Protein 3A9Z (pdb70)

Secondary structure (DSSP, 8-state):
--EE-BTTT--PPPHHHHHHHHHHHHH--S-TT-SSHHHHHHHHHHHHHHHHHHHHHT--GGGEEEES-HHHHHHHHHHHHHHHHHHHHHH----EEEEETT--HHHHHHHHHHHHTTS-EEEEEPPPTTTSS--HHHHHHT--TTEEEEE--SB-TTT-BBP-HHHHHHHHHHHHHHHHHHTPPPPEEEEE-TTTTTTS---HHHH--SEEEEEGGGTT--S-EEEEETTBTTTB----S--SS-GGGGTS-S---HHHHHHHHHHHHHHHHHHHHHHHHHHHHHHHHHHHHHHHHGGGEEESS--TT--B-TTEEEEEE-STT--HHHHHHH-SSEE-BSS-GGGGGGTTSPPHHHHHTT--HHHHTTEEEEE--TT--HHHHHHHHHHHHHHHHHHHS--/--EE-BTTT--PPPHHHHHHHHHHHHH--S-TT-SSHHHHHHHHHHHHHHHHHHHHTT--GGGEEEES-HHHHHHHHHHHHHHHHHH----EEEEETT--HHHHHHHHHHHHTTS-EEEEEPPPTTTSS--HHHHHHH--TTEEEEE--SB-TTT-BBP-HHHHHHHHHHHHHHHHHTT--PPEEEEE-TTTBTTB---HHHH--SEEEEEGGGTTS-S-EEEEETTBTTTB----S--SS-GGGGTS-S---HHHHHHHHHHHHHHHHHHHHHHHHHHHHHHHHHHHHHHHHGGGEEETT--TT--B-TTEEEEEE-STT--HHHHHHH-SSEE-BSS-GGGGGGTTS--HHHHHTT--HHHHHTEEEEE--SS--HHHHHHHHHHHHHHHHHHT---

GO terms:
  GO:0070279 vitamin B6 binding (F, IDA)
  GO:0016597 amino acid binding (F, IDA)
  GO:0042803 protein homodimerization activity (F, IDA)
  GO:1902494 catalytic complex (C, IDA)
  GO:0009000 selenocysteine lyase activity (F, IMP)

Foldseek 3Di:
DFAEFALLQFDAADVVLVVQLVCCVVQQVDFLVDDDDSNVVLVVLLQLLLCLQQLLAAHHSLQKFWWAFQLQQQLQVVVQQLVVCVVVVVVVDAAEEEEADQDDCSNVVSQVVCVVVVRHHYHHQFCALQFLERDLVSSVVPDDLRYAEYEYAQAGSFQQFGYLQLVNLVVLVVVQVVSVVVPGHRHFYEYADAQPQLQHRHYCVSRNHQKYWFGARSQNADGITIMGGHPDPHPGDGPAPDA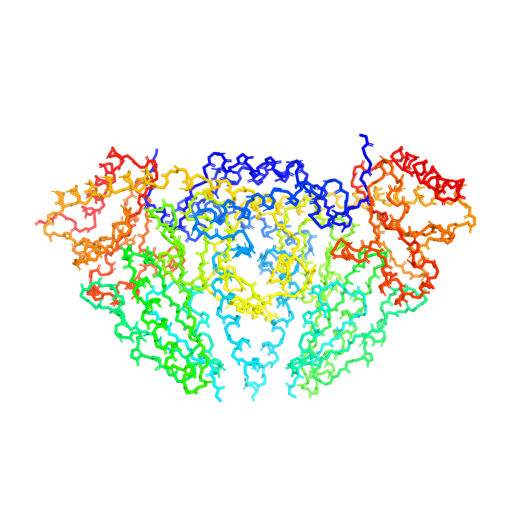DDCPSNRNHDDRDSSSRSSSSSVSSNCSSVCSVVWNVVQLVQVVLLVVLLCVVQPPQKDFLNDRPPTDGGSFKTKMFGADPQQFQVQLVVQFDHYDWALGHPVCNVCSQDQDPSSVSNNDDRRTSRNIIMGGDGRPDDNVSSVVVSVRSVRSVDVRPDDD/DFAEQALLQFDAADVVLVVLLVCCVPQQVDQLVDPDPSNVSLVVLLQLLLQLQCLQAAHHSLQKFWWQFQLVQLVQVVVQQLVVLVVVVAAEEEEADQDDCSNVVVQVVCVVVVRHHYDHQFCALQFLEGDLVSRVVPDDLRYAEYEYAQAGSFQQFGYLQLVNLVVQVVVQVVSVVVPRHGHFYEYEDAQVQLQDGHYCVSRNHQKYWFGQRSQSADGITIMGGHVEPPPGDGDAPDQDDCPSNRNHDDRDPSSRSSSSSVSSNCSSVDSVVFNVVLLVLQVLLVVLLCVVQPPQKDFLNCRPPTDGGSHKTKMFGDDPQQFQVQLVVQFDRYDFALGHPVCVVPSCAQDVSSVSSNNDRSRSRNIIMGGDGSPDDNVSSVNVSVSSVVSCCVGGNDD

CATH classification: 3.90.1150.10 (+2 more: 1.10.260.50, 3.40.640.10)

Sequence (802 aa):
RKVYMDYNATTPLEPEVIQAVTEAMKEAWGNPSSSYVAGRKAKDIINTARASLAKMIGGKPQDIIFTSGGTESNNLVIHSTVRCFHEQQTLQTRPHFITCTVEHDSIRLPLEHLVEDQVAEVTFVPVSKVNGQVEVEDILAAVRPTTCLVTIMLANNETGVIMPISEISRRIKALNQIRAASGLPRVLVHTDAAQALGKRRVDVEDLGVDFLTIVGHKFYGPRIGALYVRGVGKLTPLYPMLFGGGQERNFRPGTENTPMIAGLGKAADLVSENCETYEAHMRDIRDYLEERLEAEFGKRIHLNSRFPGVERLPNTCNFSIQGSQLRGYMVLAQCQTLLASVGASCHSDHEDRPSPVLLSCGIPVDVARNAVRLSVGRSTTRAEVDLIVQDLKQAVNQLEGPVRKVYMDYNATTPLEPEVIQAVTEAMKEAWGNPSSSYVAGRKAKDIINTARASLAKMIGGKPQDIIFTSGGTESNNLVIHSTVRCFHEQTRPHFITCTVEHDSIRLPLEHLVEDQVAEVTFVPVSKVNGQVEVEDILAAVRPTTCLVTIMLANNETGVIMPISEISRRIKALNQIRAASGLPRVLVHTDAAQALGKRRVDVEDLGVDFLTIVGHKFYGPRIGALYVRGVGKLTPLYPMLFGGGQERNFRPGTENTPMIAGLGKAADLVSENCETYEAHMRDIRDYLEERLEAEFGKRIHLNSRFPGVERLPNTCNFSIQGSQLRGYMVLAQCQTLLASVGASCHSDHEDRPSPVLLSCGIPVDVARNAVRLSVGRSTTRAEVDLIVQDLKQAVNQLEGPV

InterPro domains:
  IPR000192 Aminotransferase class V domain [PF00266] (20-416)
  IPR015421 Pyridoxal phosphate-dependent transferase, major domain [G3DSA:3.40.640.10] (77-282)
  IPR015422 Pyridoxal phosphate-dependent transferase, small domain [G3DSA:3.90.1150.10] (20-421)
  IPR015424 Pyridoxal phosphate-dependent transferase [SSF53383] (19-427)
  IPR016454 Cysteine desulfurase [PIRSF005572] (18-429)

B-factor: mean 23.36, std 8.03, range [9.58, 53.17]

Solvent-accessible surface area: 29588 Å² total; per-residue (Å²): 138,101,4,24,0,0,14,3,3,0,4,33,23,34,98,70,0,23,106,16,0,20,88,1,2,118,115,2,62,1,4,3,27,7,66,18,100,28,0,133,113,0,78,85,48,2,78,90,3,34,43,10,0,1,154,15,0,42,20,130,56,81,9,0,0,9,9,24,12,10,13,8,0,2,5,4,0,4,69,2,12,16,61,33,11,71,41,102,86,109,144,111,121,101,0,0,0,0,0,2,45,2,11,48,14,1,0,82,48,7,0,52,31,21,64,124,70,140,54,2,45,20,36,57,6,80,5,21,137,116,19,0,26,0,66,19,106,67,0,24,88,18,34,94,95,40,0,11,0,0,0,0,6,5,1,1,12,1,1,0,0,10,2,30,1,24,63,0,8,136,82,4,158,61,44,25,124,119,10,68,96,79,65,66,30,110,1,17,4,0,0,6,0,11,7,0,2,2,5,52,176,6,19,0,116,83,11,34,0,19,3,0,0,0,9,0,13,22,1,14,1,5,19,12,0,0,0,4,0,47,7,12,71,154,104,3,38,10,59,28,27,9,42,2,8,30,13,15,116,75,34,28,0,12,35,13,20,0,10,2,5,11,0,0,3,80,1,0,49,12,6,42,123,41,17,149,91,21,38,54,57,3,87,75,3,4,58,55,0,4,111,66,0,81,74,53,8,37,209,84,18,69,40,4,1,136,28,86,87,30,108,46,0,1,0,0,0,1,2,0,3,92,32,92,80,0,87,2,76,47,4,30,77,60,12,122,30,7,18,7,14,21,3,8,11,20,59,29,108,78,58,67,136,27,11,87,14,0,66,29,2,33,22,74,79,98,10,4,86,8,5,1,1,0,0,0,0,31,82,1,61,112,66,51,0,46,102,0,0,85,10,0,86,74,0,0,85,56,32,80,40,145,158,144,114,3,22,0,1,13,3,3,0,4,35,22,36,99,91,0,21,50,15,0,20,120,2,2,108,107,2,62,1,5,4,26,8,65,30,104,21,0,145,97,0,72,71,50,0,73,89,3,29,46,11,0,2,153,14,0,35,20,131,56,98,7,0,0,8,9,24,11,10,13,8,0,3,7,3,0,4,64,2,10,16,44,16,35,121,118,132,151,100,0,0,0,0,0,2,41,1,9,47,10,1,0,79,47,7,0,52,38,24,65,130,45,135,53,3,57,23,38,58,5,82,4,32,126,116,37,1,34,0,38,14,113,67,0,32,89,18,29,88,91,30,1,14,0,0,0,0,6,4,1,1,13,2,0,0,0,10,4,30,2,44,64,0,8,135,75,2,166,54,48,22,150,112,10,64,89,79,72,53,60,112,1,16,4,0,0,6,0,11,7,0,2,2,4,55,141,8,35,0,118,76,12,34,0,16,3,0,0,0,10,0,13,22,1,14,1,3,20,12,0,0,0,2,0,49,17,19,63,85,111,2,38,12,60,22,21,8,36,3,11,30,14,16,111,78,31,28,0,11,36,15,21,0,11,1,5,13,0,0,2,70,1,0,42,13,7,47,125,49,16,139,91,24,34,59,58,4,98,58,3,8,54,33,0,5,108,76,0,72,65,65,10,42,212,56,21,77,18,2,1,117,24,83,92,25,103,40,0,1,0,0,0,0,2,2,3,118,21,72,90,1,60,2,78,67,3,30,78,72,14,137,30,8,21,6,10,22,5,6,11,20,54,24,112,80,44,98,138,33,13,89,12,0,60,29,2,32,14,70,67,79,28,4,99,5,2,0,2,0,0,0,0,32,79,1,61,116,68,46,0,65,102,0,7,99,10,0,114,61,0,4,87,124,41,51,16,125,139

Nearest PDB structures (foldseek):
  3a9y-assembly1_A  TM=9.994E-01  e=5.683E-86  Rattus norvegicus
  3a9z-assembly1_B  TM=9.950E-01  e=1.635E-83  Rattus norvegicus
  3a9y-assembly1_B  TM=9.947E-01  e=1.847E-83  Rattus norvegicus
  3a9x-assembly1_B  TM=9.972E-01  e=4.602E-83  Rattus norvegicus
  3a9x-assembly1_A  TM=9.749E-01  e=7.154E-76  Rattus norvegicus

Radius of gyration: 27.95 Å; Cα contacts (8 Å, |Δi|>4): 1833; chains: 2; bounding box: 63×77×72 Å

Structure (mmCIF, N/CA/C/O backbone):
data_3A9Z
#
_entry.id   3A9Z
#
_cell.length_a   55.416
_cell.length_b   101.206
_cell.length_c   197.356
_cell.angle_alpha   90.00
_cell.angle_beta   90.00
_cell.angle_gamma   90.00
#
_symmetry.space_group_name_H-M   'P 21 21 21'
#
loop_
_entity.id
_entity.type
_entity.pdbx_description
1 polymer 'Selenocysteine lyase'
2 non-polymer "PYRIDOXAL-5'-PHOSPHATE"
3 non-polymer '3-selanylpropanoic acid'
4 non-polymer 'PHOSPHATE ION'
5 water water
#
loop_
_atom_site.group_PDB
_atom_site.id
_atom_site.type_symbol
_atom_site.label_atom_id
_atom_site.label_alt_id
_atom_site.label_comp_id
_atom_site.label_asym_id
_atom_site.label_entity_id
_atom_site.label_seq_id
_atom_site.pdbx_PDB_ins_code
_atom_site.Cartn_x
_atom_site.Cartn_y
_atom_site.Cartn_z
_atom_site.occupancy
_atom_site.B_iso_or_equiv
_atom_site.auth_seq_id
_atom_site.auth_comp_id
_atom_site.auth_asym_id
_atom_site.auth_atom_id
_atom_site.pdbx_PDB_model_num
ATOM 1 N N . ARG A 1 18 ? 14.980 51.918 -6.986 1.00 38.70 18 ARG A N 1
ATOM 2 C CA . ARG A 1 18 ? 13.873 52.668 -7.635 1.00 37.21 18 ARG A CA 1
ATOM 3 C C . ARG A 1 18 ? 13.261 53.657 -6.634 1.00 34.41 18 ARG A C 1
ATOM 4 O O . ARG A 1 18 ? 12.998 54.748 -7.039 1.00 36.44 18 ARG A O 1
ATOM 6 N N . LYS A 1 19 ? 12.967 53.315 -5.381 1.00 30.29 19 LYS A N 1
ATOM 7 C CA . LYS A 1 19 ? 12.374 54.400 -4.558 1.00 25.91 19 LYS A CA 1
ATOM 8 C C . LYS A 1 19 ? 13.449 55.337 -4.021 1.00 24.20 19 LYS A C 1
ATOM 9 O O . LYS A 1 19 ? 14.604 54.956 -3.951 1.00 25.91 19 LYS A O 1
ATOM 15 N N . VAL A 1 20 ? 13.097 56.544 -3.624 1.00 20.62 20 VAL A N 1
ATOM 16 C CA . VAL A 1 20 ? 14.052 57.459 -3.028 1.00 20.27 20 VAL A CA 1
ATOM 17 C C . VAL A 1 20 ? 13.485 57.746 -1.623 1.00 18.88 20 VAL A C 1
ATOM 18 O O . VAL A 1 20 ? 12.390 58.289 -1.506 1.00 18.99 20 VAL A O 1
ATOM 22 N N . TYR A 1 21 ? 14.215 57.330 -0.557 1.00 18.72 21 TYR A N 1
ATOM 23 C CA . TYR A 1 21 ? 13.731 57.567 0.795 1.00 17.32 21 TYR A CA 1
ATOM 24 C C . TYR A 1 21 ? 14.115 58.971 1.262 1.00 17.11 21 TYR A C 1
ATOM 25 O O . TYR A 1 21 ? 15.286 59.353 1.254 1.00 15.92 21 TYR A O 1
ATOM 34 N N . MET A 1 22 ? 13.109 59.695 1.712 1.00 16.25 22 MET A N 1
ATOM 35 C CA . MET A 1 22 ? 13.313 60.980 2.310 1.00 15.45 22 MET A CA 1
ATOM 36 C C . MET A 1 22 ? 12.390 61.096 3.564 1.00 15.13 22 MET A C 1
ATOM 37 O O . MET A 1 22 ? 11.664 62.050 3.711 1.00 15.43 22 MET A O 1
ATOM 42 N N . ASP A 1 23 ? 12.509 60.091 4.461 1.00 15.22 23 ASP A N 1
ATOM 43 C CA . ASP A 1 23 ? 11.706 60.108 5.679 1.00 13.75 23 ASP A CA 1
ATOM 44 C C . ASP A 1 23 ? 12.606 59.696 6.818 1.00 13.94 23 ASP A C 1
ATOM 45 O O . ASP A 1 23 ? 12.183 59.000 7.743 1.00 13.49 23 ASP A O 1
ATOM 50 N N . TYR A 1 24 ? 13.822 60.188 6.781 1.00 14.32 24 TYR A N 1
ATOM 51 C CA . TYR A 1 24 ? 14.798 59.818 7.826 1.00 14.55 24 TYR A CA 1
ATOM 52 C C . TYR A 1 24 ? 14.390 60.324 9.223 1.00 14.36 24 TYR A C 1
ATOM 53 O O . TYR A 1 24 ? 14.861 59.777 10.225 1.00 14.78 24 TYR A O 1
ATOM 62 N N . ASN A 1 25 ? 13.571 61.355 9.331 1.00 13.69 25 ASN A N 1
ATOM 63 C CA . ASN A 1 25 ? 13.089 61.760 10.668 1.00 13.55 25 ASN A CA 1
ATOM 64 C C . ASN A 1 25 ? 12.102 60.742 11.185 1.00 14.19 25 ASN A C 1
ATOM 65 O O . ASN A 1 25 ? 11.822 60.776 12.365 1.00 14.53 25 ASN A O 1
ATOM 70 N N . ALA A 1 26 ? 11.555 59.860 10.351 1.00 13.22 26 ALA A N 1
ATOM 71 C CA . ALA A 1 26 ? 10.626 58.830 10.896 1.00 13.82 26 ALA A CA 1
ATOM 72 C C . ALA A 1 26 ? 11.380 57.640 11.436 1.00 14.99 26 ALA A C 1
ATOM 73 O O . ALA A 1 26 ? 10.992 57.027 12.459 1.00 15.39 26 ALA A O 1
ATOM 75 N N . THR A 1 27 ? 12.382 57.214 10.678 1.00 14.32 27 THR A N 1
ATOM 76 C CA . THR A 1 27 ? 13.274 56.189 11.090 1.00 14.27 27 THR A CA 1
ATOM 77 C C . THR A 1 27 ? 14.416 56.143 10.088 1.00 15.22 27 THR A C 1
ATOM 78 O O . TH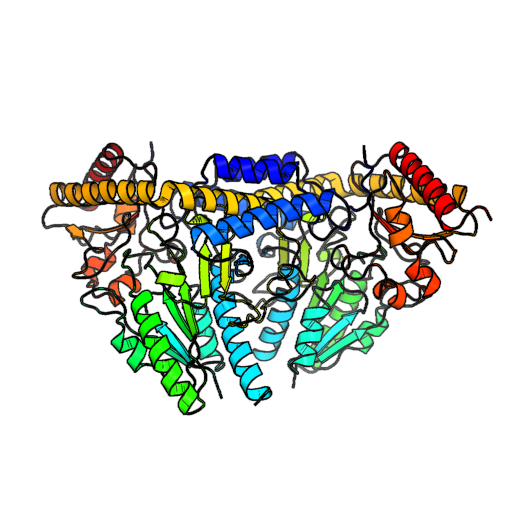R A 1 27 ? 14.291 56.689 8.986 1.00 16.32 27 THR A O 1
ATOM 82 N N . THR A 1 28 ? 15.517 55.549 10.493 1.00 16.13 28 THR A N 1
ATOM 83 C CA . THR A 1 28 ? 16.718 55.428 9.658 1.00 15.15 28 THR A CA 1
ATOM 84 C C . THR A 1 28 ? 17.092 53.986 9.514 1.00 16.29 28 THR A C 1
ATOM 85 O O . THR A 1 28 ? 16.781 53.142 10.378 1.00 16.42 28 THR A O 1
ATOM 89 N N . PRO A 1 29 ? 17.700 53.629 8.378 1.00 16.31 29 PRO A N 1
ATOM 90 C CA . PRO A 1 29 ? 18.124 52.234 8.219 1.00 17.30 29 PRO A CA 1
ATOM 91 C C . PRO A 1 29 ? 19.372 52.077 9.166 1.00 16.06 29 PRO A C 1
ATOM 92 O O . PRO A 1 29 ? 19.962 53.075 9.668 1.00 17.50 29 PRO A O 1
ATOM 96 N N . LEU A 1 30 ? 19.763 50.830 9.409 1.00 17.37 30 LEU A N 1
ATOM 97 C CA . LEU A 1 30 ? 20.968 50.618 10.209 1.00 17.50 30 LEU A CA 1
ATOM 98 C C . LEU A 1 30 ? 22.209 50.696 9.358 1.00 17.41 30 LEU A C 1
ATOM 99 O O . LEU A 1 30 ? 22.224 50.193 8.257 1.00 18.58 30 LEU A O 1
ATOM 104 N N . GLU A 1 31 ? 23.243 51.340 9.859 1.00 16.90 31 GLU A N 1
ATOM 105 C CA . GLU A 1 31 ? 24.521 51.371 9.175 1.00 18.23 31 GLU A CA 1
ATOM 106 C C . GLU A 1 31 ? 25.061 49.917 9.168 1.00 18.81 31 GLU A C 1
ATOM 107 O O . GLU A 1 31 ? 24.825 49.158 10.111 1.00 18.04 31 GLU A O 1
ATOM 113 N N . PRO A 1 32 ? 25.804 49.492 8.116 1.00 19.84 32 PRO A N 1
ATOM 114 C CA . PRO A 1 32 ? 26.312 48.132 8.106 1.00 21.19 32 PRO A CA 1
ATOM 115 C C . PRO A 1 32 ? 27.119 47.745 9.362 1.00 18.62 32 PRO A C 1
ATOM 116 O O . PRO A 1 32 ? 27.052 46.610 9.819 1.00 19.12 32 PRO A O 1
ATOM 120 N N . GLU A 1 33 ? 27.874 48.687 9.882 1.00 18.60 33 GLU A N 1
ATOM 121 C CA . GLU A 1 33 ? 28.666 48.371 11.048 1.00 19.70 33 GLU A CA 1
ATOM 122 C C . GLU A 1 33 ? 27.815 48.120 12.265 1.00 18.70 33 GLU A C 1
ATOM 123 O O . GLU A 1 33 ? 28.201 47.343 13.162 1.00 19.28 33 GLU A O 1
ATOM 129 N N . VAL A 1 34 ? 26.663 48.771 12.313 1.00 17.83 34 VAL A N 1
ATOM 130 C CA . VAL A 1 34 ? 25.751 48.593 13.437 1.00 16.66 34 VAL A CA 1
ATOM 131 C C . VAL A 1 34 ? 25.186 47.180 13.327 1.00 17.25 34 VAL A C 1
ATOM 132 O O . VAL A 1 34 ? 25.124 46.431 14.310 1.00 17.94 34 VAL A O 1
ATOM 136 N N . ILE A 1 35 ? 24.718 46.800 12.133 1.00 16.42 35 ILE A N 1
ATOM 137 C CA . ILE A 1 35 ? 24.202 45.493 11.910 1.00 18.08 35 ILE A CA 1
ATOM 138 C C . ILE A 1 35 ? 25.247 44.447 12.315 1.00 17.89 35 ILE A C 1
ATOM 139 O O . ILE A 1 35 ? 24.911 43.486 12.993 1.00 17.40 35 ILE A O 1
ATOM 144 N N . GLN A 1 36 ? 26.504 44.659 11.931 1.00 18.88 36 GLN A N 1
ATOM 145 C CA . GLN A 1 36 ? 27.543 43.711 12.266 1.00 20.05 36 GLN A CA 1
ATOM 146 C C . GLN A 1 36 ? 27.683 43.645 13.778 1.00 19.21 36 GLN A C 1
ATOM 147 O O . GLN A 1 36 ? 27.855 42.579 14.330 1.00 20.43 36 GLN A O 1
ATOM 153 N N . ALA A 1 37 ? 27.682 44.790 14.420 1.00 18.24 37 ALA A N 1
ATOM 154 C CA . ALA A 1 37 ? 27.794 44.763 15.888 1.00 17.17 37 ALA A CA 1
ATOM 155 C C . ALA A 1 37 ? 26.686 43.992 16.579 1.00 17.61 37 ALA A C 1
ATOM 156 O O . ALA A 1 37 ? 26.981 43.212 17.505 1.00 18.51 37 ALA A O 1
ATOM 158 N N . VAL A 1 38 ? 25.436 44.162 16.128 1.00 16.44 38 VAL A N 1
ATOM 159 C CA . VAL A 1 38 ? 24.312 43.437 16.738 1.00 15.72 38 VAL A CA 1
ATOM 160 C C . VAL A 1 38 ? 24.495 41.957 16.479 1.00 16.29 38 VAL A C 1
ATOM 161 O O . VAL A 1 38 ? 24.328 41.128 17.383 1.00 17.05 38 VAL A O 1
ATOM 165 N N . THR A 1 39 ? 24.852 41.621 15.246 1.00 17.87 39 THR A N 1
ATOM 166 C CA . THR A 1 39 ? 25.006 40.191 14.887 1.00 19.53 39 THR A CA 1
ATOM 167 C C . THR A 1 39 ? 26.135 39.516 15.689 1.00 18.55 39 THR A C 1
ATOM 168 O O . THR A 1 39 ? 25.864 38.422 16.257 1.00 19.53 39 THR A O 1
ATOM 172 N N . GLU A 1 40 ? 27.317 40.117 15.780 1.00 18.47 40 GLU A N 1
ATOM 173 C CA . GLU A 1 40 ? 28.345 39.475 16.578 1.00 19.70 40 GLU A CA 1
ATOM 174 C C . GLU A 1 40 ? 27.967 39.326 18.009 1.00 19.73 40 GLU A C 1
ATOM 175 O O . GLU A 1 40 ? 28.267 38.330 18.602 1.00 19.18 40 GLU A O 1
ATOM 181 N N . ALA A 1 41 ? 27.351 40.355 18.565 1.00 18.60 41 ALA A N 1
ATOM 182 C CA . ALA A 1 41 ? 26.928 40.307 19.972 1.00 18.65 41 ALA A CA 1
ATOM 183 C C . ALA A 1 41 ? 25.919 39.188 20.167 1.00 18.33 41 ALA A C 1
ATOM 184 O O . ALA A 1 41 ? 25.984 38.464 21.146 1.00 18.67 41 ALA A O 1
ATOM 186 N N . MET A 1 42 ? 24.967 39.041 19.240 1.00 16.45 42 MET A N 1
ATOM 187 C CA . MET A 1 42 ? 24.024 37.919 19.385 1.00 16.52 42 MET A CA 1
ATOM 188 C C . MET A 1 42 ? 24.728 36.569 19.445 1.00 17.28 42 MET A C 1
ATOM 189 O O . MET A 1 42 ? 24.328 35.679 20.190 1.00 19.46 42 MET A O 1
ATOM 194 N N . LYS A 1 43 ? 25.758 36.405 18.636 1.00 18.65 43 LYS A N 1
ATOM 195 C CA . LYS A 1 43 ? 26.436 35.119 18.612 1.00 20.30 43 LYS A CA 1
ATOM 196 C C . LYS A 1 43 ? 27.426 34.850 19.632 1.00 20.45 43 LYS A C 1
ATOM 197 O O . LYS A 1 43 ? 27.506 33.708 20.125 1.00 21.16 43 LYS A O 1
ATOM 203 N N . GLU A 1 44 ? 28.165 35.881 19.946 1.00 18.55 44 GLU A N 1
ATOM 204 C CA . GLU A 1 44 ? 29.323 35.775 20.837 1.00 20.92 44 GLU A CA 1
ATOM 205 C C . GLU A 1 44 ? 29.221 36.266 22.269 1.00 21.67 44 GLU A C 1
ATOM 206 O O . GLU A 1 44 ? 30.055 35.914 23.100 1.00 22.52 44 GLU A O 1
ATOM 212 N N . ALA A 1 45 ? 28.213 37.083 22.530 1.00 19.43 45 ALA A N 1
ATOM 213 C CA . ALA A 1 45 ? 28.081 37.699 23.833 1.00 19.18 45 ALA A CA 1
ATOM 214 C C . ALA A 1 45 ? 26.684 37.551 24.344 1.00 18.69 45 ALA A C 1
ATOM 215 O O . ALA A 1 45 ? 26.075 38.512 24.803 1.00 19.06 45 ALA A O 1
ATOM 217 N N . TRP A 1 46 ? 26.216 36.304 24.314 1.00 17.66 46 TRP A N 1
ATOM 218 C CA . TRP A 1 46 ? 24.848 35.987 24.674 1.00 17.19 46 TRP A CA 1
ATOM 219 C C . TRP A 1 46 ? 24.572 35.712 26.149 1.00 17.37 46 TRP A C 1
ATOM 220 O O . TRP A 1 46 ? 23.441 35.581 26.518 1.00 17.28 46 TRP A O 1
ATOM 231 N N . GLY A 1 47 ? 25.667 35.645 26.916 1.00 18.31 47 GLY A N 1
ATOM 232 C CA . GLY A 1 47 ? 25.579 35.344 28.335 1.00 17.10 47 GLY A CA 1
ATOM 233 C C . GLY A 1 47 ? 24.813 36.395 29.136 1.00 20.43 47 GLY A C 1
ATOM 234 O O . GLY A 1 47 ? 24.703 37.564 28.806 1.00 20.00 47 GLY A O 1
ATOM 235 N N . ASN A 1 48 ? 24.254 35.945 30.279 1.00 22.25 48 ASN A N 1
ATOM 236 C CA . ASN A 1 48 ? 23.501 36.930 31.083 1.00 22.34 48 ASN A CA 1
ATOM 237 C C . ASN A 1 48 ? 24.547 37.916 31.678 1.00 22.77 48 ASN A C 1
ATOM 238 O O . ASN A 1 48 ? 25.554 37.497 32.254 1.00 22.50 48 ASN A O 1
ATOM 243 N N . PRO A 1 49 ? 24.393 39.272 31.440 1.00 21.19 49 PRO A N 1
ATOM 244 C CA . PRO A 1 49 ? 25.432 40.147 32.008 1.00 22.55 49 PRO A CA 1
ATOM 245 C C . PRO A 1 49 ? 25.598 40.161 33.523 1.00 24.97 49 PRO A C 1
ATOM 246 O O . PRO A 1 49 ? 26.686 40.488 34.090 1.00 26.65 49 PRO A O 1
ATOM 250 N N . SER A 1 50 ? 24.552 39.719 34.196 1.00 24.23 50 SER A N 1
ATOM 251 C CA . SER A 1 50 ? 24.647 39.582 35.642 1.00 24.75 50 SER A CA 1
ATOM 252 C C . SER A 1 50 ? 25.395 38.320 36.112 1.00 26.21 50 SER A C 1
ATOM 253 O O . SER A 1 50 ? 25.700 38.231 37.311 1.00 26.38 50 SER A O 1
ATOM 256 N N . SER A 1 51 ? 25.725 37.360 35.212 1.00 26.74 51 SER A N 1
ATOM 257 C CA . SER A 1 51 ? 26.362 36.088 35.594 1.00 27.69 51 SER A CA 1
ATOM 258 C C . SER A 1 51 ? 27.847 36.259 35.895 1.00 29.64 51 SER A C 1
ATOM 259 O O . SER A 1 51 ? 28.581 36.991 35.220 1.00 29.85 51 SER A O 1
ATOM 262 N N . SER A 1 52 ? 28.206 35.465 36.901 1.00 31.72 52 SER A N 1
ATOM 263 C CA . SER A 1 52 ? 29.526 35.350 37.557 1.00 34.89 52 SER A CA 1
ATOM 264 C C . SER A 1 52 ? 30.381 34.284 36.916 1.00 35.01 52 SER A C 1
ATOM 265 O O . SER A 1 52 ? 30.679 33.248 37.577 1.00 37.31 52 SER A O 1
ATOM 268 N N . TYR A 1 53 ? 30.688 34.440 35.666 1.00 33.45 53 TYR A N 1
ATOM 269 C CA . TYR A 1 53 ? 31.562 33.531 34.959 1.00 31.73 53 TYR A CA 1
ATOM 270 C C . TYR A 1 53 ? 31.808 34.353 33.730 1.00 32.80 53 TYR A C 1
ATOM 271 O O . TYR A 1 53 ? 31.096 35.427 33.508 1.00 32.68 53 TYR A O 1
ATOM 280 N N . VAL A 1 54 ? 32.800 33.889 32.973 1.00 31.73 54 VAL A N 1
ATOM 281 C CA . VAL A 1 54 ? 33.309 34.624 31.850 1.00 33.70 54 VAL A CA 1
ATOM 282 C C . VAL A 1 54 ? 32.240 34.968 30.727 1.00 32.04 54 VAL A C 1
ATOM 283 O O . VAL A 1 54 ? 32.269 36.056 30.246 1.00 33.31 54 VAL A O 1
ATOM 287 N N . ALA A 1 55 ? 31.287 34.096 30.433 1.00 32.77 55 ALA A N 1
ATOM 288 C CA . ALA A 1 55 ? 30.144 34.297 29.484 1.00 32.04 55 ALA A CA 1
ATOM 289 C C . ALA A 1 55 ? 29.402 35.608 29.900 1.00 31.92 55 ALA A C 1
ATOM 290 O O . ALA A 1 55 ? 29.217 36.526 29.129 1.00 26.86 55 ALA A O 1
ATOM 292 N N . GLY A 1 56 ? 29.050 35.746 31.179 1.00 32.43 56 GLY A N 1
ATOM 293 C CA . GLY A 1 56 ? 28.341 36.958 31.642 1.00 31.90 56 GLY A CA 1
ATOM 294 C C . GLY A 1 56 ? 29.225 38.229 31.702 1.00 31.77 56 GLY A C 1
ATOM 295 O O . GLY A 1 56 ? 28.724 39.360 31.413 1.00 30.06 56 GLY A O 1
ATOM 296 N N . ARG A 1 57 ? 30.521 38.107 32.031 1.00 32.45 57 ARG A N 1
ATOM 297 C CA . ARG A 1 57 ? 31.417 39.271 32.063 1.00 32.40 57 ARG A CA 1
ATOM 298 C C . ARG A 1 57 ? 31.680 39.786 30.654 1.00 30.16 57 ARG A C 1
ATOM 299 O O . ARG A 1 57 ? 31.812 41.057 30.506 1.00 31.98 57 ARG A O 1
ATOM 307 N N . LYS A 1 58 ? 31.846 38.913 29.655 1.00 27.93 58 LYS A N 1
ATOM 308 C CA . LYS A 1 58 ? 32.029 39.492 28.261 1.00 27.86 58 LYS A CA 1
ATOM 309 C C . LYS A 1 58 ? 30.841 40.362 27.748 1.00 28.84 58 LYS A C 1
ATOM 310 O O . LYS A 1 58 ? 31.063 41.337 27.033 1.00 27.77 58 LYS A O 1
ATOM 316 N N . ALA A 1 59 ? 29.598 39.958 28.025 1.00 26.68 59 ALA A N 1
ATOM 317 C CA . ALA A 1 59 ? 28.489 40.825 27.558 1.00 23.35 59 ALA A CA 1
ATOM 318 C C . ALA A 1 59 ? 28.580 42.106 28.368 1.00 23.05 59 ALA A C 1
ATOM 319 O O . ALA A 1 59 ? 28.377 43.197 27.843 1.00 20.82 59 ALA A O 1
ATOM 321 N N . LYS A 1 60 ? 28.863 42.012 29.687 1.00 23.89 60 LYS A N 1
ATOM 322 C CA . LYS A 1 60 ? 28.911 43.245 30.500 1.00 24.06 60 LYS A CA 1
ATOM 323 C C . LYS A 1 60 ? 29.974 44.202 29.919 1.00 25.61 60 LYS A C 1
ATOM 324 O O . LYS A 1 60 ? 29.785 45.412 29.849 1.00 24.48 60 LYS A O 1
ATOM 330 N N . ASP A 1 61 ? 31.072 43.674 29.427 1.00 26.53 61 ASP A N 1
ATOM 331 C CA . ASP A 1 61 ? 32.054 44.509 28.801 1.00 28.57 61 ASP A CA 1
ATOM 332 C C . ASP A 1 61 ? 31.572 45.270 27.502 1.00 26.23 61 ASP A C 1
ATOM 333 O O . ASP A 1 61 ? 31.880 46.441 27.338 1.00 25.75 61 ASP A O 1
ATOM 338 N N . ILE A 1 62 ? 30.800 44.609 26.617 1.00 22.14 62 ILE A N 1
ATOM 339 C CA . ILE A 1 62 ? 30.193 45.259 25.435 1.00 20.95 62 ILE A CA 1
ATOM 340 C C . ILE A 1 62 ? 29.292 46.362 25.954 1.00 19.07 62 ILE A C 1
ATOM 341 O O . ILE A 1 62 ? 29.277 47.464 25.426 1.00 19.16 62 ILE A O 1
ATOM 346 N N . ILE A 1 63 ? 28.529 46.049 27.011 1.00 17.08 63 ILE A N 1
ATOM 347 C CA . ILE A 1 63 ? 27.649 47.020 27.603 1.00 17.12 63 ILE A CA 1
ATOM 348 C C . ILE A 1 63 ? 28.406 48.234 28.134 1.00 17.42 63 ILE A C 1
ATOM 349 O O . ILE A 1 63 ? 28.026 49.371 27.864 1.00 18.21 63 ILE A O 1
ATOM 354 N N . ASN A 1 64 ? 29.511 48.006 28.847 1.00 18.33 64 ASN A N 1
ATOM 355 C CA . ASN A 1 64 ? 30.332 49.096 29.352 1.00 19.81 64 ASN A CA 1
ATOM 356 C C . ASN A 1 64 ? 30.903 49.948 28.218 1.00 18.96 64 ASN A C 1
ATOM 357 O O . ASN A 1 64 ? 30.915 51.192 28.287 1.00 18.85 64 ASN A O 1
ATOM 362 N N . THR A 1 65 ? 31.403 49.287 27.156 1.00 17.61 65 THR A N 1
ATOM 363 C CA . THR A 1 65 ? 31.977 50.060 26.043 1.00 18.03 65 THR A CA 1
ATOM 364 C C . THR A 1 65 ? 30.889 50.914 25.367 1.00 16.73 65 THR A C 1
ATOM 365 O O . THR A 1 65 ? 31.127 52.049 24.996 1.00 17.29 65 THR A O 1
ATOM 369 N N . ALA A 1 66 ? 29.695 50.321 25.199 1.00 16.07 66 ALA A N 1
ATOM 370 C CA . ALA A 1 66 ? 28.626 51.094 24.589 1.00 15.91 66 ALA A CA 1
ATOM 371 C C . ALA A 1 66 ? 28.245 52.296 25.454 1.00 15.76 66 ALA A C 1
ATOM 372 O O . ALA A 1 66 ? 27.915 53.352 24.960 1.00 15.08 66 ALA A O 1
ATOM 374 N N . ARG A 1 67 ? 28.273 52.127 26.772 1.00 15.08 67 ARG A N 1
ATOM 375 C CA . ARG A 1 67 ? 27.886 53.215 27.609 1.00 15.71 67 ARG A CA 1
ATOM 376 C C . ARG A 1 67 ? 28.852 54.367 27.448 1.00 15.51 67 ARG A C 1
ATOM 377 O O . ARG A 1 67 ? 28.468 55.500 27.363 1.00 17.15 67 ARG A O 1
ATOM 385 N N . ALA A 1 68 ? 30.147 54.055 27.324 1.00 17.64 68 ALA A N 1
ATOM 386 C CA . ALA A 1 68 ? 31.142 55.094 27.101 1.00 17.36 68 ALA A CA 1
ATOM 387 C C . ALA A 1 68 ? 30.943 55.702 25.689 1.00 16.88 68 ALA A C 1
ATOM 388 O O . ALA A 1 68 ? 31.214 56.847 25.526 1.00 17.20 68 ALA A O 1
ATOM 390 N N . SER A 1 69 ? 30.507 54.891 24.742 1.00 14.06 69 SER A N 1
ATOM 391 C CA . SER A 1 69 ? 30.277 55.420 23.393 1.00 15.58 69 SER A CA 1
ATOM 392 C C . SER A 1 69 ? 29.161 56.427 23.447 1.00 16.82 69 SER A C 1
ATOM 393 O O . SER A 1 69 ? 29.248 57.457 22.811 1.00 15.48 69 SER A O 1
ATOM 396 N N . LEU A 1 70 ? 28.079 56.116 24.167 1.00 16.23 70 LEU A N 1
ATOM 397 C CA . LEU A 1 70 ? 26.998 57.096 24.210 1.00 15.25 70 LEU A CA 1
ATOM 398 C C . LEU A 1 70 ? 27.399 58.368 24.933 1.00 16.31 70 LEU A C 1
ATOM 399 O O . LEU A 1 70 ? 27.084 59.483 24.519 1.00 15.73 70 LEU A O 1
ATOM 404 N N . ALA A 1 71 ? 28.138 58.207 26.017 1.00 15.36 71 ALA A N 1
ATOM 405 C CA . ALA A 1 71 ? 28.587 59.371 26.723 1.00 15.50 71 ALA A CA 1
ATOM 406 C C . ALA A 1 71 ? 29.505 60.281 25.830 1.00 15.97 71 ALA A C 1
ATOM 407 O O . ALA A 1 71 ? 29.356 61.520 25.831 1.00 17.82 71 ALA A O 1
ATOM 409 N N . LYS A 1 72 ? 30.414 59.660 25.081 1.00 15.65 72 LYS A N 1
ATOM 410 C CA . LYS A 1 72 ? 31.307 60.444 24.258 1.00 16.88 72 LYS A CA 1
ATOM 411 C C . LYS A 1 72 ? 30.487 61.208 23.213 1.00 17.26 72 LYS A C 1
ATOM 412 O O . LYS A 1 72 ? 30.771 62.361 22.931 1.00 18.62 72 LYS A O 1
ATOM 418 N N . MET A 1 73 ? 29.543 60.529 22.584 1.00 15.55 73 MET A N 1
ATOM 419 C CA . MET A 1 73 ? 28.702 61.188 21.572 1.00 16.06 73 MET A CA 1
ATOM 420 C C . MET A 1 73 ? 28.066 62.485 22.082 1.00 16.52 73 MET A C 1
ATOM 421 O O . MET A 1 73 ? 27.956 63.462 21.303 1.00 17.41 73 MET A O 1
ATOM 426 N N . ILE A 1 74 ? 27.667 62.538 23.379 1.00 15.52 74 ILE A N 1
ATOM 427 C CA . ILE A 1 74 ? 27.039 63.741 23.910 1.00 16.32 74 ILE A CA 1
ATOM 428 C C . ILE A 1 74 ? 27.858 64.625 24.822 1.00 18.48 74 ILE A C 1
ATOM 429 O O . ILE A 1 74 ? 27.323 65.582 25.395 1.00 18.39 74 ILE A O 1
ATOM 434 N N . GLY A 1 75 ? 29.148 64.295 24.985 1.00 18.43 75 GLY A N 1
ATOM 435 C CA . GLY A 1 75 ? 30.008 65.143 25.798 1.00 19.56 75 GLY A CA 1
ATOM 436 C C . GLY A 1 75 ? 29.836 64.883 27.277 1.00 18.97 75 GLY A C 1
ATOM 437 O O . GLY A 1 75 ? 30.100 65.777 28.075 1.00 20.03 75 GLY A O 1
ATOM 438 N N . GLY A 1 76 ? 29.307 63.710 27.630 1.00 18.45 76 GLY A N 1
ATOM 439 C CA . GLY A 1 76 ? 29.066 63.374 29.015 1.00 18.70 76 GLY A CA 1
ATOM 440 C C . GLY A 1 76 ? 29.981 62.277 29.545 1.00 18.61 76 GLY A C 1
ATOM 441 O O . GLY A 1 76 ? 30.955 61.959 28.914 1.00 18.77 76 GLY A O 1
ATOM 442 N N . LYS A 1 77 ? 29.625 61.712 30.704 1.00 19.33 77 LYS A N 1
ATOM 443 C CA . LYS A 1 77 ? 30.469 60.636 31.274 1.00 19.81 77 LYS A CA 1
ATOM 444 C C . LYS A 1 77 ? 29.681 59.364 31.255 1.00 19.62 77 LYS A C 1
ATOM 445 O O . LYS A 1 77 ? 28.446 59.412 31.399 1.00 18.67 77 LYS A O 1
ATOM 451 N N . PRO A 1 78 ? 30.351 58.198 31.130 1.00 17.76 78 PRO A N 1
ATOM 452 C CA . PRO A 1 78 ? 29.639 56.902 31.070 1.00 18.74 78 PRO A CA 1
ATOM 453 C C . PRO A 1 78 ? 28.637 56.679 32.205 1.00 18.04 78 PRO A C 1
ATOM 454 O O . PRO A 1 78 ? 27.529 56.182 31.997 1.00 17.56 78 PRO A O 1
ATOM 458 N N . GLN A 1 79 ? 29.010 57.052 33.435 1.00 17.10 79 GLN A N 1
ATOM 459 C CA . GLN A 1 79 ? 28.117 56.813 34.550 1.00 18.92 79 GLN A CA 1
ATOM 460 C C . GLN A 1 79 ? 26.801 57.572 34.493 1.00 18.56 79 GLN A C 1
ATOM 461 O O . GLN A 1 79 ? 25.861 57.305 35.249 1.00 19.32 79 GLN A O 1
ATOM 467 N N . ASP A 1 80 ? 26.739 58.546 33.603 1.00 17.89 80 ASP A N 1
ATOM 468 C CA . ASP A 1 80 ? 25.546 59.315 33.477 1.00 17.73 80 ASP A CA 1
ATOM 469 C C . ASP A 1 80 ? 24.561 58.852 32.377 1.00 17.43 80 ASP A C 1
ATOM 470 O O . ASP A 1 80 ? 23.580 59.515 32.132 1.00 16.45 80 ASP A O 1
ATOM 475 N N . ILE A 1 81 ? 24.816 57.664 31.853 1.00 14.37 81 ILE A N 1
ATOM 476 C CA . ILE A 1 81 ? 24.008 57.046 30.802 1.00 15.66 81 ILE A CA 1
ATOM 477 C C . ILE A 1 81 ? 23.261 55.822 31.342 1.00 14.95 81 ILE A C 1
ATOM 478 O O . ILE A 1 81 ? 23.879 54.971 31.980 1.00 16.43 81 ILE A O 1
ATOM 483 N N . ILE A 1 82 ? 21.947 55.776 31.110 1.00 14.60 82 ILE A N 1
ATOM 484 C CA . ILE A 1 82 ? 21.074 54.696 31.498 1.00 13.60 82 ILE A CA 1
ATOM 485 C C . ILE A 1 82 ? 20.400 54.189 30.233 1.00 13.62 82 ILE A C 1
ATOM 486 O O . ILE A 1 82 ? 19.731 54.947 29.558 1.00 14.27 82 ILE A O 1
ATOM 491 N N . PHE A 1 83 ? 20.630 52.916 29.936 1.00 13.90 83 PHE A N 1
ATOM 492 C CA . PHE A 1 83 ? 19.984 52.314 28.769 1.00 13.07 83 PHE A CA 1
ATOM 493 C C . PHE A 1 83 ? 18.469 52.108 28.985 1.00 16.42 83 PHE A C 1
ATOM 494 O O . PHE A 1 83 ? 18.020 51.777 30.083 1.00 15.82 83 PHE A O 1
ATOM 502 N N . THR A 1 84 ? 17.644 52.350 27.953 1.00 13.76 84 THR A N 1
ATOM 503 C CA . THR A 1 84 ? 16.200 52.131 28.031 1.00 13.64 84 THR A CA 1
ATOM 504 C C . THR A 1 84 ? 15.731 51.462 26.746 1.00 14.18 84 THR A C 1
ATOM 505 O O . THR A 1 84 ? 16.519 51.251 25.826 1.00 14.28 84 THR A O 1
ATOM 509 N N . SER A 1 85 ? 14.422 51.181 26.708 1.00 14.15 85 SER A N 1
ATOM 510 C CA . SER A 1 85 ? 13.890 50.515 25.493 1.00 12.95 85 SER A CA 1
ATOM 511 C C . SER A 1 85 ? 13.658 51.431 24.294 1.00 13.28 85 SER A C 1
ATOM 512 O O . SER A 1 85 ? 13.351 50.919 23.217 1.00 14.56 85 SER A O 1
ATOM 515 N N . GLY A 1 86 ? 13.832 52.724 24.483 1.00 13.17 86 GLY A N 1
ATOM 516 C CA . GLY A 1 86 ? 13.604 53.656 23.373 1.00 14.05 86 GLY A CA 1
ATOM 517 C C . GLY A 1 86 ? 13.279 55.030 23.865 1.00 15.02 86 GLY A C 1
ATOM 518 O O . GLY A 1 86 ? 13.317 55.291 25.103 1.00 13.42 86 GLY A O 1
ATOM 519 N N . GLY A 1 87 ? 13.025 55.954 22.943 1.00 12.56 87 GLY A N 1
ATOM 520 C CA . GLY A 1 87 ? 12.760 57.292 23.331 1.00 12.81 87 GLY A CA 1
ATOM 521 C C . GLY A 1 87 ? 11.514 57.435 24.188 1.00 13.49 87 GLY A C 1
ATOM 522 O O . GLY A 1 87 ? 11.510 58.267 25.046 1.00 13.54 87 GLY A O 1
ATOM 523 N N . THR A 1 88 ? 10.432 56.728 23.803 1.00 13.85 88 THR A N 1
ATOM 524 C CA . THR A 1 88 ? 9.208 56.777 24.587 1.00 13.94 88 THR A CA 1
ATOM 525 C C . THR A 1 88 ? 9.443 56.451 26.068 1.00 14.56 88 THR A C 1
ATOM 526 O O . THR A 1 88 ? 9.040 57.202 26.930 1.00 14.73 88 THR A O 1
ATOM 530 N N . GLU A 1 89 ? 10.195 55.397 26.345 1.00 14.48 89 GLU A N 1
ATOM 531 C CA . GLU A 1 89 ? 10.467 55.057 27.716 1.00 12.78 89 GLU A CA 1
ATOM 532 C C . GLU A 1 89 ? 11.332 56.149 28.356 1.00 13.16 89 GLU A C 1
ATOM 533 O O . GLU A 1 89 ? 11.062 56.601 29.492 1.00 14.30 89 GLU A O 1
ATOM 539 N N . SER A 1 90 ? 12.391 56.578 27.675 1.00 14.39 90 SER A N 1
ATOM 540 C CA . SER A 1 90 ? 13.206 57.629 28.292 1.00 13.05 90 SER A CA 1
ATOM 541 C C . SER A 1 90 ? 12.384 58.841 28.652 1.00 12.45 90 SER A C 1
ATOM 542 O O . SER A 1 90 ? 12.550 59.444 29.718 1.00 13.65 90 SER A O 1
ATOM 545 N N . ASN A 1 91 ? 11.562 59.289 27.713 1.00 12.24 91 ASN A N 1
ATOM 546 C CA . ASN A 1 91 ? 10.774 60.471 28.033 1.00 13.73 91 ASN A CA 1
ATOM 547 C C . ASN A 1 91 ? 9.782 60.270 29.180 1.00 13.87 91 ASN A C 1
ATOM 548 O O . ASN A 1 91 ? 9.626 61.153 30.060 1.00 14.39 91 ASN A O 1
ATOM 553 N N . ASN A 1 92 ? 9.080 59.152 29.116 1.00 14.68 92 ASN A N 1
ATOM 554 C CA . ASN A 1 92 ? 8.150 58.858 30.206 1.00 14.15 92 ASN A CA 1
ATOM 555 C C . ASN A 1 92 ? 8.922 58.724 31.522 1.00 15.16 92 ASN A C 1
ATOM 556 O O . ASN A 1 92 ? 8.417 59.131 32.563 1.00 16.24 92 ASN A O 1
ATOM 561 N N . LEU A 1 93 ? 10.127 58.174 31.472 1.00 13.96 93 LEU A N 1
ATOM 562 C CA . LEU A 1 93 ? 10.890 58.014 32.738 1.00 14.53 93 LEU A CA 1
ATOM 563 C C . LEU A 1 93 ? 11.284 59.307 33.407 1.00 14.20 93 LEU A C 1
ATOM 564 O O . LEU A 1 93 ? 11.231 59.432 34.637 1.00 15.64 93 LEU A O 1
ATOM 569 N N . VAL A 1 94 ? 11.730 60.295 32.639 1.00 14.38 94 VAL A N 1
ATOM 570 C CA . VAL A 1 94 ? 12.087 61.547 33.281 1.00 14.78 94 VAL A CA 1
ATOM 571 C C . VAL A 1 94 ? 10.858 62.204 33.925 1.00 15.30 94 VAL A C 1
ATOM 572 O O . VAL A 1 94 ? 10.960 62.844 34.989 1.00 15.36 94 VAL A O 1
ATOM 576 N N . ILE A 1 95 ? 9.701 62.113 33.274 1.00 14.47 95 ILE A N 1
ATOM 577 C CA . ILE A 1 95 ? 8.519 62.756 33.810 1.00 15.42 95 ILE A CA 1
ATOM 578 C C . ILE A 1 95 ? 8.146 62.019 35.111 1.00 17.43 95 ILE A C 1
ATOM 579 O O . ILE A 1 95 ? 7.968 62.662 36.172 1.00 16.95 95 ILE A O 1
ATOM 584 N N . HIS A 1 96 ? 8.046 60.709 35.034 1.00 16.22 96 HIS A N 1
ATOM 585 C CA . HIS A 1 96 ? 7.740 59.907 36.257 1.00 16.14 96 HIS A CA 1
ATOM 586 C C . HIS A 1 96 ? 8.730 60.191 37.393 1.00 17.66 96 HIS A C 1
ATOM 587 O O . HIS A 1 96 ? 8.304 60.452 38.533 1.00 16.89 96 HIS A O 1
ATOM 594 N N . SER A 1 97 ? 10.021 60.147 37.103 1.00 16.21 97 SER A N 1
ATOM 595 C CA . SER A 1 97 ? 11.008 60.431 38.167 1.00 16.15 97 SER A CA 1
ATOM 596 C C . SER A 1 97 ? 10.827 61.765 38.813 1.00 17.63 97 SER A C 1
ATOM 597 O O . SER A 1 97 ? 11.062 61.928 40.027 1.00 18.46 97 SER A O 1
ATOM 600 N N . THR A 1 98 ? 10.468 62.760 38.028 1.00 16.95 98 THR A N 1
ATOM 601 C CA . THR A 1 98 ? 10.271 64.088 38.587 1.00 18.20 98 THR A CA 1
ATOM 602 C C . THR A 1 98 ? 9.138 64.105 39.597 1.00 18.65 98 THR A C 1
ATOM 603 O O . THR A 1 98 ? 9.264 64.802 40.608 1.00 19.45 98 THR A O 1
ATOM 607 N N . VAL A 1 99 ? 8.028 63.441 39.278 1.00 17.46 99 VAL A N 1
ATOM 608 C CA . VAL A 1 99 ? 6.876 63.392 40.199 1.00 18.33 99 VAL A CA 1
ATOM 609 C C . VAL A 1 99 ? 7.352 62.752 41.526 1.00 20.24 99 VAL A C 1
ATOM 610 O O . VAL A 1 99 ? 7.110 63.336 42.642 1.00 21.21 99 VAL A O 1
ATOM 614 N N . ARG A 1 100 ? 8.042 61.624 41.425 1.00 20.82 100 ARG A N 1
ATOM 615 C CA . ARG A 1 100 ? 8.514 60.879 42.595 1.00 20.95 100 ARG A CA 1
ATOM 616 C C . ARG A 1 100 ? 9.463 61.748 43.378 1.00 21.64 100 ARG A C 1
ATOM 617 O O . ARG A 1 100 ? 9.367 61.789 44.626 1.00 23.51 100 ARG A O 1
ATOM 625 N N . CYS A 1 101 ? 10.366 62.436 42.691 1.00 21.11 101 CYS A N 1
ATOM 626 C CA . CYS A 1 101 ? 11.329 63.284 43.374 1.00 22.84 101 CYS A CA 1
ATOM 627 C C . CYS A 1 101 ? 10.611 64.415 44.163 1.00 23.12 101 CYS A C 1
ATOM 628 O O . CYS A 1 101 ? 10.942 64.623 45.357 1.00 24.18 101 CYS A O 1
ATOM 631 N N . PHE A 1 102 ? 9.663 65.103 43.555 1.00 23.44 102 PHE A N 1
ATOM 632 C CA . PHE A 1 102 ? 9.038 66.211 44.261 1.00 24.98 102 PHE A CA 1
ATOM 633 C C . PHE A 1 102 ? 8.428 65.582 45.538 1.00 25.92 102 PHE A C 1
ATOM 634 O O . PHE A 1 102 ? 8.672 66.040 46.693 1.00 27.02 102 PHE A O 1
ATOM 642 N N . HIS A 1 103 ? 7.730 64.508 45.383 1.00 24.11 103 HIS A N 1
ATOM 643 C CA . HIS A 1 103 ? 7.174 63.879 46.587 1.00 28.02 103 HIS A CA 1
ATOM 644 C C . HIS A 1 103 ? 8.189 63.443 47.644 1.00 27.91 103 HIS A C 1
ATOM 645 O O . HIS A 1 103 ? 7.955 63.680 48.842 1.00 27.78 103 HIS A O 1
ATOM 652 N N . GLU A 1 104 ? 9.285 62.821 47.250 1.00 25.85 104 GLU A N 1
ATOM 653 C CA . GLU A 1 104 ? 10.300 62.419 48.254 1.00 27.94 104 GLU A CA 1
ATOM 654 C C . GLU A 1 104 ? 10.858 63.637 48.970 1.00 30.26 104 GLU A C 1
ATOM 655 O O . GLU A 1 104 ? 10.978 63.613 50.196 1.00 28.79 104 GLU A O 1
ATOM 661 N N . GLN A 1 105 ? 11.109 64.726 48.250 1.00 29.35 105 GLN A N 1
ATOM 662 C CA . GLN A 1 105 ? 11.653 65.900 48.884 1.00 32.49 105 GLN A CA 1
ATOM 663 C C . GLN A 1 105 ? 10.703 66.472 49.938 1.00 34.41 105 GLN A C 1
ATOM 664 O O . GLN A 1 105 ? 11.175 66.841 51.032 1.00 34.69 105 GLN A O 1
ATOM 670 N N . GLN A 1 106 ? 9.399 66.560 49.634 1.00 35.01 106 GLN A N 1
ATOM 671 C CA . GLN A 1 106 ? 8.370 67.029 50.580 1.00 37.04 106 GLN A CA 1
ATOM 672 C C . GLN A 1 106 ? 8.273 66.133 51.851 1.00 37.74 106 GLN A C 1
ATOM 673 O O . GLN A 1 106 ? 8.200 66.612 52.993 1.00 38.82 106 GLN A O 1
ATOM 679 N N . THR A 1 107 ? 8.190 64.839 51.612 1.00 39.02 107 THR A N 1
ATOM 680 C CA . THR A 1 107 ? 8.119 63.844 52.670 1.00 40.51 107 THR A CA 1
ATOM 681 C C . THR A 1 107 ? 9.371 64.092 53.541 1.00 42.03 107 THR A C 1
ATOM 682 O O . THR A 1 107 ? 9.245 64.289 54.832 1.00 42.14 107 THR A O 1
ATOM 686 N N . LEU A 1 108 ? 10.580 64.048 52.901 1.00 42.29 108 LEU A N 1
ATOM 687 C CA . LEU A 1 108 ? 11.853 64.263 53.660 1.00 43.35 108 LEU A CA 1
ATOM 688 C C . LEU A 1 108 ? 11.829 65.593 54.401 1.00 43.66 108 LEU A C 1
ATOM 689 O O . LEU A 1 108 ? 12.561 65.734 55.456 1.00 45.17 108 LEU A O 1
ATOM 694 N N . GLN A 1 109 ? 11.090 66.580 53.871 1.00 43.86 109 GLN A N 1
ATOM 695 C CA . GLN A 1 109 ? 10.972 67.918 54.470 1.00 44.39 109 GLN A CA 1
ATOM 696 C C . GLN A 1 109 ? 10.165 67.464 55.725 1.00 44.47 109 GLN A C 1
ATOM 697 O O . GLN A 1 109 ? 8.925 67.769 55.896 1.00 45.46 109 GLN A O 1
ATOM 699 N N . THR A 1 122 ? 0.908 71.328 46.652 1.00 41.61 122 THR A N 1
ATOM 700 C CA . THR A 1 122 ? 1.572 70.026 46.919 1.00 38.46 122 THR A CA 1
ATOM 701 C C . THR A 1 122 ? 1.950 69.292 45.641 1.00 37.43 122 THR A C 1
ATOM 702 O O . THR A 1 122 ? 2.883 68.466 45.667 1.00 38.42 122 THR A O 1
ATOM 706 N N . ARG A 1 123 ? 1.210 69.570 44.564 1.00 33.78 123 ARG A N 1
ATOM 707 C CA . ARG A 1 123 ? 1.489 68.971 43.239 1.00 31.60 123 ARG A CA 1
ATOM 708 C C . ARG A 1 123 ? 2.661 69.656 42.548 1.00 28.40 123 ARG A C 1
ATOM 709 O O . ARG A 1 123 ? 2.768 70.864 42.533 1.00 28.40 123 ARG A O 1
ATOM 717 N N . PRO A 1 124 ? 3.577 68.860 41.947 1.00 25.89 124 PRO A N 1
ATOM 718 C CA . PRO A 1 124 ? 4.726 69.416 41.214 1.00 22.99 124 PRO A CA 1
ATOM 719 C C . PRO A 1 124 ? 4.208 70.089 39.904 1.00 19.63 124 PRO A C 1
ATOM 720 O O . PRO A 1 124 ? 3.197 69.711 39.404 1.00 20.48 124 PRO A O 1
ATOM 724 N N . HIS A 1 125 ? 4.963 71.028 39.390 1.00 19.10 125 HIS A N 1
ATOM 725 C CA . HIS A 1 125 ? 4.571 71.698 38.163 1.00 19.62 125 HIS A CA 1
ATOM 726 C C . HIS A 1 125 ? 5.677 71.501 37.120 1.00 18.04 125 HIS A C 1
ATOM 727 O O . HIS A 1 125 ? 6.843 71.458 37.428 1.00 18.33 125 HIS A O 1
ATOM 734 N N . PHE A 1 126 ? 5.227 71.326 35.886 1.00 17.51 126 PHE A N 1
ATOM 735 C CA . PHE A 1 126 ? 6.077 71.094 34.740 1.00 16.46 126 PHE A CA 1
ATOM 736 C C . PHE A 1 126 ? 5.836 72.194 33.745 1.00 16.89 126 PHE A C 1
ATOM 737 O O . PHE A 1 126 ? 4.723 72.646 33.556 1.00 18.30 126 PHE A O 1
ATOM 745 N N . ILE A 1 127 ? 6.896 72.531 33.026 1.00 15.46 127 ILE A N 1
ATOM 746 C CA . ILE A 1 127 ? 6.758 73.514 31.936 1.00 16.91 127 ILE A CA 1
ATOM 747 C C . ILE A 1 127 ? 7.231 72.767 30.661 1.00 16.92 127 ILE A C 1
ATOM 748 O O . ILE A 1 127 ? 8.240 72.132 30.697 1.00 16.91 127 ILE A O 1
ATOM 753 N N . THR A 1 128 ? 6.452 72.807 29.596 1.00 14.82 128 THR A N 1
ATOM 754 C CA . THR A 1 128 ? 6.918 72.239 28.314 1.00 13.87 128 THR A CA 1
ATOM 755 C C . THR A 1 128 ? 6.420 73.198 27.219 1.00 16.33 128 THR A C 1
ATOM 756 O O . THR A 1 128 ? 6.026 74.341 27.485 1.00 17.06 128 THR A O 1
ATOM 760 N N . CYS A 1 129 ? 6.433 72.727 25.988 1.00 14.16 129 CYS A N 1
ATOM 761 C CA . CYS A 1 129 ? 5.939 73.583 24.896 1.00 15.86 129 CYS A CA 1
ATOM 762 C C . CYS A 1 129 ? 4.825 72.826 24.185 1.00 15.42 129 CYS A C 1
ATOM 763 O O . CYS A 1 129 ? 4.613 71.651 24.435 1.00 15.14 129 CYS A O 1
ATOM 766 N N . THR A 1 130 ? 4.160 73.510 23.256 1.00 15.21 130 THR A N 1
ATOM 767 C CA . THR A 1 130 ? 3.004 72.954 22.535 1.00 14.84 130 THR A CA 1
ATOM 768 C C . THR A 1 130 ? 3.279 72.093 21.283 1.00 15.46 130 THR A C 1
ATOM 769 O O . THR A 1 130 ? 2.320 71.613 20.676 1.00 18.16 130 THR A O 1
ATOM 773 N N . VAL A 1 131 ? 4.566 71.842 20.971 1.00 14.59 131 VAL A N 1
ATOM 774 C CA . VAL A 1 131 ? 4.874 71.039 19.834 1.00 14.71 131 VAL A CA 1
ATOM 775 C C . VAL A 1 131 ? 5.758 69.821 20.110 1.00 15.11 131 VAL A C 1
ATOM 776 O O . VAL A 1 131 ? 6.398 69.246 19.220 1.00 15.75 131 VAL A O 1
ATOM 780 N N . GLU A 1 132 ? 5.756 69.389 21.365 1.00 14.30 132 GLU A N 1
ATOM 781 C CA . GLU A 1 132 ? 6.498 68.191 21.719 1.00 14.17 132 GLU A CA 1
ATOM 782 C C . GLU A 1 132 ? 5.953 66.916 21.113 1.00 14.36 132 GLU A C 1
ATOM 783 O O . GLU A 1 132 ? 4.819 66.830 20.650 1.00 15.52 132 GLU A O 1
ATOM 789 N N . HIS A 1 133 ? 6.802 65.906 21.096 1.00 14.47 133 HIS A N 1
ATOM 790 C CA . HIS A 1 133 ? 6.424 64.556 20.674 1.00 14.43 133 HIS A CA 1
ATOM 791 C C . HIS A 1 133 ? 5.326 64.024 21.612 1.00 14.44 133 HIS A C 1
ATOM 792 O O . HIS A 1 133 ? 5.219 64.464 22.707 1.00 15.26 133 HIS A O 1
ATOM 799 N N . ASP A 1 134 ? 4.543 63.082 21.108 1.00 15.59 134 ASP A N 1
ATOM 800 C CA . ASP A 1 134 ? 3.492 62.464 21.833 1.00 17.00 134 ASP A CA 1
ATOM 801 C C . ASP A 1 134 ? 4.014 61.848 23.181 1.00 15.92 134 ASP A C 1
ATOM 802 O O . ASP A 1 134 ? 3.287 61.823 24.173 1.00 15.82 134 ASP A O 1
ATOM 807 N N . SER A 1 135 ? 5.294 61.420 23.204 1.00 14.75 135 SER A N 1
ATOM 808 C CA . SER A 1 135 ? 5.844 60.735 24.385 1.00 15.60 135 SER A CA 1
ATOM 809 C C . SER A 1 135 ? 6.254 61.724 25.481 1.00 15.36 135 SER A C 1
ATOM 810 O O . SER A 1 135 ? 6.708 61.295 26.528 1.00 16.03 135 SER A O 1
ATOM 813 N N . ILE A 1 136 ? 6.099 63.007 25.201 1.00 14.81 136 ILE A N 1
ATOM 814 C CA . ILE A 1 136 ? 6.299 64.026 26.248 1.00 16.30 136 ILE A CA 1
ATOM 815 C C . ILE A 1 136 ? 4.907 64.647 26.507 1.00 15.91 136 ILE A C 1
ATOM 816 O O . ILE A 1 136 ? 4.440 64.777 27.641 1.00 16.49 136 ILE A O 1
ATOM 821 N N . ARG A 1 137 ? 4.207 64.996 25.448 1.00 15.11 137 ARG A N 1
ATOM 822 C CA . ARG A 1 137 ? 2.858 65.617 25.662 1.00 15.41 137 ARG A CA 1
ATOM 823 C C . ARG A 1 137 ? 1.834 64.746 26.385 1.00 15.35 137 ARG A C 1
ATOM 824 O O . ARG A 1 137 ? 1.170 65.189 27.298 1.00 17.33 137 ARG A O 1
ATOM 832 N N . LEU A 1 138 ? 1.709 63.501 25.943 1.00 16.02 138 LEU A N 1
ATOM 833 C CA . LEU A 1 138 ? 0.716 62.613 26.512 1.00 16.46 138 LEU A CA 1
ATOM 834 C C . LEU A 1 138 ? 0.975 62.219 27.967 1.00 18.57 138 LEU A C 1
ATOM 835 O O . LEU A 1 138 ? 0.026 62.195 28.762 1.00 18.90 138 LEU A O 1
ATOM 840 N N . PRO A 1 139 ? 2.220 61.876 28.365 1.00 17.70 139 PRO A N 1
ATOM 841 C CA . PRO A 1 139 ? 2.346 61.561 29.784 1.00 17.61 139 PRO A CA 1
ATOM 842 C C . PRO A 1 139 ? 2.001 62.837 30.618 1.00 18.24 139 PRO A C 1
ATOM 843 O O . PRO A 1 139 ? 1.395 62.752 31.706 1.00 19.23 139 PRO A O 1
ATOM 847 N N . LEU A 1 140 ? 2.368 64.013 30.144 1.00 16.89 140 LEU A N 1
ATOM 848 C CA . LEU A 1 140 ? 2.031 65.206 30.907 1.00 17.73 140 LEU A CA 1
ATOM 849 C C . LEU A 1 140 ? 0.497 65.457 30.979 1.00 18.37 140 LEU A C 1
ATOM 850 O O . LEU A 1 140 ? -0.041 65.879 32.016 1.00 20.11 140 LEU A O 1
ATOM 855 N N . GLU A 1 141 ? -0.180 65.256 29.845 1.00 18.56 141 GLU A N 1
ATOM 856 C CA . GLU A 1 141 ? -1.621 65.481 29.851 1.00 19.66 141 GLU A CA 1
ATOM 857 C C . GLU A 1 141 ? -2.201 64.467 30.826 1.00 21.82 141 GLU A C 1
ATOM 858 O O . GLU A 1 141 ? -3.133 64.774 31.543 1.00 22.37 141 GLU A O 1
ATOM 864 N N . HIS A 1 142 ? -1.674 63.243 30.831 1.00 22.53 142 HIS A N 1
ATOM 865 C CA . HIS A 1 142 ? -2.240 62.225 31.746 1.00 23.35 142 HIS A CA 1
ATOM 866 C C . HIS A 1 142 ? -2.054 62.700 33.175 1.00 22.41 142 HIS A C 1
ATOM 867 O O . HIS A 1 142 ? -3.020 62.615 33.986 1.00 24.25 142 HIS A O 1
ATOM 874 N N . LEU A 1 143 ? -0.893 63.226 33.543 1.00 20.33 143 LEU A N 1
ATOM 875 C CA . LEU A 1 143 ? -0.725 63.753 34.886 1.00 22.05 143 LEU A CA 1
ATOM 876 C C . LEU A 1 143 ? -1.710 64.828 35.257 1.00 23.70 143 LEU A C 1
ATOM 877 O O . LEU A 1 143 ? -2.169 64.895 36.461 1.00 23.82 143 LEU A O 1
ATOM 882 N N . VAL A 1 144 ? -2.083 65.665 34.300 1.00 21.68 144 VAL A N 1
ATOM 883 C CA . VAL A 1 144 ? -3.030 66.712 34.623 1.00 24.07 144 VAL A CA 1
ATOM 884 C C . VAL A 1 144 ? -4.421 66.103 34.781 1.00 26.07 144 VAL A C 1
ATOM 885 O O . VAL A 1 144 ? -5.116 66.476 35.739 1.00 27.86 144 VAL A O 1
ATOM 889 N N . GLU A 1 145 ? -4.838 65.211 33.882 1.00 25.90 145 GLU A N 1
ATOM 890 C CA . GLU A 1 145 ? -6.168 64.541 33.997 1.00 28.29 145 GLU A CA 1
ATOM 891 C C . GLU A 1 145 ? -6.295 63.794 35.340 1.00 29.10 145 GLU A C 1
ATOM 892 O O . GLU A 1 145 ? -7.381 63.845 36.023 1.00 29.38 145 GLU A O 1
ATOM 898 N N . ASP A 1 146 ? -5.227 63.190 35.793 1.00 28.29 146 ASP A N 1
ATOM 899 C CA . ASP A 1 146 ? -5.292 62.441 37.044 1.00 31.33 146 ASP A CA 1
ATOM 900 C C . ASP A 1 146 ? -5.014 63.284 38.254 1.00 30.84 146 ASP A C 1
ATOM 901 O O . ASP A 1 146 ? -4.791 62.700 39.341 1.00 33.10 146 ASP A O 1
ATOM 906 N N . GLN A 1 147 ? -4.922 64.600 38.061 1.00 31.12 147 GLN A N 1
ATOM 907 C CA . GLN A 1 147 ? -4.651 65.570 39.114 1.00 32.11 147 GLN A CA 1
ATOM 908 C C . GLN A 1 147 ? -3.348 65.266 39.886 1.00 31.31 147 GLN A C 1
ATOM 909 O O . GLN A 1 147 ? -3.155 65.695 41.036 1.00 32.97 147 GLN A O 1
ATOM 915 N N . VAL A 1 148 ? -2.365 64.615 39.243 1.00 27.74 148 VAL A N 1
ATOM 916 C CA . VAL A 1 148 ? -1.076 64.359 39.901 1.00 26.92 148 VAL A CA 1
ATOM 917 C C . VAL A 1 148 ? -0.069 65.541 39.783 1.00 23.88 148 VAL A C 1
ATOM 918 O O . VAL A 1 148 ? 0.782 65.729 40.642 1.00 25.42 148 VAL A O 1
ATOM 922 N N . ALA A 1 149 ? -0.149 66.306 38.707 1.00 23.00 149 ALA A N 1
ATOM 923 C CA . ALA A 1 149 ? 0.743 67.438 38.578 1.00 22.26 149 ALA A CA 1
ATOM 924 C C . ALA A 1 149 ? 0.018 68.523 37.790 1.00 21.42 149 ALA A C 1
ATOM 925 O O . ALA A 1 149 ? -1.047 68.338 37.301 1.00 22.43 149 ALA A O 1
ATOM 927 N N . GLU A 1 150 ? 0.629 69.689 37.769 1.00 22.78 150 GLU A N 1
ATOM 928 C CA . GLU A 1 150 ? 0.093 70.759 36.959 1.00 22.74 150 GLU A CA 1
ATOM 929 C C . GLU A 1 150 ? 1.161 70.950 35.880 1.00 19.96 150 GLU A C 1
ATOM 930 O O . GLU A 1 150 ? 2.326 70.785 36.125 1.00 20.61 150 GLU A O 1
ATOM 936 N N . VAL A 1 151 ? 0.718 71.373 34.713 1.00 19.77 151 VAL A N 1
ATOM 937 C CA . VAL A 1 151 ? 1.649 71.552 33.608 1.00 19.01 151 VAL A CA 1
ATOM 938 C C . VAL A 1 151 ? 1.279 72.777 32.742 1.00 19.72 151 VAL A C 1
ATOM 939 O O . VAL A 1 151 ? 0.113 72.924 32.392 1.00 22.21 151 VAL A O 1
ATOM 943 N N . THR A 1 152 ? 2.247 73.618 32.429 1.00 18.11 152 THR A N 1
ATOM 944 C CA . THR A 1 152 ? 2.025 74.739 31.510 1.00 18.00 152 THR A CA 1
ATOM 945 C C . THR A 1 152 ? 2.619 74.316 30.155 1.00 17.83 152 THR A C 1
ATOM 946 O O . THR A 1 152 ? 3.810 74.014 30.071 1.00 17.85 152 THR A O 1
ATOM 950 N N . PHE A 1 153 ? 1.746 74.288 29.149 1.00 16.61 153 PHE A N 1
ATOM 951 C CA . PHE A 1 153 ? 2.161 73.912 27.802 1.00 17.03 153 PHE A CA 1
ATOM 952 C C . PHE A 1 153 ? 2.344 75.303 27.153 1.00 19.00 153 PHE A C 1
ATOM 953 O O . PHE A 1 153 ? 1.382 75.913 26.645 1.00 19.81 153 PHE A O 1
ATOM 961 N N . VAL A 1 154 ? 3.581 75.811 27.189 1.00 16.36 154 VAL A N 1
ATOM 962 C CA . VAL A 1 154 ? 3.905 77.131 26.659 1.00 17.27 154 VAL A CA 1
ATOM 963 C C . VAL A 1 154 ? 3.755 77.163 25.121 1.00 17.71 154 VAL A C 1
ATOM 964 O O . VAL A 1 154 ? 4.403 76.407 24.424 1.00 17.90 154 VAL A O 1
ATOM 968 N N . PRO A 1 155 ? 2.975 78.094 24.572 1.00 18.14 155 PRO A N 1
ATOM 969 C CA . PRO A 1 155 ? 2.858 78.079 23.099 1.00 17.90 155 PRO A CA 1
ATOM 970 C C . PRO A 1 155 ? 4.129 78.561 22.417 1.00 18.13 155 PRO A C 1
ATOM 971 O O . PRO A 1 155 ? 4.818 79.448 22.889 1.00 20.23 155 PRO A O 1
ATOM 975 N N . VAL A 1 156 ? 4.485 77.891 21.343 1.00 19.47 156 VAL A N 1
ATOM 976 C CA . VAL A 1 156 ? 5.609 78.434 20.584 1.00 20.03 156 VAL A CA 1
ATOM 977 C C . VAL A 1 156 ? 5.167 79.711 19.876 1.00 20.22 156 VAL A C 1
ATOM 978 O O . VAL A 1 156 ? 3.960 79.998 19.717 1.00 20.85 156 VAL A O 1
ATOM 982 N N . SER A 1 157 ? 6.161 80.443 19.421 1.00 20.33 157 SER A N 1
ATOM 983 C CA . SER A 1 157 ? 5.919 81.662 18.648 1.00 20.90 157 SER A CA 1
ATOM 984 C C . SER A 1 157 ? 5.276 81.323 17.317 1.00 21.90 157 SER A C 1
ATOM 985 O O . SER A 1 157 ? 5.700 80.369 16.607 1.00 21.68 157 SER A O 1
ATOM 988 N N . LYS A 1 158 ? 4.239 82.092 16.977 1.00 21.27 158 LYS A N 1
ATOM 989 C CA . LYS A 1 158 ? 3.599 81.885 15.686 1.00 23.14 158 LYS A CA 1
ATOM 990 C C . LYS A 1 158 ? 4.363 82.642 14.593 1.00 23.47 158 LYS A C 1
ATOM 991 O O . LYS A 1 158 ? 3.964 82.520 13.439 1.00 24.82 158 LYS A O 1
ATOM 997 N N . VAL A 1 159 ? 5.445 83.343 14.941 1.00 23.43 159 VAL A N 1
ATOM 998 C CA . VAL A 1 159 ? 6.340 84.051 13.987 1.00 23.52 159 VAL A CA 1
ATOM 999 C C . VAL A 1 159 ? 7.552 83.158 13.661 1.00 23.35 159 VAL A C 1
ATOM 1000 O O . VAL A 1 159 ? 7.957 82.994 12.500 1.00 25.31 159 VAL A O 1
ATOM 1004 N N . ASN A 1 160 ? 8.130 82.529 14.680 1.00 22.77 160 ASN A N 1
ATOM 1005 C CA . ASN A 1 160 ? 9.320 81.747 14.376 1.00 22.65 160 ASN A CA 1
ATOM 1006 C C . ASN A 1 160 ? 9.283 80.273 14.740 1.00 21.93 160 ASN A C 1
ATOM 1007 O O . ASN A 1 160 ? 10.342 79.628 14.665 1.00 23.02 160 ASN A O 1
ATOM 1012 N N . GLY A 1 161 ? 8.111 79.722 15.065 1.00 20.52 161 GLY A N 1
ATOM 1013 C CA . GLY A 1 161 ? 7.979 78.290 15.363 1.00 20.28 161 GLY A CA 1
ATOM 1014 C C . GLY A 1 161 ? 8.838 77.788 16.529 1.00 19.30 161 GLY A C 1
ATOM 1015 O O . GLY A 1 161 ? 8.990 76.588 16.653 1.00 18.97 161 GLY A O 1
ATOM 1016 N N . GLN A 1 162 ? 9.308 78.698 17.367 1.00 20.33 162 GLN A N 1
ATOM 1017 C CA . GLN A 1 162 ? 10.200 78.359 18.450 1.00 20.21 162 GLN A CA 1
ATOM 1018 C C . GLN A 1 162 ? 9.579 78.721 19.773 1.00 20.72 162 GLN A C 1
ATOM 1019 O O . GLN A 1 162 ? 8.881 79.736 19.829 1.00 20.92 162 GLN A O 1
ATOM 1025 N N . VAL A 1 163 ? 9.824 77.909 20.807 1.00 18.95 163 VAL A N 1
ATOM 1026 C CA . VAL A 1 163 ? 9.350 78.348 22.098 1.00 20.08 163 VAL A CA 1
ATOM 1027 C C . VAL A 1 163 ? 10.385 79.384 22.563 1.00 22.21 163 VAL A C 1
ATOM 1028 O O . VAL A 1 163 ? 11.597 79.189 22.410 1.00 24.18 163 VAL A O 1
ATOM 1032 N N . GLU A 1 164 ? 9.915 80.437 23.196 1.00 22.39 164 GLU A N 1
ATOM 1033 C CA . GLU A 1 164 ? 10.828 81.474 23.633 1.00 24.21 164 GLU A CA 1
ATOM 1034 C C . GLU A 1 164 ? 11.245 81.481 25.066 1.00 21.26 164 GLU A C 1
ATOM 1035 O O . GLU A 1 164 ? 10.436 81.223 25.923 1.00 21.09 164 GLU A O 1
ATOM 1041 N N . VAL A 1 165 ? 12.542 81.758 25.273 1.00 21.43 165 VAL A N 1
ATOM 1042 C CA . VAL A 1 165 ? 13.122 81.729 26.587 1.00 21.67 165 VAL A CA 1
ATOM 1043 C C . VAL A 1 165 ? 12.310 82.548 27.568 1.00 21.62 165 VAL A C 1
ATOM 1044 O O . VAL A 1 165 ? 11.924 82.049 28.617 1.00 20.97 165 VAL A O 1
ATOM 1048 N N . GLU A 1 166 ? 11.950 83.789 27.238 1.00 21.81 166 GLU A N 1
ATOM 1049 C CA . GLU A 1 166 ? 11.181 84.575 28.202 1.00 22.50 166 GLU A CA 1
ATOM 1050 C C . GLU A 1 166 ? 9.804 83.996 28.575 1.00 20.47 166 GLU A C 1
ATOM 1051 O O . GLU A 1 166 ? 9.319 84.194 29.681 1.00 21.03 166 GLU A O 1
ATOM 1057 N N . ASP A 1 167 ? 9.161 83.305 27.628 1.00 21.20 167 ASP A N 1
ATOM 1058 C CA . ASP A 1 167 ? 7.879 82.714 27.918 1.00 20.54 167 ASP A CA 1
ATOM 1059 C C . ASP A 1 167 ? 8.035 81.513 28.864 1.00 20.45 167 ASP A C 1
ATOM 1060 O O . ASP A 1 167 ? 7.199 81.293 29.735 1.00 22.23 167 ASP A O 1
ATOM 1065 N N . ILE A 1 168 ? 9.109 80.740 28.687 1.00 19.78 168 ILE A N 1
ATOM 1066 C CA . ILE A 1 168 ? 9.346 79.642 29.595 1.00 19.70 168 ILE A CA 1
ATOM 1067 C C . ILE A 1 168 ? 9.646 80.246 30.994 1.00 20.96 168 ILE A C 1
ATOM 1068 O O . ILE A 1 168 ? 9.100 79.821 32.028 1.00 22.06 168 ILE A O 1
ATOM 1073 N N . LEU A 1 169 ? 10.511 81.257 31.007 1.00 21.59 169 LEU A N 1
ATOM 1074 C CA . LEU A 1 169 ? 10.821 81.844 32.355 1.00 23.19 169 LEU A CA 1
ATOM 1075 C C . LEU A 1 169 ? 9.590 82.427 32.982 1.00 22.17 169 LEU A C 1
ATOM 1076 O O . LEU A 1 169 ? 9.338 82.213 34.188 1.00 23.21 169 LEU A O 1
ATOM 1081 N N . ALA A 1 170 ? 8.738 83.060 32.182 1.00 23.74 170 ALA A N 1
ATOM 1082 C CA . ALA A 1 170 ? 7.573 83.641 32.769 1.00 22.83 170 ALA A CA 1
ATOM 1083 C C . ALA A 1 170 ? 6.606 82.612 33.303 1.00 23.84 170 ALA A C 1
ATOM 1084 O O . ALA A 1 170 ? 5.740 82.924 34.103 1.00 25.16 170 ALA A O 1
ATOM 1086 N N . ALA A 1 171 ? 6.726 81.357 32.838 1.00 21.48 171 ALA A N 1
ATOM 1087 C CA . ALA A 1 171 ? 5.810 80.328 33.324 1.00 19.15 171 ALA A CA 1
ATOM 1088 C C . ALA A 1 171 ? 6.235 79.605 34.624 1.00 19.66 171 ALA A C 1
ATOM 1089 O O . ALA A 1 171 ? 5.482 78.803 35.172 1.00 19.13 171 ALA A O 1
ATOM 1091 N N . VAL A 1 172 ? 7.398 79.987 35.150 1.00 19.39 172 VAL A N 1
ATOM 1092 C CA . VAL A 1 172 ? 7.916 79.365 36.340 1.00 19.96 172 VAL A CA 1
ATOM 1093 C C . VAL A 1 172 ? 7.060 79.685 37.536 1.00 20.82 172 VAL A C 1
ATOM 1094 O O . VAL A 1 172 ? 6.640 80.824 37.712 1.00 23.09 172 VAL A O 1
ATOM 1098 N N . ARG A 1 173 ? 6.795 78.644 38.302 1.00 19.70 173 ARG A N 1
ATOM 1099 C CA . ARG A 1 173 ? 5.939 78.704 39.494 1.00 21.33 173 ARG A CA 1
ATOM 1100 C C . ARG A 1 173 ? 6.729 78.291 40.714 1.00 21.92 173 ARG A C 1
ATOM 1101 O O . ARG A 1 173 ? 7.807 77.776 40.609 1.00 19.83 173 ARG A O 1
ATOM 1109 N N . PRO A 1 174 ? 6.171 78.487 41.900 1.00 22.11 174 PRO A N 1
ATOM 1110 C CA . PRO A 1 174 ? 6.916 78.100 43.112 1.00 22.07 174 PRO A CA 1
ATOM 1111 C C . PRO A 1 174 ? 7.173 76.622 43.188 1.00 21.68 174 PRO A C 1
ATOM 1112 O O . PRO A 1 174 ? 8.202 76.234 43.711 1.00 22.25 174 PRO A O 1
ATOM 1116 N N . THR A 1 175 ? 6.273 75.815 42.626 1.00 20.81 175 THR A N 1
ATOM 1117 C CA . THR A 1 175 ? 6.371 74.343 42.616 1.00 24.50 175 THR A CA 1
ATOM 1118 C C . THR A 1 175 ? 6.878 73.761 41.294 1.00 22.97 175 THR A C 1
ATOM 1119 O O . THR A 1 175 ? 6.747 72.592 41.074 1.00 22.61 175 THR A O 1
ATOM 1123 N N . THR A 1 176 ? 7.389 74.609 40.427 1.00 20.39 176 THR A N 1
ATOM 1124 C CA . THR A 1 176 ? 7.970 74.093 39.141 1.00 21.18 176 THR A CA 1
ATOM 1125 C C . THR A 1 176 ? 9.197 73.266 39.457 1.00 21.33 176 THR A C 1
ATOM 1126 O O . THR A 1 176 ? 10.101 73.677 40.166 1.00 21.43 176 THR A O 1
ATOM 1130 N N . CYS A 1 177 ? 9.253 72.089 38.894 1.00 20.23 177 CYS A N 1
ATOM 1131 C CA . CYS A 1 177 ? 10.481 71.318 39.137 1.00 22.01 177 CYS A CA 1
ATOM 1132 C C . CYS A 1 177 ? 11.115 70.773 37.900 1.00 19.88 177 CYS A C 1
ATOM 1133 O O . CYS A 1 177 ? 12.145 70.200 37.969 1.00 18.14 177 CYS A O 1
ATOM 1136 N N . LEU A 1 178 ? 10.380 70.849 36.791 1.00 17.78 178 LEU A N 1
ATOM 1137 C CA . LEU A 1 178 ? 11.017 70.395 35.529 1.00 17.51 178 LEU A CA 1
ATOM 1138 C C . LEU A 1 178 ? 10.533 71.225 34.351 1.00 16.69 178 LEU A C 1
ATOM 1139 O O . LEU A 1 178 ? 9.325 71.487 34.217 1.00 17.20 178 LEU A O 1
ATOM 1144 N N . VAL A 1 179 ? 11.516 71.647 33.549 1.00 14.89 179 VAL A N 1
ATOM 1145 C CA . VAL A 1 179 ? 11.246 72.278 32.237 1.00 14.54 179 VAL A CA 1
ATOM 1146 C C . VAL A 1 179 ? 11.730 71.154 31.242 1.00 15.02 179 VAL A C 1
ATOM 1147 O O . VAL A 1 179 ? 12.870 70.725 31.294 1.00 15.29 179 VAL A O 1
ATOM 1151 N N . THR A 1 180 ? 10.857 70.682 30.358 1.00 14.23 180 THR A N 1
ATOM 1152 C CA . THR A 1 180 ? 11.227 69.685 29.318 1.00 14.65 180 THR A CA 1
ATOM 1153 C C . THR A 1 180 ? 10.802 70.294 27.943 1.00 13.77 180 THR A C 1
ATOM 1154 O O . THR A 1 180 ? 9.653 70.616 27.656 1.00 13.90 180 THR A O 1
ATOM 1158 N N . ILE A 1 181 ? 11.833 70.528 27.154 1.00 14.38 181 ILE A N 1
ATOM 1159 C CA . ILE A 1 181 ? 11.687 71.168 25.821 1.00 13.95 181 ILE A CA 1
ATOM 1160 C C . ILE A 1 181 ? 12.541 70.401 24.805 1.00 13.88 181 ILE A C 1
ATOM 1161 O O . ILE A 1 181 ? 13.687 70.129 25.013 1.00 15.20 181 ILE A O 1
ATOM 1166 N N . MET A 1 182 ? 11.937 70.048 23.674 1.00 12.63 182 MET A N 1
ATOM 1167 C CA . MET A 1 182 ? 12.636 69.269 22.667 1.00 13.42 182 MET A CA 1
ATOM 1168 C C . MET A 1 182 ? 13.768 70.091 22.060 1.00 14.48 182 MET A C 1
ATOM 1169 O O . MET A 1 182 ? 13.647 71.282 21.898 1.00 14.37 182 MET A O 1
ATOM 1174 N N . LEU A 1 183 ? 14.874 69.426 21.718 1.00 12.99 183 LEU A N 1
ATOM 1175 C CA . LEU A 1 183 ? 16.001 70.207 21.172 1.00 13.76 183 LEU A CA 1
ATOM 1176 C C . LEU A 1 183 ? 15.657 70.603 19.739 1.00 14.24 183 LEU A C 1
ATOM 1177 O O . LEU A 1 183 ? 15.953 71.731 19.320 1.00 15.02 183 LEU A O 1
ATOM 1182 N N . ALA A 1 184 ? 15.044 69.664 19.043 1.00 13.76 184 ALA A N 1
ATOM 1183 C CA . ALA A 1 184 ? 14.605 69.950 17.641 1.00 13.43 184 ALA A CA 1
ATOM 1184 C C . ALA A 1 184 ? 13.215 69.444 17.397 1.00 13.91 184 ALA A C 1
ATOM 1185 O O . ALA A 1 184 ? 12.904 68.354 17.841 1.00 15.05 184 ALA A O 1
ATOM 1187 N N . ASN A 1 185 ? 12.395 70.190 16.660 1.00 14.69 185 ASN A N 1
ATOM 1188 C CA . ASN A 1 185 ? 11.052 69.677 16.371 1.00 14.70 185 ASN A CA 1
ATOM 1189 C C . ASN A 1 185 ? 11.098 68.723 15.168 1.00 16.03 185 ASN A C 1
ATOM 1190 O O . ASN A 1 185 ? 11.768 68.988 14.223 1.00 16.17 185 ASN A O 1
ATOM 1195 N N . ASN A 1 186 ? 10.406 67.603 15.281 1.00 15.47 186 ASN A N 1
ATOM 1196 C CA . ASN A 1 186 ? 10.463 66.573 14.251 1.00 15.27 186 ASN A CA 1
ATOM 1197 C C . ASN A 1 186 ? 9.729 66.945 12.947 1.00 15.90 186 ASN A C 1
ATOM 1198 O O . ASN A 1 186 ? 10.083 66.394 11.883 1.00 16.69 186 ASN A O 1
ATOM 1203 N N . GLU A 1 187 ? 8.728 67.815 13.031 1.00 15.65 187 GLU A N 1
ATOM 1204 C CA . GLU A 1 187 ? 7.993 68.183 11.837 1.00 17.60 187 GLU A CA 1
ATOM 1205 C C . GLU A 1 187 ? 8.598 69.338 11.101 1.00 14.14 187 GLU A C 1
ATOM 1206 O O . GLU A 1 187 ? 8.717 69.267 9.905 1.00 17.11 187 GLU A O 1
ATOM 1212 N N . THR A 1 188 ? 9.002 70.384 11.794 1.00 15.31 188 THR A N 1
ATOM 1213 C CA . THR A 1 188 ? 9.566 71.537 11.121 1.00 15.95 188 THR A CA 1
ATOM 1214 C C . THR A 1 188 ? 11.098 71.555 11.047 1.00 16.83 188 THR A C 1
ATOM 1215 O O . THR A 1 188 ? 11.634 72.194 10.153 1.00 18.07 188 THR A O 1
ATOM 1219 N N . GLY A 1 189 ? 11.747 70.895 12.030 1.00 15.50 189 GLY A N 1
ATOM 1220 C CA . GLY A 1 189 ? 13.211 70.911 12.142 1.00 16.44 189 GLY A CA 1
ATOM 1221 C C . GLY A 1 189 ? 13.686 72.117 12.952 1.00 16.06 189 GLY A C 1
ATOM 1222 O O . GLY A 1 189 ? 14.885 72.275 13.139 1.00 15.85 189 GLY A O 1
ATOM 1223 N N . VAL A 1 190 ? 12.799 72.963 13.462 1.00 14.11 190 VAL A N 1
ATOM 1224 C CA . VAL A 1 190 ? 13.260 74.102 14.245 1.00 15.63 190 VAL A CA 1
ATOM 1225 C C . VAL A 1 190 ? 13.995 73.676 15.545 1.00 15.88 190 VAL A C 1
ATOM 1226 O O . VAL A 1 190 ? 13.551 72.779 16.251 1.00 15.45 190 VAL A O 1
ATOM 1230 N N . ILE A 1 191 ? 15.150 74.322 15.805 1.00 15.32 191 ILE A N 1
ATOM 1231 C CA . ILE A 1 191 ? 15.944 74.090 17.001 1.00 16.33 191 ILE A CA 1
ATOM 1232 C C . ILE A 1 191 ? 15.448 75.001 18.137 1.00 16.03 191 ILE A C 1
ATOM 1233 O O . ILE A 1 191 ? 15.302 76.188 17.952 1.00 16.44 191 ILE A O 1
ATOM 1238 N N . MET A 1 192 ? 15.164 74.396 19.313 1.00 14.28 192 MET A N 1
ATOM 1239 C CA . MET A 1 192 ? 14.748 75.212 20.467 1.00 14.98 192 MET A CA 1
ATOM 1240 C C . MET A 1 192 ? 16.002 75.712 21.216 1.00 15.99 192 MET A C 1
ATOM 1241 O O . MET A 1 192 ? 17.050 75.106 21.153 1.00 15.91 192 MET A O 1
ATOM 1246 N N . PRO A 1 193 ? 15.887 76.868 21.863 1.00 16.83 193 PRO A N 1
ATOM 1247 C CA . PRO A 1 193 ? 17.017 77.517 22.584 1.00 17.08 193 PRO A CA 1
ATOM 1248 C C . PRO A 1 193 ? 17.361 76.882 23.906 1.00 16.63 193 PRO A C 1
ATOM 1249 O O . PRO A 1 193 ? 17.348 77.534 24.941 1.00 17.46 193 PRO A O 1
ATOM 1253 N N . ILE A 1 194 ? 17.661 75.610 23.816 1.00 16.44 194 ILE A N 1
ATOM 1254 C CA . ILE A 1 194 ? 17.970 74.846 25.023 1.00 15.16 194 ILE A CA 1
ATOM 1255 C C . ILE A 1 194 ? 19.115 75.415 25.876 1.00 16.12 194 ILE A C 1
ATOM 1256 O O . ILE A 1 194 ? 18.973 75.504 27.085 1.00 16.72 194 ILE A O 1
ATOM 1261 N N . SER A 1 195 ? 20.209 75.826 25.246 1.00 17.43 195 SER A N 1
ATOM 1262 C CA . SER A 1 195 ? 21.349 76.321 26.034 1.00 18.28 195 SER A CA 1
ATOM 1263 C C . SER A 1 195 ? 20.946 77.550 26.845 1.00 18.92 195 SER A C 1
ATOM 1264 O O . SER A 1 195 ? 21.350 77.707 28.030 1.00 18.19 195 SER A O 1
ATOM 1267 N N . GLU A 1 196 ? 20.243 78.488 26.195 1.00 18.97 196 GLU A N 1
ATOM 1268 C CA . GLU A 1 196 ? 19.836 79.698 26.877 1.00 19.34 196 GLU A CA 1
ATOM 1269 C C . GLU A 1 196 ? 18.780 79.391 27.986 1.00 19.61 196 GLU A C 1
ATOM 1270 O O . GLU A 1 196 ? 18.745 80.049 29.028 1.00 19.40 196 GLU A O 1
ATOM 1276 N N . ILE A 1 197 ? 17.883 78.449 27.724 1.00 18.40 197 ILE A N 1
ATOM 1277 C CA . ILE A 1 197 ? 16.904 78.066 28.705 1.00 18.94 197 ILE A CA 1
ATOM 1278 C C . ILE A 1 197 ? 17.706 77.568 29.914 1.00 18.61 197 ILE A C 1
ATOM 1279 O O . ILE A 1 197 ? 17.487 78.050 30.992 1.00 19.12 197 ILE A O 1
ATOM 1284 N N . SER A 1 198 ? 18.674 76.686 29.705 1.00 17.52 198 SER A N 1
ATOM 1285 C CA . SER A 1 198 ? 19.415 76.162 30.863 1.00 17.94 198 SER A CA 1
ATOM 1286 C C . SER A 1 198 ? 20.170 77.227 31.619 1.00 18.69 198 SER A C 1
ATOM 1287 O O . SER A 1 198 ? 20.188 77.208 32.836 1.00 18.42 198 SER A O 1
ATOM 1290 N N . ARG A 1 199 ? 20.720 78.179 30.891 1.00 18.55 199 ARG A N 1
ATOM 1291 C CA . ARG A 1 199 ? 21.540 79.238 31.523 1.00 20.65 199 ARG A CA 1
ATOM 1292 C C . ARG A 1 199 ? 20.590 80.116 32.363 1.00 20.77 199 ARG A C 1
ATOM 1293 O O . ARG A 1 199 ? 20.910 80.565 33.525 1.00 22.31 199 ARG A O 1
ATOM 1301 N N . ARG A 1 200 ? 19.425 80.425 31.813 1.00 18.63 200 ARG A N 1
ATOM 1302 C CA . ARG A 1 200 ? 18.517 81.277 32.549 1.00 20.34 200 ARG A CA 1
ATOM 1303 C C . ARG A 1 200 ? 17.946 80.562 33.752 1.00 18.82 200 ARG A C 1
ATOM 1304 O O . ARG A 1 200 ? 17.741 81.178 34.821 1.00 20.29 200 ARG A O 1
ATOM 1312 N N . ILE A 1 201 ? 17.728 79.271 33.603 1.00 17.88 201 ILE A N 1
ATOM 1313 C CA . ILE A 1 201 ? 17.181 78.508 34.746 1.00 17.86 201 ILE A CA 1
ATOM 1314 C C . ILE A 1 201 ? 18.258 78.361 35.800 1.00 17.95 201 ILE A C 1
ATOM 1315 O O . ILE A 1 201 ? 17.940 78.377 37.008 1.00 19.22 201 ILE A O 1
ATOM 1320 N N . LYS A 1 202 ? 19.518 78.213 35.380 1.00 17.70 202 LYS A N 1
ATOM 1321 C CA . LYS A 1 202 ? 20.658 78.118 36.379 1.00 17.35 202 LYS A CA 1
ATOM 1322 C C . LYS A 1 202 ? 20.709 79.405 37.235 1.00 20.08 202 LYS A C 1
ATOM 1323 O O . LYS A 1 202 ? 20.812 79.369 38.473 1.00 19.90 202 LYS A O 1
ATOM 1329 N N . ALA A 1 203 ? 20.577 80.543 36.595 1.00 19.02 203 ALA A N 1
ATOM 1330 C CA . ALA A 1 203 ? 20.587 81.812 37.360 1.00 20.77 203 ALA A CA 1
ATOM 1331 C C . ALA A 1 203 ? 19.336 81.894 38.272 1.00 21.10 203 ALA A C 1
ATOM 1332 O O . ALA A 1 203 ? 19.400 82.259 39.452 1.00 22.71 203 ALA A O 1
ATOM 1334 N N . LEU A 1 204 ? 18.167 81.508 37.747 1.00 20.72 204 LEU A N 1
ATOM 1335 C CA . LEU A 1 204 ? 16.956 81.535 38.537 1.00 19.77 204 LEU A CA 1
ATOM 1336 C C . LEU A 1 204 ? 17.066 80.602 39.766 1.00 19.98 204 LEU A C 1
ATOM 1337 O O . LEU A 1 204 ? 16.656 80.973 40.840 1.00 19.68 204 LEU A O 1
ATOM 1342 N N . ASN A 1 205 ? 17.677 79.417 39.595 1.00 18.61 205 ASN A N 1
ATOM 1343 C CA . ASN A 1 205 ? 17.807 78.461 40.702 1.00 17.26 205 ASN A CA 1
ATOM 1344 C C . ASN A 1 205 ? 18.608 79.046 41.873 1.00 17.94 205 ASN A C 1
ATOM 1345 O O . ASN A 1 205 ? 18.361 78.622 42.978 1.00 18.17 205 ASN A O 1
ATOM 1350 N N . GLN A 1 206 ? 19.556 79.960 41.612 1.00 18.72 206 GLN A N 1
ATOM 1351 C CA . GLN A 1 206 ? 20.291 80.538 42.741 1.00 20.10 206 GLN A CA 1
ATOM 1352 C C . GLN A 1 206 ? 19.361 81.393 43.538 1.00 21.38 206 GLN A C 1
ATOM 1353 O O . GLN A 1 206 ? 19.443 81.423 44.775 1.00 22.43 206 GLN A O 1
ATOM 1359 N N . ILE A 1 207 ? 18.448 82.088 42.859 1.00 20.97 207 ILE A N 1
ATOM 1360 C CA . ILE A 1 207 ? 17.465 82.929 43.562 1.00 21.37 207 ILE A CA 1
ATOM 1361 C C . ILE A 1 207 ? 16.449 82.055 44.297 1.00 21.89 207 ILE A C 1
ATOM 1362 O O . ILE A 1 207 ? 16.110 82.317 45.443 1.00 22.05 207 ILE A O 1
ATOM 1367 N N . ARG A 1 208 ? 15.994 80.961 43.685 1.00 20.09 208 ARG A N 1
ATOM 1368 C CA . ARG A 1 208 ? 15.072 80.068 44.402 1.00 19.19 208 ARG A CA 1
ATOM 1369 C C . ARG A 1 208 ? 15.753 79.471 45.668 1.00 18.88 208 ARG A C 1
ATOM 1370 O O . ARG A 1 208 ? 15.098 79.285 46.688 1.00 21.20 208 ARG A O 1
ATOM 1378 N N . ALA A 1 209 ? 17.046 79.109 45.608 1.00 18.28 209 ALA A N 1
ATOM 1379 C CA . ALA A 1 209 ? 17.733 78.490 46.764 1.00 18.05 209 ALA A CA 1
ATOM 1380 C C . ALA A 1 209 ? 17.729 79.466 47.970 1.00 20.00 209 ALA A C 1
ATOM 1381 O O . ALA A 1 209 ? 17.505 79.018 49.131 1.00 21.33 209 ALA A O 1
ATOM 1383 N N . ALA A 1 210 ? 17.944 80.748 47.613 1.00 21.74 210 ALA A N 1
ATOM 1384 C CA . ALA A 1 210 ? 18.086 81.853 48.599 1.00 24.91 210 ALA A CA 1
ATOM 1385 C C . ALA A 1 210 ? 16.773 81.875 49.359 1.00 27.63 210 ALA A C 1
ATOM 1386 O O . ALA A 1 210 ? 16.721 81.921 50.633 1.00 29.25 210 ALA A O 1
ATOM 1388 N N . SER A 1 211 ? 15.672 81.644 48.639 1.00 27.81 211 SER A N 1
ATOM 1389 C CA . SER A 1 211 ? 14.438 81.629 49.398 1.00 30.05 211 SER A CA 1
ATOM 1390 C C . SER A 1 211 ? 13.938 80.235 49.816 1.00 31.23 211 SER A C 1
ATOM 1391 O O . SER A 1 211 ? 12.859 80.080 50.469 1.00 31.50 211 SER A O 1
ATOM 1394 N N . GLY A 1 212 ? 14.718 79.213 49.511 1.00 29.76 212 GLY A N 1
ATOM 1395 C CA . GLY A 1 212 ? 14.334 77.853 49.885 1.00 29.19 212 GLY A CA 1
ATOM 1396 C C . GLY A 1 212 ? 13.466 77.064 48.901 1.00 29.21 212 GLY A C 1
ATOM 1397 O O . GLY A 1 212 ? 13.054 75.888 49.217 1.00 31.24 212 GLY A O 1
ATOM 1398 N N . LEU A 1 213 ? 13.194 77.620 47.715 1.00 26.62 213 LEU A N 1
ATOM 1399 C CA . LEU A 1 213 ? 12.349 76.947 46.669 1.00 25.97 213 LEU A CA 1
ATOM 1400 C C . LEU A 1 213 ? 13.048 75.774 45.985 1.00 26.96 213 LEU A C 1
ATOM 1401 O O . LEU A 1 213 ? 14.249 75.741 45.974 1.00 27.37 213 LEU A O 1
ATOM 1406 N N . PRO A 1 214 ? 12.280 74.811 45.436 1.00 26.82 214 PRO A N 1
ATOM 1407 C CA . PRO A 1 214 ? 13.010 73.698 44.796 1.00 26.52 214 PRO A CA 1
ATOM 1408 C C . PRO A 1 214 ? 13.679 74.143 43.585 1.00 23.45 214 PRO A C 1
ATOM 1409 O O . PRO A 1 214 ? 13.176 75.028 42.959 1.00 24.30 214 PRO A O 1
ATOM 1413 N N . ARG A 1 215 ? 14.761 73.483 43.230 1.00 20.22 215 ARG A N 1
ATOM 1414 C CA . ARG A 1 215 ? 15.445 73.820 42.000 1.00 18.98 215 ARG A CA 1
ATOM 1415 C C . ARG A 1 215 ? 14.612 73.225 40.861 1.00 18.96 215 ARG A C 1
ATOM 1416 O O . ARG A 1 215 ? 13.880 72.237 41.010 1.00 21.55 215 ARG A O 1
ATOM 1424 N N . VAL A 1 216 ? 14.682 73.936 39.773 1.00 18.04 216 VAL A N 1
ATOM 1425 C CA . VAL A 1 216 ? 13.996 73.529 38.527 1.00 17.75 216 VAL A CA 1
ATOM 1426 C C . VAL A 1 216 ? 15.029 72.820 37.707 1.00 18.53 216 VAL A C 1
ATOM 1427 O O . VAL A 1 216 ? 16.102 73.365 37.475 1.00 18.55 216 VAL A O 1
ATOM 1431 N N . LEU A 1 217 ? 14.740 71.575 37.310 1.00 18.08 217 LEU A N 1
ATOM 1432 C CA . LEU A 1 217 ? 15.684 70.826 36.456 1.00 17.68 217 LEU A CA 1
ATOM 1433 C C . LEU A 1 217 ? 15.229 71.005 35.018 1.00 16.11 217 LEU A C 1
ATOM 1434 O O . LEU A 1 217 ? 14.106 71.420 34.777 1.00 16.79 217 LEU A O 1
ATOM 1439 N N . VAL A 1 218 ? 16.148 70.716 34.119 1.00 17.09 218 VAL A N 1
ATOM 1440 C CA . VAL A 1 218 ? 15.878 70.877 32.666 1.00 15.44 218 VAL A CA 1
ATOM 1441 C C . VAL A 1 218 ? 16.156 69.592 31.919 1.00 14.67 218 VAL A C 1
ATOM 1442 O O . VAL A 1 218 ? 17.192 69.056 32.028 1.00 15.98 218 VAL A O 1
ATOM 1446 N N . HIS A 1 219 ? 15.164 69.140 31.146 1.00 12.99 219 HIS A N 1
ATOM 1447 C CA . HIS A 1 219 ? 15.345 67.956 30.269 1.00 13.52 219 HIS A CA 1
ATOM 1448 C C . HIS A 1 219 ? 15.125 68.388 28.807 1.00 13.93 219 HIS A C 1
ATOM 1449 O O . HIS A 1 219 ? 14.326 69.309 28.583 1.00 15.32 219 HIS A O 1
ATOM 1456 N N . THR A 1 220 ? 15.898 67.782 27.887 1.00 13.41 220 THR A N 1
ATOM 1457 C CA . THR A 1 220 ? 15.598 67.996 26.479 1.00 13.14 220 THR A CA 1
ATOM 1458 C C . THR A 1 220 ? 15.463 66.661 25.749 1.00 14.10 220 THR A C 1
ATOM 1459 O O . THR A 1 220 ? 16.292 65.758 25.922 1.00 13.22 220 THR A O 1
ATOM 1463 N N . ASP A 1 221 ? 14.365 66.527 24.995 1.00 13.28 221 ASP A N 1
ATOM 1464 C CA . ASP A 1 221 ? 14.164 65.342 24.140 1.00 13.50 221 ASP A CA 1
ATOM 1465 C C . ASP A 1 221 ? 15.035 65.675 22.866 1.00 12.84 221 ASP A C 1
ATOM 1466 O O . ASP A 1 221 ? 14.636 66.508 22.079 1.00 14.55 221 ASP A O 1
ATOM 1471 N N . ALA A 1 222 ? 16.196 65.052 22.756 1.00 12.36 222 ALA A N 1
ATOM 1472 C CA . ALA A 1 222 ? 17.139 65.294 21.654 1.00 12.04 222 ALA A CA 1
ATOM 1473 C C . ALA A 1 222 ? 17.027 64.277 20.561 1.00 12.32 222 ALA A C 1
ATOM 1474 O O . ALA A 1 222 ? 17.929 64.145 19.735 1.00 13.53 222 ALA A O 1
ATOM 1476 N N . ALA A 1 223 ? 15.901 63.599 20.489 1.00 12.44 223 ALA A N 1
ATOM 1477 C CA . ALA A 1 223 ? 15.702 62.568 19.499 1.00 12.61 223 ALA A CA 1
ATOM 1478 C C . ALA A 1 223 ? 16.108 62.938 18.066 1.00 12.67 223 ALA A C 1
ATOM 1479 O O . ALA A 1 223 ? 16.761 62.141 17.375 1.00 14.71 223 ALA A O 1
ATOM 1481 N N . GLN A 1 224 ? 15.669 64.106 17.607 1.00 13.68 224 GLN A N 1
ATOM 1482 C CA . GLN A 1 224 ? 15.888 64.494 16.224 1.00 13.25 224 GLN A CA 1
ATOM 1483 C C . GLN A 1 224 ? 17.157 65.214 16.011 1.00 14.84 224 GLN A C 1
ATOM 1484 O O . GLN A 1 224 ? 17.485 65.495 14.850 1.00 16.08 224 GLN A O 1
ATOM 1490 N N . ALA A 1 225 ? 17.930 65.519 17.056 1.00 13.90 225 ALA A N 1
ATOM 1491 C CA . ALA A 1 225 ? 19.203 66.219 16.823 1.00 14.63 225 ALA A CA 1
ATOM 1492 C C . ALA A 1 225 ? 20.384 65.308 16.702 1.00 15.92 225 ALA A C 1
ATOM 1493 O O . ALA A 1 225 ? 21.315 65.642 16.043 1.00 15.66 225 ALA A O 1
ATOM 1495 N N . LEU A 1 226 ? 20.360 64.145 17.344 1.00 13.77 226 LEU A N 1
ATOM 1496 C CA . LEU A 1 226 ? 21.556 63.325 17.351 1.00 14.55 226 LEU A CA 1
ATOM 1497 C C . LEU A 1 226 ? 21.943 62.826 15.949 1.00 14.38 226 LEU A C 1
ATOM 1498 O O . LEU A 1 226 ? 21.108 62.337 15.205 1.00 14.92 226 LEU A O 1
ATOM 1503 N N . GLY A 1 227 ? 23.254 63.004 15.626 1.00 15.15 227 GLY A N 1
ATOM 1504 C CA . GLY A 1 227 ? 23.732 62.563 14.341 1.00 16.47 227 GLY A CA 1
ATOM 1505 C C . GLY A 1 227 ? 23.473 63.651 13.286 1.00 15.73 227 GLY A C 1
ATOM 1506 O O . GLY A 1 227 ? 23.882 63.467 12.160 1.00 16.07 227 GLY A O 1
ATOM 1507 N N . LYS A 1 228 ? 22.762 64.720 13.639 1.00 14.06 228 LYS A N 1
ATOM 1508 C CA . LYS A 1 228 ? 22.473 65.759 12.626 1.00 15.30 228 LYS A CA 1
ATOM 1509 C C . LYS A 1 228 ? 23.101 67.112 13.062 1.00 18.02 228 LYS A C 1
ATOM 1510 O O . LYS A 1 228 ? 23.233 68.054 12.271 1.00 20.50 228 LYS A O 1
ATOM 1516 N N . ARG A 1 229 ? 23.522 67.225 14.311 1.00 18.74 229 ARG A N 1
ATOM 1517 C CA . ARG A 1 229 ? 24.170 68.430 14.725 1.00 19.23 229 ARG A CA 1
ATOM 1518 C C . ARG A 1 229 ? 24.843 68.035 15.989 1.00 18.98 229 ARG A C 1
ATOM 1519 O O . ARG A 1 229 ? 24.429 67.059 16.642 1.00 18.32 229 ARG A O 1
ATOM 1527 N N . ARG A 1 230 ? 25.908 68.750 16.316 1.00 18.67 230 ARG A N 1
ATOM 1528 C CA . ARG A 1 230 ? 26.613 68.413 17.569 1.00 20.39 230 ARG A CA 1
ATOM 1529 C C . ARG A 1 230 ? 25.705 68.579 18.755 1.00 19.33 230 ARG A C 1
ATOM 1530 O O . ARG A 1 230 ? 25.003 69.559 18.861 1.00 18.59 230 ARG A O 1
ATOM 1538 N N . VAL A 1 231 ? 25.735 67.595 19.644 1.00 17.47 231 VAL A N 1
ATOM 1539 C CA . VAL A 1 231 ? 24.933 67.666 20.874 1.00 16.74 231 VAL A CA 1
ATOM 1540 C C . VAL A 1 231 ? 25.958 67.486 22.002 1.00 17.78 231 VAL A C 1
ATOM 1541 O O . VAL A 1 231 ? 26.616 66.477 22.040 1.00 18.08 231 VAL A O 1
ATOM 1545 N N . ASP A 1 232 ? 26.041 68.489 22.880 1.00 16.27 232 ASP A N 1
ATOM 1546 C CA . ASP A 1 232 ? 27.035 68.484 23.968 1.00 18.03 232 ASP A CA 1
ATOM 1547 C C . ASP A 1 232 ? 26.298 68.945 25.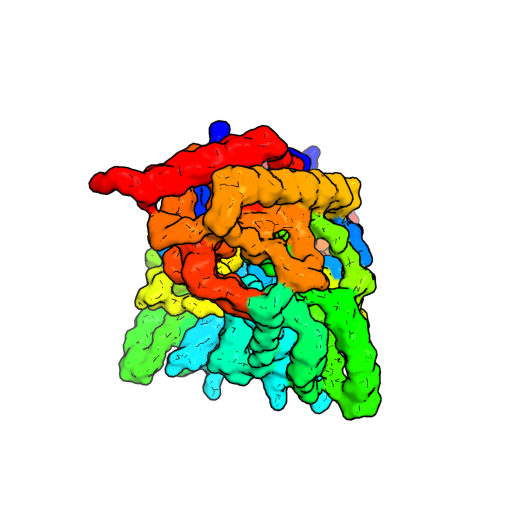203 1.00 16.76 232 ASP A C 1
ATOM 1548 O O . ASP A 1 232 ? 25.841 70.055 25.286 1.00 17.69 232 ASP A O 1
ATOM 1553 N N . VAL A 1 233 ? 26.177 68.023 26.192 1.00 16.47 233 VAL A N 1
ATOM 1554 C CA . VAL A 1 233 ? 25.491 68.369 27.432 1.00 16.53 233 VAL A CA 1
ATOM 1555 C C . VAL A 1 233 ? 26.078 69.520 28.265 1.00 15.33 233 VAL A C 1
ATOM 1556 O O . VAL A 1 233 ? 25.349 70.164 28.951 1.00 17.13 233 VAL A O 1
ATOM 1560 N N . GLU A 1 234 ? 27.390 69.766 28.189 1.00 18.86 234 GLU A N 1
ATOM 1561 C CA . GLU A 1 234 ? 27.962 70.927 28.867 1.00 20.71 234 GLU A CA 1
ATOM 1562 C C . GLU A 1 234 ? 27.517 72.203 28.160 1.00 21.52 234 GLU A C 1
ATOM 1563 O O . GLU A 1 234 ? 27.216 73.212 28.846 1.00 24.18 234 GLU A O 1
ATOM 1569 N N . ASP A 1 235 ? 27.469 72.197 26.813 1.00 19.10 235 ASP A N 1
ATOM 1570 C CA . ASP A 1 235 ? 26.956 73.386 26.081 1.00 19.59 235 ASP A CA 1
ATOM 1571 C C . ASP A 1 235 ? 25.434 73.560 26.376 1.00 20.18 235 ASP A C 1
ATOM 1572 O O . ASP A 1 235 ? 24.919 74.662 26.636 1.00 21.60 235 ASP A O 1
ATOM 1577 N N . LEU A 1 236 ? 24.712 72.440 26.354 1.00 17.74 236 LEU A N 1
ATOM 1578 C CA . LEU A 1 236 ? 23.286 72.543 26.527 1.00 16.65 236 LEU A CA 1
ATOM 1579 C C . LEU A 1 236 ? 22.826 72.858 27.965 1.00 18.26 236 LEU A C 1
ATOM 1580 O O . LEU A 1 236 ? 21.775 73.402 28.134 1.00 17.81 236 LEU A O 1
ATOM 1585 N N . GLY A 1 237 ? 23.643 72.460 28.942 1.00 17.66 237 GLY A N 1
ATOM 1586 C CA . GLY A 1 237 ? 23.406 72.709 30.355 1.00 16.80 237 GLY A CA 1
ATOM 1587 C C . GLY A 1 237 ? 22.270 71.950 30.975 1.00 16.37 237 GLY A C 1
ATOM 1588 O O . GLY A 1 237 ? 21.874 72.233 32.100 1.00 18.28 237 GLY A O 1
ATOM 1589 N N . VAL A 1 238 ? 21.807 70.937 30.293 1.00 16.98 238 VAL A N 1
ATOM 1590 C CA . VAL A 1 238 ? 20.678 70.181 30.783 1.00 16.33 238 VAL A CA 1
ATOM 1591 C C . VAL A 1 238 ? 20.985 69.160 31.881 1.00 15.74 238 VAL A C 1
ATOM 1592 O O . VAL A 1 238 ? 22.131 68.764 32.060 1.00 17.01 238 VAL A O 1
ATOM 1596 N N . ASP A 1 239 ? 19.962 68.810 32.631 1.00 15.32 239 ASP A N 1
ATOM 1597 C CA . ASP A 1 239 ? 20.107 67.790 33.648 1.00 15.30 239 ASP A CA 1
ATOM 1598 C C . ASP A 1 239 ? 19.738 66.368 33.086 1.00 16.51 239 ASP A C 1
ATOM 1599 O O . ASP A 1 239 ? 20.202 65.356 33.573 1.00 15.58 239 ASP A O 1
ATOM 1604 N N . PHE A 1 240 ? 18.892 66.345 32.074 1.00 15.60 240 PHE A N 1
ATOM 1605 C CA . PHE A 1 240 ? 18.455 65.074 31.455 1.00 14.54 240 PHE A CA 1
ATOM 1606 C C . PHE A 1 240 ? 18.413 65.243 29.903 1.00 14.58 240 PHE A C 1
ATOM 1607 O O . PHE A 1 240 ? 18.125 66.307 29.389 1.00 15.70 240 PHE A O 1
ATOM 1615 N N . LEU A 1 241 ? 18.641 64.149 29.209 1.00 14.25 241 LEU A N 1
ATOM 1616 C CA . LEU A 1 241 ? 18.592 64.254 27.747 1.00 14.03 241 LEU A CA 1
ATOM 1617 C C . LEU A 1 241 ? 18.192 62.873 27.213 1.00 14.25 241 LEU A C 1
ATOM 1618 O O . LEU A 1 241 ? 18.721 61.879 27.620 1.00 14.79 241 LEU A O 1
ATOM 1623 N N . THR A 1 242 ? 17.180 62.831 26.336 1.00 13.59 242 THR A N 1
ATOM 1624 C CA . THR A 1 242 ? 16.720 61.605 25.740 1.00 12.04 242 THR A CA 1
ATOM 1625 C C . THR A 1 242 ? 17.498 61.265 24.445 1.00 12.87 242 THR A C 1
ATOM 1626 O O . THR A 1 242 ? 17.670 62.144 23.614 1.00 13.47 242 THR A O 1
ATOM 1630 N N . ILE A 1 243 ? 17.907 60.024 24.317 1.00 13.03 243 ILE A N 1
ATOM 1631 C CA . ILE A 1 243 ? 18.659 59.497 23.174 1.00 13.07 243 ILE A CA 1
ATOM 1632 C C . ILE A 1 243 ? 17.826 58.423 22.469 1.00 12.71 243 ILE A C 1
ATOM 1633 O O . ILE A 1 243 ? 17.395 57.535 23.105 1.00 13.18 243 ILE A O 1
ATOM 1638 N N . VAL A 1 244 ? 17.602 58.537 21.149 1.00 12.27 244 VAL A N 1
ATOM 1639 C CA . VAL A 1 244 ? 16.779 57.578 20.416 1.00 10.84 244 VAL A CA 1
ATOM 1640 C C . VAL A 1 244 ? 17.555 56.947 19.294 1.00 13.86 244 VAL A C 1
ATOM 1641 O O . VAL A 1 244 ? 17.826 57.605 18.284 1.00 14.14 244 VAL A O 1
ATOM 1645 N N . GLY A 1 245 ? 17.932 55.708 19.467 1.00 12.56 245 GLY A N 1
ATOM 1646 C CA . GLY A 1 245 ? 18.750 55.051 18.463 1.00 14.00 245 GLY A CA 1
ATOM 1647 C C . GLY A 1 245 ? 18.319 55.012 17.021 1.00 15.16 245 GLY A C 1
ATOM 1648 O O . GLY A 1 245 ? 19.171 55.227 16.178 1.00 15.35 245 GLY A O 1
ATOM 1649 N N . HIS A 1 246 ? 17.040 54.790 16.806 1.00 14.13 246 HIS A N 1
ATOM 1650 C CA . HIS A 1 246 ? 16.599 54.630 15.438 1.00 13.44 246 HIS A CA 1
ATOM 1651 C C . HIS A 1 246 ? 16.532 55.912 14.643 1.00 13.81 246 HIS A C 1
ATOM 1652 O O . HIS A 1 246 ? 16.192 55.841 13.445 1.00 14.98 246 HIS A O 1
ATOM 1659 N N . LYS A 1 247 ? 16.940 57.015 15.226 1.00 13.49 247 LYS A N 1
ATOM 1660 C CA . LYS A 1 247 ? 16.972 58.301 14.507 1.00 13.24 247 LYS A CA 1
ATOM 1661 C C . LYS A 1 247 ? 18.399 58.524 14.056 1.00 14.16 247 LYS A C 1
ATOM 1662 O O . LYS A 1 247 ? 18.643 59.434 13.261 1.00 14.35 247 LYS A O 1
ATOM 1668 N N . PHE A 1 248 ? 19.336 57.719 14.557 1.00 14.05 248 PHE A N 1
ATOM 1669 C CA . PHE A 1 248 ? 20.745 57.890 14.099 1.00 13.38 248 PHE A CA 1
ATOM 1670 C C . PHE A 1 248 ? 21.386 56.618 13.597 1.00 12.82 248 PHE A C 1
ATOM 1671 O O . PHE A 1 248 ? 22.532 56.321 13.867 1.00 15.69 248 PHE A O 1
ATOM 1679 N N . TYR A 1 249 ? 20.586 55.864 12.848 1.00 13.45 249 TYR A N 1
ATOM 1680 C CA . TYR A 1 249 ? 21.052 54.691 12.199 1.00 14.14 249 TYR A CA 1
ATOM 1681 C C . TYR A 1 249 ? 21.460 53.602 13.175 1.00 15.18 249 TYR A C 1
ATOM 1682 O O . TYR A 1 249 ? 22.270 52.736 12.875 1.00 15.93 249 TYR A O 1
ATOM 1691 N N . GLY A 1 250 ? 20.781 53.617 14.311 1.00 14.45 250 GLY A N 1
ATOM 1692 C CA . GLY A 1 250 ? 21.022 52.601 15.301 1.00 13.81 250 GLY A CA 1
ATOM 1693 C C . GLY A 1 250 ? 19.743 51.789 15.531 1.00 14.86 250 GLY A C 1
ATOM 1694 O O . GLY A 1 250 ? 18.717 52.014 14.948 1.00 15.41 250 GLY A O 1
ATOM 1695 N N . PRO A 1 251 ? 19.812 50.790 16.424 1.00 13.86 251 PRO A N 1
ATOM 1696 C CA . PRO A 1 251 ? 18.661 49.941 16.730 1.00 13.76 251 PRO A CA 1
ATOM 1697 C C . PRO A 1 251 ? 17.594 50.712 17.476 1.00 14.23 251 PRO A C 1
ATOM 1698 O O . PRO A 1 251 ? 17.866 51.764 18.014 1.00 14.86 251 PRO A O 1
ATOM 1702 N N . ARG A 1 252 ? 16.440 50.048 17.564 1.00 13.33 252 ARG A N 1
ATOM 1703 C CA . ARG A 1 252 ? 15.253 50.570 18.142 1.00 13.56 252 ARG A CA 1
ATOM 1704 C C . ARG A 1 252 ? 15.241 50.577 19.687 1.00 13.37 252 ARG A C 1
ATOM 1705 O O . ARG A 1 252 ? 14.250 50.274 20.263 1.00 15.23 252 ARG A O 1
ATOM 1713 N N . ILE A 1 253 ? 16.355 50.953 20.286 1.00 13.34 253 ILE A N 1
ATOM 1714 C CA . ILE A 1 253 ? 16.396 51.109 21.754 1.00 13.88 253 ILE A CA 1
ATOM 1715 C C . ILE A 1 253 ? 16.927 52.529 22.022 1.00 13.98 253 ILE A C 1
ATOM 1716 O O . ILE A 1 253 ? 17.072 53.335 21.082 1.00 14.88 253 ILE A O 1
ATOM 1721 N N . GLY A 1 254 ? 17.149 52.913 23.256 1.00 13.56 254 GLY A N 1
ATOM 1722 C CA . GLY A 1 254 ? 17.604 54.279 23.500 1.00 15.29 254 GLY A CA 1
ATOM 1723 C C . GLY A 1 254 ? 18.295 54.408 24.858 1.00 14.17 254 GLY A C 1
ATOM 1724 O O . GLY A 1 254 ? 18.745 53.420 25.411 1.00 13.63 254 GLY A O 1
ATOM 1725 N N . ALA A 1 255 ? 18.367 55.647 25.361 1.00 12.91 255 ALA A N 1
ATOM 1726 C CA . ALA A 1 255 ? 19.023 55.845 26.639 1.00 13.17 255 ALA A CA 1
ATOM 1727 C C . ALA A 1 255 ? 18.554 57.158 27.174 1.00 13.64 255 ALA A C 1
ATOM 1728 O O . ALA A 1 255 ? 17.847 57.917 26.502 1.00 13.35 255 ALA A O 1
ATOM 1730 N N . LEU A 1 256 ? 18.895 57.420 28.449 1.00 13.27 256 LEU A N 1
ATOM 1731 C CA . LEU A 1 256 ? 18.570 58.651 29.078 1.00 13.10 256 LEU A CA 1
ATOM 1732 C C . LEU A 1 256 ? 19.870 59.122 29.736 1.00 14.68 256 LEU A C 1
ATOM 1733 O O . LEU A 1 256 ? 20.507 58.343 30.492 1.00 15.67 256 LEU A O 1
ATOM 1738 N N . TYR A 1 257 ? 20.261 60.359 29.443 1.00 13.59 257 TYR A N 1
ATOM 1739 C CA . TYR A 1 257 ? 21.423 60.976 30.110 1.00 14.86 257 TYR A CA 1
ATOM 1740 C C . TYR A 1 257 ? 20.855 61.677 31.376 1.00 14.99 257 TYR A C 1
ATOM 1741 O O . TYR A 1 257 ? 19.823 62.326 31.313 1.00 15.25 257 TYR A O 1
ATOM 1750 N N . VAL A 1 258 ? 21.489 61.386 32.502 1.00 13.67 258 VAL A N 1
ATOM 1751 C CA . VAL A 1 258 ? 21.128 62.005 33.787 1.00 14.62 258 VAL A CA 1
ATOM 1752 C C . VAL A 1 258 ? 22.422 62.576 34.343 1.00 16.76 258 VAL A C 1
ATOM 1753 O O . VAL A 1 258 ? 23.349 61.847 34.675 1.00 16.99 258 VAL A O 1
ATOM 1757 N N . ARG A 1 259 ? 22.475 63.887 34.502 1.00 14.94 259 ARG A N 1
ATOM 1758 C CA . ARG A 1 259 ? 23.720 64.529 34.965 1.00 15.60 259 ARG A CA 1
ATOM 1759 C C . ARG A 1 259 ? 24.129 64.153 36.386 1.00 16.87 259 ARG A C 1
ATOM 1760 O O . ARG A 1 259 ? 23.434 64.453 37.325 1.00 18.48 259 ARG A O 1
ATOM 1768 N N . GLY A 1 260 ? 25.291 63.559 36.509 1.00 17.71 260 GLY A N 1
ATOM 1769 C CA . GLY A 1 260 ? 25.792 63.251 37.852 1.00 18.15 260 GLY A CA 1
ATOM 1770 C C . GLY A 1 260 ? 24.785 62.394 38.570 1.00 18.92 260 GLY A C 1
ATOM 1771 O O . GLY A 1 260 ? 24.540 62.614 39.736 1.00 19.31 260 GLY A O 1
ATOM 1772 N N . VAL A 1 261 ? 24.215 61.379 37.914 1.00 20.47 261 VAL A N 1
ATOM 1773 C CA . VAL A 1 261 ? 23.160 60.590 38.551 1.00 21.67 261 VAL A CA 1
ATOM 1774 C C . VAL A 1 261 ? 23.575 60.040 39.895 1.00 23.12 261 VAL A C 1
ATOM 1775 O O . VAL A 1 261 ? 24.682 59.576 40.024 1.00 23.43 261 VAL A O 1
ATOM 1779 N N . GLY A 1 262 ? 22.712 60.198 40.915 1.00 22.66 262 GLY A N 1
ATOM 1780 C CA . GLY A 1 262 ? 23.096 59.774 42.278 1.00 24.14 262 GLY A CA 1
ATOM 1781 C C . GLY A 1 262 ? 23.971 60.785 43.077 1.00 24.81 262 GLY A C 1
ATOM 1782 O O . GLY A 1 262 ? 24.253 60.542 44.301 1.00 27.66 262 GLY A O 1
ATOM 1783 N N . LYS A 1 263 ? 24.442 61.882 42.479 1.00 22.89 263 LYS A N 1
ATOM 1784 C CA . LYS A 1 263 ? 25.334 62.852 43.093 1.00 23.32 263 LYS A CA 1
ATOM 1785 C C . LYS A 1 263 ? 24.805 64.290 42.909 1.00 23.40 263 LYS A C 1
ATOM 1786 O O . LYS A 1 263 ? 24.753 65.049 43.861 1.00 25.17 263 LYS A O 1
ATOM 1792 N N . LEU A 1 264 ? 24.275 64.644 41.733 1.00 20.36 264 LEU A N 1
ATOM 1793 C CA . LEU A 1 264 ? 23.733 65.982 41.438 1.00 19.86 264 LEU A CA 1
ATOM 1794 C C . LEU A 1 264 ? 22.293 65.879 40.989 1.00 19.52 264 LEU A C 1
ATOM 1795 O O . LEU A 1 264 ? 21.523 66.795 41.177 1.00 20.06 264 LEU A O 1
ATOM 1800 N N . THR A 1 265 ? 21.922 64.721 40.455 1.00 19.28 265 THR A N 1
ATOM 1801 C CA . THR A 1 265 ? 20.555 64.562 39.965 1.00 18.52 265 THR A CA 1
ATOM 1802 C C . THR A 1 265 ? 19.949 63.228 40.359 1.00 18.25 265 THR A C 1
ATOM 1803 O O . THR A 1 265 ? 20.563 62.210 40.169 1.00 18.63 265 THR A O 1
ATOM 1807 N N . PRO A 1 266 ? 18.728 63.221 40.876 1.00 18.88 266 PRO A N 1
ATOM 1808 C CA . PRO A 1 266 ? 18.103 61.941 41.254 1.00 20.82 266 PRO A CA 1
ATOM 1809 C C . PRO A 1 266 ? 17.421 61.300 40.024 1.00 18.79 266 PRO A C 1
ATOM 1810 O O . PRO A 1 266 ? 16.989 62.004 39.151 1.00 18.81 266 PRO A O 1
ATOM 1814 N N . LEU A 1 267 ? 17.279 59.985 40.052 1.00 20.30 267 LEU A N 1
ATOM 1815 C CA . LEU A 1 267 ? 16.521 59.258 39.031 1.00 17.96 267 LEU A CA 1
ATOM 1816 C C . LEU A 1 267 ? 15.788 58.157 39.811 1.00 17.75 267 LEU A C 1
ATOM 1817 O O . LEU A 1 267 ? 16.444 57.201 40.367 1.00 19.23 267 LEU A O 1
ATOM 1822 N N . TYR A 1 268 ? 14.459 58.315 39.874 1.00 16.15 268 TYR A N 1
ATOM 1823 C CA . TYR A 1 268 ? 13.550 57.364 40.537 1.00 17.81 268 TYR A CA 1
ATOM 1824 C C . TYR A 1 268 ? 12.996 56.432 39.426 1.00 18.01 268 TYR A C 1
ATOM 1825 O O . TYR A 1 268 ? 12.393 56.909 38.455 1.00 18.30 268 TYR A O 1
ATOM 1834 N N . PRO A 1 269 ? 13.205 55.145 39.540 1.00 16.62 269 PRO A N 1
ATOM 1835 C CA . PRO A 1 269 ? 12.743 54.207 38.495 1.00 16.82 269 PRO A CA 1
ATOM 1836 C C . PRO A 1 269 ? 11.243 54.052 38.345 1.00 16.87 269 PRO A C 1
ATOM 1837 O O . PRO A 1 269 ? 10.463 54.306 39.289 1.00 18.57 269 PRO A O 1
ATOM 1841 N N . MET A 1 270 ? 10.869 53.635 37.129 1.00 16.18 270 MET A N 1
ATOM 1842 C CA . MET A 1 270 ? 9.468 53.281 36.804 1.00 16.91 270 MET A CA 1
ATOM 1843 C C . MET A 1 270 ? 9.360 51.780 36.997 1.00 17.84 270 MET A C 1
ATOM 1844 O O . MET A 1 270 ? 8.295 51.297 37.321 1.00 18.34 270 MET A O 1
ATOM 1849 N N . LEU A 1 271 ? 10.452 51.052 36.792 1.00 15.01 271 LEU A N 1
ATOM 1850 C CA . LEU A 1 271 ? 10.433 49.586 36.881 1.00 15.80 271 LEU A CA 1
ATOM 1851 C C . LEU A 1 271 ? 11.189 49.082 38.082 1.00 15.48 271 LEU A C 1
ATOM 1852 O O . LEU A 1 271 ? 12.188 49.667 38.501 1.00 15.76 271 LEU A O 1
ATOM 1857 N N . PHE A 1 272 ? 10.709 47.946 38.580 1.00 15.24 272 PHE A N 1
ATOM 1858 C CA . PHE A 1 272 ? 11.337 47.298 39.732 1.00 15.71 272 PHE A CA 1
ATOM 1859 C C . PHE A 1 272 ? 11.665 45.867 39.385 1.00 15.35 272 PHE A C 1
ATOM 1860 O O . PHE A 1 272 ? 10.872 45.169 38.820 1.00 16.18 272 PHE A O 1
ATOM 1868 N N . GLY A 1 273 ? 12.843 45.416 39.805 1.00 15.67 273 GLY A N 1
ATOM 1869 C CA . GLY A 1 273 ? 13.251 44.081 39.486 1.00 15.52 273 GLY A CA 1
ATOM 1870 C C . GLY A 1 273 ? 14.705 43.772 39.898 1.00 16.88 273 GLY A C 1
ATOM 1871 O O . GLY A 1 273 ? 15.157 44.300 40.870 1.00 19.27 273 GLY A O 1
ATOM 1872 N N . GLY A 1 274 ? 15.403 43.047 39.053 1.00 16.23 274 GLY A N 1
ATOM 1873 C CA . GLY A 1 274 ? 16.732 42.485 39.293 1.00 18.03 274 GLY A CA 1
ATOM 1874 C C . GLY A 1 274 ? 17.968 43.322 39.471 1.00 19.57 274 GLY A C 1
ATOM 1875 O O . GLY A 1 274 ? 19.024 42.715 39.315 1.00 21.89 274 GLY A O 1
ATOM 1876 N N . GLY A 1 275 ? 17.885 44.633 39.690 1.00 19.37 275 GLY A N 1
ATOM 1877 C CA . GLY A 1 275 ? 19.111 45.437 39.890 1.00 19.47 275 GLY A CA 1
ATOM 1878 C C . GLY A 1 275 ? 19.941 45.946 38.703 1.00 20.67 275 GLY A C 1
ATOM 1879 O O . GLY A 1 275 ? 20.903 46.670 38.842 1.00 20.13 275 GLY A O 1
ATOM 1880 N N . GLN A 1 276 ? 19.553 45.577 37.499 1.00 17.91 276 GLN A N 1
ATOM 1881 C CA . GLN A 1 276 ? 20.343 46.083 36.347 1.00 16.65 276 GLN A CA 1
ATOM 1882 C C . GLN A 1 276 ? 20.191 47.620 36.220 1.00 15.60 276 GLN A C 1
ATOM 1883 O O . GLN A 1 276 ? 19.285 48.206 36.746 1.00 16.64 276 GLN A O 1
ATOM 1889 N N . GLU A 1 277 ? 21.159 48.212 35.520 1.00 15.60 277 GLU A N 1
ATOM 1890 C CA . GLU A 1 277 ? 21.274 49.634 35.324 1.00 15.69 277 GLU A CA 1
ATOM 1891 C C . GLU A 1 277 ? 21.208 50.347 36.700 1.00 16.66 277 GLU A C 1
ATOM 1892 O O . GLU A 1 277 ? 20.560 51.354 36.861 1.00 17.12 277 GLU A O 1
ATOM 1898 N N . ARG A 1 278 ? 21.948 49.753 37.645 1.00 17.95 278 ARG A N 1
ATOM 1899 C CA . ARG A 1 278 ? 22.055 50.277 39.031 1.00 17.89 278 ARG A CA 1
ATOM 1900 C C . ARG A 1 278 ? 20.651 50.453 39.659 1.00 16.86 278 ARG A C 1
ATOM 1901 O O . ARG A 1 278 ? 20.396 51.344 40.462 1.00 20.57 278 ARG A O 1
ATOM 1909 N N . ASN A 1 279 ? 19.716 49.602 39.255 1.00 17.43 279 ASN A N 1
ATOM 1910 C CA . ASN A 1 279 ? 18.309 49.663 39.672 1.00 18.96 279 ASN A CA 1
ATOM 1911 C C . ASN A 1 279 ? 17.495 50.854 39.136 1.00 18.05 279 ASN A C 1
ATOM 1912 O O . ASN A 1 279 ? 16.343 51.059 39.489 1.00 18.79 279 ASN A O 1
ATOM 1917 N N . PHE A 1 280 ? 18.128 51.658 38.276 1.00 15.28 280 PHE A N 1
ATOM 1918 C CA . PHE A 1 280 ? 17.362 52.738 37.660 1.00 14.46 280 PHE A CA 1
ATOM 1919 C C . PHE A 1 280 ? 16.501 52.188 36.534 1.00 15.80 280 PHE A C 1
ATOM 1920 O O . PHE A 1 280 ? 15.483 52.778 36.235 1.00 16.53 280 PHE A O 1
ATOM 1928 N N . ARG A 1 281 ? 16.916 51.051 35.987 1.00 15.42 281 ARG A N 1
ATOM 1929 C CA . ARG A 1 281 ? 16.149 50.418 34.868 1.00 14.97 281 ARG A CA 1
ATOM 1930 C C . ARG A 1 281 ? 16.468 48.901 34.878 1.00 13.90 281 ARG A C 1
ATOM 1931 O O . ARG A 1 281 ? 17.273 48.390 34.103 1.00 15.23 281 ARG A O 1
ATOM 1939 N N . PRO A 1 282 ? 15.806 48.153 35.759 1.00 14.07 282 PRO A N 1
ATOM 1940 C CA . PRO A 1 282 ? 16.053 46.726 35.859 1.00 15.02 282 PRO A CA 1
ATOM 1941 C C . PRO A 1 282 ? 15.578 45.924 34.647 1.00 15.84 282 PRO A C 1
ATOM 1942 O O . PRO A 1 282 ? 14.866 46.508 33.801 1.00 14.98 282 PRO A O 1
ATOM 1946 N N . GLY A 1 283 ? 16.035 44.681 34.575 1.00 15.20 283 GLY A N 1
ATOM 1947 C CA . GLY A 1 283 ? 15.735 43.720 33.529 1.00 14.73 283 GLY A CA 1
ATOM 1948 C C . GLY A 1 283 ? 17.006 43.321 32.815 1.00 14.29 283 GLY A C 1
ATOM 1949 O O . GLY A 1 283 ? 17.885 44.152 32.569 1.00 15.80 283 GLY A O 1
ATOM 1950 N N . THR A 1 284 ? 17.119 42.050 32.469 1.00 15.28 284 THR A N 1
ATOM 1951 C CA . THR A 1 284 ? 18.321 41.552 31.806 1.00 14.25 284 THR A CA 1
ATOM 1952 C C . THR A 1 284 ? 18.585 42.417 30.594 1.00 15.26 284 THR A C 1
ATOM 1953 O O . THR A 1 284 ? 17.682 42.604 29.807 1.00 16.69 284 THR A O 1
ATOM 1957 N N . GLU A 1 285 ? 19.818 42.896 30.486 1.00 14.79 285 GLU A N 1
ATOM 1958 C CA . GLU A 1 285 ? 20.258 43.846 29.449 1.00 13.93 285 GLU A CA 1
ATOM 1959 C C . GLU A 1 285 ? 20.208 43.223 28.063 1.00 14.19 285 GLU A C 1
ATOM 1960 O O . GLU A 1 285 ? 20.557 42.080 27.900 1.00 15.02 285 GLU A O 1
ATOM 1966 N N . ASN A 1 286 ? 19.705 44.010 27.106 1.00 14.03 286 ASN A N 1
ATOM 1967 C CA . ASN A 1 286 ? 19.635 43.487 25.722 1.00 13.00 286 ASN A CA 1
ATOM 1968 C C . ASN A 1 286 ? 21.004 43.808 25.084 1.00 13.97 286 ASN A C 1
ATOM 1969 O O . ASN A 1 286 ? 21.157 44.773 24.359 1.00 14.31 286 ASN A O 1
ATOM 1974 N N . THR A 1 287 ? 21.962 42.905 25.287 1.00 14.84 287 THR A N 1
ATOM 1975 C CA . THR A 1 287 ? 23.318 43.171 24.822 1.00 14.80 287 THR A CA 1
ATOM 1976 C C . THR A 1 287 ? 23.430 43.457 23.321 1.00 14.48 287 THR A C 1
ATOM 1977 O O . THR A 1 287 ? 24.135 44.356 22.940 1.00 15.77 287 THR A O 1
ATOM 1981 N N . PRO A 1 288 ? 22.757 42.655 22.472 1.00 15.21 288 PRO A N 1
ATOM 1982 C CA . PRO A 1 288 ? 22.910 43.004 21.047 1.00 16.23 288 PRO A CA 1
ATOM 1983 C C . PRO A 1 288 ? 22.440 44.389 20.654 1.00 15.85 288 PRO A C 1
ATOM 1984 O O . PRO A 1 288 ? 23.062 45.037 19.808 1.00 15.62 288 PRO A O 1
ATOM 1988 N N . MET A 1 289 ? 21.316 44.826 21.236 1.00 14.50 289 MET A N 1
ATOM 1989 C CA . MET A 1 289 ? 20.788 46.122 20.923 1.00 14.75 289 MET A CA 1
ATOM 1990 C C . MET A 1 289 ? 21.761 47.181 21.485 1.00 15.19 289 MET A C 1
ATOM 1991 O O . MET A 1 289 ? 22.040 48.171 20.871 1.00 15.08 289 MET A O 1
ATOM 1996 N N . ILE A 1 290 ? 22.282 46.912 22.680 1.00 14.65 290 ILE A N 1
ATOM 1997 C CA . ILE A 1 290 ? 23.187 47.900 23.273 1.00 14.53 290 ILE A CA 1
ATOM 1998 C C . ILE A 1 290 ? 24.440 48.022 22.401 1.00 14.70 290 ILE A C 1
ATOM 1999 O O . ILE A 1 290 ? 24.943 49.112 22.245 1.00 14.35 290 ILE A O 1
ATOM 2004 N N . ALA A 1 291 ? 24.918 46.876 21.901 1.00 14.97 291 ALA A N 1
ATOM 2005 C CA . ALA A 1 291 ? 26.126 46.882 21.033 1.00 13.68 291 ALA A CA 1
ATOM 2006 C C . ALA A 1 291 ? 25.865 47.724 19.792 1.00 15.33 291 ALA A C 1
ATOM 2007 O O . ALA A 1 291 ? 26.703 48.506 19.375 1.00 16.23 291 ALA A O 1
ATOM 2009 N N . GLY A 1 292 ? 24.703 47.525 19.229 1.00 15.25 292 GLY A N 1
ATOM 2010 C CA . GLY A 1 292 ? 24.364 48.307 18.035 1.00 15.40 292 GLY A CA 1
ATOM 2011 C C . GLY A 1 292 ? 24.252 49.797 18.296 1.00 14.88 292 GLY A C 1
ATOM 2012 O O . GLY A 1 292 ? 24.629 50.638 17.492 1.00 14.84 292 GLY A O 1
ATOM 2013 N N . LEU A 1 293 ? 23.677 50.122 19.457 1.00 14.25 293 LEU A N 1
ATOM 2014 C CA . LEU A 1 293 ? 23.509 51.508 19.848 1.00 13.97 293 LEU A CA 1
ATOM 2015 C C . LEU A 1 293 ? 24.846 52.165 20.068 1.00 14.54 293 LEU A C 1
ATOM 2016 O O . LEU A 1 293 ? 25.058 53.287 19.678 1.00 14.44 293 LEU A O 1
ATOM 2021 N N . GLY A 1 294 ? 25.743 51.424 20.715 1.00 14.29 294 GLY A N 1
ATOM 2022 C CA . GLY A 1 294 ? 27.077 51.972 20.894 1.00 14.44 294 GLY A CA 1
ATOM 2023 C C . GLY A 1 294 ? 27.864 52.212 19.614 1.00 15.48 294 GLY A C 1
ATOM 2024 O O . GLY A 1 294 ? 28.534 53.161 19.511 1.00 15.89 294 GLY A O 1
ATOM 2025 N N . LYS A 1 295 ? 27.737 51.295 18.665 1.00 15.22 295 LYS A N 1
ATOM 2026 C CA . LYS A 1 295 ? 28.428 51.470 17.424 1.00 15.24 295 LYS A CA 1
ATOM 2027 C C . LYS A 1 295 ? 27.806 52.665 16.675 1.00 15.67 295 LYS A C 1
ATOM 2028 O O . LYS A 1 295 ? 28.528 53.413 16.052 1.00 15.14 295 LYS A O 1
ATOM 2034 N N . ALA A 1 296 ? 26.469 52.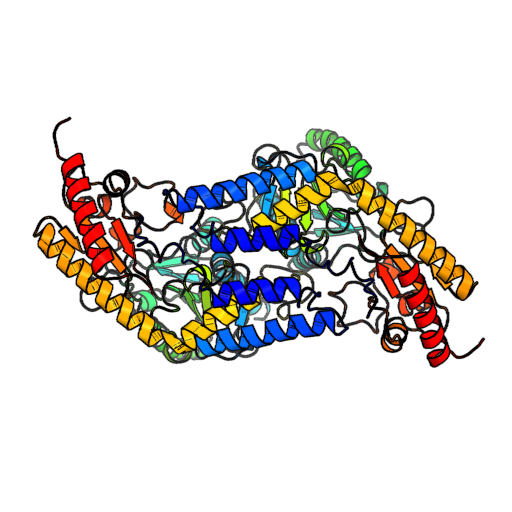818 16.758 1.00 15.53 296 ALA A N 1
ATOM 2035 C CA . ALA A 1 296 ? 25.826 53.944 16.079 1.00 14.87 296 ALA A CA 1
ATOM 2036 C C . ALA A 1 296 ? 26.318 55.264 16.682 1.00 14.91 296 ALA A C 1
ATOM 2037 O O . ALA A 1 296 ? 26.497 56.270 15.989 1.00 14.85 296 ALA A O 1
ATOM 2039 N N . ALA A 1 297 ? 26.584 55.290 17.972 1.00 14.17 297 ALA A N 1
ATOM 2040 C CA . ALA A 1 297 ? 27.022 56.472 18.642 1.00 15.22 297 ALA A CA 1
ATOM 2041 C C . ALA A 1 297 ? 28.445 56.765 18.255 1.00 14.90 297 ALA A C 1
ATOM 2042 O O . ALA A 1 297 ? 28.784 57.910 18.144 1.00 16.51 297 ALA A O 1
ATOM 2044 N N . ASP A 1 298 ? 29.247 55.723 18.054 1.00 15.26 298 ASP A N 1
ATOM 2045 C CA . ASP A 1 298 ? 30.635 55.938 17.676 1.00 15.57 298 ASP A CA 1
ATOM 2046 C C . ASP A 1 298 ? 30.675 56.609 16.300 1.00 16.97 298 ASP A C 1
ATOM 2047 O O . ASP A 1 298 ? 31.496 57.442 16.091 1.00 17.09 298 ASP A O 1
ATOM 2052 N N . LEU A 1 299 ? 29.756 56.208 15.411 1.00 15.97 299 LEU A N 1
ATOM 2053 C CA . LEU A 1 299 ? 29.788 56.814 14.078 1.00 16.99 299 LEU A CA 1
ATOM 2054 C C . LEU A 1 299 ? 29.388 58.289 14.179 1.00 16.78 299 LEU A C 1
ATOM 2055 O O . LEU A 1 299 ? 29.968 59.150 13.467 1.00 18.17 299 LEU A O 1
ATOM 2060 N N . VAL A 1 300 ? 28.444 58.626 15.042 1.00 15.63 300 VAL A N 1
ATOM 2061 C CA . VAL A 1 300 ? 28.083 59.979 15.231 1.00 15.81 300 VAL A CA 1
ATOM 2062 C C . VAL A 1 300 ? 29.297 60.736 15.790 1.00 16.76 300 VAL A C 1
ATOM 2063 O O . VAL A 1 300 ? 29.686 61.806 15.274 1.00 17.76 300 VAL A O 1
ATOM 2067 N N . SER A 1 301 ? 29.954 60.171 16.802 1.00 16.94 301 SER A N 1
ATOM 2068 C CA . SER A 1 301 ? 31.087 60.859 17.357 1.00 18.17 301 SER A CA 1
ATOM 2069 C C . SER A 1 301 ? 32.174 61.098 16.335 1.00 16.56 301 SER A C 1
ATOM 2070 O O . SER A 1 301 ? 32.778 62.148 16.361 1.00 21.57 301 SER A O 1
ATOM 2073 N N . GLU A 1 302 ? 32.446 60.133 15.508 1.00 17.31 302 GLU A N 1
ATOM 2074 C CA . GLU A 1 302 ? 33.485 60.343 14.542 1.00 19.99 302 GLU A CA 1
ATOM 2075 C C . GLU A 1 302 ? 33.118 61.143 13.281 1.00 21.92 302 GLU A C 1
ATOM 2076 O O . GLU A 1 302 ? 33.996 61.816 12.713 1.00 22.07 302 GLU A O 1
ATOM 2082 N N . ASN A 1 303 ? 31.844 61.156 12.911 1.00 18.96 303 ASN A N 1
ATOM 2083 C CA . ASN A 1 303 ? 31.478 61.746 11.595 1.00 18.51 303 ASN A CA 1
ATOM 2084 C C . ASN A 1 303 ? 30.334 62.730 11.618 1.00 17.26 303 ASN A C 1
ATOM 2085 O O . ASN A 1 303 ? 29.854 63.096 10.549 1.00 18.55 303 ASN A O 1
ATOM 2090 N N . CYS A 1 304 ? 29.897 63.209 12.785 1.00 16.63 304 CYS A N 1
ATOM 2091 C CA . CYS A 1 304 ? 28.727 64.047 12.776 1.00 17.06 304 CYS A CA 1
ATOM 2092 C C . CYS A 1 304 ? 28.840 65.280 11.855 1.00 18.58 304 CYS A C 1
ATOM 2093 O O . CYS A 1 304 ? 27.851 65.723 11.238 1.00 17.35 304 CYS A O 1
ATOM 2096 N N . GLU A 1 305 ? 30.006 65.912 11.850 1.00 18.06 305 GLU A N 1
ATOM 2097 C CA . GLU A 1 305 ? 30.153 67.109 11.016 1.00 18.65 305 GLU A CA 1
ATOM 2098 C C . GLU A 1 305 ? 29.983 66.866 9.519 1.00 18.28 305 GLU A C 1
ATOM 2099 O O . GLU A 1 305 ? 29.448 67.752 8.814 1.00 19.72 305 GLU A O 1
ATOM 2105 N N . THR A 1 306 ? 30.410 65.704 9.086 1.00 17.16 306 THR A N 1
ATOM 2106 C CA . THR A 1 306 ? 30.265 65.279 7.711 1.00 17.77 306 THR A CA 1
ATOM 2107 C C . THR A 1 306 ? 28.806 64.984 7.463 1.00 18.11 306 THR A C 1
ATOM 2108 O O . THR A 1 306 ? 28.263 65.396 6.434 1.00 18.04 306 THR A O 1
ATOM 2112 N N . TYR A 1 307 ? 28.130 64.309 8.389 1.00 16.04 307 TYR A N 1
ATOM 2113 C CA . TYR A 1 307 ? 26.738 64.031 8.130 1.00 15.85 307 TYR A CA 1
ATOM 2114 C C . TYR A 1 307 ? 25.945 65.314 8.036 1.00 15.03 307 TYR A C 1
ATOM 2115 O O . TYR A 1 307 ? 25.107 65.475 7.180 1.00 15.51 307 TYR A O 1
ATOM 2124 N N . GLU A 1 308 ? 26.187 66.200 8.973 1.00 15.99 308 GLU A N 1
ATOM 2125 C CA . GLU A 1 308 ? 25.493 67.473 9.023 1.00 15.07 308 GLU A CA 1
ATOM 2126 C C . GLU A 1 308 ? 25.694 68.288 7.735 1.00 16.49 308 GLU A C 1
ATOM 2127 O O . GLU A 1 308 ? 24.747 68.808 7.201 1.00 16.02 308 GLU A O 1
ATOM 2133 N N . ALA A 1 309 ? 26.940 68.408 7.316 1.00 16.83 309 ALA A N 1
ATOM 2134 C CA . ALA A 1 309 ? 27.181 69.265 6.142 1.00 16.60 309 ALA A CA 1
ATOM 2135 C C . ALA A 1 309 ? 26.605 68.623 4.922 1.00 15.96 309 ALA A C 1
ATOM 2136 O O . ALA A 1 309 ? 26.142 69.344 3.973 1.00 17.12 309 ALA A O 1
ATOM 2138 N N . HIS A 1 310 ? 26.662 67.324 4.854 1.00 14.92 310 HIS A N 1
ATOM 2139 C CA . HIS A 1 310 ? 26.091 66.624 3.689 1.00 14.78 310 HIS A CA 1
ATOM 2140 C C . HIS A 1 310 ? 24.588 66.846 3.678 1.00 16.67 310 HIS A C 1
ATOM 2141 O O . HIS A 1 310 ? 24.025 67.224 2.648 1.00 16.40 310 HIS A O 1
ATOM 2148 N N . MET A 1 311 ? 23.948 66.678 4.835 1.00 16.12 311 MET A N 1
ATOM 2149 C CA . MET A 1 311 ? 22.513 66.890 4.869 1.00 15.66 311 MET A CA 1
ATOM 2150 C C . MET A 1 311 ? 22.109 68.294 4.464 1.00 14.51 311 MET A C 1
ATOM 2151 O O . MET A 1 311 ? 21.127 68.460 3.758 1.00 15.21 311 MET A O 1
ATOM 2156 N N . ARG A 1 312 ? 22.841 69.281 4.960 1.00 15.46 312 ARG A N 1
ATOM 2157 C CA . ARG A 1 312 ? 22.506 70.671 4.663 1.00 16.05 312 ARG A CA 1
ATOM 2158 C C . ARG A 1 312 ? 22.654 70.941 3.153 1.00 16.44 312 ARG A C 1
ATOM 2159 O O . ARG A 1 312 ? 21.819 71.633 2.589 1.00 16.35 312 ARG A O 1
ATOM 2167 N N . ASP A 1 313 ? 23.727 70.441 2.529 1.00 15.87 313 ASP A N 1
ATOM 2168 C CA . ASP A 1 313 ? 23.849 70.723 1.066 1.00 16.51 313 ASP A CA 1
ATOM 2169 C C . ASP A 1 313 ? 22.680 70.145 0.312 1.00 16.29 313 ASP A C 1
ATOM 2170 O O . ASP A 1 313 ? 22.136 70.772 -0.625 1.00 17.62 313 ASP A O 1
ATOM 2175 N N . ILE A 1 314 ? 22.309 68.926 0.655 1.00 16.53 314 ILE A N 1
ATOM 2176 C CA . ILE A 1 314 ? 21.247 68.220 -0.066 1.00 16.35 314 ILE A CA 1
ATOM 2177 C C . ILE A 1 314 ? 19.926 68.891 0.165 1.00 17.06 314 ILE A C 1
ATOM 2178 O O . ILE A 1 314 ? 19.137 69.092 -0.757 1.00 16.16 314 ILE A O 1
ATOM 2183 N N . ARG A 1 315 ? 19.640 69.230 1.428 1.00 15.37 315 ARG A N 1
ATOM 2184 C CA . ARG A 1 315 ? 18.375 69.888 1.701 1.00 14.67 315 ARG A CA 1
ATOM 2185 C C . ARG A 1 315 ? 18.265 71.279 1.074 1.00 15.88 315 ARG A C 1
ATOM 2186 O O . ARG A 1 315 ? 17.196 71.645 0.636 1.00 15.55 315 ARG A O 1
ATOM 2194 N N . ASP A 1 316 ? 19.349 72.034 1.051 1.00 15.54 316 ASP A N 1
ATOM 2195 C CA . ASP A 1 316 ? 19.322 73.359 0.459 1.00 16.75 316 ASP A CA 1
ATOM 2196 C C . ASP A 1 316 ? 19.183 73.174 -1.072 1.00 17.21 316 ASP A C 1
ATOM 2197 O O . ASP A 1 316 ? 18.445 73.974 -1.693 1.00 17.89 316 ASP A O 1
ATOM 2202 N N . TYR A 1 317 ? 19.855 72.168 -1.646 1.00 16.72 317 TYR A N 1
ATOM 2203 C CA . TYR A 1 317 ? 19.643 71.965 -3.095 1.00 15.50 317 TYR A CA 1
ATOM 2204 C C . TYR A 1 317 ? 18.151 71.642 -3.342 1.00 16.18 317 TYR A C 1
ATOM 2205 O O . TYR A 1 317 ? 17.531 72.158 -4.279 1.00 16.99 317 TYR A O 1
ATOM 2214 N N . LEU A 1 318 ? 17.549 70.782 -2.491 1.00 15.67 318 LEU A N 1
ATOM 2215 C CA . LEU A 1 318 ? 16.165 70.415 -2.593 1.00 15.56 318 LEU A CA 1
ATOM 2216 C C . LEU A 1 318 ? 15.226 71.643 -2.548 1.00 15.69 318 LEU A C 1
ATOM 2217 O O . LEU A 1 318 ? 14.277 71.752 -3.377 1.00 16.52 318 LEU A O 1
ATOM 2222 N N . GLU A 1 319 ? 15.465 72.590 -1.635 1.00 15.42 319 GLU A N 1
ATOM 2223 C CA . GLU A 1 319 ? 14.607 73.750 -1.557 1.00 15.76 319 GLU A CA 1
ATOM 2224 C C . GLU A 1 319 ? 14.807 74.562 -2.833 1.00 17.84 319 GLU A C 1
ATOM 2225 O O . GLU A 1 319 ? 13.846 75.084 -3.360 1.00 19.13 319 GLU A O 1
ATOM 2231 N N . GLU A 1 320 ? 16.059 74.722 -3.263 1.00 18.19 320 GLU A N 1
ATOM 2232 C CA . GLU A 1 320 ? 16.281 75.443 -4.555 1.00 19.50 320 GLU A CA 1
ATOM 2233 C C . GLU A 1 320 ? 15.494 74.790 -5.687 1.00 17.94 320 GLU A C 1
ATOM 2234 O O . GLU A 1 320 ? 14.879 75.493 -6.524 1.00 19.72 320 GLU A O 1
ATOM 2240 N N . ARG A 1 321 ? 15.539 73.489 -5.785 1.00 17.65 321 ARG A N 1
ATOM 2241 C CA . ARG A 1 321 ? 14.879 72.825 -6.886 1.00 16.81 321 ARG A CA 1
ATOM 2242 C C . ARG A 1 321 ? 13.347 72.907 -6.793 1.00 20.06 321 ARG A C 1
ATOM 2243 O O . ARG A 1 321 ? 12.627 73.106 -7.821 1.00 21.40 321 ARG A O 1
ATOM 2251 N N . LEU A 1 322 ? 12.807 72.772 -5.580 1.00 17.77 322 LEU A N 1
ATOM 2252 C CA . LEU A 1 322 ? 11.365 72.871 -5.381 1.00 18.23 322 LEU A CA 1
ATOM 2253 C C . LEU A 1 322 ? 10.915 74.289 -5.815 1.00 18.14 322 LEU A C 1
ATOM 2254 O O . LEU A 1 322 ? 9.873 74.428 -6.459 1.00 19.86 322 LEU A O 1
ATOM 2259 N N . GLU A 1 323 ? 11.639 75.340 -5.427 1.00 18.41 323 GLU A N 1
ATOM 2260 C CA . GLU A 1 323 ? 11.248 76.661 -5.824 1.00 19.91 323 GLU A CA 1
ATOM 2261 C C . GLU A 1 323 ? 11.398 76.895 -7.310 1.00 21.07 323 GLU A C 1
ATOM 2262 O O . GLU A 1 323 ? 10.594 77.629 -7.885 1.00 20.73 323 GLU A O 1
ATOM 2268 N N . ALA A 1 324 ? 12.418 76.273 -7.904 1.00 20.64 324 ALA A N 1
ATOM 2269 C CA . ALA A 1 324 ? 12.640 76.415 -9.341 1.00 23.32 324 ALA A CA 1
ATOM 2270 C C . ALA A 1 324 ? 11.462 75.784 -10.109 1.00 23.77 324 ALA A C 1
ATOM 2271 O O . ALA A 1 324 ? 10.982 76.377 -11.112 1.00 24.88 324 ALA A O 1
ATOM 2273 N N . GLU A 1 325 ? 10.917 74.650 -9.639 1.00 22.67 325 GLU A N 1
ATOM 2274 C CA . GLU A 1 325 ? 9.860 73.939 -10.320 1.00 23.42 325 GLU A CA 1
ATOM 2275 C C . GLU A 1 325 ? 8.479 74.442 -10.033 1.00 23.19 325 GLU A C 1
ATOM 2276 O O . GLU A 1 325 ? 7.646 74.464 -10.967 1.00 25.11 325 GLU A O 1
ATOM 2282 N N . PHE A 1 326 ? 8.206 74.819 -8.783 1.00 22.10 326 PHE A N 1
ATOM 2283 C CA . PHE A 1 326 ? 6.846 75.235 -8.412 1.00 21.28 326 PHE A CA 1
ATOM 2284 C C . PHE A 1 326 ? 6.690 76.696 -8.221 1.00 21.86 326 PHE A C 1
ATOM 2285 O O . PHE A 1 326 ? 5.583 77.205 -8.108 1.00 21.77 326 PHE A O 1
ATOM 2293 N N . GLY A 1 327 ? 7.773 77.437 -8.214 1.00 21.19 327 GLY A N 1
ATOM 2294 C CA . GLY A 1 327 ? 7.651 78.876 -8.120 1.00 22.36 327 GLY A CA 1
ATOM 2295 C C . GLY A 1 327 ? 6.885 79.453 -6.958 1.00 22.07 327 GLY A C 1
ATOM 2296 O O . GLY A 1 327 ? 6.969 78.980 -5.837 1.00 22.28 327 GLY A O 1
ATOM 2297 N N . LYS A 1 328 ? 5.984 80.378 -7.238 1.00 20.27 328 LYS A N 1
ATOM 2298 C CA . LYS A 1 328 ? 5.214 80.958 -6.185 1.00 19.62 328 LYS A CA 1
ATOM 2299 C C . LYS A 1 328 ? 4.105 79.997 -5.613 1.00 18.64 328 LYS A C 1
ATOM 2300 O O . LYS A 1 328 ? 3.423 80.393 -4.687 1.00 19.99 328 LYS A O 1
ATOM 2306 N N . ARG A 1 329 ? 3.956 78.797 -6.149 1.00 18.18 329 ARG A N 1
ATOM 2307 C CA . ARG A 1 329 ? 2.918 77.848 -5.691 1.00 19.04 329 ARG A CA 1
ATOM 2308 C C . ARG A 1 329 ? 3.419 77.124 -4.458 1.00 19.90 329 ARG A C 1
ATOM 2309 O O . ARG A 1 329 ? 2.607 76.516 -3.687 1.00 20.98 329 ARG A O 1
ATOM 2317 N N . ILE A 1 330 ? 4.717 77.155 -4.250 1.00 18.13 330 ILE A N 1
ATOM 2318 C CA . ILE A 1 330 ? 5.221 76.448 -3.032 1.00 18.69 330 ILE A CA 1
ATOM 2319 C C . ILE A 1 330 ? 5.392 77.313 -1.763 1.00 18.91 330 ILE A C 1
ATOM 2320 O O . ILE A 1 330 ? 5.713 78.505 -1.790 1.00 20.05 330 ILE A O 1
ATOM 2325 N N . HIS A 1 331 ? 5.136 76.666 -0.625 1.00 18.03 331 HIS A N 1
ATOM 2326 C CA . HIS A 1 331 ? 5.339 77.319 0.657 1.00 17.65 331 HIS A CA 1
ATOM 2327 C C . HIS A 1 331 ? 6.387 76.455 1.367 1.00 17.29 331 HIS A C 1
ATOM 2328 O O . HIS A 1 331 ? 6.185 75.249 1.462 1.00 17.77 331 HIS A O 1
ATOM 2335 N N . LEU A 1 332 ? 7.496 77.037 1.806 1.00 17.66 332 LEU A N 1
ATOM 2336 C CA . LEU A 1 332 ? 8.554 76.273 2.560 1.00 17.81 332 LEU A CA 1
ATOM 2337 C C . LEU A 1 332 ? 8.177 76.535 4.015 1.00 18.28 332 LEU A C 1
ATOM 2338 O O . LEU A 1 332 ? 8.100 77.684 4.461 1.00 20.88 332 LEU A O 1
ATOM 2343 N N . ASN A 1 333 ? 7.858 75.436 4.711 1.00 17.38 333 ASN A N 1
ATOM 2344 C CA . ASN A 1 333 ? 7.353 75.516 6.080 1.00 16.92 333 ASN A CA 1
ATOM 2345 C C . ASN A 1 333 ? 8.456 75.295 7.101 1.00 18.57 333 ASN A C 1
ATOM 2346 O O . ASN A 1 333 ? 8.164 75.278 8.269 1.00 20.46 333 ASN A O 1
ATOM 2351 N N . SER A 1 334 ? 9.702 75.126 6.666 1.00 17.07 334 SER A N 1
ATOM 2352 C CA . SER A 1 334 ? 10.809 74.992 7.636 1.00 17.26 334 SER A CA 1
ATOM 2353 C C . SER A 1 334 ? 11.743 76.183 7.529 1.00 18.26 334 SER A C 1
ATOM 2354 O O . SER A 1 334 ? 12.936 76.030 7.711 1.00 22.08 334 SER A O 1
ATOM 2357 N N . ARG A 1 335 ? 11.240 77.330 7.093 1.00 18.00 335 ARG A N 1
ATOM 2358 C CA . ARG A 1 335 ? 12.073 78.519 6.958 1.00 19.13 335 ARG A CA 1
ATOM 2359 C C . ARG A 1 335 ? 11.680 79.688 7.813 1.00 21.43 335 ARG A C 1
ATOM 2360 O O . ARG A 1 335 ? 11.378 80.785 7.371 1.00 22.66 335 ARG A O 1
ATOM 2368 N N . PHE A 1 336 ? 11.680 79.455 9.107 1.00 20.32 336 PHE A N 1
ATOM 2369 C CA . PHE A 1 336 ? 11.349 80.470 10.087 1.00 19.95 336 PHE A CA 1
ATOM 2370 C C . PHE A 1 336 ? 12.501 81.460 10.285 1.00 21.85 336 PHE A C 1
ATOM 2371 O O . PHE A 1 336 ? 13.680 81.073 10.355 1.00 23.14 336 PHE A O 1
ATOM 2379 N N . PRO A 1 337 ? 12.176 82.734 10.506 1.00 22.74 337 PRO A N 1
ATOM 2380 C CA . PRO A 1 337 ? 13.173 83.789 10.682 1.00 23.71 337 PRO A CA 1
ATOM 2381 C C . PRO A 1 337 ? 13.858 83.818 12.008 1.00 24.06 337 PRO A C 1
ATOM 2382 O O . PRO A 1 337 ? 13.201 83.648 12.981 1.00 23.08 337 PRO A O 1
ATOM 2386 N N . GLY A 1 338 ? 15.194 83.914 11.953 1.00 23.46 338 GLY A N 1
ATOM 2387 C CA . GLY A 1 338 ? 16.022 84.068 13.104 1.00 23.97 338 GLY A CA 1
ATOM 2388 C C . GLY A 1 338 ? 16.279 82.887 13.986 1.00 23.58 338 GLY A C 1
ATOM 2389 O O . GLY A 1 338 ? 16.746 83.050 15.097 1.00 25.66 338 GLY A O 1
ATOM 2390 N N . VAL A 1 339 ? 15.967 81.704 13.503 1.00 23.02 339 VAL A N 1
ATOM 2391 C CA . VAL A 1 339 ? 16.182 80.550 14.339 1.00 21.28 339 VAL A CA 1
ATOM 2392 C C . VAL A 1 339 ? 16.981 79.530 13.524 1.00 20.74 339 VAL A C 1
ATOM 2393 O O . VAL A 1 339 ? 16.981 79.584 12.271 1.00 23.38 339 VAL A O 1
ATOM 2397 N N . GLU A 1 340 ? 17.593 78.597 14.232 1.00 20.07 340 GLU A N 1
ATOM 2398 C CA . GLU A 1 340 ? 18.349 77.527 13.570 1.00 19.68 340 GLU A CA 1
ATOM 2399 C C . GLU A 1 340 ? 17.387 76.354 13.279 1.00 17.73 340 GLU A C 1
ATOM 2400 O O . GLU A 1 340 ? 16.299 76.235 13.899 1.00 17.85 340 GLU A O 1
ATOM 2406 N N . ARG A 1 341 ? 17.743 75.540 12.306 1.00 16.64 341 ARG A N 1
ATOM 2407 C CA . ARG A 1 341 ? 16.949 74.370 12.021 1.00 15.79 341 ARG A CA 1
ATOM 2408 C C . ARG A 1 341 ? 17.851 73.174 11.700 1.00 16.03 341 ARG A C 1
ATOM 2409 O O . ARG A 1 341 ? 19.043 73.325 11.384 1.00 16.57 341 ARG A O 1
ATOM 2417 N N . LEU A 1 342 ? 17.285 71.973 11.802 1.00 16.02 342 LEU A N 1
ATOM 2418 C CA . LEU A 1 342 ? 17.984 70.746 11.441 1.00 14.85 342 LEU A CA 1
ATOM 2419 C C . LEU A 1 342 ? 18.484 70.893 10.003 1.00 14.61 342 LEU A C 1
ATOM 2420 O O . LEU A 1 342 ? 17.827 71.512 9.151 1.00 15.72 342 LEU A O 1
ATOM 2425 N N . PRO A 1 343 ? 19.618 70.310 9.722 1.00 14.41 343 PRO A N 1
ATOM 2426 C CA . PRO A 1 343 ? 20.161 70.427 8.338 1.00 14.61 343 PRO A CA 1
ATOM 2427 C C . PRO A 1 343 ? 19.455 69.582 7.274 1.00 14.50 343 PRO A C 1
ATOM 2428 O O . PRO A 1 343 ? 19.681 69.752 6.120 1.00 15.99 343 PRO A O 1
ATOM 2432 N N . ASN A 1 344 ? 18.594 68.650 7.672 1.00 14.04 344 ASN A N 1
ATOM 2433 C CA . ASN A 1 344 ? 18.044 67.726 6.689 1.00 13.43 344 ASN A CA 1
ATOM 2434 C C . ASN A 1 344 ? 16.583 67.837 6.425 1.00 12.59 344 ASN A C 1
ATOM 2435 O O . ASN A 1 344 ? 16.054 67.119 5.624 1.00 13.29 344 ASN A O 1
ATOM 2440 N N . THR A 1 345 ? 15.938 68.736 7.120 1.00 14.32 345 THR A N 1
ATOM 2441 C CA . THR A 1 345 ? 14.498 68.791 7.051 1.00 14.38 345 THR A CA 1
ATOM 2442 C C . THR A 1 345 ? 13.923 69.912 6.182 1.00 15.35 345 THR A C 1
ATOM 2443 O O . THR A 1 345 ? 14.310 71.036 6.300 1.00 15.31 345 THR A O 1
ATOM 2447 N N . CYS A 1 346 ? 12.976 69.545 5.290 1.00 13.90 346 CYS A N 1
ATOM 2448 C CA . CYS A 1 346 ? 12.293 70.492 4.438 1.00 15.06 346 CYS A CA 1
ATOM 2449 C C . CYS A 1 346 ? 10.793 70.093 4.438 1.00 14.90 346 CYS A C 1
ATOM 2450 O O . CYS A 1 346 ? 10.417 69.184 3.733 1.00 16.02 346 CYS A O 1
ATOM 2453 N N . ASN A 1 347 ? 9.992 70.829 5.231 1.00 15.36 347 ASN A N 1
ATOM 2454 C CA . ASN A 1 347 ? 8.544 70.633 5.281 1.00 14.94 347 ASN A CA 1
ATOM 2455 C C . ASN A 1 347 ? 8.058 71.694 4.249 1.00 16.52 347 ASN A C 1
ATOM 2456 O O . ASN A 1 347 ? 8.535 72.817 4.242 1.00 16.94 347 ASN A O 1
ATOM 2461 N N . PHE A 1 348 ? 7.190 71.281 3.322 1.00 15.74 348 PHE A N 1
ATOM 2462 C CA . PHE A 1 348 ? 6.718 72.227 2.289 1.00 16.01 348 PHE A CA 1
ATOM 2463 C C . PHE A 1 348 ? 5.221 71.880 1.945 1.00 16.31 348 PHE A C 1
ATOM 2464 O O . PHE A 1 348 ? 4.715 70.837 2.277 1.00 16.31 348 PHE A O 1
ATOM 2472 N N . SER A 1 349 ? 4.551 72.819 1.284 1.00 15.97 349 SER A N 1
ATOM 2473 C CA . SER A 1 349 ? 3.147 72.631 0.823 1.00 16.44 349 SER A CA 1
ATOM 2474 C C . SER A 1 349 ? 3.086 73.285 -0.572 1.00 19.23 349 SER A C 1
ATOM 2475 O O . SER A 1 349 ? 3.643 74.343 -0.749 1.00 20.57 349 SER A O 1
ATOM 2478 N N . ILE A 1 350 ? 2.409 72.620 -1.510 1.00 16.21 350 ILE A N 1
ATOM 2479 C CA . ILE A 1 350 ? 2.176 73.248 -2.804 1.00 16.20 350 ILE A CA 1
ATOM 2480 C C . ILE A 1 350 ? 0.701 73.644 -2.700 1.00 15.94 350 ILE A C 1
ATOM 2481 O O . ILE A 1 350 ? -0.140 72.814 -2.389 1.00 16.75 350 ILE A O 1
ATOM 2486 N N . GLN A 1 351 ? 0.393 74.893 -3.040 1.00 17.60 351 GLN A N 1
ATOM 2487 C CA . GLN A 1 351 ? -0.997 75.388 -2.919 1.00 16.98 351 GLN A CA 1
ATOM 2488 C C . GLN A 1 351 ? -1.976 74.717 -3.886 1.00 16.92 351 GLN A C 1
ATOM 2489 O O . GLN A 1 351 ? -1.577 74.297 -4.998 1.00 17.22 351 GLN A O 1
ATOM 2495 N N . GLY A 1 352 ? -3.249 74.610 -3.454 1.00 18.01 352 GLY A N 1
ATOM 2496 C CA . GLY A 1 352 ? -4.259 73.973 -4.295 1.00 20.09 352 GLY A CA 1
ATOM 2497 C C . GLY A 1 352 ? -5.228 73.139 -3.504 1.00 21.70 352 GLY A C 1
ATOM 2498 O O . GLY A 1 352 ? -4.788 72.429 -2.621 1.00 21.76 352 GLY A O 1
ATOM 2499 N N . SER A 1 353 ? -6.519 73.103 -3.844 1.00 21.57 353 SER A N 1
ATOM 2500 C CA . SER A 1 353 ? -7.414 72.323 -3.054 1.00 21.48 353 SER A CA 1
ATOM 2501 C C . SER A 1 353 ? -7.135 70.871 -3.220 1.00 20.95 353 SER A C 1
ATOM 2502 O O . SER A 1 353 ? -7.484 70.109 -2.319 1.00 25.79 353 SER A O 1
ATOM 2505 N N . GLN A 1 354 ? -6.500 70.443 -4.306 1.00 20.88 354 GLN A N 1
ATOM 2506 C CA . GLN A 1 354 ? -6.324 69.039 -4.488 1.00 22.13 354 GLN A CA 1
ATOM 2507 C C . GLN A 1 354 ? -5.013 68.503 -4.002 1.00 23.04 354 GLN A C 1
ATOM 2508 O O . GLN A 1 354 ? -4.769 67.311 -4.166 1.00 25.34 354 GLN A O 1
ATOM 2514 N N . LEU A 1 355 ? -4.225 69.342 -3.344 1.00 19.79 355 LEU A N 1
ATOM 2515 C CA . LEU A 1 355 ? -2.887 68.884 -3.013 1.00 18.93 355 LEU A CA 1
ATOM 2516 C C . LEU A 1 355 ? -2.664 68.667 -1.511 1.00 20.00 355 LEU A C 1
ATOM 2517 O O . LEU A 1 355 ? -1.707 69.170 -0.956 1.00 17.76 355 LEU A O 1
ATOM 2522 N N . ARG A 1 356 ? -3.611 67.998 -0.901 1.00 19.55 356 ARG A N 1
ATOM 2523 C CA . ARG A 1 356 ? -3.459 67.669 0.519 1.00 21.03 356 ARG A CA 1
ATOM 2524 C C . ARG A 1 356 ? -2.227 66.750 0.568 1.00 18.73 356 ARG A C 1
ATOM 2525 O O . ARG A 1 356 ? -1.940 65.955 -0.339 1.00 19.17 356 ARG A O 1
ATOM 2533 N N . GLY A 1 357 ? -1.425 66.862 1.656 1.00 19.08 357 GLY A N 1
ATOM 2534 C CA . GLY A 1 357 ? -0.247 66.034 1.655 1.00 18.53 357 GLY A CA 1
ATOM 2535 C C . GLY A 1 357 ? -0.390 64.568 1.361 1.00 18.97 357 GLY A C 1
ATOM 2536 O O . GLY A 1 357 ? 0.382 63.983 0.626 1.00 20.03 357 GLY A O 1
ATOM 2537 N N . TYR A 1 358 ? -1.402 63.924 1.942 1.00 19.46 358 TYR A N 1
ATOM 2538 C CA . TYR A 1 358 ? -1.555 62.489 1.725 1.00 21.75 358 TYR A CA 1
ATOM 2539 C C . TYR A 1 358 ? -1.951 62.176 0.321 1.00 20.78 358 TYR A C 1
ATOM 2540 O O . TYR A 1 358 ? -1.611 61.129 -0.216 1.00 23.21 358 TYR A O 1
ATOM 2549 N N . MET A 1 359 ? -2.582 63.161 -0.316 1.00 22.83 359 MET A N 1
ATOM 2550 C CA . MET A 1 359 ? -3.002 62.950 -1.719 1.00 22.33 359 MET A CA 1
ATOM 2551 C C . MET A 1 359 ? -1.784 63.062 -2.620 1.00 21.17 359 MET A C 1
ATOM 2552 O O . MET A 1 359 ? -1.625 62.268 -3.514 1.00 21.72 359 MET A O 1
ATOM 2557 N N . VAL A 1 360 ? -0.912 64.025 -2.355 1.00 20.09 360 VAL A N 1
ATOM 2558 C CA . VAL A 1 360 ? 0.339 64.192 -3.145 1.00 20.19 360 VAL A CA 1
ATOM 2559 C C . VAL A 1 360 ? 1.218 62.957 -3.066 1.00 19.43 360 VAL A C 1
ATOM 2560 O O . VAL A 1 360 ? 1.631 62.362 -4.070 1.00 19.81 360 VAL A O 1
ATOM 2564 N N . LEU A 1 361 ? 1.387 62.461 -1.830 1.00 20.04 361 LEU A N 1
ATOM 2565 C CA . LEU A 1 361 ? 2.241 61.320 -1.663 1.00 20.80 361 LEU A CA 1
ATOM 2566 C C . LEU A 1 361 ? 1.666 60.049 -2.259 1.00 20.68 361 LEU A C 1
ATOM 2567 O O . LEU A 1 361 ? 2.396 59.199 -2.702 1.00 21.24 361 LEU A O 1
ATO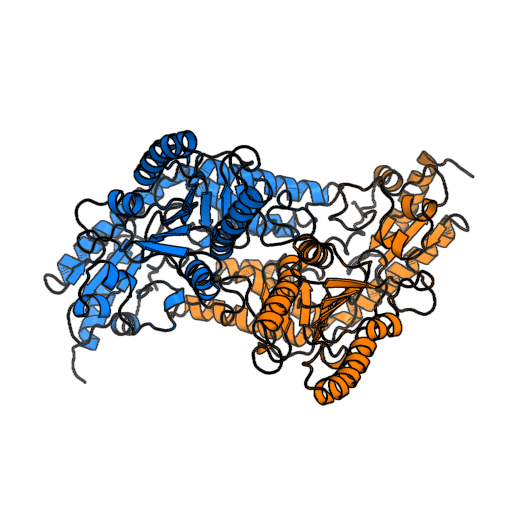M 2572 N N . ALA A 1 362 ? 0.341 59.911 -2.215 1.00 21.98 362 ALA A N 1
ATOM 2573 C CA . ALA A 1 362 ? -0.324 58.753 -2.822 1.00 23.52 362 ALA A CA 1
ATOM 2574 C C . ALA A 1 362 ? -0.070 58.699 -4.311 1.00 25.20 362 ALA A C 1
ATOM 2575 O O . ALA A 1 362 ? -0.026 57.620 -4.868 1.00 27.02 362 ALA A O 1
ATOM 2577 N N . GLN A 1 363 ? 0.100 59.849 -4.946 1.00 24.86 363 GLN A N 1
ATOM 2578 C CA . GLN A 1 363 ? 0.331 59.849 -6.390 1.00 26.38 363 GLN A CA 1
ATOM 2579 C C . GLN A 1 363 ? 1.803 59.719 -6.684 1.00 26.79 363 GLN A C 1
ATOM 2580 O O . GLN A 1 363 ? 2.195 59.603 -7.834 1.00 26.12 363 GLN A O 1
ATOM 2586 N N . CYS A 1 364 ? 2.657 59.823 -5.657 1.00 23.71 364 CYS A N 1
ATOM 2587 C CA . CYS A 1 364 ? 4.076 59.680 -5.957 1.00 24.38 364 CYS A CA 1
ATOM 2588 C C . CYS A 1 364 ? 4.509 58.265 -6.201 1.00 25.03 364 CYS A C 1
ATOM 2589 O O . CYS A 1 364 ? 4.133 57.322 -5.469 1.00 28.53 364 CYS A O 1
ATOM 2592 N N . GLN A 1 365 ? 5.384 58.091 -7.175 1.00 25.31 365 GLN A N 1
ATOM 2593 C CA . GLN A 1 365 ? 5.861 56.770 -7.578 1.00 25.86 365 GLN A CA 1
ATOM 2594 C C . GLN A 1 365 ? 7.271 56.437 -7.120 1.00 24.80 365 GLN A C 1
ATOM 2595 O O . GLN A 1 365 ? 7.655 55.279 -7.229 1.00 26.15 365 GLN A O 1
ATOM 2601 N N . THR A 1 366 ? 8.006 57.442 -6.652 1.00 24.02 366 THR A N 1
ATOM 2602 C CA . THR A 1 366 ? 9.434 57.254 -6.315 1.00 22.41 366 THR A CA 1
ATOM 2603 C C . THR A 1 366 ? 9.727 57.759 -4.882 1.00 19.60 366 THR A C 1
ATOM 2604 O O . THR A 1 366 ? 10.434 57.077 -4.080 1.00 21.63 366 THR A O 1
ATOM 2608 N N . LEU A 1 367 ? 9.191 58.910 -4.598 1.00 19.48 367 LEU A N 1
ATOM 2609 C CA . LEU A 1 367 ? 9.412 59.495 -3.287 1.00 18.76 367 LEU A CA 1
ATOM 2610 C C . LEU A 1 367 ? 8.728 58.765 -2.120 1.00 20.37 367 LEU A C 1
ATOM 2611 O O . LEU A 1 367 ? 7.563 58.391 -2.214 1.00 19.77 367 LEU A O 1
ATOM 2616 N N . LEU A 1 368 ? 9.507 58.604 -1.028 1.00 18.21 368 LEU A N 1
ATOM 2617 C CA . LEU A 1 368 ? 8.951 58.052 0.216 1.00 19.03 368 LEU A CA 1
ATOM 2618 C C . LEU A 1 368 ? 9.113 59.147 1.273 1.00 18.12 368 LEU A C 1
ATOM 2619 O O . LEU A 1 368 ? 10.220 59.474 1.677 1.00 19.19 368 LEU A O 1
ATOM 2624 N N . ALA A 1 369 ? 8.025 59.721 1.733 1.00 17.37 369 ALA A N 1
ATOM 2625 C CA . ALA A 1 369 ? 8.106 60.793 2.728 1.00 16.78 369 ALA A CA 1
ATOM 2626 C C . ALA A 1 369 ? 6.865 60.673 3.599 1.00 17.83 369 ALA A C 1
ATOM 2627 O O . ALA A 1 369 ? 6.176 59.657 3.514 1.00 18.53 369 ALA A O 1
ATOM 2629 N N . SER A 1 370 ? 6.548 61.700 4.367 1.00 17.91 370 SER A N 1
ATOM 2630 C CA . SER A 1 370 ? 5.384 61.569 5.272 1.00 17.37 370 SER A CA 1
ATOM 2631 C C . SER A 1 370 ? 4.709 62.896 5.456 1.00 18.58 370 SER A C 1
ATOM 2632 O O . SER A 1 370 ? 5.213 63.937 5.045 1.00 18.94 370 SER A O 1
ATOM 2635 N N . VAL A 1 371 ? 3.517 62.895 6.025 1.00 18.72 371 VAL A N 1
ATOM 2636 C CA . VAL A 1 371 ? 2.822 64.163 6.229 1.00 23.23 371 VAL A CA 1
ATOM 2637 C C . VAL A 1 371 ? 3.014 64.669 7.600 1.00 28.12 371 VAL A C 1
ATOM 2638 O O . VAL A 1 371 ? 2.541 65.791 8.026 1.00 31.91 371 VAL A O 1
ATOM 2642 N N . GLY A 1 372 ? 3.644 63.874 8.402 1.00 28.19 372 GLY A N 1
ATOM 2643 C CA . GLY A 1 372 ? 3.877 64.569 9.657 1.00 31.00 372 GLY A CA 1
ATOM 2644 C C . GLY A 1 372 ? 4.673 63.558 10.378 1.00 32.69 372 GLY A C 1
ATOM 2645 O O . GLY A 1 372 ? 5.494 62.834 9.716 1.00 32.92 372 GLY A O 1
ATOM 2646 N N . ALA A 1 373 ? 4.502 63.511 11.711 1.00 33.60 373 ALA A N 1
ATOM 2647 C CA . ALA A 1 373 ? 5.264 62.482 12.370 1.00 33.97 373 ALA A CA 1
ATOM 2648 C C . ALA A 1 373 ? 4.685 61.100 12.023 1.00 34.80 373 ALA A C 1
ATOM 2649 O O . ALA A 1 373 ? 3.431 60.892 11.846 1.00 33.73 373 ALA A O 1
ATOM 2651 N N . SER A 1 374 ? 5.561 60.095 12.038 1.00 34.77 374 SER A N 1
ATOM 2652 C CA . SER A 1 374 ? 5.117 58.737 11.710 1.00 35.89 374 SER A CA 1
ATOM 2653 C C . SER A 1 374 ? 3.943 58.199 12.524 1.00 36.96 374 SER A C 1
ATOM 2654 O O . SER A 1 374 ? 2.999 57.596 12.003 1.00 36.46 374 SER A O 1
ATOM 2657 N N . CYS A 1 375 ? 3.979 58.451 13.825 1.00 36.53 375 CYS A N 1
ATOM 2658 C CA . CYS A 1 375 ? 2.903 58.032 14.718 1.00 37.80 375 CYS A CA 1
ATOM 2659 C C . CYS A 1 375 ? 1.554 58.701 14.435 1.00 38.64 375 CYS A C 1
ATOM 2660 O O . CYS A 1 375 ? 0.535 58.106 14.810 1.00 40.05 375 CYS A O 1
ATOM 2663 N N . HIS A 1 376 ? 1.551 59.826 13.671 1.00 37.41 376 HIS A N 1
ATOM 2664 C CA . HIS A 1 376 ? 0.280 60.512 13.288 1.00 37.17 376 HIS A CA 1
ATOM 2665 C C . HIS A 1 376 ? -0.270 59.987 11.940 1.00 37.02 376 HIS A C 1
ATOM 2666 O O . HIS A 1 376 ? -1.321 60.509 11.352 1.00 36.45 376 HIS A O 1
ATOM 2673 N N . SER A 1 377 ? 0.418 58.974 11.413 1.00 37.00 377 SER A N 1
ATOM 2674 C CA . SER A 1 377 ? -0.008 58.393 10.113 1.00 38.96 377 SER A CA 1
ATOM 2675 C C . SER A 1 377 ? -1.503 57.992 10.052 1.00 39.34 377 SER A C 1
ATOM 2676 O O . SER A 1 377 ? -2.024 57.983 8.927 1.00 39.67 377 SER A O 1
ATOM 2679 N N . ASP A 1 378 ? -2.107 57.557 11.203 1.00 40.09 378 ASP A N 1
ATOM 2680 C CA . ASP A 1 378 ? -3.528 57.123 11.399 1.00 41.83 378 ASP A CA 1
ATOM 2681 C C . ASP A 1 378 ? -4.535 58.339 11.241 1.00 41.41 378 ASP A C 1
ATOM 2682 O O . ASP A 1 378 ? -5.798 58.182 11.325 1.00 41.36 378 ASP A O 1
ATOM 2687 N N . HIS A 1 379 ? -4.025 59.554 11.042 1.00 40.42 379 HIS A N 1
ATOM 2688 C CA . HIS A 1 379 ? -4.910 60.699 10.817 1.00 40.15 379 HIS A CA 1
ATOM 2689 C C . HIS A 1 379 ? -4.263 61.660 9.790 1.00 39.78 379 HIS A C 1
ATOM 2690 O O . HIS A 1 379 ? -4.185 62.920 10.034 1.00 39.13 379 HIS A O 1
ATOM 2697 N N . GLU A 1 380 ? -3.846 61.065 8.644 1.00 39.15 380 GLU A N 1
ATOM 2698 C CA . GLU A 1 380 ? -3.144 61.875 7.605 1.00 39.07 380 GLU A CA 1
ATOM 2699 C C . GLU A 1 380 ? -3.912 63.042 7.026 1.00 40.45 380 GLU A C 1
ATOM 2700 O O . GLU A 1 380 ? -3.330 63.954 6.376 1.00 39.77 380 GLU A O 1
ATOM 2706 N N . ASP A 1 381 ? -5.211 63.099 7.346 1.00 40.60 381 ASP A N 1
ATOM 2707 C CA . ASP A 1 381 ? -6.096 64.185 6.903 1.00 41.66 381 ASP A CA 1
ATOM 2708 C C . ASP A 1 381 ? -6.382 65.298 7.964 1.00 40.87 381 ASP A C 1
ATOM 2709 O O . ASP A 1 381 ? -7.047 66.307 7.649 1.00 41.88 381 ASP A O 1
ATOM 2714 N N . ARG A 1 382 ? -5.963 65.181 9.243 1.00 38.16 382 ARG A N 1
ATOM 2715 C CA . ARG A 1 382 ? -6.213 66.376 10.070 1.00 35.28 382 ARG A CA 1
ATOM 2716 C C . ARG A 1 382 ? -4.910 67.205 9.892 1.00 31.73 382 ARG A C 1
ATOM 2717 O O . ARG A 1 382 ? -3.780 66.656 10.033 1.00 31.06 382 ARG A O 1
ATOM 2725 N N . PRO A 1 383 ? -5.040 68.478 9.432 1.00 27.33 383 PRO A N 1
ATOM 2726 C CA . PRO A 1 383 ? -3.913 69.392 9.212 1.00 25.20 383 PRO A CA 1
ATOM 2727 C C . PRO A 1 383 ? -3.094 69.325 10.481 1.00 24.16 383 PRO A C 1
ATOM 2728 O O . PRO A 1 383 ? -3.627 69.356 11.628 1.00 24.02 383 PRO A O 1
ATOM 2732 N N . SER A 1 384 ? -1.787 69.259 10.303 1.00 20.62 384 SER A N 1
ATOM 2733 C CA . SER A 1 384 ? -0.891 69.162 11.478 1.00 19.05 384 SER A CA 1
ATOM 2734 C C . SER A 1 384 ? -1.028 70.172 12.609 1.00 19.45 384 SER A C 1
ATOM 2735 O O . SER A 1 384 ? -0.850 71.324 12.446 1.00 19.86 384 SER A O 1
ATOM 2738 N N . PRO A 1 385 ? -1.355 69.694 13.824 1.00 20.33 385 PRO A N 1
ATOM 2739 C CA . PRO A 1 385 ? -1.489 70.583 14.984 1.00 21.34 385 PRO A CA 1
ATOM 2740 C C . PRO A 1 385 ? -0.180 71.330 15.247 1.00 18.63 385 PRO A C 1
ATOM 2741 O O . PRO A 1 385 ? -0.182 72.461 15.680 1.00 19.67 385 PRO A O 1
ATOM 2745 N N . VAL A 1 386 ? 0.943 70.628 15.025 1.00 18.90 386 VAL A N 1
ATOM 2746 C CA . VAL A 1 386 ? 2.244 71.271 15.216 1.00 19.21 386 VAL A CA 1
ATOM 2747 C C . VAL A 1 386 ? 2.407 72.426 14.210 1.00 16.63 386 VAL A C 1
ATOM 2748 O O . VAL A 1 386 ? 2.771 73.509 14.594 1.00 17.31 386 VAL A O 1
ATOM 2752 N N . LEU A 1 387 ? 2.114 72.199 12.928 1.00 16.52 387 LEU A N 1
ATOM 2753 C CA . LEU A 1 387 ? 2.268 73.351 12.044 1.00 15.45 387 LEU A CA 1
ATOM 2754 C C . LEU A 1 387 ? 1.271 74.509 12.392 1.00 15.58 387 LEU A C 1
ATOM 2755 O O . LEU A 1 387 ? 1.655 75.634 12.375 1.00 17.48 387 LEU A O 1
ATOM 2760 N N . LEU A 1 388 ? 0.023 74.206 12.739 1.00 17.91 388 LEU A N 1
ATOM 2761 C CA . LEU A 1 388 ? -0.924 75.236 13.112 1.00 18.73 388 LEU A CA 1
ATOM 2762 C C . LEU A 1 388 ? -0.402 75.998 14.336 1.00 18.72 388 LEU A C 1
ATOM 2763 O O . LEU A 1 388 ? -0.433 77.210 14.375 1.00 20.46 388 LEU A O 1
ATOM 2768 N N . SER A 1 389 ? 0.157 75.283 15.306 1.00 19.41 389 SER A N 1
ATOM 2769 C CA . SER A 1 389 ? 0.760 75.971 16.471 1.00 19.83 389 SER A CA 1
ATOM 2770 C C . SER A 1 389 ? 1.875 76.932 16.080 1.00 20.02 389 SER A C 1
ATOM 2771 O O . SER A 1 389 ? 2.109 77.947 16.708 1.00 21.05 389 SER A O 1
ATOM 2774 N N . CYS A 1 390 ? 2.539 76.611 15.001 1.00 18.43 390 CYS A N 1
ATOM 2775 C CA . CYS A 1 390 ? 3.666 77.398 14.539 1.00 17.15 390 CYS A CA 1
ATOM 2776 C C . CYS A 1 390 ? 3.277 78.551 13.648 1.00 18.91 390 CYS A C 1
ATOM 2777 O O . CYS A 1 390 ? 4.147 79.232 13.107 1.00 21.18 390 CYS A O 1
ATOM 2780 N N . GLY A 1 391 ? 1.978 78.768 13.515 1.00 19.84 391 GLY A N 1
ATOM 2781 C CA . GLY A 1 391 ? 1.538 79.922 12.756 1.00 20.22 391 GLY A CA 1
ATOM 2782 C C . GLY A 1 391 ? 1.302 79.683 11.275 1.00 20.49 391 GLY A C 1
ATOM 2783 O O . GLY A 1 391 ? 1.019 80.675 10.529 1.00 23.47 391 GLY A O 1
ATOM 2784 N N . ILE A 1 392 ? 1.409 78.433 10.864 1.00 19.72 392 ILE A N 1
ATOM 2785 C CA . ILE A 1 392 ? 1.176 78.079 9.432 1.00 19.67 392 ILE A CA 1
ATOM 2786 C C . ILE A 1 392 ? -0.373 78.053 9.302 1.00 18.68 392 ILE A C 1
ATOM 2787 O O . ILE A 1 392 ? -1.051 77.334 10.002 1.00 19.21 392 ILE A O 1
ATOM 2792 N N . PRO A 1 393 ? -0.912 78.852 8.369 1.00 18.83 393 PRO A N 1
ATOM 2793 C CA . PRO A 1 393 ? -2.384 78.872 8.183 1.00 19.00 393 PRO A CA 1
ATOM 2794 C C . PRO A 1 393 ? -2.911 77.563 7.663 1.00 18.20 393 PRO A C 1
ATOM 2795 O O . PRO A 1 393 ? -2.227 76.827 6.967 1.00 18.54 393 PRO A O 1
ATOM 2799 N N . VAL A 1 394 ? -4.162 77.236 7.984 1.00 16.75 394 VAL A N 1
ATOM 2800 C CA . VAL A 1 394 ? -4.688 75.924 7.656 1.00 18.17 394 VAL A CA 1
ATOM 2801 C C . VAL A 1 394 ? -4.613 75.480 6.191 1.00 17.66 394 VAL A C 1
ATOM 2802 O O . VAL A 1 394 ? -4.408 74.320 5.920 1.00 17.28 394 VAL A O 1
ATOM 2806 N N . ASP A 1 395 ? -4.790 76.445 5.245 1.00 17.93 395 ASP A N 1
ATOM 2807 C CA . ASP A 1 395 ? -4.719 76.038 3.854 1.00 18.46 395 ASP A CA 1
ATOM 2808 C C . ASP A 1 395 ? -3.343 75.515 3.492 1.00 16.53 395 ASP A C 1
ATOM 2809 O O . ASP A 1 395 ? -3.211 74.621 2.660 1.00 17.14 395 ASP A O 1
ATOM 2814 N N . VAL A 1 396 ? -2.307 76.093 4.114 1.00 16.61 396 VAL A N 1
ATOM 2815 C CA . VAL A 1 396 ? -0.946 75.623 3.879 1.00 18.40 396 VAL A CA 1
ATOM 2816 C C . VAL A 1 396 ? -0.679 74.349 4.685 1.00 17.25 396 VAL A C 1
ATOM 2817 O O . VAL A 1 396 ? -0.147 73.405 4.182 1.00 17.25 396 VAL A O 1
ATOM 2821 N N . ALA A 1 397 ? -1.128 74.324 5.945 1.00 17.53 397 ALA A N 1
ATOM 2822 C CA . ALA A 1 397 ? -0.891 73.148 6.779 1.00 17.07 397 ALA A CA 1
ATOM 2823 C C . ALA A 1 397 ? -1.538 71.872 6.209 1.00 17.07 397 ALA A C 1
ATOM 2824 O O . ALA A 1 397 ? -1.028 70.782 6.303 1.00 17.49 397 ALA A O 1
ATOM 2826 N N . ARG A 1 398 ? -2.716 72.017 5.637 1.00 16.88 398 ARG A N 1
ATOM 2827 C CA . ARG A 1 398 ? -3.375 70.875 5.111 1.00 18.68 398 ARG A CA 1
ATOM 2828 C C . ARG A 1 398 ? -2.608 70.216 3.984 1.00 16.85 398 ARG A C 1
ATOM 2829 O O . ARG A 1 398 ? -2.759 69.104 3.724 1.00 19.28 398 ARG A O 1
ATOM 2837 N N . ASN A 1 399 ? -1.792 71.001 3.280 1.00 15.96 399 ASN A N 1
ATOM 2838 C CA . ASN A 1 399 ? -1.099 70.443 2.139 1.00 15.17 399 ASN A CA 1
ATOM 2839 C C . ASN A 1 399 ? 0.400 70.119 2.463 1.00 14.13 399 ASN A C 1
ATOM 2840 O O . ASN A 1 399 ? 1.162 69.773 1.567 1.00 15.96 399 ASN A O 1
ATOM 2845 N N . ALA A 1 400 ? 0.792 70.151 3.761 1.00 16.26 400 ALA A N 1
ATOM 2846 C CA . ALA A 1 400 ? 2.195 69.934 4.096 1.00 15.51 400 ALA A CA 1
ATOM 2847 C C . ALA A 1 400 ? 2.677 68.511 3.965 1.00 16.45 400 ALA A C 1
ATOM 2848 O O . ALA A 1 400 ? 1.954 67.578 4.248 1.00 17.78 400 ALA A O 1
ATOM 2850 N N . VAL A 1 401 ? 3.921 68.389 3.513 1.00 15.30 401 VAL A N 1
ATOM 2851 C CA . VAL A 1 401 ? 4.611 67.138 3.333 1.00 16.11 401 VAL A CA 1
ATOM 2852 C C . VAL A 1 401 ? 5.984 67.422 3.936 1.00 15.98 401 VAL A C 1
ATOM 2853 O O . VAL A 1 401 ? 6.580 68.448 3.689 1.00 17.31 401 VAL A O 1
ATOM 2857 N N . ARG A 1 402 ? 6.473 66.465 4.745 1.00 16.04 402 ARG A N 1
ATOM 2858 C CA . ARG A 1 402 ? 7.792 66.557 5.390 1.00 15.07 402 ARG A CA 1
ATOM 2859 C C . ARG A 1 402 ? 8.796 65.696 4.638 1.00 13.89 402 ARG A C 1
ATOM 2860 O O . ARG A 1 402 ? 8.638 64.464 4.551 1.00 16.36 402 ARG A O 1
ATOM 2868 N N . LEU A 1 403 ? 9.816 66.358 4.070 1.00 15.00 403 LEU A N 1
ATOM 2869 C CA . LEU A 1 403 ? 10.925 65.648 3.436 1.00 15.17 403 LEU A CA 1
ATOM 2870 C C . LEU A 1 403 ? 12.084 65.742 4.454 1.00 14.13 403 LEU A C 1
ATOM 2871 O O . LEU A 1 403 ? 12.331 66.783 5.035 1.00 15.64 403 LEU A O 1
ATOM 2876 N N . SER A 1 404 ? 12.752 64.620 4.703 1.00 13.39 404 SER A N 1
ATOM 2877 C CA . SER A 1 404 ? 13.892 64.671 5.629 1.00 13.27 404 SER A CA 1
ATOM 2878 C C . SER A 1 404 ? 14.925 63.746 4.971 1.00 13.41 404 SER A C 1
ATOM 2879 O O . SER A 1 404 ? 14.743 62.589 4.793 1.00 14.53 404 SER A O 1
ATOM 2882 N N . VAL A 1 405 ? 16.025 64.356 4.592 1.00 14.24 405 VAL A N 1
ATOM 2883 C CA . VAL A 1 405 ? 17.090 63.618 3.892 1.00 14.80 405 VAL A CA 1
ATOM 2884 C C . VAL A 1 405 ? 18.076 62.975 4.839 1.00 14.72 405 VAL A C 1
ATOM 2885 O O . VAL A 1 405 ? 18.008 63.183 6.072 1.00 15.58 405 VAL A O 1
ATOM 2889 N N . GLY A 1 406 ? 18.944 62.147 4.285 1.00 15.91 406 GLY A N 1
ATOM 2890 C CA . GLY A 1 406 ? 19.852 61.418 5.177 1.00 15.72 406 GLY A CA 1
ATOM 2891 C C . GLY A 1 406 ? 21.300 61.389 4.736 1.00 17.23 406 GLY A C 1
ATOM 2892 O O . GLY A 1 406 ? 21.686 62.151 3.856 1.00 16.87 406 GLY A O 1
ATOM 2893 N N . ARG A 1 407 ? 22.059 60.464 5.300 1.00 15.32 407 ARG A N 1
ATOM 2894 C CA . ARG A 1 407 ? 23.493 60.421 5.011 1.00 16.84 407 ARG A CA 1
ATOM 2895 C C . ARG A 1 407 ? 23.831 60.074 3.569 1.00 16.62 407 ARG A C 1
ATOM 2896 O O . ARG A 1 407 ? 24.811 60.588 3.022 1.00 17.77 407 ARG A O 1
ATOM 2904 N N . SER A 1 408 ? 23.001 59.243 2.960 1.00 16.67 408 SER A N 1
ATOM 2905 C CA . SER A 1 408 ? 23.282 58.763 1.597 1.00 17.92 408 SER A CA 1
ATOM 2906 C C . SER A 1 408 ? 22.537 59.504 0.473 1.00 18.86 408 SER A C 1
ATOM 2907 O O . SER A 1 408 ? 22.772 59.206 -0.728 1.00 19.81 408 SER A O 1
ATOM 2910 N N . THR A 1 409 ? 21.690 60.446 0.826 1.00 18.00 409 THR A N 1
ATOM 2911 C CA . THR A 1 409 ? 20.873 61.091 -0.186 1.00 17.05 409 THR A CA 1
ATOM 2912 C C . THR A 1 409 ? 21.716 61.935 -1.153 1.00 16.89 409 THR A C 1
ATOM 2913 O O . THR A 1 409 ? 22.535 62.696 -0.738 1.00 18.47 409 THR A O 1
ATOM 2917 N N . THR A 1 410 ? 21.429 61.846 -2.450 1.00 18.69 410 THR A N 1
ATOM 2918 C CA . THR A 1 410 ? 22.197 62.639 -3.373 1.00 18.91 410 THR A CA 1
ATOM 2919 C C . THR A 1 410 ? 21.354 63.683 -4.080 1.00 18.08 410 THR A C 1
ATOM 2920 O O . THR A 1 410 ? 20.132 63.723 -4.019 1.00 18.25 410 THR A O 1
ATOM 2924 N N . ARG A 1 411 ? 22.084 64.611 -4.692 1.00 18.84 411 ARG A N 1
ATOM 2925 C CA . ARG A 1 411 ? 21.406 65.634 -5.486 1.00 18.90 411 ARG A CA 1
ATOM 2926 C C . ARG A 1 411 ? 20.621 65.043 -6.666 1.00 19.63 411 ARG A C 1
ATOM 2927 O O . ARG A 1 411 ? 19.560 65.566 -7.030 1.00 18.15 411 ARG A O 1
ATOM 2935 N N . ALA A 1 412 ? 21.132 63.979 -7.256 1.00 19.59 412 ALA A N 1
ATOM 2936 C CA . ALA A 1 412 ? 20.390 63.297 -8.331 1.00 19.67 412 ALA A CA 1
ATOM 2937 C C . ALA A 1 412 ? 19.039 62.724 -7.834 1.00 20.81 412 ALA A C 1
ATOM 2938 O O . ALA A 1 412 ? 18.039 62.790 -8.554 1.00 22.38 412 ALA A O 1
ATOM 2940 N N . GLU A 1 413 ? 19.021 62.157 -6.612 1.00 19.47 413 GLU A N 1
ATOM 2941 C CA . GLU A 1 413 ? 17.821 61.669 -6.008 1.00 19.77 413 GLU A CA 1
ATOM 2942 C C . GLU A 1 413 ? 16.880 62.834 -5.734 1.00 18.55 413 GLU A C 1
ATOM 2943 O O . GLU A 1 413 ? 15.680 62.732 -5.894 1.00 18.77 413 GLU A O 1
ATOM 2949 N N . VAL A 1 414 ? 17.414 63.970 -5.319 1.00 18.30 414 VAL A N 1
ATOM 2950 C CA . VAL A 1 414 ? 16.549 65.110 -5.184 1.00 18.85 414 VAL A CA 1
ATOM 2951 C C . VAL A 1 414 ? 15.850 65.419 -6.553 1.00 19.16 414 VAL A C 1
ATOM 2952 O O . VAL A 1 414 ? 14.675 65.701 -6.589 1.00 18.39 414 VAL A O 1
ATOM 2956 N N . ASP A 1 415 ? 16.593 65.372 -7.646 1.00 19.20 415 ASP A N 1
ATOM 2957 C CA . ASP A 1 415 ? 15.941 65.674 -8.924 1.00 19.90 415 ASP A CA 1
ATOM 2958 C C . ASP A 1 415 ? 14.900 64.677 -9.314 1.00 19.47 415 ASP A C 1
ATOM 2959 O O . ASP A 1 415 ? 13.896 65.056 -9.931 1.00 21.52 415 ASP A O 1
ATOM 2964 N N . LEU A 1 416 ? 15.091 63.397 -8.964 1.00 19.83 416 LEU A N 1
ATOM 2965 C CA . LEU A 1 416 ? 14.106 62.364 -9.262 1.00 20.34 416 LEU A CA 1
ATOM 2966 C C . LEU A 1 416 ? 12.810 62.667 -8.507 1.00 21.77 416 LEU A C 1
ATOM 2967 O O . LEU A 1 416 ? 11.694 62.607 -9.097 1.00 20.40 416 LEU A O 1
ATOM 2972 N N . ILE A 1 417 ? 12.921 63.052 -7.217 1.00 18.67 417 ILE A N 1
ATOM 2973 C CA . ILE A 1 417 ? 11.674 63.294 -6.517 1.00 19.37 417 ILE A CA 1
ATOM 2974 C C . ILE A 1 417 ? 11.037 64.643 -6.837 1.00 19.28 417 ILE A C 1
ATOM 2975 O O . ILE A 1 417 ? 9.792 64.813 -6.676 1.00 19.54 417 ILE A O 1
ATOM 2980 N N . VAL A 1 418 ? 11.829 65.624 -7.301 1.00 20.18 418 VAL A N 1
ATOM 2981 C CA . VAL A 1 418 ? 11.169 66.883 -7.699 1.00 21.50 418 VAL A CA 1
ATOM 2982 C C . VAL A 1 418 ? 10.332 66.548 -8.978 1.00 22.01 418 VAL A C 1
ATOM 2983 O O . VAL A 1 418 ? 9.201 67.020 -9.103 1.00 21.43 418 VAL A O 1
ATOM 2987 N N . GLN A 1 419 ? 10.901 65.707 -9.858 1.00 22.88 419 GLN A N 1
ATOM 2988 C CA . GLN A 1 419 ? 10.152 65.248 -11.017 1.00 24.70 419 GLN A CA 1
ATOM 2989 C C . GLN A 1 419 ? 8.917 64.435 -10.642 1.00 23.26 419 GLN A C 1
ATOM 2990 O O . GLN A 1 419 ? 7.823 64.607 -11.272 1.00 23.60 419 GLN A O 1
ATOM 2996 N N . ASP A 1 420 ? 9.047 63.546 -9.662 1.00 21.35 420 ASP A N 1
ATOM 2997 C CA . ASP A 1 420 ? 7.954 62.737 -9.152 1.00 21.80 420 ASP A CA 1
ATOM 2998 C C . ASP A 1 420 ? 6.832 63.678 -8.626 1.00 21.30 420 ASP A C 1
ATOM 2999 O O . ASP A 1 420 ? 5.654 63.477 -8.916 1.00 21.73 420 ASP A O 1
ATOM 3004 N N . LEU A 1 421 ? 7.193 64.713 -7.882 1.00 20.88 421 LEU A N 1
ATOM 3005 C CA . LEU A 1 421 ? 6.242 65.652 -7.311 1.00 21.37 421 LEU A CA 1
ATOM 3006 C C . LEU A 1 421 ? 5.529 66.430 -8.403 1.00 23.03 421 LEU A C 1
ATOM 3007 O O . LEU A 1 421 ? 4.332 66.610 -8.336 1.00 22.52 421 LEU A O 1
ATOM 3012 N N . LYS A 1 422 ? 6.269 66.849 -9.428 1.00 23.08 422 LYS A N 1
ATOM 3013 C CA . LYS A 1 422 ? 5.598 67.584 -10.564 1.00 24.63 422 LYS A CA 1
ATOM 3014 C C . LYS A 1 422 ? 4.521 66.669 -11.221 1.00 25.13 422 LYS A C 1
ATOM 3015 O O . LYS A 1 422 ? 3.343 67.042 -11.416 1.00 24.91 422 LYS A O 1
ATOM 3021 N N . GLN A 1 423 ? 4.897 65.443 -11.504 1.00 26.60 423 GLN A N 1
ATOM 3022 C CA . GLN A 1 423 ? 3.982 64.472 -12.074 1.00 27.11 423 GLN A CA 1
ATOM 3023 C C . GLN A 1 423 ? 2.733 64.253 -11.172 1.00 28.34 423 GLN A C 1
ATOM 3024 O O . GLN A 1 423 ? 1.576 64.305 -11.624 1.00 27.81 423 GLN A O 1
ATOM 3030 N N . ALA A 1 424 ? 2.966 64.053 -9.864 1.00 24.45 424 ALA A N 1
ATOM 3031 C CA . ALA A 1 424 ? 1.871 63.837 -8.923 1.00 25.18 424 ALA A CA 1
ATOM 3032 C C . ALA A 1 424 ? 0.943 65.012 -8.896 1.00 24.97 424 ALA A C 1
ATOM 3033 O O . ALA A 1 424 ? -0.295 64.808 -8.860 1.00 26.23 424 ALA A O 1
ATOM 3035 N N . VAL A 1 425 ? 1.482 66.243 -8.956 1.00 25.70 425 VAL A N 1
ATOM 3036 C CA . VAL A 1 425 ? 0.656 67.416 -8.849 1.00 27.34 425 VAL A CA 1
ATOM 3037 C C . VAL A 1 425 ? -0.231 67.514 -10.086 1.00 29.54 425 VAL A C 1
ATOM 3038 O O . VAL A 1 425 ? -1.422 67.866 -10.023 1.00 27.72 425 VAL A O 1
ATOM 3042 N N . ASN A 1 426 ? 0.372 67.176 -11.203 1.00 29.37 426 ASN A N 1
ATOM 3043 C CA . ASN A 1 426 ? -0.369 67.233 -12.463 1.00 31.71 426 ASN A CA 1
ATOM 3044 C C . ASN A 1 426 ? -1.458 66.225 -12.458 1.00 32.04 426 ASN A C 1
ATOM 3045 O O . ASN A 1 426 ? -2.640 66.573 -12.877 1.00 34.58 426 ASN A O 1
ATOM 3050 N N . GLN A 1 427 ? -1.188 65.001 -11.997 1.00 31.53 427 GLN A N 1
ATOM 3051 C CA . GLN A 1 427 ? -2.311 64.015 -11.943 1.00 30.43 427 GLN A CA 1
ATOM 3052 C C . GLN A 1 427 ? -3.513 64.533 -11.120 1.00 31.50 427 GLN A C 1
ATOM 3053 O O . GLN A 1 427 ? -4.656 64.468 -11.565 1.00 30.46 427 GLN A O 1
ATOM 3055 N N . LEU A 1 428 ? -3.220 65.203 -9.983 1.00 28.38 428 LEU A N 1
ATOM 3056 C CA . LEU A 1 428 ? -4.198 65.609 -9.028 1.00 30.14 428 LEU A CA 1
ATOM 3057 C C . LEU A 1 428 ? -5.046 66.747 -9.449 1.00 30.59 428 LEU A C 1
ATOM 3058 O O . LEU A 1 428 ? -6.178 66.854 -9.016 1.00 32.21 428 LEU A O 1
ATOM 3063 N N . GLU A 1 429 ? -4.453 67.621 -10.228 1.00 32.72 429 GLU A N 1
ATOM 3064 C CA . GLU A 1 429 ? -5.180 68.741 -10.759 1.00 36.30 429 GLU A CA 1
ATOM 3065 C C . GLU A 1 429 ? -5.788 68.586 -12.179 1.00 38.61 429 GLU A C 1
ATOM 3066 O O . GLU A 1 429 ? -6.526 69.520 -12.595 1.00 39.30 429 GLU A O 1
ATOM 3072 N N . GLY A 1 430 ? -5.476 67.468 -12.880 1.00 40.17 430 GLY A N 1
ATOM 3073 C CA . GLY A 1 430 ? -5.886 67.217 -14.269 1.00 42.41 430 GLY A CA 1
ATOM 3074 C C . GLY A 1 430 ? -7.274 66.701 -14.489 1.00 44.07 430 GLY A C 1
ATOM 3075 O O . GLY A 1 430 ? -8.138 66.807 -13.540 1.00 43.93 430 GLY A O 1
ATOM 3076 N N . PRO A 1 431 ? -7.530 66.119 -15.720 1.00 45.49 431 PRO A N 1
ATOM 3077 C CA . PRO A 1 431 ? -8.886 65.562 -16.080 1.00 46.42 431 PRO A CA 1
ATOM 3078 C C . PRO A 1 431 ? -9.360 64.454 -15.120 1.00 46.94 431 PRO A C 1
ATOM 3079 O O . PRO A 1 431 ? -8.474 63.634 -14.562 1.00 47.46 431 PRO A O 1
ATOM 3083 N N . VAL A 1 432 ? -10.692 64.398 -14.953 1.00 46.78 432 VAL A N 1
ATOM 3084 C CA . VAL A 1 432 ? -11.354 63.466 -13.994 1.00 47.62 432 VAL A CA 1
ATOM 3085 C C . VAL A 1 432 ? -11.659 62.007 -14.415 1.00 48.55 432 VAL A C 1
ATOM 3086 O O . VAL A 1 432 ? -12.639 61.353 -13.815 1.00 50.31 432 VAL A O 1
ATOM 3088 N N . ARG B 1 18 ? 36.568 23.590 25.853 1.00 42.76 18 ARG B N 1
ATOM 3089 C CA . ARG B 1 18 ? 35.149 23.660 26.274 1.00 39.87 18 ARG B CA 1
ATOM 3090 C C . ARG B 1 18 ? 34.693 23.781 27.778 1.00 37.55 18 ARG B C 1
ATOM 3091 O O . ARG B 1 18 ? 35.214 23.163 28.764 1.00 39.57 18 ARG B O 1
ATOM 3093 N N . LYS B 1 19 ? 33.828 24.743 28.007 1.00 33.00 19 LYS B N 1
ATOM 3094 C CA . LYS B 1 19 ? 33.199 24.903 29.312 1.00 29.06 19 LYS B CA 1
ATOM 3095 C C . LYS B 1 19 ? 31.955 24.063 29.039 1.00 26.70 19 LYS B C 1
ATOM 3096 O O . LYS B 1 19 ? 31.730 23.773 27.894 1.00 27.91 19 LYS B O 1
ATOM 3102 N N . VAL B 1 20 ? 31.141 23.737 30.049 1.00 22.57 20 VAL B N 1
ATOM 3103 C CA . VAL B 1 20 ? 29.879 23.018 29.860 1.00 20.89 20 VAL B CA 1
ATOM 3104 C C . VAL B 1 20 ? 28.877 23.966 30.555 1.00 20.45 20 VAL B C 1
ATOM 3105 O O . VAL B 1 20 ? 28.947 24.254 31.769 1.00 20.96 20 VAL B O 1
ATOM 3109 N N . TYR B 1 21 ? 27.971 24.496 29.776 1.00 20.13 21 TYR B N 1
ATOM 3110 C CA . TYR B 1 21 ? 26.990 25.452 30.289 1.00 18.60 21 TYR B CA 1
ATOM 3111 C C . TYR B 1 21 ? 25.807 24.724 30.862 1.00 17.50 21 TYR B C 1
ATOM 3112 O O . TYR B 1 21 ? 25.148 23.953 30.153 1.00 19.46 21 TYR B O 1
ATOM 3121 N N . MET B 1 22 ? 25.529 24.999 32.131 1.00 17.89 22 MET B N 1
ATOM 3122 C CA . MET B 1 22 ? 24.330 24.471 32.793 1.00 17.41 22 MET B CA 1
ATOM 3123 C C . MET B 1 22 ? 23.625 25.585 33.555 1.00 17.54 22 MET B C 1
ATOM 3124 O O . MET B 1 22 ? 23.242 25.426 34.704 1.00 16.61 22 MET B O 1
ATOM 3129 N N . ASP B 1 23 ? 23.434 26.728 32.871 1.00 16.28 23 ASP B N 1
ATOM 3130 C CA . ASP B 1 23 ? 22.757 27.863 33.467 1.00 16.82 23 ASP B CA 1
ATOM 3131 C C . ASP B 1 23 ? 21.661 28.370 32.543 1.00 17.09 23 ASP B C 1
ATOM 3132 O O . ASP B 1 23 ? 21.434 29.516 32.464 1.00 15.89 23 ASP B O 1
ATOM 3137 N N . TYR B 1 24 ? 20.956 27.445 31.905 1.00 15.84 24 TYR B N 1
ATOM 3138 C CA . TYR B 1 24 ? 19.913 27.903 30.983 1.00 15.98 24 TYR B CA 1
ATOM 3139 C C . TYR B 1 24 ? 18.720 28.579 31.668 1.00 16.38 24 TYR B C 1
ATOM 3140 O O . TYR B 1 24 ? 17.947 29.275 31.026 1.00 15.92 24 TYR B O 1
ATOM 3149 N N . ASN B 1 25 ? 18.546 28.404 32.975 1.00 14.71 25 ASN B N 1
ATOM 3150 C CA . ASN B 1 25 ? 17.452 29.193 33.548 1.00 15.60 25 ASN B CA 1
ATOM 3151 C C . ASN B 1 25 ? 17.821 30.667 33.721 1.00 16.03 25 ASN B C 1
ATOM 3152 O O . ASN B 1 25 ? 16.946 31.485 33.896 1.00 16.50 25 ASN B O 1
ATOM 3157 N N . ALA B 1 26 ? 19.124 31.006 33.635 1.00 15.85 26 ALA B N 1
ATOM 3158 C CA . ALA B 1 26 ? 19.619 32.398 33.770 1.00 15.13 26 ALA B CA 1
ATOM 3159 C C . ALA B 1 26 ? 19.445 33.086 32.416 1.00 16.98 26 ALA B C 1
ATOM 3160 O O . ALA B 1 26 ? 18.986 34.186 32.332 1.00 16.31 26 ALA B O 1
ATOM 3162 N N . THR B 1 27 ? 19.851 32.374 31.372 1.00 15.21 27 THR B N 1
ATOM 3163 C CA . THR B 1 27 ? 19.627 32.837 30.001 1.00 15.70 27 THR B CA 1
ATOM 3164 C C . THR B 1 27 ? 19.997 31.692 29.023 1.00 16.96 27 THR B C 1
ATOM 3165 O O . THR B 1 27 ? 20.692 30.750 29.355 1.00 16.56 27 THR B O 1
ATOM 3169 N N . THR B 1 28 ? 19.520 31.842 27.779 1.00 16.92 28 THR B N 1
ATOM 3170 C CA . THR B 1 28 ? 19.758 30.820 26.751 1.00 17.47 28 THR B CA 1
ATOM 3171 C C . THR B 1 28 ? 20.447 31.472 25.571 1.00 18.80 28 THR B C 1
ATOM 3172 O O . THR B 1 28 ? 20.269 32.643 25.354 1.00 17.60 28 THR B O 1
ATOM 3176 N N . PRO B 1 29 ? 21.249 30.695 24.812 1.00 19.06 29 PRO B N 1
ATOM 3177 C CA . PRO B 1 29 ? 21.897 31.276 23.626 1.00 18.45 29 PRO B CA 1
ATOM 3178 C C . PRO B 1 29 ? 20.729 31.383 22.592 1.00 18.15 29 PRO B C 1
ATOM 3179 O O . PRO B 1 29 ? 19.672 30.828 22.768 1.00 18.46 29 PRO B O 1
ATOM 3183 N N . LEU B 1 30 ? 20.930 32.144 21.511 1.00 18.25 30 LEU B N 1
ATOM 3184 C CA . LEU B 1 30 ? 19.863 32.229 20.505 1.00 17.59 30 LEU B CA 1
ATOM 3185 C C . LEU B 1 30 ? 19.971 31.067 19.509 1.00 17.60 30 LEU B C 1
ATOM 3186 O O . LEU B 1 30 ? 21.070 30.678 19.144 1.00 20.77 30 LEU B O 1
ATOM 3191 N N . GLU B 1 31 ? 18.838 30.513 19.106 1.00 18.18 31 GLU B N 1
ATOM 3192 C CA . GLU B 1 31 ? 18.846 29.446 18.099 1.00 20.54 31 GLU B CA 1
ATOM 3193 C C . GLU B 1 31 ? 19.292 30.138 16.808 1.00 21.10 31 GLU B C 1
ATOM 3194 O O . GLU B 1 31 ? 19.010 31.295 16.585 1.00 21.19 31 GLU B O 1
ATOM 3200 N N . PRO B 1 32 ? 20.046 29.416 15.979 1.00 21.95 32 PRO B N 1
ATOM 3201 C CA . PRO B 1 32 ? 20.542 29.971 14.708 1.00 22.21 32 PRO B CA 1
ATOM 3202 C C . PRO B 1 32 ? 19.369 30.511 13.854 1.00 20.09 32 PRO B C 1
ATOM 3203 O O . PRO B 1 32 ? 19.497 31.563 13.209 1.00 22.12 32 PRO B O 1
ATOM 3207 N N . GLU B 1 33 ? 18.227 29.844 13.863 1.00 21.54 33 GLU B N 1
ATOM 3208 C CA . GLU B 1 33 ? 17.128 30.398 13.053 1.00 21.51 33 GLU B CA 1
ATOM 3209 C C . GLU B 1 33 ? 16.631 31.730 13.607 1.00 21.01 33 GLU B C 1
ATOM 3210 O O . GLU B 1 33 ? 16.117 32.612 12.856 1.00 19.58 33 GLU B O 1
ATOM 3216 N N . VAL B 1 34 ? 16.743 31.891 14.930 1.00 19.20 34 VAL B N 1
ATOM 3217 C CA . VAL B 1 34 ? 16.351 33.156 15.518 1.00 18.01 34 VAL B CA 1
ATOM 3218 C C . VAL B 1 34 ? 17.339 34.243 15.159 1.00 17.80 34 VAL B C 1
ATOM 3219 O O . VAL B 1 34 ? 16.928 35.364 14.835 1.00 18.90 34 VAL B O 1
ATOM 3223 N N . ILE B 1 35 ? 18.631 33.942 15.162 1.00 17.55 35 ILE B N 1
ATOM 3224 C CA . ILE B 1 35 ? 19.652 34.937 14.808 1.00 17.38 35 ILE B CA 1
ATOM 3225 C C . ILE B 1 35 ? 19.431 35.391 13.347 1.00 19.25 35 ILE B C 1
ATOM 3226 O O . ILE B 1 35 ? 19.434 36.546 13.031 1.00 18.54 35 ILE B O 1
ATOM 3231 N N . GLN B 1 36 ? 19.119 34.403 12.531 1.00 19.04 36 GLN B N 1
ATOM 3232 C CA . GLN B 1 36 ? 18.857 34.696 11.124 1.00 19.60 36 GLN B CA 1
ATOM 3233 C C . GLN B 1 36 ? 17.644 35.621 10.940 1.00 18.80 36 GLN B C 1
ATOM 3234 O O . GLN B 1 36 ? 17.670 36.571 10.113 1.00 20.82 36 GLN B O 1
ATOM 3236 N N . ALA B 1 37 ? 16.558 35.360 11.678 1.00 18.16 37 ALA B N 1
ATOM 3237 C CA . ALA B 1 37 ? 15.385 36.190 11.547 1.00 20.03 37 ALA B CA 1
ATOM 3238 C C . ALA B 1 37 ? 15.642 37.624 11.993 1.00 19.36 37 ALA B C 1
ATOM 3239 O O . ALA B 1 37 ? 15.063 38.566 11.442 1.00 18.76 37 ALA B O 1
ATOM 3241 N N . VAL B 1 38 ? 16.439 37.800 13.069 1.00 17.61 38 VAL B N 1
ATOM 3242 C CA . VAL B 1 38 ? 16.740 39.126 13.535 1.00 17.16 38 VAL B CA 1
ATOM 3243 C C . VAL B 1 38 ? 17.596 39.835 12.485 1.00 17.71 38 VAL B C 1
ATOM 3244 O O . VAL B 1 38 ? 17.415 41.023 12.197 1.00 18.39 38 VAL B O 1
ATOM 3248 N N . THR B 1 39 ? 18.533 39.088 11.930 1.00 18.55 39 THR B N 1
ATOM 3249 C CA . THR B 1 39 ? 19.409 39.762 10.976 1.00 19.95 39 THR B CA 1
ATOM 3250 C C . THR B 1 39 ? 18.692 40.197 9.710 1.00 20.13 39 THR B C 1
ATOM 3251 O O . THR B 1 39 ? 18.936 41.279 9.192 1.00 19.55 39 THR B O 1
ATOM 3255 N N . GLU B 1 40 ? 17.878 39.271 9.191 1.00 19.92 40 GLU B N 1
ATOM 3256 C CA . GLU B 1 40 ? 17.069 39.532 8.005 1.00 21.07 40 GLU B CA 1
ATOM 3257 C C . GLU B 1 40 ? 16.213 40.753 8.203 1.00 20.10 40 GLU B C 1
ATOM 3258 O O . GLU B 1 40 ? 16.012 41.624 7.294 1.00 21.37 40 GLU B O 1
ATOM 3264 N N . ALA B 1 41 ? 15.600 40.836 9.356 1.00 18.47 41 ALA B N 1
ATOM 3265 C CA . ALA B 1 41 ? 14.737 41.978 9.654 1.00 17.56 41 ALA B CA 1
ATOM 3266 C C . ALA B 1 41 ? 15.492 43.303 9.756 1.00 17.37 41 ALA B C 1
ATOM 3267 O O . ALA B 1 41 ? 14.997 44.348 9.347 1.00 17.99 41 ALA B O 1
ATOM 3269 N N . MET B 1 42 ? 16.669 43.289 10.350 1.00 17.55 42 MET B N 1
ATOM 3270 C CA . MET B 1 42 ? 17.453 44.509 10.470 1.00 16.88 42 MET B CA 1
ATOM 3271 C C . MET B 1 42 ? 17.696 45.094 9.061 1.00 16.60 42 MET B C 1
ATOM 3272 O O . MET B 1 42 ? 17.625 46.278 8.876 1.00 17.87 42 MET B O 1
ATOM 3277 N N . LYS B 1 43 ? 17.983 44.182 8.140 1.00 18.69 43 LYS B N 1
ATOM 3278 C CA . LYS B 1 43 ? 18.372 44.549 6.770 1.00 20.03 43 LYS B CA 1
ATOM 3279 C C . LYS B 1 43 ? 17.247 44.828 5.853 1.00 20.10 43 LYS B C 1
ATOM 3280 O O . LYS B 1 43 ? 17.304 45.781 5.036 1.00 21.88 43 LYS B O 1
ATOM 3286 N N . GLU B 1 44 ? 16.206 44.058 5.977 1.00 19.98 44 GLU B N 1
ATOM 3287 C CA . GLU B 1 44 ? 15.090 44.150 5.052 1.00 21.79 44 GLU B CA 1
ATOM 3288 C C . GLU B 1 44 ? 13.803 44.759 5.491 1.00 22.31 44 GLU B C 1
ATOM 3289 O O . GLU B 1 44 ? 12.984 45.162 4.621 1.00 23.92 44 GLU B O 1
ATOM 3295 N N . ALA B 1 45 ? 13.587 44.827 6.797 1.00 19.17 45 ALA B N 1
ATOM 3296 C CA . ALA B 1 45 ? 12.368 45.326 7.357 1.00 18.82 45 ALA B CA 1
ATOM 3297 C C . ALA B 1 45 ? 12.634 46.385 8.370 1.00 18.85 45 ALA B C 1
ATOM 3298 O O . ALA B 1 45 ? 12.065 46.386 9.444 1.00 18.61 45 ALA B O 1
ATOM 3300 N N . TRP B 1 46 ? 13.398 47.371 7.919 1.00 18.26 46 TRP B N 1
ATOM 3301 C CA . TRP B 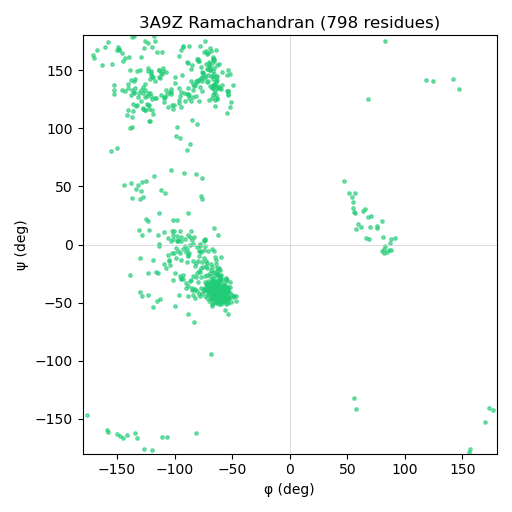1 46 ? 13.861 48.452 8.779 1.00 18.30 46 TRP B CA 1
ATOM 3302 C C . TRP B 1 46 ? 12.945 49.688 8.857 1.00 17.92 46 TRP B C 1
ATOM 3303 O O . TRP B 1 46 ? 13.124 50.578 9.668 1.00 17.61 46 TRP B O 1
ATOM 3314 N N . GLY B 1 47 ? 11.889 49.708 8.045 1.00 17.89 47 GLY B N 1
ATOM 3315 C CA . GLY B 1 47 ? 11.046 50.878 8.007 1.00 18.17 47 GLY B CA 1
ATOM 3316 C C . GLY B 1 47 ? 10.236 51.076 9.267 1.00 18.07 47 GLY B C 1
ATOM 3317 O O . GLY B 1 47 ? 10.010 50.129 9.996 1.00 17.94 47 GLY B O 1
ATOM 3318 N N . ASN B 1 48 ? 9.806 52.303 9.531 1.00 19.70 48 ASN B N 1
ATOM 3319 C CA . ASN B 1 48 ? 8.971 52.549 10.692 1.00 20.41 48 ASN B CA 1
ATOM 3320 C C . ASN B 1 48 ? 7.678 51.740 10.441 1.00 20.97 48 ASN B C 1
ATOM 3321 O O . ASN B 1 48 ? 6.957 51.896 9.403 1.00 22.05 48 ASN B O 1
ATOM 3326 N N . PRO B 1 49 ? 7.300 50.858 11.381 1.00 18.32 49 PRO B N 1
ATOM 3327 C CA . PRO B 1 49 ? 6.085 50.115 11.058 1.00 20.57 49 PRO B CA 1
ATOM 3328 C C . PRO B 1 49 ? 4.798 50.921 10.946 1.00 23.13 49 PRO B C 1
ATOM 3329 O O . PRO B 1 49 ? 3.755 50.356 10.521 1.00 24.60 49 PRO B O 1
ATOM 3333 N N . SER B 1 50 ? 4.829 52.189 11.359 1.00 23.25 50 SER B N 1
ATOM 3334 C CA . SER B 1 50 ? 3.633 53.031 11.344 1.00 23.68 50 SER B CA 1
ATOM 3335 C C . SER B 1 50 ? 3.520 53.751 9.994 1.00 25.00 50 SER B C 1
ATOM 3336 O O . SER B 1 50 ? 2.462 54.302 9.698 1.00 27.48 50 SER B O 1
ATOM 3339 N N . SER B 1 51 ? 4.612 53.753 9.251 1.00 24.60 51 SER B N 1
ATOM 3340 C CA . SER B 1 51 ? 4.650 54.430 7.961 1.00 25.51 51 SER B CA 1
ATOM 3341 C C . SER B 1 51 ? 3.694 53.801 6.954 1.00 25.60 51 SER B C 1
ATOM 3342 O O . SER B 1 51 ? 3.596 52.526 6.854 1.00 26.43 51 SER B O 1
ATOM 3345 N N . SER B 1 52 ? 3.056 54.717 6.192 1.00 27.63 52 SER B N 1
ATOM 3346 C CA . SER B 1 52 ? 2.036 54.398 5.171 1.00 30.08 52 SER B CA 1
ATOM 3347 C C . SER B 1 52 ? 2.531 53.623 3.915 1.00 30.70 52 SER B C 1
ATOM 3348 O O . SER B 1 52 ? 1.766 52.781 3.344 1.00 32.87 52 SER B O 1
ATOM 3351 N N . TYR B 1 53 ? 3.778 53.849 3.513 1.00 30.16 53 TYR B N 1
ATOM 3352 C CA . TYR B 1 53 ? 4.348 53.212 2.317 1.00 29.13 53 TYR B CA 1
ATOM 3353 C C . TYR B 1 53 ? 4.775 51.749 2.539 1.00 29.81 53 TYR B C 1
ATOM 3354 O O . TYR B 1 53 ? 4.741 51.188 3.725 1.00 29.54 53 TYR B O 1
ATOM 3363 N N . VAL B 1 54 ? 5.119 51.061 1.454 1.00 29.23 54 VAL B N 1
ATOM 3364 C CA . VAL B 1 54 ? 5.434 49.638 1.592 1.00 32.57 54 VAL B CA 1
ATOM 3365 C C . VAL B 1 54 ? 6.494 49.226 2.615 1.00 30.78 54 VAL B C 1
ATOM 3366 O O . VAL B 1 54 ? 6.297 48.168 3.301 1.00 32.80 54 VAL B O 1
ATOM 3370 N N . ALA B 1 55 ? 7.546 50.000 2.722 1.00 31.13 55 ALA B N 1
ATOM 3371 C CA . ALA B 1 55 ? 8.659 49.781 3.685 1.00 30.17 55 ALA B CA 1
ATOM 3372 C C . ALA B 1 55 ? 7.978 49.673 5.073 1.00 29.89 55 ALA B C 1
ATOM 3373 O O . ALA B 1 55 ? 8.244 48.803 5.843 1.00 28.23 55 ALA B O 1
ATOM 3375 N N . GLY B 1 56 ? 7.052 50.558 5.388 1.00 28.56 56 GLY B N 1
ATOM 3376 C CA . GLY B 1 56 ? 6.395 50.420 6.689 1.00 28.45 56 GLY B CA 1
ATOM 3377 C C . GLY B 1 56 ? 5.528 49.179 6.779 1.00 31.42 56 GLY B C 1
ATOM 3378 O O . GLY B 1 56 ? 5.717 48.335 7.744 1.00 31.00 56 GLY B O 1
ATOM 3379 N N . ARG B 1 57 ? 4.610 48.987 5.837 1.00 29.18 57 ARG B N 1
ATOM 3380 C CA . ARG B 1 57 ? 3.678 47.843 5.858 1.00 30.52 57 ARG B CA 1
ATOM 3381 C C . ARG B 1 57 ? 4.494 46.505 5.983 1.00 27.73 57 ARG B C 1
ATOM 3382 O O . ARG B 1 57 ? 4.073 45.533 6.729 1.00 30.09 57 ARG B O 1
ATOM 3390 N N . LYS B 1 58 ? 5.644 46.430 5.315 1.00 25.77 58 LYS B N 1
ATOM 3391 C CA . LYS B 1 58 ? 6.544 45.260 5.405 1.00 25.38 58 LYS B CA 1
ATOM 3392 C C . LYS B 1 58 ? 6.901 44.922 6.872 1.00 26.60 58 LYS B C 1
ATOM 3393 O O . LYS B 1 58 ? 6.605 43.841 7.328 1.00 27.12 58 LYS B O 1
ATOM 3399 N N . ALA B 1 59 ? 7.520 45.848 7.604 1.00 23.80 59 ALA B N 1
ATOM 3400 C CA . ALA B 1 59 ? 7.859 45.557 9.019 1.00 21.68 59 ALA B CA 1
ATOM 3401 C C . ALA B 1 59 ? 6.582 45.214 9.794 1.00 20.91 59 ALA B C 1
ATOM 3402 O O . ALA B 1 59 ? 6.577 44.327 10.661 1.00 19.79 59 ALA B O 1
ATOM 3404 N N . LYS B 1 60 ? 5.485 45.936 9.534 1.00 21.30 60 LYS B N 1
ATOM 3405 C CA . LYS B 1 60 ? 4.220 45.627 10.226 1.00 22.47 60 LYS B CA 1
ATOM 3406 C C . LYS B 1 60 ? 3.827 44.130 9.965 1.00 23.24 60 LYS B C 1
ATOM 3407 O O . LYS B 1 60 ? 3.320 43.369 10.859 1.00 23.78 60 LYS B O 1
ATOM 3413 N N . ASP B 1 61 ? 4.052 43.632 8.739 1.00 24.96 61 ASP B N 1
ATOM 3414 C CA . ASP B 1 61 ? 3.726 42.240 8.489 1.00 26.08 61 ASP B CA 1
ATOM 3415 C C . ASP B 1 61 ? 4.557 41.235 9.323 1.00 25.40 61 ASP B C 1
ATOM 3416 O O . ASP B 1 61 ? 4.043 40.250 9.804 1.00 23.74 61 ASP B O 1
ATOM 3421 N N . ILE B 1 62 ? 5.850 41.499 9.519 1.00 22.27 62 ILE B N 1
ATOM 3422 C CA . ILE B 1 62 ? 6.689 40.651 10.312 1.00 22.91 62 ILE B CA 1
ATOM 3423 C C . ILE B 1 62 ? 6.154 40.719 11.775 1.00 19.82 62 ILE B C 1
ATOM 3424 O O . ILE B 1 62 ? 6.138 39.727 12.497 1.00 19.49 62 ILE B O 1
ATOM 3429 N N . ILE B 1 63 ? 5.766 41.904 12.212 1.00 18.58 63 ILE B N 1
ATOM 3430 C CA . ILE B 1 63 ? 5.226 42.039 13.570 1.00 19.70 63 ILE B CA 1
ATOM 3431 C C . ILE B 1 63 ? 3.919 41.285 13.710 1.00 20.73 63 ILE B C 1
ATOM 3432 O O . ILE B 1 63 ? 3.727 40.559 14.715 1.00 19.73 63 ILE B O 1
ATOM 3437 N N . ASN B 1 64 ? 2.990 41.437 12.746 1.00 20.37 64 ASN B N 1
ATOM 3438 C CA . ASN B 1 64 ? 1.755 40.638 12.844 1.00 21.62 64 ASN B CA 1
ATOM 3439 C C . ASN B 1 64 ? 2.014 39.117 12.859 1.00 19.14 64 ASN B C 1
ATOM 3440 O O . ASN B 1 64 ? 1.311 38.333 13.530 1.00 20.92 64 ASN B O 1
ATOM 3445 N N . THR B 1 65 ? 2.964 38.666 12.073 1.00 19.83 65 THR B N 1
ATOM 3446 C CA . THR B 1 65 ? 3.270 37.253 12.019 1.00 20.88 65 THR B CA 1
ATOM 3447 C C . THR B 1 65 ? 3.838 36.799 13.363 1.00 19.94 65 THR B C 1
ATOM 3448 O O . THR B 1 65 ? 3.562 35.706 13.834 1.00 20.71 65 THR B O 1
ATOM 3452 N N . ALA B 1 66 ? 4.657 37.640 13.949 1.00 19.36 66 ALA B N 1
ATOM 3453 C CA . ALA B 1 66 ? 5.233 37.219 15.226 1.00 18.52 66 ALA B CA 1
ATOM 3454 C C . ALA B 1 66 ? 4.164 37.246 16.300 1.00 18.62 66 ALA B C 1
ATOM 3455 O O . ALA B 1 66 ? 4.217 36.431 17.197 1.00 18.54 66 ALA B O 1
ATOM 3457 N N . ARG B 1 67 ? 3.211 38.167 16.219 1.00 18.84 67 ARG B N 1
ATOM 3458 C CA . ARG B 1 67 ? 2.147 38.226 17.211 1.00 18.31 67 ARG B CA 1
ATOM 3459 C C . ARG B 1 67 ? 1.360 36.890 17.150 1.00 18.55 67 ARG B C 1
ATOM 3460 O O . ARG B 1 67 ? 0.993 36.286 18.203 1.00 18.99 67 ARG B O 1
ATOM 3468 N N . ALA B 1 68 ? 1.099 36.398 15.928 1.00 19.13 68 ALA B N 1
ATOM 3469 C CA . ALA B 1 68 ? 0.387 35.129 15.766 1.00 19.44 68 ALA B CA 1
ATOM 3470 C C . ALA B 1 68 ? 1.235 33.931 16.258 1.00 17.83 68 ALA B C 1
ATOM 3471 O O . ALA B 1 68 ? 0.704 32.971 16.853 1.00 18.96 68 ALA B O 1
ATOM 3473 N N . SER B 1 69 ? 2.532 34.010 16.059 1.00 18.63 69 SER B N 1
ATOM 3474 C CA . SER B 1 69 ? 3.464 32.961 16.519 1.00 18.80 69 SER B CA 1
ATOM 3475 C C . SER B 1 69 ? 3.405 32.873 18.066 1.00 19.62 69 SER B C 1
ATOM 3476 O O . SER B 1 69 ? 3.357 31.791 18.654 1.00 18.90 69 SER B O 1
ATOM 3479 N N . LEU B 1 70 ? 3.432 34.034 18.707 1.00 18.38 70 LEU B N 1
ATOM 3480 C CA . LEU B 1 70 ? 3.424 34.017 20.163 1.00 18.84 70 LEU B CA 1
ATOM 3481 C C . LEU B 1 70 ? 2.125 33.430 20.669 1.00 17.77 70 LEU B C 1
ATOM 3482 O O . LEU B 1 70 ? 2.120 32.593 21.584 1.00 19.15 70 LEU B O 1
ATOM 3487 N N . ALA B 1 71 ? 1.001 33.807 20.035 1.00 17.64 71 ALA B N 1
ATOM 3488 C CA . ALA B 1 71 ? -0.335 33.332 20.438 1.00 18.99 71 ALA B CA 1
ATOM 3489 C C . ALA B 1 71 ? -0.471 31.833 20.227 1.00 19.70 71 ALA B C 1
ATOM 3490 O O . ALA B 1 71 ? -1.105 31.156 21.032 1.00 21.53 71 ALA B O 1
ATOM 3492 N N . LYS B 1 72 ? 0.102 31.330 19.138 1.00 19.15 72 LYS B N 1
ATOM 3493 C CA . LYS B 1 72 ? 0.040 29.911 18.897 1.00 21.71 72 LYS B CA 1
ATOM 3494 C C . LYS B 1 72 ? 0.834 29.162 19.969 1.00 21.17 72 LYS B C 1
ATOM 3495 O O . LYS B 1 72 ? 0.379 28.110 20.479 1.00 20.97 72 LYS B O 1
ATOM 3501 N N . MET B 1 73 ? 1.994 29.707 20.352 1.00 19.23 73 MET B N 1
ATOM 3502 C CA . MET B 1 73 ? 2.828 29.034 21.379 1.00 19.84 73 MET B CA 1
ATOM 3503 C C . MET B 1 73 ? 2.094 28.820 22.650 1.00 19.55 73 MET B C 1
ATOM 3504 O O . MET B 1 73 ? 2.306 27.812 23.251 1.00 21.40 73 MET B O 1
ATOM 3509 N N . ILE B 1 74 ? 1.213 29.735 23.037 1.00 19.20 74 ILE B N 1
ATOM 3510 C CA . ILE B 1 74 ? 0.520 29.586 24.291 1.00 19.10 74 ILE B CA 1
ATOM 3511 C C . ILE B 1 74 ? -0.954 29.261 24.172 1.00 20.75 74 ILE B C 1
ATOM 3512 O O . ILE B 1 74 ? -1.687 29.345 25.162 1.00 20.96 74 ILE B O 1
ATOM 3517 N N . GLY B 1 75 ? -1.401 28.930 22.943 1.00 20.56 75 GLY B N 1
ATOM 3518 C CA . GLY B 1 75 ? -2.813 28.586 22.768 1.00 23.35 75 GLY B CA 1
ATOM 3519 C C . GLY B 1 75 ? -3.820 29.742 22.906 1.00 23.06 75 GLY B C 1
ATOM 3520 O O . GLY B 1 75 ? -4.998 29.577 23.250 1.00 24.03 75 GLY B O 1
ATOM 3521 N N . GLY B 1 76 ? -3.349 30.963 22.668 1.00 21.83 76 GLY B N 1
ATOM 3522 C CA . GLY B 1 76 ? -4.198 32.143 22.735 1.00 21.65 76 GLY B CA 1
ATOM 3523 C C . GLY B 1 76 ? -4.504 32.672 21.328 1.00 20.37 76 GLY B C 1
ATOM 3524 O O . GLY B 1 76 ? -4.276 31.934 20.352 1.00 22.73 76 GLY B O 1
ATOM 3525 N N . LYS B 1 77 ? -5.016 33.896 21.235 1.00 20.76 77 LYS B N 1
ATOM 3526 C CA . LYS B 1 77 ? -5.297 34.576 19.970 1.00 21.76 77 LYS B CA 1
ATOM 3527 C C . LYS B 1 77 ? -4.328 35.729 19.768 1.00 20.62 77 LYS B C 1
ATOM 3528 O O . LYS B 1 77 ? -3.840 36.317 20.744 1.00 20.82 77 LYS B O 1
ATOM 3534 N N . PRO B 1 78 ? -4.024 36.093 18.498 1.00 20.79 78 PRO B N 1
ATOM 3535 C CA . PRO B 1 78 ? -3.088 37.211 18.296 1.00 22.22 78 PRO B CA 1
ATOM 3536 C C . PRO B 1 78 ? -3.416 38.526 19.001 1.00 22.45 78 PRO B C 1
ATOM 3537 O O . PRO B 1 78 ? -2.551 39.232 19.483 1.00 21.25 78 PRO B O 1
ATOM 3541 N N . GLN B 1 79 ? -4.668 38.919 19.033 1.00 20.78 79 GLN B N 1
ATOM 3542 C CA . GLN B 1 79 ? -5.010 40.178 19.580 1.00 23.93 79 GLN B CA 1
ATOM 3543 C C . GLN B 1 79 ? -4.821 40.141 21.096 1.00 21.76 79 GLN B C 1
ATOM 3544 O O . GLN B 1 79 ? -4.949 41.161 21.716 1.00 22.54 79 GLN B O 1
ATOM 3550 N N . ASP B 1 80 ? -4.509 38.976 21.645 1.00 21.11 80 ASP B N 1
ATOM 3551 C CA . ASP B 1 80 ? -4.325 38.920 23.126 1.00 20.82 80 ASP B CA 1
ATOM 3552 C C . ASP B 1 80 ? -2.824 39.180 23.443 1.00 19.21 80 ASP B C 1
ATOM 3553 O O . ASP B 1 80 ? -2.446 39.074 24.610 1.00 18.86 80 ASP B O 1
ATOM 3558 N N . ILE B 1 81 ? -1.971 39.378 22.426 1.00 17.73 81 ILE B N 1
ATOM 3559 C CA . ILE B 1 81 ? -0.534 39.557 22.684 1.00 18.63 81 ILE B CA 1
ATOM 3560 C C . ILE B 1 81 ? -0.080 41.015 22.578 1.00 18.60 81 ILE B C 1
ATOM 3561 O O . ILE B 1 81 ? -0.386 41.699 21.574 1.00 18.95 81 ILE B O 1
ATOM 3566 N N . ILE B 1 82 ? 0.638 41.503 23.596 1.00 17.20 82 ILE B N 1
ATOM 3567 C CA . ILE B 1 82 ? 1.192 42.833 23.581 1.00 16.47 82 ILE B CA 1
ATOM 3568 C C . ILE B 1 82 ? 2.697 42.645 23.732 1.00 15.36 82 ILE B C 1
ATOM 3569 O O . ILE B 1 82 ? 3.149 41.973 24.677 1.00 17.29 82 ILE B O 1
ATOM 3574 N N . PHE B 1 83 ? 3.469 43.234 22.841 1.00 16.20 83 PHE B N 1
ATOM 3575 C CA . PHE B 1 83 ? 4.895 43.123 22.900 1.00 16.38 83 PHE B CA 1
ATOM 3576 C C . PHE B 1 83 ? 5.463 44.062 23.923 1.00 16.94 83 PHE B C 1
ATOM 3577 O O . PHE B 1 83 ? 4.997 45.176 24.038 1.00 18.47 83 PHE B O 1
ATOM 3585 N N . THR B 1 84 ? 6.495 43.614 24.648 1.00 15.14 84 THR B N 1
ATOM 3586 C CA . THR B 1 84 ? 7.143 44.504 25.602 1.00 15.11 84 THR B CA 1
ATOM 3587 C C . THR B 1 84 ? 8.650 44.381 25.473 1.00 13.77 84 THR B C 1
ATOM 3588 O O . THR B 1 84 ? 9.150 43.551 24.673 1.00 14.46 84 THR B O 1
ATOM 3592 N N . SER B 1 85 ? 9.370 45.159 26.297 1.00 13.92 85 SER B N 1
ATOM 3593 C CA . SER B 1 85 ? 10.847 45.063 26.313 1.00 13.80 85 SER B CA 1
ATOM 3594 C C . SER B 1 85 ? 11.440 43.869 27.084 1.00 15.77 85 SER B C 1
ATOM 3595 O O . SER B 1 85 ? 12.635 43.671 27.009 1.00 15.13 85 SER B O 1
ATOM 3598 N N . GLY B 1 86 ? 10.603 43.086 27.759 1.00 14.77 86 GLY B N 1
ATOM 3599 C CA . GLY B 1 86 ? 11.101 41.905 28.469 1.00 14.21 86 GLY B CA 1
ATOM 3600 C C . GLY B 1 86 ? 10.184 41.498 29.585 1.00 14.62 86 GLY B C 1
ATOM 3601 O O . GLY B 1 86 ? 9.124 42.110 29.781 1.00 15.77 86 GLY B O 1
ATOM 3602 N N . GLY B 1 87 ? 10.598 40.475 30.349 1.00 15.42 87 GLY B N 1
ATOM 3603 C CA . GLY B 1 87 ? 9.675 40.021 31.391 1.00 14.82 87 GLY B CA 1
ATOM 3604 C C . GLY B 1 87 ? 9.533 41.043 32.514 1.00 14.81 87 GLY B C 1
ATOM 3605 O O . GLY B 1 87 ? 8.483 41.139 33.105 1.00 16.27 87 GLY B O 1
ATOM 3606 N N . THR B 1 88 ? 10.588 41.782 32.835 1.00 14.25 88 THR B N 1
ATOM 3607 C CA . THR B 1 88 ? 10.451 42.780 33.904 1.00 13.87 88 THR B CA 1
ATOM 3608 C C . THR B 1 88 ? 9.370 43.800 33.551 1.00 14.95 88 THR B C 1
ATOM 3609 O O . THR B 1 88 ? 8.503 44.122 34.378 1.00 14.11 88 THR B O 1
ATOM 3613 N N . GLU B 1 89 ? 9.390 44.317 32.321 1.00 14.40 89 GLU B N 1
ATOM 3614 C CA . GLU B 1 89 ? 8.342 45.235 31.994 1.00 14.30 89 GLU B CA 1
ATOM 3615 C C . GLU B 1 89 ? 6.975 44.544 32.030 1.00 14.49 89 GLU B C 1
ATOM 3616 O O . GLU B 1 89 ? 6.061 45.135 32.503 1.00 15.46 89 GLU B O 1
ATOM 3622 N N . SER B 1 90 ? 6.859 43.351 31.457 1.00 14.05 90 SER B N 1
ATOM 3623 C CA . SER B 1 90 ? 5.553 42.682 31.459 1.00 14.80 90 SER B CA 1
ATOM 3624 C C . SER B 1 90 ? 4.998 42.512 32.870 1.00 14.29 90 SER B C 1
ATOM 3625 O O . SER B 1 90 ? 3.827 42.766 33.125 1.00 15.50 90 SER B O 1
ATOM 3628 N N . ASN B 1 91 ? 5.856 42.089 33.761 1.00 13.85 91 ASN B N 1
ATOM 3629 C CA . ASN B 1 91 ? 5.389 41.887 35.158 1.00 14.98 91 ASN B CA 1
ATOM 3630 C C . ASN B 1 91 ? 5.024 43.204 35.835 1.00 15.03 91 ASN B C 1
ATOM 3631 O O . ASN B 1 91 ? 3.999 43.302 36.512 1.00 15.43 91 ASN B O 1
ATOM 3636 N N . ASN B 1 92 ? 5.878 44.232 35.666 1.00 14.15 92 ASN B N 1
ATOM 3637 C CA . ASN B 1 92 ? 5.501 45.514 36.239 1.00 15.82 92 ASN B CA 1
ATOM 3638 C C . ASN B 1 92 ? 4.195 46.062 35.609 1.00 14.93 92 ASN B C 1
ATOM 3639 O O . ASN B 1 92 ? 3.387 46.702 36.257 1.00 15.04 92 ASN B O 1
ATOM 3644 N N . LEU B 1 93 ? 4.011 45.785 34.318 1.00 14.96 93 LEU B N 1
ATOM 3645 C CA . LEU B 1 93 ? 2.821 46.307 33.641 1.00 14.10 93 LEU B CA 1
ATOM 3646 C C . LEU B 1 93 ? 1.502 45.739 34.217 1.00 15.17 93 LEU B C 1
ATOM 3647 O O . LEU B 1 93 ? 0.556 46.478 34.432 1.00 16.14 93 LEU B O 1
ATOM 3652 N N . VAL B 1 94 ? 1.515 44.446 34.519 1.00 16.01 94 VAL B N 1
ATOM 3653 C CA . VAL B 1 94 ? 0.272 43.834 35.028 1.00 16.60 94 VAL B CA 1
ATOM 3654 C C . VAL B 1 94 ? -0.055 44.455 36.394 1.00 17.90 94 VAL B C 1
ATOM 3655 O O . VAL B 1 94 ? -1.206 44.778 36.706 1.00 17.64 94 VAL B O 1
ATOM 3659 N N . ILE B 1 95 ? 0.969 44.568 37.196 1.00 16.98 95 ILE B N 1
ATOM 3660 C CA . ILE B 1 95 ? 0.797 45.190 38.505 1.00 17.34 95 ILE B CA 1
ATOM 3661 C C . ILE B 1 95 ? 0.341 46.634 38.422 1.00 17.22 95 ILE B C 1
ATOM 3662 O O . ILE B 1 95 ? -0.665 47.050 39.058 1.00 19.07 95 ILE B O 1
ATOM 3667 N N . HIS B 1 96 ? 1.037 47.452 37.628 1.00 15.92 96 HIS B N 1
ATOM 3668 C CA . HIS B 1 96 ? 0.606 48.840 37.429 1.00 17.58 96 HIS B CA 1
ATOM 3669 C C . HIS B 1 96 ? -0.821 48.954 36.912 1.00 16.84 96 HIS B C 1
ATOM 3670 O O . HIS B 1 96 ? -1.604 49.746 37.374 1.00 16.90 96 HIS B O 1
ATOM 3677 N N . SER B 1 97 ? -1.140 48.126 35.947 1.00 16.96 97 SER B N 1
ATOM 3678 C CA . SER B 1 97 ? -2.435 48.185 35.324 1.00 18.07 97 SER B CA 1
ATOM 3679 C C . SER B 1 97 ? -3.555 47.870 36.324 1.00 18.74 97 SER B C 1
ATOM 3680 O O . SER B 1 97 ? -4.618 48.521 36.307 1.00 19.43 97 SER B O 1
ATOM 3683 N N . THR B 1 98 ? -3.249 46.929 37.222 1.00 18.11 98 THR B N 1
ATOM 3684 C CA . THR B 1 98 ? -4.223 46.458 38.224 1.00 19.06 98 THR B CA 1
ATOM 3685 C C . THR B 1 98 ? -4.517 47.623 39.195 1.00 20.25 98 THR B C 1
ATOM 3686 O O . THR B 1 98 ? -5.663 47.840 39.614 1.00 20.82 98 THR B O 1
ATOM 3690 N N . VAL B 1 99 ? -3.507 48.381 39.559 1.00 18.65 99 VAL B N 1
ATOM 3691 C CA . VAL B 1 99 ? -3.766 49.504 40.471 1.00 19.21 99 VAL B CA 1
ATOM 3692 C C . VAL B 1 99 ? -4.692 50.533 39.780 1.00 21.53 99 VAL B C 1
ATOM 3693 O O . VAL B 1 99 ? -5.657 51.016 40.364 1.00 22.37 99 VAL B O 1
ATOM 3697 N N . ARG B 1 100 ? -4.334 50.916 38.566 1.00 21.43 100 ARG B N 1
ATOM 3698 C CA . ARG B 1 100 ? -5.114 51.863 37.836 1.00 23.17 100 ARG B CA 1
ATOM 3699 C C . ARG B 1 100 ? -6.554 51.316 37.678 1.00 24.61 100 ARG B C 1
ATOM 3700 O O . ARG B 1 100 ? -7.495 52.063 37.827 1.00 24.19 100 ARG B O 1
ATOM 3708 N N . CYS B 1 101 ? -6.706 50.021 37.354 1.00 22.43 101 CYS B N 1
ATOM 3709 C CA . CYS B 1 101 ? -8.060 49.466 37.164 1.00 22.63 101 CYS B CA 1
ATOM 3710 C C . CYS B 1 101 ? -8.850 49.636 38.456 1.00 24.26 101 CYS B C 1
ATOM 3711 O O . CYS B 1 101 ? -10.030 50.002 38.434 1.00 26.32 101 CYS B O 1
ATOM 3714 N N . PHE B 1 102 ? -8.201 49.383 39.583 1.00 23.95 102 PHE B N 1
ATOM 3715 C CA . PHE B 1 102 ? -8.912 49.501 40.851 1.00 26.41 102 PHE B CA 1
ATOM 3716 C C . PHE B 1 102 ? -9.335 50.985 40.973 1.00 28.51 102 PHE B C 1
ATOM 3717 O O . PHE B 1 102 ? -10.515 51.275 41.291 1.00 29.32 102 PHE B O 1
ATOM 3725 N N . HIS B 1 103 ? -8.410 51.932 40.766 1.00 29.43 103 HIS B N 1
ATOM 3726 C CA . HIS B 1 103 ? -8.837 53.344 40.887 1.00 33.34 103 HIS B CA 1
ATOM 3727 C C . HIS B 1 103 ? -9.902 53.819 39.904 1.00 35.36 103 HIS B C 1
ATOM 3728 O O . HIS B 1 103 ? -10.679 54.749 40.225 1.00 35.76 103 HIS B O 1
ATOM 3735 N N . GLU B 1 104 ? -10.015 53.187 38.735 1.00 36.26 104 GLU B N 1
ATOM 3736 C CA . GLU B 1 104 ? -11.090 53.575 37.830 1.00 40.33 104 GLU B CA 1
ATOM 3737 C C . GLU B 1 104 ? -12.390 52.859 38.178 1.00 41.01 104 GLU B C 1
ATOM 3738 O O . GLU B 1 104 ? -13.556 53.257 37.714 1.00 42.30 104 GLU B O 1
ATOM 3744 N N . GLN B 1 105 ? -12.376 51.791 39.006 1.00 41.02 105 GLN B N 1
ATOM 3745 C CA . GLN B 1 105 ? -13.608 51.131 39.451 1.00 43.03 105 GLN B CA 1
ATOM 3746 C C . GLN B 1 105 ? -14.105 51.975 40.659 1.00 43.41 105 GLN B C 1
ATOM 3747 O O . GLN B 1 105 ? -15.261 52.523 40.564 1.00 45.45 105 GLN B O 1
ATOM 3753 N N . THR B 1 122 ? -9.392 53.378 50.892 1.00 39.51 122 THR B N 1
ATOM 3754 C CA . THR B 1 122 ? -9.464 51.947 50.401 1.00 38.97 122 THR B CA 1
ATOM 3755 C C . THR B 1 122 ? -8.473 51.833 49.171 1.00 36.90 122 THR B C 1
ATOM 3756 O O . THR B 1 122 ? -8.458 52.584 48.169 1.00 37.47 122 THR B O 1
ATOM 3760 N N . ARG B 1 123 ? -7.614 50.859 49.366 1.00 33.94 123 ARG B N 1
ATOM 3761 C CA . ARG B 1 123 ? -6.502 50.475 48.548 1.00 30.92 123 ARG B CA 1
ATOM 3762 C C . ARG B 1 123 ? -6.668 49.116 47.867 1.00 28.40 123 ARG B C 1
ATOM 3763 O O . ARG B 1 123 ? -7.317 48.175 48.391 1.00 26.03 123 ARG B O 1
ATOM 3771 N N . PRO B 1 124 ? -6.085 48.986 46.664 1.00 25.87 124 PRO B N 1
ATOM 3772 C CA . PRO B 1 124 ? -6.247 47.663 46.040 1.00 23.50 124 PRO B CA 1
ATOM 3773 C C . PRO B 1 124 ? -5.391 46.659 46.786 1.00 22.88 124 PRO B C 1
ATOM 3774 O O . PRO B 1 124 ? -4.326 47.002 47.349 1.00 22.44 124 PRO B O 1
ATOM 3778 N N . HIS B 1 125 ? -5.834 45.393 46.778 1.00 21.71 125 HIS B N 1
ATOM 3779 C CA . HIS B 1 125 ? -5.092 44.329 47.451 1.00 20.47 125 HIS B CA 1
ATOM 3780 C C . HIS B 1 125 ? -4.615 43.279 46.427 1.00 19.86 125 HIS B C 1
ATOM 3781 O O . HIS B 1 125 ? -5.351 42.916 45.508 1.00 21.32 125 HIS B O 1
ATOM 3788 N N . PHE B 1 126 ? -3.403 42.783 46.625 1.00 18.75 126 PHE B N 1
ATOM 3789 C CA . PHE B 1 126 ? -2.812 41.763 45.778 1.00 18.63 126 PHE B CA 1
ATOM 3790 C C . PHE B 1 126 ? -2.441 40.501 46.548 1.00 19.40 126 PHE B C 1
ATOM 3791 O O . PHE B 1 126 ? -2.002 40.579 47.708 1.00 21.28 126 PHE B O 1
ATOM 3799 N N . ILE B 1 127 ? -2.493 39.356 45.872 1.00 17.95 127 ILE B N 1
ATOM 3800 C CA . ILE B 1 127 ? -2.073 38.108 46.467 1.00 19.65 127 ILE B CA 1
ATOM 3801 C C . ILE B 1 127 ? -0.988 37.510 45.564 1.00 18.99 127 ILE B C 1
ATOM 3802 O O . ILE B 1 127 ? -1.193 37.386 44.360 1.00 20.01 127 ILE B O 1
ATOM 3807 N N . THR B 1 128 ? 0.138 37.164 46.153 1.00 18.52 128 THR B N 1
ATOM 3808 C CA . THR B 1 128 ? 1.193 36.514 45.435 1.00 18.23 128 THR B CA 1
ATOM 3809 C C . THR B 1 128 ? 1.853 35.520 46.381 1.00 19.62 128 THR B C 1
ATOM 3810 O O . THR B 1 128 ? 1.246 35.169 47.419 1.00 18.70 128 THR B O 1
ATOM 3814 N N . CYS B 1 129 ? 3.029 34.999 46.021 1.00 18.22 129 CYS B N 1
ATOM 3815 C CA . CYS B 1 129 ? 3.659 34.111 46.979 1.00 19.10 129 CYS B CA 1
ATOM 3816 C C . CYS B 1 129 ? 5.055 34.560 47.278 1.00 19.75 129 CYS B C 1
ATOM 3817 O O . CYS B 1 129 ? 5.550 35.488 46.691 1.00 20.14 129 CYS B O 1
ATOM 3820 N N . THR B 1 130 ? 5.699 33.890 48.207 1.00 19.27 130 THR B N 1
ATOM 3821 C CA . THR B 1 130 ? 7.025 34.290 48.666 1.00 19.19 130 THR B CA 1
ATOM 3822 C C . THR B 1 130 ? 8.216 33.846 47.870 1.00 19.76 130 THR B C 1
ATOM 3823 O O . THR B 1 130 ? 9.337 34.082 48.295 1.00 22.74 130 THR B O 1
ATOM 3827 N N . VAL B 1 131 ? 8.033 33.221 46.711 1.00 17.42 131 VAL B N 1
ATOM 3828 C CA . VAL B 1 131 ? 9.251 32.820 45.972 1.00 17.58 131 VAL B CA 1
ATOM 3829 C C . VAL B 1 131 ? 9.252 33.426 44.549 1.00 18.42 131 VAL B C 1
ATOM 3830 O O . VAL B 1 131 ? 9.928 32.919 43.684 1.00 17.71 131 VAL B O 1
ATOM 3834 N N . GLU B 1 132 ? 8.469 34.482 44.358 1.00 17.25 132 GLU B N 1
ATOM 3835 C CA . GLU B 1 132 ? 8.380 35.139 43.032 1.00 16.81 132 GLU B CA 1
ATOM 3836 C C . GLU B 1 132 ? 9.687 35.787 42.651 1.00 16.71 132 GLU B C 1
ATOM 3837 O O . GLU B 1 132 ? 10.573 36.063 43.484 1.00 17.15 132 GLU B O 1
ATOM 3843 N N . HIS B 1 133 ? 9.838 36.010 41.354 1.00 16.97 133 HIS B N 1
ATOM 3844 C CA . HIS B 1 133 ? 11.014 36.704 40.845 1.00 16.68 133 HIS B CA 1
ATOM 3845 C C . HIS B 1 133 ? 11.007 38.137 41.337 1.00 17.52 133 HIS B C 1
ATOM 3846 O O . HIS B 1 133 ? 9.940 38.694 41.662 1.00 16.47 133 HIS B O 1
ATOM 3853 N N . ASP B 1 134 ? 12.188 38.769 41.323 1.00 16.83 134 ASP B N 1
ATOM 3854 C CA . ASP B 1 134 ? 12.334 40.120 41.785 1.00 16.47 134 ASP B CA 1
ATOM 3855 C C . ASP B 1 134 ? 11.353 41.092 41.065 1.00 14.59 134 ASP B C 1
ATOM 3856 O O . ASP B 1 134 ? 10.906 42.097 41.595 1.00 15.24 134 ASP B O 1
ATOM 3861 N N . SER B 1 135 ? 11.045 40.763 39.816 1.00 14.97 135 SER B N 1
ATOM 3862 C CA . SER B 1 135 ? 10.170 41.668 39.049 1.00 15.04 135 SER B CA 1
ATOM 3863 C C . SER B 1 135 ? 8.687 41.581 39.359 1.00 16.18 135 SER B C 1
ATOM 3864 O O . SER B 1 135 ? 7.882 42.294 38.789 1.00 15.67 135 SER B O 1
ATOM 3867 N N . ILE B 1 136 ? 8.327 40.700 40.298 1.00 16.14 136 ILE B N 1
ATOM 3868 C CA . ILE B 1 136 ? 6.957 40.619 40.787 1.00 17.00 136 ILE B CA 1
ATOM 3869 C C . ILE B 1 136 ? 7.067 41.034 42.277 1.00 16.68 136 ILE B C 1
ATOM 3870 O O . ILE B 1 136 ? 6.366 41.905 42.738 1.00 17.40 136 ILE B O 1
ATOM 3875 N N . ARG B 1 137 ? 8.019 40.440 42.972 1.00 16.50 137 ARG B N 1
ATOM 3876 C CA . ARG B 1 137 ? 8.172 40.811 44.419 1.00 17.13 137 ARG B CA 1
ATOM 3877 C C . ARG B 1 137 ? 8.472 42.297 44.701 1.00 17.48 137 ARG B C 1
ATOM 3878 O O . ARG B 1 137 ? 7.773 42.951 45.474 1.00 17.93 137 ARG B O 1
ATOM 3886 N N . LEU B 1 138 ? 9.483 42.878 44.037 1.00 17.03 138 LEU B N 1
ATOM 3887 C CA . LEU B 1 138 ? 9.790 44.254 44.325 1.00 17.75 138 LEU B CA 1
ATOM 3888 C C . LEU B 1 138 ? 8.737 45.309 43.924 1.00 17.66 138 LEU B C 1
ATOM 3889 O O . LEU B 1 138 ? 8.524 46.290 44.651 1.00 19.01 138 LEU B O 1
ATOM 3894 N N . PRO B 1 139 ? 8.079 45.158 42.780 1.00 15.75 139 PRO B N 1
ATOM 3895 C CA . PRO B 1 139 ? 7.089 46.200 42.529 1.00 18.32 139 PRO B CA 1
ATOM 3896 C C . PRO B 1 139 ? 5.983 46.131 43.567 1.00 18.34 139 PRO B C 1
ATOM 3897 O O . PRO B 1 139 ? 5.462 47.199 43.996 1.00 18.10 139 PRO B O 1
ATOM 3901 N N . LEU B 1 140 ? 5.664 44.911 44.033 1.00 18.66 140 LEU B N 1
ATOM 3902 C CA . LEU B 1 140 ? 4.625 44.787 45.079 1.00 18.64 140 LEU B CA 1
ATOM 3903 C C . LEU B 1 140 ? 5.083 45.335 46.444 1.00 19.64 140 LEU B C 1
ATOM 3904 O O . LEU B 1 140 ? 4.333 46.077 47.072 1.00 18.44 140 LEU B O 1
ATOM 3909 N N . GLU B 1 141 ? 6.324 45.055 46.811 1.00 19.63 141 GLU B N 1
ATOM 3910 C CA . GLU B 1 141 ? 6.876 45.602 48.056 1.00 20.39 141 GLU B CA 1
ATOM 3911 C C . GLU B 1 141 ? 6.884 47.103 47.907 1.00 20.39 141 GLU B C 1
ATOM 3912 O O . GLU B 1 141 ? 6.529 47.846 48.860 1.00 20.53 141 GLU B O 1
ATOM 3918 N N . HIS B 1 142 ? 7.277 47.626 46.738 1.00 19.34 142 HIS B N 1
ATOM 3919 C CA . HIS B 1 142 ? 7.240 49.059 46.594 1.00 20.86 142 HIS B CA 1
ATOM 3920 C C . HIS B 1 142 ? 5.840 49.704 46.781 1.00 20.69 142 HIS B C 1
ATOM 3921 O O . HIS B 1 142 ? 5.720 50.761 47.439 1.00 21.69 142 HIS B O 1
ATOM 3928 N N . LEU B 1 143 ? 4.780 49.084 46.276 1.00 19.63 143 LEU B N 1
ATOM 3929 C CA . LEU B 1 143 ? 3.410 49.577 46.440 1.00 20.30 143 LEU B CA 1
ATOM 3930 C C . LEU B 1 143 ? 3.026 49.631 47.925 1.00 22.24 143 LEU B C 1
ATOM 3931 O O . LEU B 1 143 ? 2.363 50.579 48.364 1.00 22.02 143 LEU B O 1
ATOM 3936 N N . VAL B 1 144 ? 3.455 48.597 48.649 1.00 22.17 144 VAL B N 1
ATOM 3937 C CA . VAL B 1 144 ? 3.228 48.554 50.097 1.00 23.28 144 VAL B CA 1
ATOM 3938 C C . VAL B 1 144 ? 3.971 49.684 50.837 1.00 25.14 144 VAL B C 1
ATOM 3939 O O . VAL B 1 144 ? 3.376 50.363 51.690 1.00 26.11 144 VAL B O 1
ATOM 3943 N N . GLU B 1 145 ? 5.264 49.863 50.554 1.00 23.63 145 GLU B N 1
ATOM 3944 C CA . GLU B 1 145 ? 6.093 50.911 51.221 1.00 26.02 145 GLU B CA 1
ATOM 3945 C C . GLU B 1 145 ? 5.448 52.258 50.958 1.00 27.49 145 GLU B C 1
ATOM 3946 O O . GLU B 1 145 ? 5.353 53.092 51.867 1.00 30.06 145 GLU B O 1
ATOM 3952 N N . ASP B 1 146 ? 5.013 52.504 49.719 1.00 27.87 146 ASP B N 1
ATOM 3953 C CA . ASP B 1 146 ? 4.384 53.746 49.362 1.00 28.88 146 ASP B CA 1
ATOM 3954 C C . ASP B 1 146 ? 2.907 53.882 49.797 1.00 29.08 146 ASP B C 1
ATOM 3955 O O . ASP B 1 146 ? 2.296 54.926 49.597 1.00 29.09 146 ASP B O 1
ATOM 3960 N N . GLN B 1 147 ? 2.344 52.846 50.424 1.00 28.95 147 GLN B N 1
ATOM 3961 C CA . GLN B 1 147 ? 0.969 52.877 50.943 1.00 30.53 147 GLN B CA 1
ATOM 3962 C C . GLN B 1 147 ? -0.104 52.928 49.839 1.00 30.23 147 GLN B C 1
ATOM 3963 O O . GLN B 1 147 ? -1.236 53.378 50.105 1.00 32.42 147 GLN B O 1
ATOM 3969 N N . VAL B 1 148 ? 0.248 52.458 48.630 1.00 27.44 148 VAL B N 1
ATOM 3970 C CA . VAL B 1 148 ? -0.614 52.447 47.484 1.00 27.30 148 VAL B CA 1
ATOM 3971 C C . VAL B 1 148 ? -1.477 51.231 47.415 1.00 26.60 148 VAL B C 1
ATOM 3972 O O . VAL B 1 148 ? -2.624 51.288 46.966 1.00 27.21 148 VAL B O 1
ATOM 3976 N N . ALA B 1 149 ? -0.948 50.132 47.930 1.00 24.52 149 ALA B N 1
ATOM 3977 C CA . ALA B 1 149 ? -1.738 48.927 47.880 1.00 23.42 149 ALA B CA 1
ATOM 3978 C C . ALA B 1 149 ? -1.365 48.058 49.088 1.00 22.77 149 ALA B C 1
ATOM 3979 O O . ALA B 1 149 ? -0.354 48.279 49.770 1.00 23.30 149 ALA B O 1
ATOM 3981 N N . GLU B 1 150 ? -2.186 47.046 49.312 1.00 22.95 150 GLU B N 1
ATOM 3982 C CA . GLU B 1 150 ? -1.868 46.030 50.314 1.00 23.92 150 GLU B CA 1
ATOM 3983 C C . GLU B 1 150 ? -1.560 44.726 49.598 1.00 21.43 150 GLU B C 1
ATOM 3984 O O . GLU B 1 150 ? -2.131 44.431 48.577 1.00 21.41 150 GLU B O 1
ATOM 3990 N N . VAL B 1 151 ? -0.657 43.921 50.137 1.00 21.45 151 VAL B N 1
ATOM 3991 C CA . VAL B 1 151 ? -0.272 42.692 49.479 1.00 21.82 151 VAL B CA 1
ATOM 3992 C C . VAL B 1 151 ? -0.085 41.554 50.470 1.00 22.94 151 VAL B C 1
ATOM 3993 O O . VAL B 1 151 ? 0.543 41.780 51.519 1.00 23.88 151 VAL B O 1
ATOM 3997 N N . THR B 1 152 ? -0.617 40.366 50.157 1.00 22.30 152 THR B N 1
ATOM 3998 C CA . THR B 1 152 ? -0.376 39.219 50.968 1.00 22.22 152 THR B CA 1
ATOM 3999 C C . THR B 1 152 ? 0.611 38.382 50.173 1.00 21.85 152 THR B C 1
ATOM 4000 O O . THR B 1 152 ? 0.318 37.918 49.060 1.00 22.00 152 THR B O 1
ATOM 4004 N N . PHE B 1 153 ? 1.770 38.183 50.768 1.00 21.53 153 PHE B N 1
ATOM 4005 C CA . PHE B 1 153 ? 2.808 37.342 50.190 1.00 20.93 153 PHE B CA 1
ATOM 4006 C C . PHE B 1 153 ? 2.561 35.969 50.876 1.00 21.62 153 PHE B C 1
ATOM 4007 O O . PHE B 1 153 ? 3.061 35.666 51.972 1.00 23.48 153 PHE B O 1
ATOM 4015 N N . VAL B 1 154 ? 1.763 35.139 50.234 1.00 20.48 154 VAL B N 1
ATOM 4016 C CA . VAL B 1 154 ? 1.449 33.839 50.806 1.00 22.22 154 VAL B CA 1
ATOM 4017 C C . VAL B 1 154 ? 2.670 32.923 50.912 1.00 22.06 154 VAL B C 1
ATOM 4018 O O . VAL B 1 154 ? 3.378 32.690 49.973 1.00 20.18 154 VAL B O 1
ATOM 4022 N N . PRO B 1 155 ? 2.975 32.415 52.124 1.00 24.03 155 PRO B N 1
ATOM 4023 C CA . PRO B 1 155 ? 4.144 31.541 52.057 1.00 23.64 155 PRO B CA 1
ATOM 4024 C C . PRO B 1 155 ? 3.946 30.248 51.337 1.00 23.53 155 PRO B C 1
ATOM 4025 O O . PRO B 1 155 ? 2.854 29.618 51.410 1.00 27.02 155 PRO B O 1
ATOM 4029 N N . VAL B 1 156 ? 5.020 29.738 50.722 1.00 25.04 156 VAL B N 1
ATOM 4030 C CA . VAL B 1 156 ? 4.958 28.414 50.136 1.00 24.51 156 VAL B CA 1
ATOM 4031 C C . VAL B 1 156 ? 5.134 27.279 51.209 1.00 26.02 156 VAL B C 1
ATOM 4032 O O . VAL B 1 156 ? 5.697 27.472 52.305 1.00 25.51 156 VAL B O 1
ATOM 4036 N N . SER B 1 157 ? 4.687 26.089 50.858 1.00 26.95 157 SER B N 1
ATOM 4037 C CA . SER B 1 157 ? 4.777 24.965 51.779 1.00 29.62 157 SER B CA 1
ATOM 4038 C C . SER B 1 157 ? 6.187 24.628 51.986 1.00 30.88 157 SER B C 1
ATOM 4039 O O . SER B 1 157 ? 7.014 24.512 51.054 1.00 30.91 157 SER B O 1
ATOM 4042 N N . LYS B 1 158 ? 6.543 24.550 53.246 1.00 31.06 158 LYS B N 1
ATOM 4043 C CA . LYS B 1 158 ? 7.897 24.108 53.515 1.00 33.54 158 LYS B CA 1
ATOM 4044 C C . LYS B 1 158 ? 8.072 22.570 53.279 1.00 33.42 158 LYS B C 1
ATOM 4045 O O . LYS B 1 158 ? 9.138 22.040 53.547 1.00 34.61 158 LYS B O 1
ATOM 4051 N N . VAL B 1 159 ? 7.047 21.858 52.817 1.00 35.31 159 VAL B N 1
ATOM 4052 C CA . VAL B 1 159 ? 6.985 20.404 52.593 1.00 35.75 159 VAL B CA 1
ATOM 4053 C C . VAL B 1 159 ? 7.203 20.080 51.112 1.00 36.08 159 VAL B C 1
ATOM 4054 O O . VAL B 1 159 ? 8.125 19.304 50.721 1.00 37.12 159 VAL B O 1
ATOM 4058 N N . ASN B 1 160 ? 6.391 20.759 50.271 1.00 35.92 160 ASN B N 1
ATOM 4059 C CA . ASN B 1 160 ? 6.508 20.552 48.806 1.00 34.66 160 ASN B CA 1
ATOM 4060 C C . ASN B 1 160 ? 6.984 21.784 47.949 1.00 34.19 160 ASN B C 1
ATOM 4061 O O . ASN B 1 160 ? 6.929 21.662 46.713 1.00 34.29 160 ASN B O 1
ATOM 4066 N N . GLY B 1 161 ? 7.422 22.905 48.584 1.00 32.59 161 GLY B N 1
ATOM 4067 C CA . GLY B 1 161 ? 7.964 24.096 47.902 1.00 30.48 161 GLY B CA 1
ATOM 4068 C C . GLY B 1 161 ? 6.918 24.746 46.979 1.00 28.31 161 GLY B C 1
ATOM 4069 O O . GLY B 1 161 ? 7.178 25.620 46.150 1.00 24.23 161 GLY B O 1
ATOM 4070 N N . GLN B 1 162 ? 5.677 24.360 47.183 1.00 27.22 162 GLN B N 1
ATOM 4071 C CA . GLN B 1 162 ? 4.622 24.852 46.342 1.00 26.60 162 GLN B CA 1
ATOM 4072 C C . GLN B 1 162 ? 3.715 25.701 47.114 1.00 25.52 162 GLN B C 1
ATOM 4073 O O . GLN B 1 162 ? 3.448 25.421 48.316 1.00 23.76 162 GLN B O 1
ATOM 4079 N N . VAL B 1 163 ? 3.192 26.737 46.516 1.00 22.61 163 VAL B N 1
ATOM 4080 C CA . VAL B 1 163 ? 2.152 27.501 47.226 1.00 25.26 163 VAL B CA 1
ATOM 4081 C C . VAL B 1 163 ? 0.892 26.590 47.236 1.00 25.87 163 VAL B C 1
ATOM 4082 O O . VAL B 1 163 ? 0.650 25.827 46.282 1.00 27.30 163 VAL B O 1
ATOM 4086 N N . GLU B 1 164 ? 0.106 26.659 48.296 1.00 25.01 164 GLU B N 1
ATOM 4087 C CA . GLU B 1 164 ? -1.125 25.835 48.438 1.00 25.57 164 GLU B CA 1
ATOM 4088 C C . GLU B 1 164 ? -2.344 26.647 47.992 1.00 22.96 164 GLU B C 1
ATOM 4089 O O . GLU B 1 164 ? -2.517 27.740 48.454 1.00 23.23 164 GLU B O 1
ATOM 4091 N N . VAL B 1 165 ? -3.252 26.079 47.190 1.00 22.75 165 VAL B N 1
ATOM 4092 C CA . VAL B 1 165 ? -4.407 26.819 46.724 1.00 22.51 165 VAL B CA 1
ATOM 4093 C C . VAL B 1 165 ? -5.262 27.383 47.857 1.00 22.01 165 VAL B C 1
ATOM 4094 O O . VAL B 1 165 ? -5.803 28.487 47.764 1.00 21.95 165 VAL B O 1
ATOM 4098 N N . GLU B 1 166 ? -5.412 26.608 48.934 1.00 20.88 166 GLU B N 1
ATOM 4099 C CA . GLU B 1 166 ? -6.236 27.097 50.043 1.00 21.76 166 GLU B CA 1
ATOM 4100 C C . GLU B 1 166 ? -5.762 28.372 50.694 1.00 20.13 166 GLU B C 1
ATOM 4101 O O . GLU B 1 166 ? -6.569 29.227 51.076 1.00 22.56 166 GLU B O 1
ATOM 4107 N N . ASP B 1 167 ? -4.452 28.516 50.808 1.00 21.11 167 ASP B N 1
ATOM 4108 C CA . ASP B 1 167 ? -3.863 29.708 51.344 1.00 22.64 167 ASP B CA 1
ATOM 4109 C C . ASP B 1 167 ? -4.157 30.936 50.456 1.00 21.22 167 ASP B C 1
ATOM 4110 O O . ASP B 1 167 ? -4.317 32.070 50.930 1.00 23.60 167 ASP B O 1
ATOM 4115 N N . ILE B 1 168 ? -4.241 30.705 49.149 1.00 22.22 168 ILE B N 1
ATOM 4116 C CA . ILE B 1 168 ? -4.565 31.821 48.264 1.00 20.92 168 ILE B CA 1
ATOM 4117 C C . ILE B 1 168 ? -6.019 32.258 48.383 1.00 21.82 168 ILE B C 1
ATOM 4118 O O . ILE B 1 168 ? -6.380 33.441 48.472 1.00 21.95 168 ILE B O 1
ATOM 4123 N N . LEU B 1 169 ? -6.897 31.262 48.377 1.00 21.04 169 LEU B N 1
ATOM 4124 C CA . LEU B 1 169 ? -8.280 31.524 48.501 1.00 23.16 169 LEU B CA 1
ATOM 4125 C C . LEU B 1 169 ? -8.610 32.173 49.847 1.00 23.33 169 LEU B C 1
ATOM 4126 O O . LEU B 1 169 ? -9.408 33.103 49.908 1.00 24.84 169 LEU B O 1
ATOM 4131 N N . ALA B 1 170 ? -7.971 31.678 50.903 1.00 24.39 170 ALA B N 1
ATOM 4132 C CA . ALA B 1 170 ? -8.169 32.279 52.244 1.00 25.17 170 ALA B CA 1
ATOM 4133 C C . ALA B 1 170 ? -7.703 33.746 52.336 1.00 26.25 170 ALA B C 1
ATOM 4134 O O . ALA B 1 170 ? -8.159 34.538 53.222 1.00 25.77 170 ALA B O 1
ATOM 4136 N N . ALA B 1 171 ? -6.832 34.150 51.398 1.00 24.13 171 ALA B N 1
ATOM 4137 C CA . ALA B 1 171 ? -6.324 35.503 51.470 1.00 25.13 171 ALA B CA 1
ATOM 4138 C C . ALA B 1 171 ? -7.157 36.529 50.746 1.00 24.41 171 ALA B C 1
ATOM 4139 O O . ALA B 1 171 ? -6.910 37.736 50.941 1.00 24.15 171 ALA B O 1
ATOM 4141 N N . VAL B 1 172 ? -8.150 36.083 49.966 1.00 23.53 172 VAL B N 1
ATOM 4142 C CA . VAL B 1 172 ? -8.986 37.020 49.226 1.00 24.04 172 VAL B CA 1
ATOM 4143 C C . VAL B 1 172 ? -9.833 37.892 50.187 1.00 27.29 172 VAL B C 1
ATOM 4144 O O . VAL B 1 172 ? -10.426 37.330 51.182 1.00 28.73 172 VAL B O 1
ATOM 4148 N N . ARG B 1 173 ? -9.898 39.184 49.870 1.00 26.52 173 ARG B N 1
ATOM 4149 C CA . ARG B 1 173 ? -10.596 40.286 50.592 1.00 27.60 173 ARG B CA 1
ATOM 4150 C C . ARG B 1 173 ? -11.503 40.994 49.656 1.00 26.68 173 ARG B C 1
ATOM 4151 O O . ARG B 1 173 ? -11.389 40.802 48.461 1.00 25.53 173 ARG B O 1
ATOM 4159 N N . PRO B 1 174 ? -12.399 41.884 50.159 1.00 27.77 174 PRO B N 1
ATOM 4160 C CA . PRO B 1 174 ? -13.250 42.546 49.183 1.00 28.04 174 PRO B CA 1
ATOM 4161 C C . PRO B 1 174 ? -12.465 43.441 48.183 1.00 26.22 174 PRO B C 1
ATOM 4162 O O . PRO B 1 174 ? -12.914 43.686 47.037 1.00 28.03 174 PRO B O 1
ATOM 4166 N N . THR B 1 175 ? -11.307 43.901 48.598 1.00 25.08 175 THR B N 1
ATOM 4167 C CA . THR B 1 175 ? -10.496 44.757 47.744 1.00 25.13 175 THR B CA 1
ATOM 4168 C C . THR B 1 175 ? -9.428 43.977 46.927 1.00 24.88 175 THR B C 1
ATOM 4169 O O . THR B 1 175 ? -8.603 44.574 46.192 1.00 23.52 175 THR B O 1
ATOM 4173 N N . THR B 1 176 ? -9.412 42.650 47.045 1.00 23.60 176 THR B N 1
ATOM 4174 C CA . THR B 1 176 ? -8.434 41.879 46.278 1.00 21.39 176 THR B CA 1
ATOM 4175 C C . THR B 1 176 ? -8.738 42.067 44.810 1.00 22.30 176 THR B C 1
ATOM 4176 O O . THR B 1 176 ? -9.880 41.842 44.364 1.00 23.00 176 THR B O 1
ATOM 4180 N N . CYS B 1 177 ? -7.707 42.446 44.038 1.00 21.21 177 CYS B N 1
ATOM 4181 C CA . CYS B 1 177 ? -7.889 42.673 42.590 1.00 21.96 177 CYS B CA 1
ATOM 4182 C C . CYS B 1 177 ? -7.112 41.718 41.694 1.00 19.01 177 CYS B C 1
ATOM 4183 O O . CYS B 1 177 ? -7.503 41.512 40.550 1.00 21.12 177 CYS B O 1
ATOM 4186 N N . LEU B 1 178 ? -6.031 41.140 42.204 1.00 18.49 178 LEU B N 1
ATOM 4187 C CA . LEU B 1 178 ? -5.202 40.287 41.375 1.00 17.89 178 LEU B CA 1
ATOM 4188 C C . LEU B 1 178 ? -4.454 39.234 42.184 1.00 17.95 178 LEU B C 1
ATOM 4189 O O . LEU B 1 178 ? -3.910 39.574 43.236 1.00 18.40 178 LEU B O 1
ATOM 4194 N N . VAL B 1 179 ? -4.421 38.001 41.659 1.00 17.11 179 VAL B N 1
ATOM 4195 C CA . VAL B 1 179 ? -3.599 36.928 42.222 1.00 18.24 179 VAL B CA 1
ATOM 4196 C C . VAL B 1 179 ? -2.524 36.786 41.158 1.00 18.77 179 VAL B C 1
ATOM 4197 O O . VAL B 1 179 ? -2.873 36.633 39.995 1.00 19.13 179 VAL B O 1
ATOM 4201 N N . THR B 1 180 ? -1.260 36.877 41.549 1.00 17.66 180 THR B N 1
ATOM 4202 C CA . THR B 1 180 ? -0.148 36.672 40.640 1.00 17.28 180 THR B CA 1
ATOM 4203 C C . THR B 1 180 ? 0.786 35.606 41.276 1.00 17.24 180 THR B C 1
ATOM 4204 O O . THR B 1 180 ? 1.318 35.800 42.360 1.00 18.13 180 THR B O 1
ATOM 4208 N N . ILE B 1 181 ? 0.907 34.469 40.592 1.00 16.43 181 ILE B N 1
ATOM 4209 C CA . ILE B 1 181 ? 1.725 33.334 41.055 1.00 16.48 181 ILE B CA 1
ATOM 4210 C C . ILE B 1 181 ? 2.498 32.774 39.865 1.00 16.50 181 ILE B C 1
ATOM 4211 O O . ILE B 1 181 ? 1.910 32.481 38.800 1.00 18.23 181 ILE B O 1
ATOM 4216 N N . MET B 1 182 ? 3.788 32.635 40.024 1.00 16.40 182 MET B N 1
ATOM 4217 C CA . MET B 1 182 ? 4.630 32.130 38.970 1.00 17.02 182 MET B CA 1
ATOM 4218 C C . MET B 1 182 ? 4.275 30.699 38.595 1.00 18.15 182 MET B C 1
ATOM 4219 O O . MET B 1 182 ? 3.871 29.879 39.416 1.00 18.68 182 MET B O 1
ATOM 4224 N N . LEU B 1 183 ? 4.340 30.408 37.312 1.00 17.93 183 LEU B N 1
ATOM 4225 C CA . LEU B 1 183 ? 4.013 29.082 36.820 1.00 17.50 183 LEU B CA 1
ATOM 4226 C C . LEU B 1 183 ? 5.060 28.099 37.315 1.00 19.55 183 LEU B C 1
ATOM 4227 O O . LEU B 1 183 ? 4.724 26.996 37.803 1.00 19.27 183 LEU B O 1
ATOM 4232 N N . ALA B 1 184 ? 6.339 28.490 37.196 1.00 17.29 184 ALA B N 1
ATOM 4233 C CA . ALA B 1 184 ? 7.409 27.628 37.647 1.00 17.52 184 ALA B CA 1
ATOM 4234 C C . ALA B 1 184 ? 8.440 28.427 38.355 1.00 19.13 184 ALA B C 1
ATOM 4235 O O . ALA B 1 184 ? 8.815 29.523 37.928 1.00 18.37 184 ALA B O 1
ATOM 4237 N N . ASN B 1 185 ? 8.971 27.847 39.421 1.00 17.95 185 ASN B N 1
ATOM 4238 C CA . ASN B 1 185 ? 10.001 28.602 40.156 1.00 18.17 185 ASN B CA 1
ATOM 4239 C C . ASN B 1 185 ? 11.346 28.483 39.466 1.00 18.37 185 ASN B C 1
ATOM 4240 O O . ASN B 1 185 ? 11.733 27.398 39.032 1.00 18.99 185 ASN B O 1
ATOM 4245 N N . ASN B 1 186 ? 12.057 29.612 39.432 1.00 17.80 186 ASN B N 1
ATOM 4246 C CA . ASN B 1 186 ? 13.320 29.643 38.695 1.00 19.67 186 ASN B CA 1
ATOM 4247 C C . ASN B 1 186 ? 14.458 28.979 39.403 1.00 18.73 186 ASN B C 1
ATOM 4248 O O . ASN B 1 186 ? 15.371 28.504 38.754 1.00 20.15 186 ASN B O 1
ATOM 4253 N N . GLU B 1 187 ? 14.437 28.957 40.728 1.00 19.40 187 GLU B N 1
ATOM 4254 C CA . GLU B 1 187 ? 15.522 28.309 41.464 1.00 21.00 187 GLU B CA 1
ATOM 4255 C C . GLU B 1 187 ? 15.306 26.822 41.750 1.00 19.06 187 GLU B C 1
ATOM 4256 O O . GLU B 1 187 ? 16.265 26.035 41.668 1.00 20.56 187 GLU B O 1
ATOM 4262 N N . THR B 1 188 ? 14.055 26.436 42.043 1.00 21.81 188 THR B N 1
ATOM 4263 C CA . THR B 1 188 ? 13.757 25.022 42.318 1.00 21.38 188 THR B CA 1
ATOM 4264 C C . THR B 1 188 ? 13.164 24.248 41.161 1.00 22.28 188 THR B C 1
ATOM 4265 O O . THR B 1 188 ? 13.333 23.053 41.109 1.00 22.31 188 THR B O 1
ATOM 4269 N N . GLY B 1 189 ? 12.529 24.958 40.242 1.00 20.60 189 GLY B N 1
ATOM 4270 C CA . GLY B 1 189 ? 11.878 24.274 39.132 1.00 19.90 189 GLY B CA 1
ATOM 4271 C C . GLY B 1 189 ? 10.475 23.844 39.519 1.00 21.06 189 GLY B C 1
ATOM 4272 O O . GLY B 1 189 ? 9.752 23.293 38.663 1.00 21.07 189 GLY B O 1
ATOM 4273 N N . VAL B 1 190 ? 10.049 24.037 40.771 1.00 19.43 190 VAL B N 1
ATOM 4274 C CA . VAL B 1 190 ? 8.662 23.581 41.157 1.00 21.00 190 VAL B CA 1
ATOM 4275 C C . VAL B 1 190 ? 7.570 24.296 40.331 1.00 20.43 190 VAL B C 1
ATOM 4276 O O . VAL B 1 190 ? 7.572 25.523 40.162 1.00 19.21 190 VAL B O 1
ATOM 4280 N N . ILE B 1 191 ? 6.622 23.483 39.858 1.00 18.40 191 ILE B N 1
ATOM 4281 C CA . ILE B 1 191 ? 5.449 23.993 39.131 1.00 19.45 191 ILE B CA 1
ATOM 4282 C C . ILE B 1 191 ? 4.331 24.334 40.129 1.00 20.68 191 ILE B C 1
ATOM 4283 O O . ILE B 1 191 ? 3.973 23.506 40.995 1.00 21.30 191 ILE B O 1
ATOM 4288 N N . MET B 1 192 ? 3.760 25.540 40.030 1.00 18.25 192 MET B N 1
ATOM 4289 C CA . MET B 1 192 ? 2.671 25.943 40.933 1.00 18.99 192 MET B CA 1
ATOM 4290 C C . MET B 1 192 ? 1.341 25.497 40.288 1.00 19.16 192 MET B C 1
ATOM 4291 O O . MET B 1 192 ? 1.211 25.320 39.073 1.00 19.62 192 MET B O 1
ATOM 4296 N N . PRO B 1 193 ? 0.308 25.307 41.108 1.00 20.58 193 PRO B N 1
ATOM 4297 C CA . PRO B 1 193 ? -0.999 24.850 40.595 1.00 19.95 193 PRO B CA 1
ATOM 4298 C C . PRO B 1 193 ? -1.879 25.933 40.010 1.00 19.21 193 PRO B C 1
ATOM 4299 O O . PRO B 1 193 ? -2.994 26.232 40.492 1.00 20.61 193 PRO B O 1
ATOM 4303 N N . ILE B 1 194 ? -1.365 26.580 38.968 1.00 18.85 194 ILE B N 1
ATOM 4304 C CA . ILE B 1 194 ? -2.079 27.707 38.332 1.00 18.79 194 ILE B CA 1
ATOM 4305 C C . ILE B 1 194 ? -3.519 27.389 37.883 1.00 18.54 194 ILE B C 1
ATOM 4306 O O . ILE B 1 194 ? -4.450 28.113 38.204 1.00 19.95 194 ILE B O 1
ATOM 4311 N N . SER B 1 195 ? -3.664 26.263 37.229 1.00 21.16 195 SER B N 1
ATOM 4312 C CA . SER B 1 195 ? -4.974 25.805 36.770 1.00 22.82 195 SER B CA 1
ATOM 4313 C C . SER B 1 195 ? -6.005 25.722 37.861 1.00 21.64 195 SER B C 1
ATOM 4314 O O . SER B 1 195 ? -7.127 26.195 37.677 1.00 22.82 195 SER B O 1
ATOM 4317 N N . GLU B 1 196 ? -5.621 25.124 38.991 1.00 21.83 196 GLU B N 1
ATOM 4318 C CA . GLU B 1 196 ? -6.522 25.000 40.123 1.00 22.27 196 GLU B CA 1
ATOM 4319 C C . GLU B 1 196 ? -6.826 26.351 40.765 1.00 23.15 196 GLU B C 1
ATOM 4320 O O . GLU B 1 196 ? -7.942 26.645 41.167 1.00 22.19 196 GLU B O 1
ATOM 4326 N N . ILE B 1 197 ? -5.810 27.202 40.851 1.00 20.59 197 ILE B N 1
ATOM 4327 C CA . ILE B 1 197 ? -6.025 28.487 41.378 1.00 20.45 197 ILE B CA 1
ATOM 4328 C C . ILE B 1 197 ? -7.057 29.247 40.498 1.00 19.24 197 ILE B C 1
ATOM 4329 O O . ILE B 1 197 ? -7.984 29.908 41.003 1.00 19.85 197 ILE B O 1
ATOM 4334 N N . SER B 1 198 ? -6.898 29.181 39.164 1.00 20.16 198 SER B N 1
ATOM 4335 C CA . SER B 1 198 ? -7.778 29.947 38.308 1.00 20.09 198 SER B CA 1
ATOM 4336 C C . SER B 1 198 ? -9.218 29.421 38.450 1.00 22.30 198 SER B C 1
ATOM 4337 O O . SER B 1 198 ? -10.163 30.188 38.518 1.00 21.07 198 SER B O 1
ATOM 4340 N N . ARG B 1 199 ? -9.326 28.107 38.475 1.00 22.23 199 ARG B N 1
ATOM 4341 C CA . ARG B 1 199 ? -10.667 27.475 38.637 1.00 22.46 199 ARG B CA 1
ATOM 4342 C C . ARG B 1 199 ? -11.383 27.916 39.950 1.00 22.14 199 ARG B C 1
ATOM 4343 O O . ARG B 1 199 ? -12.578 28.285 39.953 1.00 23.04 199 ARG B O 1
ATOM 4351 N N . ARG B 1 200 ? -10.639 27.851 41.057 1.00 20.71 200 ARG B N 1
ATOM 4352 C CA . ARG B 1 200 ? -11.192 28.243 42.320 1.00 20.94 200 ARG B CA 1
ATOM 4353 C C . ARG B 1 200 ? -11.439 29.700 42.396 1.00 21.74 200 ARG B C 1
ATOM 4354 O O . ARG B 1 200 ? -12.463 30.181 42.986 1.00 23.09 200 ARG B O 1
ATOM 4362 N N . ILE B 1 201 ? -10.533 30.511 41.821 1.00 20.78 201 ILE B N 1
ATOM 4363 C CA . ILE B 1 201 ? -10.815 31.918 41.822 1.00 21.01 201 ILE B CA 1
ATOM 4364 C C . ILE B 1 201 ? -12.028 32.195 40.887 1.00 21.04 201 ILE B C 1
ATOM 4365 O O . ILE B 1 201 ? -12.787 33.063 41.121 1.00 23.69 201 ILE B O 1
ATOM 4370 N N . LYS B 1 202 ? -12.201 31.457 39.813 1.00 23.21 202 LYS B N 1
ATOM 4371 C CA . LYS B 1 202 ? -13.372 31.725 38.952 1.00 24.05 202 LYS B CA 1
ATOM 4372 C C . LYS B 1 202 ? -14.693 31.521 39.792 1.00 23.64 202 LYS B C 1
ATOM 4373 O O . LYS B 1 202 ? -15.634 32.313 39.683 1.00 23.25 202 LYS B O 1
ATOM 4379 N N . ALA B 1 203 ? -14.710 30.480 40.622 1.00 22.59 203 ALA B N 1
ATOM 4380 C CA . ALA B 1 203 ? -15.912 30.177 41.450 1.00 22.24 203 ALA B CA 1
ATOM 4381 C C . ALA B 1 203 ? -16.196 31.308 42.442 1.00 24.19 203 ALA B C 1
ATOM 4382 O O . ALA B 1 203 ? -17.349 31.741 42.644 1.00 23.37 203 ALA B O 1
ATOM 4384 N N . LEU B 1 204 ? -15.144 31.733 43.139 1.00 22.62 204 LEU B N 1
ATOM 4385 C CA . LEU B 1 204 ? -15.272 32.777 44.119 1.00 24.46 204 LEU B CA 1
ATOM 4386 C C . LEU B 1 204 ? -15.808 33.981 43.410 1.00 23.70 204 LEU B C 1
ATOM 4387 O O . LEU B 1 204 ? -16.615 34.677 43.964 1.00 24.59 204 LEU B O 1
ATOM 4392 N N . ASN B 1 205 ? -15.346 34.238 42.174 1.00 23.32 205 ASN B N 1
ATOM 4393 C CA . ASN B 1 205 ? -15.791 35.423 41.422 1.00 23.22 205 ASN B CA 1
ATOM 4394 C C . ASN B 1 205 ? -17.285 35.408 41.214 1.00 25.83 205 ASN B C 1
ATOM 4395 O O . ASN B 1 205 ? -17.866 36.439 41.178 1.00 24.98 205 ASN B O 1
ATOM 4400 N N . GLN B 1 206 ? -17.904 34.240 41.070 1.00 26.15 206 GLN B N 1
ATOM 4401 C CA . GLN B 1 206 ? -19.365 34.268 40.996 1.00 30.39 206 GLN B CA 1
ATOM 4402 C C . GLN B 1 206 ? -20.033 34.837 42.240 1.00 29.41 206 GLN B C 1
ATOM 4403 O O . GLN B 1 206 ? -21.009 35.693 42.161 1.00 31.45 206 GLN B O 1
ATOM 4409 N N . ILE B 1 207 ? -19.563 34.350 43.376 1.00 31.69 207 ILE B N 1
ATOM 4410 C CA . ILE B 1 207 ? -20.161 34.796 44.628 1.00 32.75 207 ILE B CA 1
ATOM 4411 C C . ILE B 1 207 ? -19.791 36.255 44.790 1.00 35.57 207 ILE B C 1
ATOM 4412 O O . ILE B 1 207 ? -20.671 37.120 45.005 1.00 36.00 207 ILE B O 1
ATOM 4417 N N . ARG B 1 208 ? -18.544 36.625 44.557 1.00 33.97 208 ARG B N 1
ATOM 4418 C CA . ARG B 1 208 ? -18.220 38.043 44.704 1.00 34.95 208 ARG B CA 1
ATOM 4419 C C . ARG B 1 208 ? -19.207 38.998 43.989 1.00 36.60 208 ARG B C 1
ATOM 4420 O O . ARG B 1 208 ? -19.602 40.094 44.600 1.00 38.42 208 ARG B O 1
ATOM 4428 N N . ALA B 1 209 ? -19.578 38.651 42.747 1.00 38.13 209 ALA B N 1
ATOM 4429 C CA . ALA B 1 209 ? -20.544 39.423 41.964 1.00 40.36 209 ALA B CA 1
ATOM 4430 C C . ALA B 1 209 ? -21.873 39.449 42.701 1.00 41.99 209 ALA B C 1
ATOM 4431 O O . ALA B 1 209 ? -22.577 40.447 42.661 1.00 42.51 209 ALA B O 1
ATOM 4433 N N . ALA B 1 210 ? -22.209 38.407 43.445 1.00 43.08 210 ALA B N 1
ATOM 4434 C CA . ALA B 1 210 ? -23.492 38.440 44.124 1.00 43.79 210 ALA B CA 1
ATOM 4435 C C . ALA B 1 210 ? -23.496 39.694 45.028 1.00 44.48 210 ALA B C 1
ATOM 4436 O O . ALA B 1 210 ? -24.536 40.468 45.084 1.00 45.40 210 ALA B O 1
ATOM 4438 N N . SER B 1 211 ? -22.374 39.947 45.707 1.00 43.78 211 SER B N 1
ATOM 4439 C CA . SER B 1 211 ? -22.289 41.123 46.560 1.00 44.56 211 SER B CA 1
ATOM 4440 C C . SER B 1 211 ? -21.796 42.353 45.766 1.00 43.42 211 SER B C 1
ATOM 4441 O O . SER B 1 211 ? -21.146 43.292 46.295 1.00 44.08 211 SER B O 1
ATOM 4444 N N . GLY B 1 212 ? -22.053 42.361 44.461 1.00 43.33 212 GLY B N 1
ATOM 4445 C CA . GLY B 1 212 ? -21.576 43.503 43.641 1.00 42.22 212 GLY B CA 1
ATOM 4446 C C . GLY B 1 212 ? -20.057 43.820 43.642 1.00 40.46 212 GLY B C 1
ATOM 4447 O O . GLY B 1 212 ? -19.599 44.897 43.189 1.00 41.69 212 GLY B O 1
ATOM 4448 N N . LEU B 1 213 ? -19.258 42.891 44.144 1.00 39.09 213 LEU B N 1
ATOM 4449 C CA . LEU B 1 213 ? -17.784 43.011 44.152 1.00 37.48 213 LEU B CA 1
ATOM 4450 C C . LEU B 1 213 ? -17.226 42.577 42.779 1.00 37.44 213 LEU B C 1
ATOM 4451 O O . LEU B 1 213 ? -17.638 41.493 42.275 1.00 39.40 213 LEU B O 1
ATOM 4456 N N . PRO B 1 214 ? -16.227 43.321 42.188 1.00 36.68 214 PRO B N 1
ATOM 4457 C CA . PRO B 1 214 ? -15.680 42.901 40.875 1.00 35.67 214 PRO B CA 1
ATOM 4458 C C . PRO B 1 214 ? -14.778 41.677 40.985 1.00 33.23 214 PRO B C 1
ATOM 4459 O O . PRO B 1 214 ? -14.292 41.242 42.085 1.00 34.16 214 PRO B O 1
ATOM 4463 N N . ARG B 1 215 ? -14.371 41.226 39.810 1.00 31.11 215 ARG B N 1
ATOM 4464 C CA . ARG B 1 215 ? -13.605 40.009 39.771 1.00 28.94 215 ARG B CA 1
ATOM 4465 C C . ARG B 1 215 ? -12.165 40.114 40.210 1.00 26.17 215 ARG B C 1
ATOM 4466 O O . ARG B 1 215 ? -11.502 41.106 39.896 1.00 27.49 215 ARG B O 1
ATOM 4474 N N . VAL B 1 216 ? -11.659 39.052 40.812 1.00 23.29 216 VAL B N 1
ATOM 4475 C CA . VAL B 1 216 ? -10.243 38.944 41.094 1.00 20.46 216 VAL B CA 1
ATOM 4476 C C . VAL B 1 216 ? -9.633 38.328 39.816 1.00 21.54 216 VAL B C 1
ATOM 4477 O O . VAL B 1 216 ? -10.045 37.252 39.322 1.00 21.48 216 VAL B O 1
ATOM 4481 N N . LEU B 1 217 ? -8.629 38.982 39.257 1.00 19.27 217 LEU B N 1
ATOM 4482 C CA . LEU B 1 217 ? -8.018 38.406 38.079 1.00 19.45 217 LEU B CA 1
ATOM 4483 C C . LEU B 1 217 ? -6.802 37.559 38.451 1.00 17.88 217 LEU B C 1
ATOM 4484 O O . LEU B 1 217 ? -6.316 37.622 39.605 1.00 18.86 217 LEU B O 1
ATOM 4489 N N . VAL B 1 218 ? -6.291 36.765 37.498 1.00 17.92 218 VAL B N 1
ATOM 4490 C CA . VAL B 1 218 ? -5.175 35.893 37.814 1.00 18.26 218 VAL B CA 1
ATOM 4491 C C . VAL B 1 218 ? -4.105 36.066 36.736 1.00 17.48 218 VAL B C 1
ATOM 4492 O O . VAL B 1 218 ? -4.379 36.128 35.563 1.00 17.95 218 VAL B O 1
ATOM 4496 N N . HIS B 1 219 ? -2.884 36.282 37.203 1.00 15.82 219 HIS B N 1
ATOM 4497 C CA . HIS B 1 219 ? -1.733 36.417 36.314 1.00 16.51 219 HIS B CA 1
ATOM 4498 C C . HIS B 1 219 ? -0.716 35.325 36.665 1.00 15.82 219 HIS B C 1
ATOM 4499 O O . HIS B 1 219 ? -0.596 34.953 37.839 1.00 17.64 219 HIS B O 1
ATOM 4506 N N . THR B 1 220 ? 0.005 34.799 35.683 1.00 15.94 220 THR B N 1
ATOM 4507 C CA . THR B 1 220 ? 1.081 33.911 36.009 1.00 17.04 220 THR B CA 1
ATOM 4508 C C . THR B 1 220 ? 2.360 34.327 35.309 1.00 17.83 220 THR B C 1
ATOM 4509 O O . THR B 1 220 ? 2.359 34.644 34.090 1.00 16.90 220 THR B O 1
ATOM 4513 N N . ASP B 1 221 ? 3.468 34.374 36.048 1.00 16.80 221 ASP B N 1
ATOM 4514 C CA . ASP B 1 221 ? 4.742 34.697 35.397 1.00 16.55 221 ASP B CA 1
ATOM 4515 C C . ASP B 1 221 ? 5.264 33.351 34.850 1.00 15.68 221 ASP B C 1
ATOM 4516 O O . ASP B 1 221 ? 5.664 32.438 35.587 1.00 16.66 221 ASP B O 1
ATOM 4521 N N . ALA B 1 222 ? 5.197 33.188 33.516 1.00 15.72 222 ALA B N 1
ATOM 4522 C CA . ALA B 1 222 ? 5.548 31.912 32.907 1.00 14.82 222 ALA B CA 1
ATOM 4523 C C . ALA B 1 222 ? 6.921 31.909 32.301 1.00 14.75 222 ALA B C 1
ATOM 4524 O O . ALA B 1 222 ? 7.277 31.040 31.559 1.00 16.34 222 ALA B O 1
ATOM 4526 N N . ALA B 1 223 ? 7.742 32.838 32.777 1.00 14.97 223 ALA B N 1
ATOM 4527 C CA . ALA B 1 223 ? 9.084 32.920 32.245 1.00 14.77 223 ALA B CA 1
ATOM 4528 C C . ALA B 1 223 ? 9.835 31.638 32.130 1.00 16.49 223 ALA B C 1
ATOM 4529 O O . ALA B 1 223 ? 10.433 31.366 31.139 1.00 17.29 223 ALA B O 1
ATOM 4531 N N . GLN B 1 224 ? 9.776 30.809 33.161 1.00 16.80 224 GLN B N 1
ATOM 4532 C CA . GLN B 1 224 ? 10.556 29.600 33.164 1.00 17.97 224 GLN B CA 1
ATOM 4533 C C . GLN B 1 224 ? 9.903 28.317 32.632 1.00 17.95 224 GLN B C 1
ATOM 4534 O O . GLN B 1 224 ? 10.574 27.300 32.512 1.00 18.46 224 GLN B O 1
ATOM 4540 N N . ALA B 1 225 ? 8.622 28.409 32.272 1.00 17.89 225 ALA B N 1
ATOM 4541 C CA . ALA B 1 225 ? 7.878 27.286 31.756 1.00 18.39 225 ALA B CA 1
ATOM 4542 C C . ALA B 1 225 ? 7.980 27.196 30.223 1.00 18.62 225 ALA B C 1
ATOM 4543 O O . ALA B 1 225 ? 8.102 26.122 29.682 1.00 18.52 225 ALA B O 1
ATOM 4545 N N . LEU B 1 226 ? 8.078 28.355 29.566 1.00 16.77 226 LEU B N 1
ATOM 4546 C CA . LEU B 1 226 ? 8.068 28.359 28.118 1.00 17.18 226 LEU B CA 1
ATOM 4547 C C . LEU B 1 226 ? 9.228 27.644 27.479 1.00 17.29 226 LEU B C 1
ATOM 4548 O O . LEU B 1 226 ? 10.411 27.921 27.736 1.00 17.95 226 LEU B O 1
ATOM 4553 N N . GLY B 1 227 ? 8.853 26.702 26.593 1.00 16.94 227 GLY B N 1
ATOM 4554 C CA . GLY B 1 227 ? 9.831 25.897 25.890 1.00 17.44 227 GLY B CA 1
ATOM 4555 C C . GLY B 1 227 ? 10.342 24.704 26.680 1.00 18.43 227 GLY B C 1
ATOM 4556 O O . GLY B 1 227 ? 11.123 23.903 26.160 1.00 19.47 227 GLY B O 1
ATOM 4557 N N . LYS B 1 228 ? 9.847 24.593 27.898 1.00 18.17 228 LYS B N 1
ATOM 4558 C CA . LYS B 1 228 ? 10.220 23.484 28.788 1.00 19.61 228 LYS B CA 1
ATOM 4559 C C . LYS B 1 228 ? 9.081 22.560 29.118 1.00 21.92 228 LYS B C 1
ATOM 4560 O O . LYS B 1 228 ? 9.322 21.385 29.421 1.00 22.16 228 LYS B O 1
ATOM 4566 N N . ARG B 1 229 ? 7.860 23.068 29.027 1.00 20.93 229 ARG B N 1
ATOM 4567 C CA . ARG B 1 229 ? 6.682 22.285 29.223 1.00 22.02 229 ARG B CA 1
ATOM 4568 C C . ARG B 1 229 ? 5.596 23.003 28.438 1.00 22.69 229 ARG B C 1
ATOM 4569 O O . ARG B 1 229 ? 5.644 24.195 28.175 1.00 22.47 229 ARG B O 1
ATOM 4577 N N . ARG B 1 230 ? 4.582 22.275 28.048 1.00 23.90 230 ARG B N 1
ATOM 4578 C CA . ARG B 1 230 ? 3.578 22.979 27.315 1.00 23.93 230 ARG B CA 1
ATOM 4579 C C . ARG B 1 230 ? 2.850 24.076 28.132 1.00 22.63 230 ARG B C 1
ATOM 4580 O O . ARG B 1 230 ? 2.515 23.894 29.307 1.00 21.92 230 ARG B O 1
ATOM 4588 N N . VAL B 1 231 ? 2.576 25.208 27.497 1.00 21.02 231 VAL B N 1
ATOM 4589 C CA . VAL B 1 231 ? 1.853 26.278 28.163 1.00 21.22 231 VAL B CA 1
ATOM 4590 C C . VAL B 1 231 ? 0.633 26.586 27.370 1.00 22.09 231 VAL B C 1
ATOM 4591 O O . VAL B 1 231 ? 0.712 26.922 26.159 1.00 22.93 231 VAL B O 1
ATOM 4595 N N . ASP B 1 232 ? -0.516 26.426 28.035 1.00 21.40 232 ASP B N 1
ATOM 4596 C CA . ASP B 1 232 ? -1.747 26.690 27.320 1.00 21.66 232 ASP B CA 1
ATOM 4597 C C . ASP B 1 232 ? -2.659 27.545 28.169 1.00 21.80 232 ASP B C 1
ATOM 4598 O O . ASP B 1 232 ? -3.109 27.120 29.240 1.00 20.03 232 ASP B O 1
ATOM 4603 N N . VAL B 1 233 ? -2.984 28.726 27.660 1.00 21.18 233 VAL B N 1
ATOM 4604 C CA . VAL B 1 233 ? -3.815 29.621 28.431 1.00 19.65 233 VAL B CA 1
ATOM 4605 C C . VAL B 1 233 ? -5.236 29.141 28.759 1.00 20.66 233 VAL B C 1
ATOM 4606 O O . VAL B 1 233 ? -5.790 29.567 29.726 1.00 22.06 233 VAL B O 1
ATOM 4610 N N . GLU B 1 234 ? -5.803 28.268 27.947 1.00 21.82 234 GLU B N 1
ATOM 4611 C CA . GLU B 1 234 ? -7.170 27.841 28.277 1.00 24.26 234 GLU B CA 1
ATOM 4612 C C . GLU B 1 234 ? -7.053 26.816 29.440 1.00 24.50 234 GLU B C 1
ATOM 4613 O O . GLU B 1 234 ? -7.853 26.809 30.412 1.00 27.25 234 GLU B O 1
ATOM 4619 N N . ASP B 1 235 ? -6.003 25.989 29.384 1.00 23.70 235 ASP B N 1
ATOM 4620 C CA . ASP B 1 235 ? -5.763 24.976 30.432 1.00 25.22 235 ASP B CA 1
ATOM 4621 C C . ASP B 1 235 ? -5.438 25.750 31.736 1.00 24.00 235 ASP B C 1
ATOM 4622 O O . ASP B 1 235 ? -5.983 25.453 32.814 1.00 23.52 235 ASP B O 1
ATOM 4627 N N . LEU B 1 236 ? -4.584 26.785 31.653 1.00 21.27 236 LEU B N 1
ATOM 4628 C CA . LEU B 1 236 ? -4.256 27.546 32.878 1.00 20.94 236 LEU B CA 1
ATOM 4629 C C . LEU B 1 236 ? -5.338 28.427 33.457 1.00 19.68 236 LEU B C 1
ATOM 4630 O O . LEU B 1 236 ? -5.365 28.666 34.679 1.00 20.69 236 LEU B O 1
ATOM 4635 N N . GLY B 1 237 ? -6.198 28.965 32.586 1.00 19.69 237 GLY B N 1
ATOM 4636 C CA . GLY B 1 237 ? -7.314 29.724 33.038 1.00 19.98 237 GLY B CA 1
ATOM 4637 C C . GLY B 1 237 ? -7.068 31.162 33.415 1.00 20.17 237 GLY B C 1
ATOM 4638 O O . GLY B 1 237 ? -7.956 31.819 33.857 1.00 22.35 237 GLY B O 1
ATOM 4639 N N . VAL B 1 238 ? -5.849 31.650 33.176 1.00 19.87 238 VAL B N 1
ATOM 4640 C CA . VAL B 1 238 ? -5.433 32.966 33.541 1.00 19.02 238 VAL B CA 1
ATOM 4641 C C . VAL B 1 238 ? -5.860 34.092 32.650 1.00 19.00 238 VAL B C 1
ATOM 4642 O O . VAL B 1 238 ? -6.189 33.903 31.489 1.00 19.79 238 VAL B O 1
ATOM 4646 N N . ASP B 1 239 ? -5.864 35.253 33.244 1.00 17.17 239 ASP B N 1
ATOM 4647 C CA . ASP B 1 239 ? -6.220 36.465 32.536 1.00 17.50 239 ASP B CA 1
ATOM 4648 C C . ASP B 1 239 ? -4.982 37.175 31.958 1.00 18.81 239 ASP B C 1
ATOM 4649 O O . ASP B 1 239 ? -5.108 37.871 30.956 1.00 18.65 239 ASP B O 1
ATOM 4654 N N . PHE B 1 240 ? -3.818 37.028 32.620 1.00 18.24 240 PHE B N 1
ATOM 4655 C CA . PHE B 1 240 ? -2.536 37.631 32.150 1.00 17.91 240 PHE B CA 1
ATOM 4656 C C . PHE B 1 240 ? -1.444 36.577 32.216 1.00 17.34 240 PHE B C 1
ATOM 4657 O O . PHE B 1 240 ? -1.456 35.707 33.098 1.00 17.51 240 PHE B O 1
ATOM 4665 N N . LEU B 1 241 ? -0.443 36.656 31.324 1.00 16.49 241 LEU B N 1
ATOM 4666 C CA . LEU B 1 241 ? 0.681 35.699 31.393 1.00 15.83 241 LEU B CA 1
ATOM 4667 C C . LEU B 1 241 ? 1.899 36.399 30.804 1.00 16.74 241 LEU B C 1
ATOM 4668 O O . LEU B 1 241 ? 1.812 37.025 29.767 1.00 17.10 241 LEU B O 1
ATOM 4673 N N . THR B 1 242 ? 3.025 36.312 31.492 1.00 15.91 242 THR B N 1
ATOM 4674 C CA . THR B 1 242 ? 4.294 36.911 31.107 1.00 14.82 242 THR B CA 1
ATOM 4675 C C . THR B 1 242 ? 5.158 35.952 30.286 1.00 16.50 242 THR B C 1
ATOM 4676 O O . THR B 1 242 ? 5.379 34.815 30.671 1.00 15.74 242 THR B O 1
ATOM 4680 N N . ILE B 1 243 ? 5.653 36.469 29.146 1.00 15.77 243 ILE B N 1
ATOM 4681 C CA . ILE B 1 243 ? 6.473 35.738 28.185 1.00 14.10 243 ILE B CA 1
ATOM 4682 C C . ILE B 1 243 ? 7.846 36.409 28.151 1.00 14.10 243 ILE B C 1
ATOM 4683 O O . ILE B 1 243 ? 7.924 37.606 27.947 1.00 15.46 243 ILE B O 1
ATOM 4688 N N . VAL B 1 244 ? 8.897 35.634 28.361 1.00 14.65 244 VAL B N 1
ATOM 4689 C CA . VAL B 1 244 ? 10.274 36.150 28.354 1.00 14.73 244 VAL B CA 1
ATOM 4690 C C . VAL B 1 244 ? 11.145 35.476 27.313 1.00 15.30 244 VAL B C 1
ATOM 4691 O O . VAL B 1 244 ? 11.557 34.341 27.434 1.00 16.23 244 VAL B O 1
ATOM 4695 N N . GLY B 1 245 ? 11.432 36.206 26.247 1.00 15.00 245 GLY B N 1
ATOM 4696 C CA . GLY B 1 245 ? 12.199 35.575 25.188 1.00 15.38 245 GLY B CA 1
ATOM 4697 C C . GLY B 1 245 ? 13.507 34.927 25.474 1.00 15.82 245 GLY B C 1
ATOM 4698 O O . GLY B 1 245 ? 13.827 33.853 24.921 1.00 16.22 245 GLY B O 1
ATOM 4699 N N . HIS B 1 246 ? 14.319 35.572 26.303 1.00 14.95 246 HIS B N 1
ATOM 4700 C CA . HIS B 1 246 ? 15.642 34.987 26.503 1.00 14.16 246 HIS B CA 1
ATOM 4701 C C . HIS B 1 246 ? 15.702 33.734 27.346 1.00 14.66 246 HIS B C 1
ATOM 4702 O O . HIS B 1 246 ? 16.800 33.203 27.604 1.00 16.44 246 HIS B O 1
ATOM 4709 N N . LYS B 1 247 ? 14.539 33.251 27.757 1.00 15.44 247 LYS B N 1
ATOM 4710 C CA . LYS B 1 247 ? 14.454 31.972 28.469 1.00 14.67 247 LYS B CA 1
ATOM 4711 C C . LYS B 1 247 ? 14.153 30.820 27.481 1.00 17.97 247 LYS B C 1
ATOM 4712 O O . LYS B 1 247 ? 14.275 29.639 27.824 1.00 17.66 247 LYS B O 1
ATOM 4718 N N . PHE B 1 248 ? 13.755 31.160 26.252 1.00 16.30 248 PHE B N 1
ATOM 4719 C CA . PHE B 1 248 ? 13.499 30.101 25.258 1.00 16.59 248 PHE B CA 1
ATOM 4720 C C . PHE B 1 248 ? 14.223 30.332 23.928 1.00 17.11 248 PHE B C 1
ATOM 4721 O O . PHE B 1 248 ? 13.614 30.231 22.832 1.00 17.46 248 PHE B O 1
ATOM 4729 N N . TYR B 1 249 ? 15.510 30.679 24.066 1.00 15.96 249 TYR B N 1
ATOM 4730 C CA . TYR B 1 249 ? 16.449 30.826 22.976 1.00 15.48 249 TYR B CA 1
ATOM 4731 C C . TYR B 1 249 ? 16.017 31.962 22.037 1.00 16.07 249 TYR B C 1
ATOM 4732 O O . TYR B 1 249 ? 16.296 31.934 20.841 1.00 16.86 249 TYR B O 1
ATOM 4741 N N . GLY B 1 250 ? 15.332 32.934 22.586 1.00 16.04 250 GLY B N 1
ATOM 4742 C CA . GLY B 1 250 ? 14.911 34.066 21.767 1.00 16.04 250 GLY B CA 1
ATOM 4743 C C . GLY B 1 250 ? 15.574 35.331 22.295 1.00 16.60 250 GLY B C 1
ATOM 4744 O O . GLY B 1 250 ? 16.316 35.286 23.264 1.00 16.09 250 GLY B O 1
ATOM 4745 N N . PRO B 1 251 ? 15.396 36.462 21.617 1.00 15.58 251 PRO B N 1
ATOM 4746 C CA . PRO B 1 251 ? 15.986 37.744 22.032 1.00 15.46 251 PRO B CA 1
ATOM 4747 C C . PRO B 1 251 ? 15.490 38.265 23.354 1.00 14.23 251 PRO B C 1
ATOM 4748 O O . PRO B 1 251 ? 14.471 37.829 23.865 1.00 14.94 251 PRO B O 1
ATOM 4752 N N . ARG B 1 252 ? 16.206 39.272 23.863 1.00 14.37 252 ARG B N 1
ATOM 4753 C CA . ARG B 1 252 ? 15.920 39.861 25.172 1.00 14.37 252 ARG B CA 1
ATOM 4754 C C . ARG B 1 252 ? 14.740 40.777 25.224 1.00 15.80 252 ARG B C 1
ATOM 4755 O O . ARG B 1 252 ? 14.822 41.818 25.876 1.00 16.15 252 ARG B O 1
ATOM 4763 N N . ILE B 1 253 ? 13.664 40.427 24.510 1.00 14.43 253 ILE B N 1
ATOM 4764 C CA . ILE B 1 253 ? 12.447 41.198 24.652 1.00 14.95 253 ILE B CA 1
ATOM 4765 C C . ILE B 1 253 ? 11.362 40.234 25.157 1.00 15.80 253 ILE B C 1
ATOM 4766 O O . ILE B 1 253 ? 11.682 39.102 25.455 1.00 15.46 253 ILE B O 1
ATOM 4771 N N . GLY B 1 254 ? 10.111 40.687 25.309 1.00 14.00 254 GLY B N 1
ATOM 4772 C CA . GLY B 1 254 ? 9.106 39.741 25.783 1.00 14.05 254 GLY B CA 1
ATOM 4773 C C . GLY B 1 254 ? 7.708 40.199 25.408 1.00 15.28 254 GLY B C 1
ATOM 4774 O O . GLY B 1 254 ? 7.554 40.960 24.455 1.00 15.23 254 GLY B O 1
ATOM 4775 N N . ALA B 1 255 ? 6.706 39.663 26.070 1.00 15.27 255 ALA B N 1
ATOM 4776 C CA . ALA B 1 255 ? 5.349 40.115 25.793 1.00 15.57 255 ALA B CA 1
ATOM 4777 C C . ALA B 1 255 ? 4.453 39.809 26.968 1.00 14.87 255 ALA B C 1
ATOM 4778 O O . ALA B 1 255 ? 4.881 39.201 27.940 1.00 14.89 255 ALA B O 1
ATOM 4780 N N . LEU B 1 256 ? 3.234 40.279 26.871 1.00 15.82 256 LEU B N 1
ATOM 4781 C CA . LEU B 1 256 ? 2.240 40.021 27.865 1.00 15.42 256 LEU B CA 1
ATOM 4782 C C . LEU B 1 256 ? 0.985 39.505 27.181 1.00 17.09 256 LEU B C 1
ATOM 4783 O O . LEU B 1 256 ? 0.431 40.168 26.289 1.00 18.02 256 LEU B O 1
ATOM 4788 N N . TYR B 1 257 ? 0.529 38.337 27.582 1.00 15.35 257 TYR B N 1
ATOM 4789 C CA . TYR B 1 257 ? -0.775 37.837 27.135 1.00 17.76 257 TYR B CA 1
ATOM 4790 C C . TYR B 1 257 ? -1.834 38.454 28.068 1.00 17.92 257 TYR B C 1
ATOM 4791 O O . TYR B 1 257 ? -1.670 38.510 29.266 1.00 17.11 257 TYR B O 1
ATOM 4800 N N . VAL B 1 258 ? -2.889 38.976 27.480 1.00 16.41 258 VAL B N 1
ATOM 4801 C CA . VAL B 1 258 ? -3.994 39.579 28.214 1.00 18.91 258 VAL B CA 1
ATOM 4802 C C . VAL B 1 258 ? -5.268 39.067 27.513 1.00 19.15 258 VAL B C 1
ATOM 4803 O O . VAL B 1 258 ? -5.504 39.416 26.360 1.00 20.66 258 VAL B O 1
ATOM 4807 N N . ARG B 1 259 ? -6.000 38.195 28.204 1.00 19.83 259 ARG B N 1
ATOM 4808 C CA . ARG B 1 259 ? -7.185 37.569 27.730 1.00 20.61 259 ARG B CA 1
ATOM 4809 C C . ARG B 1 259 ? -8.227 38.547 27.242 1.00 20.76 259 ARG B C 1
ATOM 4810 O O . ARG B 1 259 ? -8.846 39.303 27.988 1.00 21.31 259 ARG B O 1
ATOM 4818 N N . GLY B 1 260 ? -8.458 38.477 25.938 1.00 22.65 260 GLY B N 1
ATOM 4819 C CA . GLY B 1 260 ? -9.425 39.379 25.306 1.00 23.39 260 GLY B CA 1
ATOM 4820 C C . GLY B 1 260 ? -9.228 40.831 25.751 1.00 24.20 260 GLY B C 1
ATOM 4821 O O . GLY B 1 260 ? -10.181 41.501 26.222 1.00 25.32 260 GLY B O 1
ATOM 4822 N N . VAL B 1 261 ? -7.990 41.318 25.577 1.00 24.23 261 VAL B N 1
ATOM 4823 C CA . VAL B 1 261 ? -7.636 42.642 26.041 1.00 24.85 261 VAL B CA 1
ATOM 4824 C C . VAL B 1 261 ? -8.553 43.749 25.512 1.00 26.84 261 VAL B C 1
ATOM 4825 O O . VAL B 1 261 ? -8.903 43.784 24.313 1.00 27.99 261 VAL B O 1
ATOM 4829 N N . GLY B 1 262 ? -8.987 44.590 26.451 1.00 27.55 262 GLY B N 1
ATOM 4830 C CA . GLY B 1 262 ? -9.891 45.727 26.200 1.00 29.47 262 GLY B CA 1
ATOM 4831 C C . GLY B 1 262 ? -11.372 45.298 26.086 1.00 31.67 262 GLY B C 1
ATOM 4832 O O . GLY B 1 262 ? -12.342 46.114 25.940 1.00 33.49 262 GLY B O 1
ATOM 4833 N N . LYS B 1 263 ? -11.612 43.994 26.107 1.00 31.77 263 LYS B N 1
ATOM 4834 C CA . LYS B 1 263 ? -12.951 43.452 26.072 1.00 30.36 263 LYS B CA 1
ATOM 4835 C C . LYS B 1 263 ? -13.373 42.586 27.313 1.00 30.91 263 LYS B C 1
ATOM 4836 O O . LYS B 1 263 ? -14.421 42.821 27.967 1.00 32.95 263 LYS B O 1
ATOM 4838 N N . LEU B 1 264 ? -12.552 41.584 27.604 1.00 28.02 264 LEU B N 1
ATOM 4839 C CA . LEU B 1 264 ? -12.781 40.634 28.661 1.00 27.31 264 LEU B CA 1
ATOM 4840 C C . LEU B 1 264 ? -11.916 41.021 29.852 1.00 25.91 264 LEU B C 1
ATOM 4841 O O . LEU B 1 264 ? -12.257 40.705 31.007 1.00 26.54 264 LEU B O 1
ATOM 4846 N N . THR B 1 265 ? -10.742 41.639 29.535 1.00 24.40 265 THR B N 1
ATOM 4847 C CA . THR B 1 265 ? -9.776 41.992 30.543 1.00 22.81 265 THR B CA 1
ATOM 4848 C C . THR B 1 265 ? -9.273 43.378 30.299 1.00 22.88 265 THR B C 1
ATOM 4849 O O . THR B 1 265 ? -8.883 43.701 29.155 1.00 23.68 265 THR B O 1
ATOM 4853 N N . PRO B 1 266 ? -9.253 44.220 31.354 1.00 23.16 266 PRO B N 1
ATOM 4854 C CA . PRO B 1 266 ? -8.790 45.600 31.260 1.00 23.39 266 PRO B CA 1
ATOM 4855 C C . PRO B 1 266 ? -7.283 45.673 31.318 1.00 21.83 266 PRO B C 1
ATOM 4856 O O . PRO B 1 266 ? -6.653 44.874 31.960 1.00 21.89 266 PRO B O 1
ATOM 4860 N N . LEU B 1 267 ? -6.726 46.554 30.506 1.00 21.84 267 LEU B N 1
ATOM 4861 C CA . LEU B 1 267 ? -5.277 46.792 30.551 1.00 20.08 267 LEU B CA 1
ATOM 4862 C C . LEU B 1 267 ? -5.096 48.303 30.485 1.00 19.75 267 LEU B C 1
ATOM 4863 O O . LEU B 1 267 ? -5.545 48.925 29.526 1.00 21.91 267 LEU B O 1
ATOM 4868 N N . TYR B 1 268 ? -4.454 48.894 31.509 1.00 17.84 268 TYR B N 1
ATOM 4869 C CA . TYR B 1 268 ? -4.148 50.312 31.601 1.00 19.38 268 TYR B CA 1
ATOM 4870 C C . TYR B 1 268 ? -2.614 50.449 31.406 1.00 19.13 268 TYR B C 1
ATOM 4871 O O . TYR B 1 268 ? -1.817 49.848 32.066 1.00 19.09 268 TYR B O 1
ATOM 4880 N N . PRO B 1 269 ? -2.188 51.282 30.473 1.00 17.89 269 PRO B N 1
ATOM 4881 C CA . PRO B 1 269 ? -0.770 51.443 30.228 1.00 17.65 269 PRO B CA 1
ATOM 4882 C C . PRO B 1 269 ? 0.100 52.152 31.266 1.00 17.37 269 PRO B C 1
ATOM 4883 O O . PRO B 1 269 ? -0.364 52.951 32.076 1.00 18.19 269 PRO B O 1
ATOM 4887 N N . MET B 1 270 ? 1.382 51.779 31.236 1.00 18.14 270 MET B N 1
ATOM 4888 C CA . MET B 1 270 ? 2.426 52.438 32.001 1.00 18.08 270 MET B CA 1
ATOM 4889 C C . MET B 1 270 ? 3.004 53.586 31.179 1.00 18.36 270 MET B C 1
ATOM 4890 O O . MET B 1 270 ? 3.361 54.628 31.706 1.00 18.35 270 MET B O 1
ATOM 4895 N N . LEU B 1 271 ? 3.084 53.361 29.867 1.00 16.12 271 LEU B N 1
ATOM 4896 C CA . LEU B 1 271 ? 3.695 54.341 28.960 1.00 15.61 271 LEU B CA 1
ATOM 4897 C C . LEU B 1 271 ? 2.688 55.079 28.095 1.00 15.88 271 LEU B C 1
ATOM 4898 O O . LEU B 1 271 ? 1.726 54.514 27.743 1.00 16.58 271 LEU B O 1
ATOM 4903 N N . PHE B 1 272 ? 3.007 56.321 27.769 1.00 15.50 272 PHE B N 1
ATOM 4904 C CA . PHE B 1 272 ? 2.203 57.187 26.933 1.00 16.05 272 PHE B CA 1
ATOM 4905 C C . PHE B 1 272 ? 3.009 57.728 25.775 1.00 17.39 272 PHE B C 1
ATOM 4906 O O . PHE B 1 272 ? 4.141 58.140 25.912 1.00 17.26 272 PHE B O 1
ATOM 4914 N N . GLY B 1 273 ? 2.419 57.657 24.592 1.00 16.10 273 GLY B N 1
ATOM 4915 C CA . GLY B 1 273 ? 3.128 58.100 23.403 1.00 16.19 273 GLY B CA 1
ATOM 4916 C C . GLY B 1 273 ? 2.305 57.847 22.156 1.00 18.36 273 GLY B C 1
ATOM 4917 O O . GLY B 1 273 ? 1.123 57.964 22.163 1.00 19.02 273 GLY B O 1
ATOM 4918 N N . GLY B 1 274 ? 3.020 57.459 21.115 1.00 17.02 274 GLY B N 1
ATOM 4919 C CA . GLY B 1 274 ? 2.528 57.272 19.764 1.00 19.59 274 GLY B CA 1
ATOM 4920 C C . GLY B 1 274 ? 1.471 56.285 19.328 1.00 20.71 274 GLY B C 1
ATOM 4921 O O . GLY B 1 274 ? 1.380 56.107 18.070 1.00 24.10 274 GLY B O 1
ATOM 4922 N N . GLY B 1 275 ? 0.773 55.580 20.226 1.00 19.13 275 GLY B N 1
ATOM 4923 C CA . GLY B 1 275 ? -0.282 54.677 19.709 1.00 21.03 275 GLY B CA 1
ATOM 4924 C C . GLY B 1 275 ? 0.092 53.259 19.319 1.00 19.75 275 GLY B C 1
ATOM 4925 O O . GLY B 1 275 ? -0.773 52.469 18.971 1.00 19.96 275 GLY B O 1
ATOM 4926 N N . GLN B 1 276 ? 1.369 52.910 19.372 1.00 17.11 276 GLN B N 1
ATOM 4927 C CA . GLN B 1 276 ? 1.736 51.547 19.040 1.00 16.09 276 GLN B CA 1
ATOM 4928 C C . GLN B 1 276 ? 1.169 50.552 20.043 1.00 15.82 276 GLN B C 1
ATOM 4929 O O . GLN B 1 276 ? 0.767 50.934 21.165 1.00 17.21 276 GLN B O 1
ATOM 4935 N N . GLU B 1 277 ? 1.050 49.323 19.596 1.00 16.89 277 GLU B N 1
ATOM 4936 C CA . GLU B 1 277 ? 0.477 48.249 20.418 1.00 17.18 277 GLU B CA 1
ATOM 4937 C C . GLU B 1 277 ? -0.897 48.660 20.927 1.00 18.06 277 GLU B C 1
ATOM 4938 O O . GLU B 1 277 ? -1.270 48.441 22.065 1.00 17.64 277 GLU B O 1
ATOM 4944 N N . ARG B 1 278 ? -1.668 49.309 20.033 1.00 18.64 278 ARG B N 1
ATOM 4945 C CA . ARG B 1 278 ? -3.036 49.755 20.306 1.00 20.27 278 ARG B CA 1
ATOM 4946 C C . ARG B 1 278 ? -3.061 50.624 21.552 1.00 20.16 278 ARG B C 1
ATOM 4947 O O . ARG B 1 278 ? -3.981 50.562 22.343 1.00 22.33 278 ARG B O 1
ATOM 4955 N N . ASN B 1 279 ? -2.017 51.419 21.717 1.00 17.54 279 ASN B N 1
ATOM 4956 C CA . ASN B 1 279 ? -1.834 52.288 22.867 1.00 20.95 279 ASN B CA 1
ATOM 4957 C C . ASN B 1 279 ? -1.609 51.614 24.236 1.00 19.19 279 ASN B C 1
ATOM 4958 O O . ASN B 1 279 ? -1.470 52.294 25.213 1.00 20.03 279 ASN B O 1
ATOM 4963 N N . PHE B 1 280 ? -1.483 50.305 24.250 1.00 17.39 280 PHE B N 1
ATOM 4964 C CA . PHE B 1 280 ? -1.236 49.638 25.507 1.00 17.81 280 PHE B CA 1
ATOM 4965 C C . PHE B 1 280 ? 0.258 49.735 25.816 1.00 16.96 280 PHE B C 1
ATOM 4966 O O . PHE B 1 280 ? 0.641 49.686 26.962 1.00 17.06 280 PHE B O 1
ATOM 4974 N N . ARG B 1 281 ? 1.082 49.828 24.774 1.00 16.19 281 ARG B N 1
ATOM 4975 C CA . ARG B 1 281 ? 2.545 49.881 24.905 1.00 14.98 281 ARG B CA 1
ATOM 4976 C C . ARG B 1 281 ? 3.098 50.710 23.724 1.00 14.72 281 ARG B C 1
ATOM 4977 O O . ARG B 1 281 ? 3.630 50.137 22.761 1.00 15.55 281 ARG B O 1
ATOM 4985 N N . PRO B 1 282 ? 3.076 52.045 23.870 1.00 14.87 282 PRO B N 1
ATOM 4986 C CA . PRO B 1 282 ? 3.563 52.898 22.783 1.00 14.90 282 PRO B CA 1
ATOM 4987 C C . PRO B 1 282 ? 5.095 52.861 22.629 1.00 16.48 282 PRO B C 1
ATOM 4988 O O . PRO B 1 282 ? 5.799 52.368 23.502 1.00 15.70 282 PRO B O 1
ATOM 4992 N N . GLY B 1 283 ? 5.533 53.336 21.462 1.00 14.89 283 GLY B N 1
ATOM 4993 C CA . GLY B 1 283 ? 6.932 53.394 21.083 1.00 14.92 283 GLY B CA 1
ATOM 4994 C C . GLY B 1 283 ? 7.108 52.657 19.772 1.00 13.24 283 GLY B C 1
ATOM 4995 O O . GLY B 1 283 ? 6.520 51.636 19.571 1.00 14.82 283 GLY B O 1
ATOM 4996 N N . THR B 1 284 ? 7.951 53.194 18.908 1.00 14.23 284 THR B N 1
ATOM 4997 C CA . THR B 1 284 ? 8.223 52.531 17.591 1.00 14.12 284 THR B CA 1
ATOM 4998 C C . THR B 1 284 ? 8.641 51.078 17.841 1.00 15.02 284 THR B C 1
ATOM 4999 O O . THR B 1 284 ? 9.555 50.804 18.614 1.00 16.15 284 THR B O 1
ATOM 5003 N N . GLU B 1 285 ? 7.974 50.144 17.147 1.00 15.58 285 GLU B N 1
ATOM 5004 C CA . GLU B 1 285 ? 8.219 48.721 17.424 1.00 15.14 285 GLU B CA 1
ATOM 5005 C C . GLU B 1 285 ? 9.610 48.291 17.031 1.00 15.06 285 GLU B C 1
ATOM 5006 O O . GLU B 1 285 ? 10.154 48.741 16.027 1.00 15.59 285 GLU B O 1
ATOM 5012 N N . ASN B 1 286 ? 10.204 47.400 17.855 1.00 13.86 286 ASN B N 1
ATOM 5013 C CA . ASN B 1 286 ? 11.532 46.913 17.574 1.00 13.97 286 ASN B CA 1
ATOM 5014 C C . ASN B 1 286 ? 11.387 45.671 16.686 1.00 14.76 286 ASN B C 1
ATOM 5015 O O . ASN B 1 286 ? 11.441 44.594 17.123 1.00 15.23 286 ASN B O 1
ATOM 5020 N N . THR B 1 287 ? 11.199 45.907 15.388 1.00 14.07 287 THR B N 1
ATOM 5021 C CA . THR B 1 287 ? 10.914 44.838 14.449 1.00 15.87 287 THR B CA 1
ATOM 5022 C C . THR B 1 287 ? 11.904 43.694 14.479 1.00 16.30 287 THR B C 1
ATOM 5023 O O . THR B 1 287 ? 11.504 42.558 14.480 1.00 16.18 287 THR B O 1
ATOM 5027 N N . PRO B 1 288 ? 13.209 43.993 14.489 1.00 15.32 288 PRO B N 1
ATOM 5028 C CA . PRO B 1 288 ? 14.098 42.830 14.509 1.00 15.55 288 PRO B CA 1
ATOM 5029 C C . PRO B 1 288 ? 13.969 41.948 15.750 1.00 15.70 288 PRO B C 1
ATOM 5030 O O . PRO B 1 288 ? 14.042 40.740 15.662 1.00 15.56 288 PRO B O 1
ATOM 5034 N N . MET B 1 289 ? 13.834 42.584 16.905 1.00 15.89 289 MET B N 1
ATOM 5035 C CA . MET B 1 289 ? 13.693 41.742 18.089 1.00 15.87 289 MET B CA 1
ATOM 5036 C C . MET B 1 289 ? 12.366 40.985 18.016 1.00 16.82 289 MET B C 1
ATOM 5037 O O . MET B 1 289 ? 12.250 39.861 18.493 1.00 15.41 289 MET B O 1
ATOM 5042 N N . ILE B 1 290 ? 11.317 41.653 17.530 1.00 15.68 290 ILE B N 1
ATOM 5043 C CA . ILE B 1 290 ? 10.045 40.956 17.454 1.00 15.93 290 ILE B CA 1
ATOM 5044 C C . ILE B 1 290 ? 10.122 39.732 16.456 1.00 15.84 290 ILE B C 1
ATOM 5045 O O . ILE B 1 290 ? 9.555 38.699 16.732 1.00 16.74 290 ILE B O 1
ATOM 5050 N N . ALA B 1 291 ? 10.817 39.890 15.324 1.00 16.16 291 ALA B N 1
ATOM 5051 C CA . ALA B 1 291 ? 10.944 38.780 14.428 1.00 15.12 291 ALA B CA 1
ATOM 5052 C C . ALA B 1 291 ? 11.642 37.610 15.104 1.00 17.32 291 ALA B C 1
ATOM 5053 O O . ALA B 1 291 ? 11.297 36.467 14.900 1.00 16.24 291 ALA B O 1
ATOM 5055 N N . GLY B 1 292 ? 12.698 37.935 15.863 1.00 16.07 292 GLY B N 1
ATOM 5056 C CA . GLY B 1 292 ? 13.343 36.817 16.509 1.00 17.16 292 GLY B CA 1
ATOM 5057 C C . GLY B 1 292 ? 12.517 36.157 17.604 1.00 16.62 292 GLY B C 1
ATOM 5058 O O . GLY B 1 292 ? 12.673 34.964 17.812 1.00 17.14 292 GLY B O 1
ATOM 5059 N N . LEU B 1 293 ? 11.747 36.954 18.349 1.00 15.62 293 LEU B N 1
ATOM 5060 C CA . LEU B 1 293 ? 10.891 36.357 19.410 1.00 14.74 293 LEU B CA 1
ATOM 5061 C C . LEU B 1 293 ? 9.847 35.478 18.704 1.00 16.83 293 LEU B C 1
ATOM 5062 O O . LEU B 1 293 ? 9.496 34.441 19.193 1.00 16.86 293 LEU B O 1
ATOM 5067 N N . GLY B 1 294 ? 9.357 35.952 17.541 1.00 16.69 294 GLY B N 1
ATOM 5068 C CA . GLY B 1 294 ? 8.396 35.128 16.818 1.00 17.56 294 GLY B CA 1
ATOM 5069 C C . GLY B 1 294 ? 8.970 33.811 16.331 1.00 16.14 294 GLY B C 1
ATOM 5070 O O . GLY B 1 294 ? 8.297 32.762 16.473 1.00 16.88 294 GLY B O 1
ATOM 5071 N N . LYS B 1 295 ? 10.176 33.825 15.795 1.00 17.64 295 LYS B N 1
ATOM 5072 C CA . LYS B 1 295 ? 10.791 32.623 15.313 1.00 17.55 295 LYS B CA 1
ATOM 5073 C C . LYS B 1 295 ? 11.036 31.702 16.525 1.00 18.19 295 LYS B C 1
ATOM 5074 O O . LYS B 1 295 ? 10.828 30.517 16.471 1.00 18.11 295 LYS B O 1
ATOM 5080 N N . ALA B 1 296 ? 11.475 32.305 17.638 1.00 16.49 296 ALA B N 1
ATOM 5081 C CA . ALA B 1 296 ? 11.739 31.470 18.833 1.00 17.04 296 ALA B CA 1
ATOM 5082 C C . ALA B 1 296 ? 10.430 30.788 19.285 1.00 17.46 296 ALA B C 1
ATOM 5083 O O . ALA B 1 296 ? 10.445 29.622 19.743 1.00 17.82 296 ALA B O 1
ATOM 5085 N N . ALA B 1 297 ? 9.329 31.523 19.246 1.00 16.56 297 ALA B N 1
ATOM 5086 C CA . ALA B 1 297 ? 8.050 30.973 19.609 1.00 16.41 297 ALA B CA 1
ATOM 5087 C C . ALA B 1 297 ? 7.617 29.819 18.693 1.00 17.50 297 ALA B C 1
ATOM 5088 O O . ALA B 1 297 ? 7.004 28.871 19.155 1.00 19.86 297 ALA B O 1
ATOM 5090 N N . ASP B 1 298 ? 7.913 29.961 17.380 1.00 18.46 298 ASP B N 1
ATOM 5091 C CA . ASP B 1 298 ? 7.586 28.937 16.391 1.00 19.90 298 ASP B CA 1
ATOM 5092 C C . ASP B 1 298 ? 8.311 27.655 16.736 1.00 20.69 298 ASP B C 1
ATOM 5093 O O . ASP B 1 298 ? 7.742 26.564 16.634 1.00 22.56 298 ASP B O 1
ATOM 5098 N N . LEU B 1 299 ? 9.584 27.764 17.097 1.00 18.28 299 LEU B N 1
ATOM 5099 C CA . LEU B 1 299 ? 10.342 26.565 17.484 1.00 19.61 299 LEU B CA 1
ATOM 5100 C C . LEU B 1 299 ? 9.699 25.901 18.730 1.00 20.61 299 LEU B C 1
ATOM 5101 O O . LEU B 1 299 ? 9.626 24.634 18.815 1.00 20.41 299 LEU B O 1
ATOM 5106 N N . VAL B 1 300 ? 9.251 26.697 19.706 1.00 19.12 300 VAL B N 1
ATOM 5107 C CA . VAL B 1 300 ? 8.583 26.085 20.841 1.00 17.99 300 VAL B CA 1
ATOM 5108 C C . VAL B 1 300 ? 7.274 25.411 20.370 1.00 21.19 300 VAL B C 1
ATOM 5109 O O . VAL B 1 300 ? 6.985 24.291 20.773 1.00 21.35 300 VAL B O 1
ATOM 5113 N N . SER B 1 301 ? 6.486 26.065 19.525 1.00 21.07 301 SER B N 1
ATOM 5114 C CA . SER B 1 301 ? 5.264 25.409 19.006 1.00 22.22 301 SER B CA 1
ATOM 5115 C C . SER B 1 301 ? 5.550 24.124 18.318 1.00 22.88 301 SER B C 1
ATOM 5116 O O . SER B 1 301 ? 4.786 23.167 18.508 1.00 25.07 301 SER B O 1
ATOM 5119 N N . GLU B 1 302 ? 6.638 24.095 17.554 1.00 22.34 302 GLU B N 1
ATOM 5120 C CA . GLU B 1 302 ? 6.932 22.888 16.784 1.00 23.40 302 GLU B CA 1
ATOM 5121 C C . GLU B 1 302 ? 7.575 21.755 17.543 1.00 25.38 302 GLU B C 1
ATOM 5122 O O . GLU B 1 302 ? 7.266 20.591 17.278 1.00 24.76 302 GLU B O 1
ATOM 5128 N N . ASN B 1 303 ? 8.397 22.103 18.551 1.00 22.67 303 ASN B N 1
ATOM 5129 C CA . ASN B 1 303 ? 9.252 21.172 19.219 1.00 23.81 303 ASN B CA 1
ATOM 5130 C C . ASN B 1 303 ? 9.246 21.058 20.749 1.00 21.22 303 ASN B C 1
ATOM 5131 O O . ASN B 1 303 ? 10.113 20.317 21.314 1.00 20.72 303 ASN B O 1
ATOM 5136 N N . CYS B 1 304 ? 8.311 21.725 21.408 1.00 20.47 304 CYS B N 1
ATOM 5137 C CA . CYS B 1 304 ? 8.300 21.751 22.868 1.00 20.69 304 CYS B CA 1
ATOM 5138 C C . CYS B 1 304 ? 8.427 20.383 23.534 1.00 22.69 304 CYS B C 1
ATOM 5139 O O . CYS B 1 304 ? 9.194 20.206 24.462 1.00 20.63 304 CYS B O 1
ATOM 5142 N N . GLU B 1 305 ? 7.683 19.394 23.049 1.00 24.28 305 GLU B N 1
ATOM 5143 C CA . GLU B 1 305 ? 7.749 18.089 23.719 1.00 26.00 305 GLU B CA 1
ATOM 5144 C C . GLU B 1 305 ? 9.111 17.444 23.557 1.00 24.01 305 GLU B C 1
ATOM 5145 O O . GLU B 1 305 ? 9.577 16.677 24.418 1.00 23.02 305 GLU B O 1
ATOM 5151 N N . THR B 1 306 ? 9.751 17.727 22.422 1.00 22.25 306 THR B N 1
ATOM 5152 C CA . THR B 1 306 ? 11.065 17.214 22.151 1.00 21.82 306 THR B CA 1
ATOM 5153 C C . THR B 1 306 ? 12.068 17.834 23.144 1.00 24.05 306 THR B C 1
ATOM 5154 O O . THR B 1 306 ? 12.852 17.155 23.730 1.00 22.85 306 THR B O 1
ATOM 5158 N N . TYR B 1 307 ? 12.023 19.155 23.255 1.00 22.42 307 TYR B N 1
ATOM 5159 C CA . TYR B 1 307 ? 12.917 19.829 24.132 1.00 22.57 307 TYR B CA 1
ATOM 5160 C C . TYR B 1 307 ? 12.707 19.268 25.546 1.00 21.81 307 TYR B C 1
ATOM 5161 O O . TYR B 1 307 ? 13.677 18.922 26.223 1.00 22.15 307 TYR B O 1
ATOM 5170 N N . GLU B 1 308 ? 11.453 19.173 25.960 1.00 21.20 308 GLU B N 1
ATOM 5171 C CA . GLU B 1 308 ? 11.103 18.682 27.288 1.00 22.17 308 GLU B CA 1
ATOM 5172 C C . GLU B 1 308 ? 11.680 17.288 27.607 1.00 22.05 308 GLU B C 1
ATOM 5173 O O . GLU B 1 308 ? 12.363 17.051 28.625 1.00 21.59 308 GLU B O 1
ATOM 5179 N N . ALA B 1 309 ? 11.441 16.350 26.698 1.00 21.69 309 ALA B N 1
ATOM 5180 C CA . ALA B 1 309 ? 11.890 14.979 26.851 1.00 21.98 309 ALA B CA 1
ATOM 5181 C C . ALA B 1 309 ? 13.416 14.959 26.961 1.00 21.22 309 ALA B C 1
ATOM 5182 O O . ALA B 1 309 ? 13.966 14.238 27.785 1.00 22.71 309 ALA B O 1
ATOM 5184 N N . HIS B 1 310 ? 14.100 15.717 26.116 1.00 21.43 310 HIS B N 1
ATOM 5185 C CA . HIS B 1 310 ? 15.559 15.726 26.165 1.00 20.65 310 HIS B CA 1
ATOM 5186 C C . HIS B 1 310 ? 16.073 16.322 27.494 1.00 21.90 310 HIS B C 1
ATOM 5187 O O . HIS B 1 310 ? 16.959 15.727 28.145 1.00 21.43 310 HIS B O 1
ATOM 5194 N N . MET B 1 311 ? 15.475 17.424 27.890 1.00 19.96 311 MET B N 1
ATOM 5195 C CA . MET B 1 311 ? 15.885 18.051 29.171 1.00 20.16 311 MET B CA 1
ATOM 5196 C C . MET B 1 311 ? 15.694 17.045 30.343 1.00 20.76 311 MET B C 1
ATOM 5197 O O . MET B 1 311 ? 16.590 16.845 31.138 1.00 20.38 311 MET B O 1
ATOM 5202 N N . ARG B 1 312 ? 14.571 16.363 30.344 1.00 22.12 312 ARG B N 1
ATOM 5203 C CA . ARG B 1 312 ? 14.240 15.438 31.442 1.00 23.11 312 ARG B CA 1
ATOM 5204 C C . ARG B 1 312 ? 15.221 14.300 31.505 1.00 23.55 312 ARG B C 1
ATOM 5205 O O . ARG B 1 312 ? 15.635 13.850 32.625 1.00 21.55 312 ARG B O 1
ATOM 5213 N N . ASP B 1 313 ? 15.572 13.801 30.305 1.00 23.05 313 ASP B N 1
ATOM 5214 C CA . ASP B 1 313 ? 16.476 12.686 30.176 1.00 26.55 313 ASP B CA 1
ATOM 5215 C C . ASP B 1 313 ? 17.874 13.042 30.713 1.00 25.68 313 ASP B C 1
ATOM 5216 O O . ASP B 1 313 ? 18.516 12.257 31.459 1.00 25.77 313 ASP B O 1
ATOM 5221 N N . ILE B 1 314 ? 18.336 14.239 30.381 1.00 22.89 314 ILE B N 1
ATOM 5222 C CA . ILE B 1 314 ? 19.656 14.675 30.808 1.00 23.26 314 ILE B CA 1
ATOM 5223 C C . ILE B 1 314 ? 19.630 15.026 32.288 1.00 22.13 314 ILE B C 1
ATOM 5224 O O . ILE B 1 314 ? 20.561 14.666 32.988 1.00 22.04 314 ILE B O 1
ATOM 5229 N N . ARG B 1 315 ? 18.563 15.640 32.765 1.00 21.16 315 ARG B N 1
ATOM 5230 C CA . ARG B 1 315 ? 18.493 16.021 34.173 1.00 20.51 315 ARG B CA 1
ATOM 5231 C C . ARG B 1 315 ? 18.373 14.790 35.067 1.00 22.36 315 ARG B C 1
ATOM 5232 O O . ARG B 1 315 ? 19.045 14.765 36.140 1.00 22.43 315 ARG B O 1
ATOM 5240 N N . ASP B 1 316 ? 17.555 13.806 34.669 1.00 22.21 316 ASP B N 1
ATOM 5241 C CA . ASP B 1 316 ? 17.469 12.618 35.514 1.00 22.31 316 ASP B CA 1
ATOM 5242 C C . ASP B 1 316 ? 18.780 11.877 35.504 1.00 23.07 316 ASP B C 1
ATOM 5243 O O . ASP B 1 316 ? 19.215 11.320 36.549 1.00 23.34 316 ASP B O 1
ATOM 5248 N N . TYR B 1 317 ? 19.495 11.904 34.401 1.00 21.39 317 TYR B N 1
ATOM 5249 C CA . TYR B 1 317 ? 20.759 11.216 34.330 1.00 22.90 317 TYR B CA 1
ATOM 5250 C C . TYR B 1 317 ? 21.754 11.926 35.283 1.00 23.76 317 TYR B C 1
ATOM 5251 O O . TYR B 1 317 ? 22.538 11.301 36.041 1.00 23.68 317 TYR B O 1
ATOM 5260 N N . LEU B 1 318 ? 21.686 13.247 35.273 1.00 22.86 318 LEU B N 1
ATOM 5261 C CA . LEU B 1 318 ? 22.539 14.077 36.120 1.00 22.12 318 LEU B CA 1
ATOM 5262 C C . LEU B 1 318 ? 22.310 13.737 37.609 1.00 22.23 318 LEU B C 1
ATOM 5263 O O . LEU B 1 318 ? 23.302 13.575 38.421 1.00 22.45 318 LEU B O 1
ATOM 5268 N N . GLU B 1 319 ? 21.030 13.624 37.989 1.00 21.76 319 GLU B N 1
ATOM 5269 C CA . GLU B 1 319 ? 20.718 13.354 39.394 1.00 21.08 319 GLU B CA 1
ATOM 5270 C C . GLU B 1 319 ? 21.179 11.979 39.778 1.00 23.58 319 GLU B C 1
ATOM 5271 O O . GLU B 1 319 ? 21.694 11.811 40.878 1.00 23.08 319 GLU B O 1
ATOM 5277 N N . GLU B 1 320 ? 21.094 11.024 38.816 1.00 23.93 320 GLU B N 1
ATOM 5278 C CA . GLU B 1 320 ? 21.576 9.627 39.039 1.00 25.52 320 GLU B CA 1
ATOM 5279 C C . GLU B 1 320 ? 23.085 9.617 39.271 1.00 24.43 320 GLU B C 1
ATOM 5280 O O . GLU B 1 320 ? 23.589 9.030 40.255 1.00 25.71 320 GLU B O 1
ATOM 5286 N N . ARG B 1 321 ? 23.794 10.408 38.513 1.00 23.07 321 ARG B N 1
ATOM 5287 C CA . ARG B 1 321 ? 25.251 10.487 38.583 1.00 23.43 321 ARG B CA 1
ATOM 5288 C C . ARG B 1 321 ? 25.717 11.208 39.840 1.00 24.57 321 ARG B C 1
ATOM 5289 O O . ARG B 1 321 ? 26.727 10.817 40.465 1.00 25.17 321 ARG B O 1
ATOM 5297 N N . LEU B 1 322 ? 25.012 12.251 40.220 1.00 23.30 322 LEU B N 1
ATOM 5298 C CA . LEU B 1 322 ? 25.343 13.029 41.412 1.00 22.67 322 LEU B CA 1
ATOM 5299 C C . LEU B 1 322 ? 25.135 12.149 42.622 1.00 24.06 322 LEU B C 1
ATOM 5300 O O . LEU B 1 322 ? 25.967 12.206 43.589 1.00 23.84 322 LEU B O 1
ATOM 5305 N N . GLU B 1 323 ? 24.076 11.340 42.595 1.00 24.84 323 GLU B N 1
ATOM 5306 C CA . GLU B 1 323 ? 23.836 10.472 43.758 1.00 26.49 323 GLU B CA 1
ATOM 5307 C C . GLU B 1 323 ? 24.853 9.383 43.682 1.00 25.52 323 GLU B C 1
ATOM 5308 O O . GLU B 1 323 ? 25.458 8.982 44.713 1.00 28.21 323 GLU B O 1
ATOM 5314 N N . ALA B 1 324 ? 25.180 8.875 42.492 1.00 25.23 324 ALA B N 1
ATOM 5315 C CA . ALA B 1 324 ? 26.189 7.832 42.481 1.00 27.23 324 ALA B CA 1
ATOM 5316 C C . ALA B 1 324 ? 27.541 8.245 42.952 1.00 28.89 324 ALA B C 1
ATOM 5317 O O . ALA B 1 324 ? 28.221 7.440 43.616 1.00 28.99 324 ALA B O 1
ATOM 5319 N N . GLU B 1 325 ? 27.927 9.487 42.706 1.00 27.81 325 GLU B N 1
ATOM 5320 C CA . GLU B 1 325 ? 29.243 10.019 43.114 1.00 28.44 325 GLU B CA 1
ATOM 5321 C C . GLU B 1 325 ? 29.261 10.547 44.560 1.00 28.26 325 GLU B C 1
ATOM 5322 O O . GLU B 1 325 ? 30.278 10.379 45.257 1.00 29.87 325 GLU B O 1
ATOM 5328 N N . PHE B 1 326 ? 28.187 11.175 45.021 1.00 25.62 326 PHE B N 1
ATOM 5329 C CA . PHE B 1 326 ? 28.226 11.774 46.328 1.00 26.69 326 PHE B CA 1
ATOM 5330 C C . PHE B 1 326 ? 27.483 11.044 47.454 1.00 27.67 326 PHE B C 1
ATOM 5331 O O . PHE B 1 326 ? 27.657 11.431 48.623 1.00 28.02 326 PHE B O 1
ATOM 5339 N N . GLY B 1 327 ? 26.615 10.084 47.143 1.00 28.15 327 GLY B N 1
ATOM 5340 C CA . GLY B 1 327 ? 25.939 9.313 48.184 1.00 27.74 327 GLY B CA 1
ATOM 5341 C C . GLY B 1 327 ? 25.158 10.146 49.145 1.00 29.48 327 GLY B C 1
ATOM 5342 O O . GLY B 1 327 ? 24.508 11.105 48.735 1.00 30.50 327 GLY B O 1
ATOM 5343 N N . LYS B 1 328 ? 25.173 9.776 50.435 1.00 31.05 328 LYS B N 1
ATOM 5344 C CA . LYS B 1 328 ? 24.383 10.496 51.433 1.00 31.98 328 LYS B CA 1
ATOM 5345 C C . LYS B 1 328 ? 24.797 11.933 51.687 1.00 31.28 328 LYS B C 1
ATOM 5346 O O . LYS B 1 328 ? 24.101 12.635 52.425 1.00 32.27 328 LYS B O 1
ATOM 5352 N N . ARG B 1 329 ? 25.902 12.393 51.089 1.00 30.76 329 ARG B N 1
ATOM 5353 C CA . ARG B 1 329 ? 26.357 13.788 51.240 1.00 29.21 329 ARG B CA 1
ATOM 5354 C C . ARG B 1 329 ? 25.607 14.751 50.361 1.00 28.11 329 ARG B C 1
ATOM 5355 O O . ARG B 1 329 ? 25.693 15.932 50.586 1.00 27.93 329 ARG B O 1
ATOM 5363 N N . ILE B 1 330 ? 24.869 14.248 49.383 1.00 26.98 330 ILE B N 1
ATOM 5364 C CA . ILE B 1 330 ? 24.143 15.183 48.528 1.00 26.42 330 ILE B CA 1
ATOM 5365 C C . ILE B 1 330 ? 22.698 15.333 48.867 1.00 28.05 330 ILE B C 1
ATOM 5366 O O . ILE B 1 330 ? 21.991 14.382 49.215 1.00 29.58 330 ILE B O 1
ATOM 5371 N N . HIS B 1 331 ? 22.191 16.524 48.717 1.00 25.80 331 HIS B N 1
ATOM 5372 C CA . HIS B 1 331 ? 20.819 16.735 48.911 1.00 27.52 331 HIS B CA 1
ATOM 5373 C C . HIS B 1 331 ? 20.291 17.351 47.586 1.00 27.05 331 HIS B C 1
ATOM 5374 O O . HIS B 1 331 ? 20.884 18.275 47.068 1.00 26.76 331 HIS B O 1
ATOM 5381 N N . LEU B 1 332 ? 19.200 16.808 47.043 1.00 26.43 332 LEU B N 1
ATOM 5382 C CA . LEU B 1 332 ? 18.548 17.216 45.793 1.00 25.86 332 LEU B CA 1
ATOM 5383 C C . LEU B 1 332 ? 17.405 18.122 46.191 1.00 27.21 332 LEU B C 1
ATOM 5384 O O . LEU B 1 332 ? 16.251 17.720 46.675 1.00 30.29 332 LEU B O 1
ATOM 5389 N N . ASN B 1 333 ? 17.673 19.403 46.031 1.00 23.80 333 ASN B N 1
ATOM 5390 C CA . ASN B 1 333 ? 16.749 20.423 46.451 1.00 23.36 333 ASN B CA 1
ATOM 5391 C C . ASN B 1 333 ? 15.556 20.651 45.550 1.00 24.43 333 ASN B C 1
ATOM 5392 O O . ASN B 1 333 ? 14.640 21.410 45.900 1.00 29.66 333 ASN B O 1
ATOM 5397 N N . SER B 1 334 ? 15.540 19.998 44.399 1.00 25.46 334 SER B N 1
ATOM 5398 C CA . SER B 1 334 ? 14.398 20.223 43.511 1.00 26.80 334 SER B CA 1
ATOM 5399 C C . SER B 1 334 ? 13.401 19.058 43.556 1.00 29.57 334 SER B C 1
ATOM 5400 O O . SER B 1 334 ? 12.390 19.102 42.834 1.00 32.83 334 SER B O 1
ATOM 5403 N N . ARG B 1 335 ? 13.626 18.051 44.398 1.00 30.51 335 ARG B N 1
ATOM 5404 C CA . ARG B 1 335 ? 12.785 16.855 44.346 1.00 34.26 335 ARG B CA 1
ATOM 5405 C C . ARG B 1 335 ? 11.802 16.856 45.460 1.00 36.06 335 ARG B C 1
ATOM 5406 O O . ARG B 1 335 ? 11.931 15.987 46.374 1.00 38.99 335 ARG B O 1
ATOM 5414 N N . PHE B 1 336 ? 10.907 17.824 45.454 1.00 37.19 336 PHE B N 1
ATOM 5415 C CA . PHE B 1 336 ? 9.897 17.925 46.472 1.00 37.68 336 PHE B CA 1
ATOM 5416 C C . PHE B 1 336 ? 8.911 16.825 46.156 1.00 39.16 336 PHE B C 1
ATOM 5417 O O . PHE B 1 336 ? 8.500 16.511 44.975 1.00 39.21 336 PHE B O 1
ATOM 5425 N N . PRO B 1 337 ? 8.396 16.278 47.221 1.00 40.49 337 PRO B N 1
ATOM 5426 C CA . PRO B 1 337 ? 7.439 15.193 47.043 1.00 41.23 337 PRO B CA 1
ATOM 5427 C C . PRO B 1 337 ? 6.081 15.530 46.344 1.00 41.12 337 PRO B C 1
ATOM 5428 O O . PRO B 1 337 ? 5.391 16.524 46.723 1.00 41.97 337 PRO B O 1
ATOM 5432 N N . GLY B 1 338 ? 5.664 14.645 45.427 1.00 40.77 338 GLY B N 1
ATOM 5433 C CA . GLY B 1 338 ? 4.369 14.722 44.730 1.00 40.13 338 GLY B CA 1
ATOM 5434 C C . GLY B 1 338 ? 4.023 16.020 43.940 1.00 40.35 338 GLY B C 1
ATOM 5435 O O . GLY B 1 338 ? 2.865 16.480 43.833 1.00 41.19 338 GLY B O 1
ATOM 5436 N N . VAL B 1 339 ? 5.060 16.707 43.485 1.00 37.66 339 VAL B N 1
ATOM 5437 C CA . VAL B 1 339 ? 4.763 17.946 42.757 1.00 35.87 339 VAL B CA 1
ATOM 5438 C C . VAL B 1 339 ? 5.546 17.827 41.529 1.00 33.62 339 VAL B C 1
ATOM 5439 O O . VAL B 1 339 ? 6.587 17.210 41.561 1.00 35.11 339 VAL B O 1
ATOM 5443 N N . GLU B 1 340 ? 5.022 18.449 40.473 1.00 31.61 340 GLU B N 1
ATOM 5444 C CA . GLU B 1 340 ? 5.676 18.533 39.177 1.00 28.65 340 GLU B CA 1
ATOM 5445 C C . GLU B 1 340 ? 6.765 19.606 39.291 1.00 24.33 340 GLU B C 1
ATOM 5446 O O . GLU B 1 340 ? 6.690 20.566 40.099 1.00 21.47 340 GLU B O 1
ATOM 5452 N N . ARG B 1 341 ? 7.758 19.420 38.466 1.00 23.20 341 ARG B N 1
ATOM 5453 C CA . ARG B 1 341 ? 8.883 20.365 38.387 1.00 23.29 341 ARG B CA 1
ATOM 5454 C C . ARG B 1 341 ? 9.386 20.473 36.926 1.00 21.84 341 ARG B C 1
ATOM 5455 O O . ARG B 1 341 ? 9.091 19.624 36.069 1.00 23.16 341 ARG B O 1
ATOM 5463 N N . LEU B 1 342 ? 10.059 21.569 36.613 1.00 19.12 342 LEU B N 1
ATOM 5464 C CA . LEU B 1 342 ? 10.651 21.755 35.281 1.00 18.50 342 LEU B CA 1
ATOM 5465 C C . LEU B 1 342 ? 11.475 20.550 34.958 1.00 19.62 342 LEU B C 1
ATOM 5466 O O . LEU B 1 342 ? 12.058 19.941 35.826 1.00 21.19 342 LEU B O 1
ATOM 5471 N N . PRO B 1 343 ? 11.548 20.162 33.706 1.00 18.97 343 PRO B N 1
ATOM 5472 C CA . PRO B 1 343 ? 12.329 19.002 33.284 1.00 19.87 343 PRO B CA 1
ATOM 5473 C C . PRO B 1 343 ? 13.823 19.151 33.298 1.00 19.35 343 PRO B C 1
ATOM 5474 O O . PRO B 1 343 ? 14.559 18.188 33.242 1.00 19.91 343 PRO B O 1
ATOM 5478 N N . ASN B 1 344 ? 14.286 20.403 33.411 1.00 18.38 344 ASN B N 1
ATOM 5479 C CA . ASN B 1 344 ? 15.680 20.609 33.222 1.00 16.86 344 ASN B CA 1
ATOM 5480 C C . ASN B 1 344 ? 16.438 21.053 34.422 1.00 17.16 344 ASN B C 1
ATOM 5481 O O . ASN B 1 344 ? 17.625 21.280 34.303 1.00 18.29 344 ASN B O 1
ATOM 5486 N N . THR B 1 345 ? 15.747 21.197 35.547 1.00 17.50 345 THR B N 1
ATOM 5487 C CA . THR B 1 345 ? 16.376 21.832 36.702 1.00 18.00 345 THR B CA 1
ATOM 5488 C C . THR B 1 345 ? 16.726 20.898 37.821 1.00 18.81 345 THR B C 1
ATOM 5489 O O . THR B 1 345 ? 15.912 20.095 38.234 1.00 19.27 345 THR B O 1
ATOM 5493 N N . CYS B 1 346 ? 17.966 21.069 38.292 1.00 17.71 346 CYS B N 1
ATOM 5494 C CA . CYS B 1 346 ? 18.467 20.254 39.440 1.00 18.26 346 CYS B CA 1
ATOM 5495 C C . CYS B 1 346 ? 19.261 21.169 40.364 1.00 18.06 346 CYS B C 1
ATOM 5496 O O . CYS B 1 346 ? 20.430 21.481 40.126 1.00 19.45 346 CYS B O 1
ATOM 5499 N N . ASN B 1 347 ? 18.601 21.586 41.440 1.00 18.24 347 ASN B N 1
ATOM 5500 C CA . ASN B 1 347 ? 19.219 22.458 42.449 1.00 18.01 347 ASN B CA 1
ATOM 5501 C C . ASN B 1 347 ? 19.710 21.456 43.518 1.00 20.28 347 ASN B C 1
ATOM 5502 O O . ASN B 1 347 ? 18.897 20.634 43.999 1.00 21.02 347 ASN B O 1
ATOM 5507 N N . PHE B 1 348 ? 20.987 21.539 43.901 1.00 18.97 348 PHE B N 1
ATOM 5508 C CA . PHE B 1 348 ? 21.516 20.560 44.827 1.00 19.86 348 PHE B CA 1
ATOM 5509 C C . PHE B 1 348 ? 22.494 21.145 45.793 1.00 20.67 348 PHE B C 1
ATOM 5510 O O . PHE B 1 348 ? 23.041 22.211 45.545 1.00 19.42 348 PHE B O 1
ATOM 5518 N N . SER B 1 349 ? 22.715 20.438 46.902 1.00 18.85 349 SER B N 1
ATOM 5519 C CA . SER B 1 349 ? 23.701 20.886 47.883 1.00 20.89 349 SER B CA 1
ATOM 5520 C C . SER B 1 349 ? 24.585 19.737 48.346 1.00 22.19 349 SER B C 1
ATOM 5521 O O . SER B 1 349 ? 24.070 18.651 48.479 1.00 24.55 349 SER B O 1
ATOM 5524 N N . ILE B 1 350 ? 25.890 19.964 48.569 1.00 20.29 350 ILE B N 1
ATOM 5525 C CA . ILE B 1 350 ? 26.704 18.894 49.154 1.00 21.40 350 ILE B CA 1
ATOM 5526 C C . ILE B 1 350 ? 27.029 19.310 50.565 1.00 21.60 350 ILE B C 1
ATOM 5527 O O . ILE B 1 350 ? 27.506 20.413 50.801 1.00 21.35 350 ILE B O 1
ATOM 5532 N N . GLN B 1 351 ? 26.704 18.382 51.488 1.00 22.29 351 GLN B N 1
ATOM 5533 C CA . GLN B 1 351 ? 26.999 18.548 52.945 1.00 22.75 351 GLN B CA 1
ATOM 5534 C C . GLN B 1 351 ? 28.479 18.865 53.188 1.00 19.94 351 GLN B C 1
ATOM 5535 O O . GLN B 1 351 ? 29.352 18.150 52.707 1.00 22.00 351 GLN B O 1
ATOM 5541 N N . GLY B 1 352 ? 28.719 19.875 53.993 1.00 20.44 352 GLY B N 1
ATOM 5542 C CA . GLY B 1 352 ? 30.088 20.223 54.354 1.00 21.14 352 GLY B CA 1
ATOM 5543 C C . GLY B 1 352 ? 30.262 21.674 54.563 1.00 21.21 352 GLY B C 1
ATOM 5544 O O . GLY B 1 352 ? 29.848 22.508 53.773 1.00 21.50 352 GLY B O 1
ATOM 5545 N N . SER B 1 353 ? 30.917 22.065 55.614 1.00 20.30 353 SER B N 1
ATOM 5546 C CA . SER B 1 353 ? 31.082 23.480 55.851 1.00 20.88 353 SER B CA 1
ATOM 5547 C C . SER B 1 353 ? 31.871 24.251 54.782 1.00 19.84 353 SER B C 1
ATOM 5548 O O . SER B 1 353 ? 31.735 25.451 54.679 1.00 20.73 353 SER B O 1
ATOM 5551 N N . GLN B 1 354 ? 32.683 23.528 54.018 1.00 18.94 354 GLN B N 1
ATOM 5552 C CA . GLN B 1 354 ? 33.545 24.246 53.082 1.00 19.40 354 GLN B CA 1
ATOM 5553 C C . GLN B 1 354 ? 32.917 24.240 51.721 1.00 19.96 354 GLN B C 1
ATOM 5554 O O . GLN B 1 354 ? 33.560 24.692 50.786 1.00 21.97 354 GLN B O 1
ATOM 5560 N N . LEU B 1 355 ? 31.707 23.761 51.613 1.00 18.79 355 LEU B N 1
ATOM 5561 C CA . LEU B 1 355 ? 31.112 23.611 50.271 1.00 18.63 355 LEU B CA 1
ATOM 5562 C C . LEU B 1 355 ? 29.995 24.624 49.965 1.00 18.85 355 LEU B C 1
ATOM 5563 O O . LEU B 1 355 ? 28.988 24.252 49.406 1.00 18.51 355 LEU B O 1
ATOM 5568 N N . ARG B 1 356 ? 30.226 25.878 50.310 1.00 19.13 356 ARG B N 1
ATOM 5569 C CA . ARG B 1 356 ? 29.229 26.925 50.038 1.00 19.91 356 ARG B CA 1
ATOM 5570 C C . ARG B 1 356 ? 29.155 26.947 48.517 1.00 18.65 356 ARG B C 1
ATOM 5571 O O . ARG B 1 356 ? 30.140 26.784 47.843 1.00 18.29 356 ARG B O 1
ATOM 5579 N N . GLY B 1 357 ? 27.954 27.189 48.015 1.00 17.46 357 GLY B N 1
ATOM 5580 C CA . GLY B 1 357 ? 27.750 27.085 46.580 1.00 17.87 357 GLY B CA 1
ATOM 5581 C C . GLY B 1 357 ? 28.719 27.917 45.766 1.00 16.60 357 GLY B C 1
ATOM 5582 O O . GLY B 1 357 ? 29.288 27.389 44.846 1.00 17.94 357 GLY B O 1
ATOM 5583 N N . TYR B 1 358 ? 28.947 29.160 46.162 1.00 17.44 358 TYR B N 1
ATOM 5584 C CA . TYR B 1 358 ? 29.775 29.972 45.296 1.00 19.18 358 TYR B CA 1
ATOM 5585 C C . TYR B 1 358 ? 31.256 29.559 45.316 1.00 20.41 358 TYR B C 1
ATOM 5586 O O . TYR B 1 358 ? 32.019 29.797 44.331 1.00 21.85 358 TYR B O 1
ATOM 5595 N N . MET B 1 359 ? 31.644 28.846 46.382 1.00 20.54 359 MET B N 1
ATOM 5596 C CA . MET B 1 359 ? 33.044 28.373 46.540 1.00 20.13 359 MET B CA 1
ATOM 5597 C C . MET B 1 359 ? 33.186 27.111 45.695 1.00 18.80 359 MET B C 1
ATOM 5598 O O . MET B 1 359 ? 34.174 26.931 45.010 1.00 20.77 359 MET B O 1
ATOM 5603 N N . VAL B 1 360 ? 32.167 26.246 45.684 1.00 17.81 360 VAL B N 1
ATOM 5604 C CA . VAL B 1 360 ? 32.236 25.063 44.844 1.00 18.48 360 VAL B CA 1
ATOM 5605 C C . VAL B 1 360 ? 32.362 25.490 43.381 1.00 17.88 360 VAL B C 1
ATOM 5606 O O . VAL B 1 360 ? 33.235 25.012 42.630 1.00 17.63 360 VAL B O 1
ATOM 5610 N N . LEU B 1 361 ? 31.514 26.421 42.983 1.00 18.39 361 LEU B N 1
ATOM 5611 C CA . LEU B 1 361 ? 31.620 26.809 41.573 1.00 17.80 361 LEU B CA 1
ATOM 5612 C C . LEU B 1 361 ? 32.936 27.520 41.220 1.00 17.74 361 LEU B C 1
ATOM 5613 O O . LEU B 1 361 ? 33.409 27.382 40.081 1.00 19.10 361 LEU B O 1
ATOM 5618 N N . ALA B 1 362 ? 33.502 28.295 42.155 1.00 17.47 362 ALA B N 1
ATOM 5619 C CA . ALA B 1 362 ? 34.775 28.988 41.905 1.00 18.59 362 ALA B CA 1
ATOM 5620 C C . ALA B 1 362 ? 35.856 27.945 41.558 1.00 20.35 362 ALA B C 1
ATOM 5621 O O . ALA B 1 362 ? 36.754 28.217 40.773 1.00 20.15 362 ALA B O 1
ATOM 5623 N N . GLN B 1 363 ? 35.786 26.773 42.215 1.00 19.72 363 GLN B N 1
ATOM 5624 C CA . GLN B 1 363 ? 36.808 25.724 42.048 1.00 19.49 363 GLN B CA 1
ATOM 5625 C C . GLN B 1 363 ? 36.617 24.869 40.814 1.00 21.48 363 GLN B C 1
ATOM 5626 O O . GLN B 1 363 ? 37.540 24.180 40.371 1.00 23.47 363 GLN B O 1
ATOM 5632 N N . CYS B 1 364 ? 35.429 24.924 40.216 1.00 20.14 364 CYS B N 1
ATOM 5633 C CA . CYS B 1 364 ? 35.147 24.109 39.043 1.00 22.29 364 CYS B CA 1
ATOM 5634 C C . CYS B 1 364 ? 35.881 24.783 37.910 1.00 22.63 364 CYS B C 1
ATOM 5635 O O . CYS B 1 364 ? 35.984 26.013 37.916 1.00 27.34 364 CYS B O 1
ATOM 5638 N N . GLN B 1 365 ? 36.341 23.985 36.973 1.00 23.29 365 GLN B N 1
ATOM 5639 C CA . GLN B 1 365 ? 37.132 24.437 35.831 1.00 24.15 365 GLN B CA 1
ATOM 5640 C C . GLN B 1 365 ? 36.332 24.341 34.567 1.00 25.41 365 GLN B C 1
ATOM 5641 O O . GLN B 1 365 ? 36.695 24.973 33.550 1.00 26.19 365 GLN B O 1
ATOM 5647 N N . THR B 1 366 ? 35.233 23.577 34.578 1.00 23.48 366 THR B N 1
ATOM 5648 C CA . THR B 1 366 ? 34.496 23.377 33.317 1.00 23.05 366 THR B CA 1
ATOM 5649 C C . THR B 1 366 ? 33.032 23.808 33.397 1.00 21.96 366 THR B C 1
ATOM 5650 O O . THR B 1 366 ? 32.483 24.385 32.458 1.00 22.18 366 THR B O 1
ATOM 5654 N N . LEU B 1 367 ? 32.400 23.443 34.496 1.00 20.73 367 LEU B N 1
ATOM 5655 C CA . LEU B 1 367 ? 30.977 23.713 34.702 1.00 19.67 367 LEU B CA 1
ATOM 5656 C C . LEU B 1 367 ? 30.643 25.190 34.817 1.00 20.03 367 LEU B C 1
ATOM 5657 O O . LEU B 1 367 ? 31.296 25.925 35.495 1.00 19.99 367 LEU B O 1
ATOM 5662 N N . LEU B 1 368 ? 29.561 25.619 34.184 1.00 19.89 368 LEU B N 1
ATOM 5663 C CA . LEU B 1 368 ? 29.110 27.007 34.324 1.00 18.42 368 LEU B CA 1
ATOM 5664 C C . LEU B 1 368 ? 27.686 26.884 34.851 1.00 17.70 368 LEU B C 1
ATOM 5665 O O . LEU B 1 368 ? 26.827 26.321 34.198 1.00 18.37 368 LEU B O 1
ATOM 5670 N N . ALA B 1 369 ? 27.479 27.394 36.078 1.00 17.05 369 ALA B N 1
ATOM 5671 C CA . ALA B 1 369 ? 26.175 27.281 36.704 1.00 15.96 369 ALA B CA 1
ATOM 5672 C C . ALA B 1 369 ? 25.994 28.459 37.606 1.00 17.26 369 ALA B C 1
ATOM 5673 O O . ALA B 1 369 ? 26.706 29.431 37.497 1.00 17.77 369 ALA B O 1
ATOM 5675 N N . SER B 1 370 ? 25.045 28.397 38.523 1.00 17.16 370 SER B N 1
ATOM 5676 C CA . SER B 1 370 ? 24.817 29.534 39.385 1.00 17.97 370 SER B CA 1
ATOM 5677 C C . SER B 1 370 ? 24.343 29.071 40.758 1.00 19.63 370 SER B C 1
ATOM 5678 O O . SER B 1 370 ? 24.042 27.905 40.934 1.00 20.00 370 SER B O 1
ATOM 5681 N N . VAL B 1 371 ? 24.322 29.979 41.730 1.00 20.76 371 VAL B N 1
ATOM 5682 C CA . VAL B 1 371 ? 23.818 29.558 43.034 1.00 23.99 371 VAL B CA 1
ATOM 5683 C C . VAL B 1 371 ? 22.395 30.038 43.225 1.00 27.24 371 VAL B C 1
ATOM 5684 O O . VAL B 1 371 ? 21.758 29.850 44.281 1.00 29.77 371 VAL B O 1
ATOM 5688 N N . GLY B 1 372 ? 21.803 30.646 42.217 1.00 28.03 372 GLY B N 1
ATOM 5689 C CA . GLY B 1 372 ? 20.444 31.116 42.494 1.00 28.96 372 GLY B CA 1
ATOM 5690 C C . GLY B 1 372 ? 20.130 31.955 41.319 1.00 29.08 372 GLY B C 1
ATOM 5691 O O . GLY B 1 372 ? 20.666 31.664 40.212 1.00 30.13 372 GLY B O 1
ATOM 5692 N N . ALA B 1 373 ? 19.266 32.932 41.510 1.00 27.67 373 ALA B N 1
ATOM 5693 C CA . ALA B 1 373 ? 18.891 33.796 40.373 1.00 29.35 373 ALA B CA 1
ATOM 5694 C C . ALA B 1 373 ? 20.108 34.499 39.771 1.00 31.21 373 ALA B C 1
ATOM 5695 O O . ALA B 1 373 ? 20.936 34.981 40.554 1.00 31.55 373 ALA B O 1
ATOM 5697 N N . SER B 1 374 ? 20.268 34.607 38.429 1.00 31.59 374 SER B N 1
ATOM 5698 C CA . SER B 1 374 ? 21.450 35.370 37.946 1.00 34.73 374 SER B CA 1
ATOM 5699 C C . SER B 1 374 ? 21.472 36.801 38.517 1.00 35.05 374 SER B C 1
ATOM 5700 O O . SER B 1 374 ? 22.607 37.362 38.816 1.00 34.57 374 SER B O 1
ATOM 5703 N N . CYS B 1 375 ? 20.274 37.380 38.731 1.00 32.83 375 CYS B N 1
ATOM 5704 C CA . CYS B 1 375 ? 20.175 38.753 39.205 1.00 34.84 375 CYS B CA 1
ATOM 5705 C C . CYS B 1 375 ? 20.530 38.832 40.685 1.00 35.51 375 CYS B C 1
ATOM 5706 O O . CYS B 1 375 ? 20.646 39.971 41.220 1.00 35.72 375 CYS B O 1
ATOM 5709 N N . HIS B 1 376 ? 20.762 37.663 41.298 1.00 34.21 376 HIS B N 1
ATOM 5710 C CA . HIS B 1 376 ? 21.135 37.642 42.754 1.00 35.55 376 HIS B CA 1
ATOM 5711 C C . HIS B 1 376 ? 22.646 37.430 42.924 1.00 36.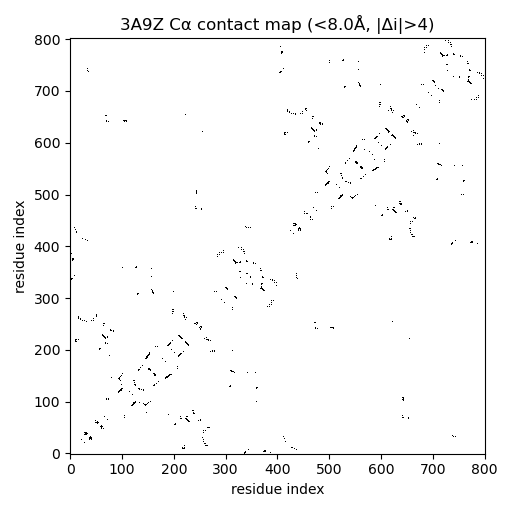36 376 HIS B C 1
ATOM 5712 O O . HIS B 1 376 ? 23.183 37.184 44.092 1.00 34.83 376 HIS B O 1
ATOM 5719 N N . SER B 1 377 ? 23.332 37.491 41.780 1.00 35.95 377 SER B N 1
ATOM 5720 C CA . SER B 1 377 ? 24.739 37.240 41.750 1.00 38.19 377 SER B CA 1
ATOM 5721 C C . SER B 1 377 ? 25.559 38.163 42.586 1.00 39.22 377 SER B C 1
ATOM 5722 O O . SER B 1 377 ? 26.692 37.839 42.901 1.00 39.86 377 SER B O 1
ATOM 5725 N N . ASP B 1 378 ? 25.026 39.328 42.899 1.00 39.61 378 ASP B N 1
ATOM 5726 C CA . ASP B 1 378 ? 25.732 40.212 43.820 1.00 40.56 378 ASP B CA 1
ATOM 5727 C C . ASP B 1 378 ? 25.728 39.757 45.313 1.00 40.35 378 ASP B C 1
ATOM 5728 O O . ASP B 1 378 ? 26.546 40.275 46.070 1.00 40.31 378 ASP B O 1
ATOM 5733 N N . HIS B 1 379 ? 24.838 38.860 45.768 1.00 39.87 379 HIS B N 1
ATOM 5734 C CA . HIS B 1 379 ? 24.877 38.394 47.175 1.00 39.67 379 HIS B CA 1
ATOM 5735 C C . HIS B 1 379 ? 24.976 36.865 47.151 1.00 39.16 379 HIS B C 1
ATOM 5736 O O . HIS B 1 379 ? 24.152 36.174 47.804 1.00 37.63 379 HIS B O 1
ATOM 5743 N N . GLU B 1 380 ? 25.978 36.312 46.452 1.00 38.79 380 GLU B N 1
ATOM 5744 C CA . GLU B 1 380 ? 26.026 34.827 46.388 1.00 40.50 380 GLU B CA 1
ATOM 5745 C C . GLU B 1 380 ? 26.519 34.165 47.652 1.00 41.92 380 GLU B C 1
ATOM 5746 O O . GLU B 1 380 ? 26.328 32.899 47.843 1.00 43.35 380 GLU B O 1
ATOM 5752 N N . ASP B 1 381 ? 27.217 34.948 48.502 1.00 42.02 381 ASP B N 1
ATOM 5753 C CA . ASP B 1 381 ? 27.634 34.405 49.827 1.00 43.11 381 ASP B CA 1
ATOM 5754 C C . ASP B 1 381 ? 26.423 34.294 50.781 1.00 43.62 381 ASP B C 1
ATOM 5755 O O . ASP B 1 381 ? 26.559 34.066 52.043 1.00 43.91 381 ASP B O 1
ATOM 5760 N N . ARG B 1 382 ? 25.218 34.576 50.305 1.00 42.18 382 ARG B N 1
ATOM 5761 C CA . ARG B 1 382 ? 24.083 34.397 51.196 1.00 41.94 382 ARG B CA 1
ATOM 5762 C C . ARG B 1 382 ? 23.156 33.277 50.780 1.00 38.62 382 ARG B C 1
ATOM 5763 O O . ARG B 1 382 ? 22.970 32.979 49.521 1.00 40.69 382 ARG B O 1
ATOM 5771 N N . PRO B 1 383 ? 22.614 32.550 51.788 1.00 36.55 383 PRO B N 1
ATOM 5772 C CA . PRO B 1 383 ? 21.703 31.483 51.424 1.00 32.90 383 PRO B CA 1
ATOM 5773 C C . PRO B 1 383 ? 20.490 32.116 50.695 1.00 30.84 383 PRO B C 1
ATOM 5774 O O . PRO B 1 383 ? 19.872 33.120 51.147 1.00 30.16 383 PRO B O 1
ATOM 5778 N N . SER B 1 384 ? 20.104 31.459 49.611 1.00 27.51 384 SER B N 1
ATOM 5779 C CA . SER B 1 384 ? 18.964 31.904 48.777 1.00 27.44 384 SER B CA 1
ATOM 5780 C C . SER B 1 384 ? 17.682 32.162 49.591 1.00 26.32 384 SER B C 1
ATOM 5781 O O . SER B 1 384 ? 17.219 31.263 50.239 1.00 25.52 384 SER B O 1
ATOM 5784 N N . PRO B 1 385 ? 17.078 33.365 49.554 1.00 25.59 385 PRO B N 1
ATOM 5785 C CA . PRO B 1 385 ? 15.840 33.448 50.375 1.00 27.68 385 PRO B CA 1
ATOM 5786 C C . PRO B 1 385 ? 14.706 32.565 49.857 1.00 25.50 385 PRO B C 1
ATOM 5787 O O . PRO B 1 385 ? 13.831 32.107 50.600 1.00 25.66 385 PRO B O 1
ATOM 5791 N N . VAL B 1 386 ? 14.758 32.253 48.566 1.00 25.76 386 VAL B N 1
ATOM 5792 C CA . VAL B 1 386 ? 13.759 31.369 48.027 1.00 24.42 386 VAL B CA 1
ATOM 5793 C C . VAL B 1 386 ? 13.961 29.973 48.602 1.00 24.07 386 VAL B C 1
ATOM 5794 O O . VAL B 1 386 ? 12.980 29.338 48.964 1.00 23.90 386 VAL B O 1
ATOM 5798 N N . LEU B 1 387 ? 15.193 29.451 48.619 1.00 23.68 387 LEU B N 1
ATOM 5799 C CA . LEU B 1 387 ? 15.341 28.114 49.192 1.00 23.46 387 LEU B CA 1
ATOM 5800 C C . LEU B 1 387 ? 14.911 28.109 50.688 1.00 24.18 387 LEU B C 1
ATOM 5801 O O . LEU B 1 387 ? 14.232 27.161 51.147 1.00 24.43 387 LEU B O 1
ATOM 5806 N N . LEU B 1 388 ? 15.258 29.191 51.394 1.00 24.23 388 LEU B N 1
ATOM 5807 C CA . LEU B 1 388 ? 14.845 29.329 52.783 1.00 25.82 388 LEU B CA 1
ATOM 5808 C C . LEU B 1 388 ? 13.343 29.294 52.870 1.00 25.70 388 LEU B C 1
ATOM 5809 O O . LEU B 1 388 ? 12.772 28.573 53.676 1.00 27.32 388 LEU B O 1
ATOM 5814 N N . SER B 1 389 ? 12.687 30.022 51.988 1.00 25.27 389 SER B N 1
ATOM 5815 C CA . SER B 1 389 ? 11.219 30.005 51.987 1.00 26.22 389 SER B CA 1
ATOM 5816 C C . SER B 1 389 ? 10.614 28.619 51.723 1.00 25.93 389 SER B C 1
ATOM 5817 O O . SER B 1 389 ? 9.484 28.285 52.141 1.00 28.20 389 SER B O 1
ATOM 5820 N N . CYS B 1 390 ? 11.345 27.779 51.007 1.00 24.50 390 CYS B N 1
ATOM 5821 C CA . CYS B 1 390 ? 10.894 26.458 50.695 1.00 24.61 390 CYS B CA 1
ATOM 5822 C C . CYS B 1 390 ? 11.188 25.418 51.763 1.00 26.29 390 CYS B C 1
ATOM 5823 O O . CYS B 1 390 ? 11.023 24.204 51.534 1.00 28.15 390 CYS B O 1
ATOM 5826 N N . GLY B 1 391 ? 11.602 25.916 52.931 1.00 27.49 391 GLY B N 1
ATOM 5827 C CA . GLY B 1 391 ? 11.913 24.971 54.048 1.00 30.03 391 GLY B CA 1
ATOM 5828 C C . GLY B 1 391 ? 13.237 24.201 53.943 1.00 30.97 391 GLY B C 1
ATOM 5829 O O . GLY B 1 391 ? 13.425 23.090 54.556 1.00 32.77 391 GLY B O 1
ATOM 5830 N N . ILE B 1 392 ? 14.130 24.678 53.062 1.00 29.70 392 ILE B N 1
ATOM 5831 C CA . ILE B 1 392 ? 15.467 24.067 52.952 1.00 28.11 392 ILE B CA 1
ATOM 5832 C C . ILE B 1 392 ? 16.272 24.705 54.108 1.00 26.58 392 ILE B C 1
ATOM 5833 O O . ILE B 1 392 ? 16.304 25.943 54.276 1.00 27.22 392 ILE B O 1
ATOM 5838 N N . PRO B 1 393 ? 16.903 23.856 54.946 1.00 28.51 393 PRO B N 1
ATOM 5839 C CA . PRO B 1 393 ? 17.699 24.355 56.075 1.00 29.84 393 PRO B CA 1
ATOM 5840 C C . PRO B 1 393 ? 18.759 25.364 55.651 1.00 29.25 393 PRO B C 1
ATOM 5841 O O . PRO B 1 393 ? 19.349 25.233 54.554 1.00 28.66 393 PRO B O 1
ATOM 5845 N N . VAL B 1 394 ? 19.099 26.291 56.536 1.00 29.04 394 VAL B N 1
ATOM 5846 C CA . VAL B 1 394 ? 20.091 27.286 56.210 1.00 29.07 394 VAL B CA 1
ATOM 5847 C C . VAL B 1 394 ? 21.452 26.669 55.761 1.00 28.57 394 VAL B C 1
ATOM 5848 O O . VAL B 1 394 ? 22.115 27.063 54.754 1.00 27.78 394 VAL B O 1
ATOM 5852 N N . ASP B 1 395 ? 21.912 25.656 56.473 1.00 28.96 395 ASP B N 1
ATOM 5853 C CA . ASP B 1 395 ? 23.232 25.132 56.099 1.00 30.28 395 ASP B CA 1
ATOM 5854 C C . ASP B 1 395 ? 23.143 24.421 54.725 1.00 29.60 395 ASP B C 1
ATOM 5855 O O . ASP B 1 395 ? 24.170 24.368 53.994 1.00 29.36 395 ASP B O 1
ATOM 5860 N N . VAL B 1 396 ? 21.960 23.895 54.363 1.00 26.33 396 VAL B N 1
ATOM 5861 C CA . VAL B 1 396 ? 21.803 23.229 53.080 1.00 25.38 396 VAL B CA 1
ATOM 5862 C C . VAL B 1 396 ? 21.681 24.330 52.005 1.00 24.08 396 VAL B C 1
ATOM 5863 O O . VAL B 1 396 ? 22.275 24.210 50.932 1.00 23.02 396 VAL B O 1
ATOM 5867 N N . ALA B 1 397 ? 20.884 25.365 52.279 1.00 23.14 397 ALA B N 1
ATOM 5868 C CA . ALA B 1 397 ? 20.769 26.477 51.310 1.00 21.92 397 ALA B CA 1
ATOM 5869 C C . ALA B 1 397 ? 22.109 27.165 51.028 1.00 20.95 397 ALA B C 1
ATOM 5870 O O . ALA B 1 397 ? 22.366 27.620 49.892 1.00 20.77 397 ALA B O 1
ATOM 5872 N N . ARG B 1 398 ? 22.966 27.337 52.052 1.00 20.63 398 ARG B N 1
ATOM 5873 C CA . ARG B 1 398 ? 24.258 27.999 51.800 1.00 20.12 398 ARG B CA 1
ATOM 5874 C C . ARG B 1 398 ? 25.093 27.250 50.781 1.00 18.51 398 ARG B C 1
ATOM 5875 O O . ARG B 1 398 ? 25.934 27.840 50.148 1.00 20.49 398 ARG B O 1
ATOM 5883 N N . ASN B 1 399 ? 24.870 25.945 50.675 1.00 17.91 399 ASN B N 1
ATOM 5884 C CA . ASN B 1 399 ? 25.696 25.091 49.795 1.00 18.44 399 ASN B CA 1
ATOM 5885 C C . ASN B 1 399 ? 25.042 24.829 48.443 1.00 16.59 399 ASN B C 1
ATOM 5886 O O . ASN B 1 399 ? 25.590 24.098 47.608 1.00 18.18 399 ASN B O 1
ATOM 5891 N N . ALA B 1 400 ? 23.876 25.459 48.244 1.00 18.77 400 ALA B N 1
ATOM 5892 C CA . ALA B 1 400 ? 23.128 25.216 47.001 1.00 17.83 400 ALA B CA 1
ATOM 5893 C C . ALA B 1 400 ? 23.731 25.690 45.694 1.00 17.65 400 ALA B C 1
ATOM 5894 O O . ALA B 1 400 ? 24.251 26.769 45.633 1.00 20.29 400 ALA B O 1
ATOM 5896 N N . VAL B 1 401 ? 23.664 24.819 44.698 1.00 16.35 401 VAL B N 1
ATOM 5897 C CA . VAL B 1 401 ? 24.126 25.179 43.368 1.00 17.15 401 VAL B CA 1
ATOM 5898 C C . VAL B 1 401 ? 22.940 24.832 42.479 1.00 18.33 401 VAL B C 1
ATOM 5899 O O . VAL B 1 401 ? 22.346 23.761 42.619 1.00 18.94 401 VAL B O 1
ATOM 5903 N N . ARG B 1 402 ? 22.590 25.722 41.543 1.00 16.59 402 ARG B N 1
ATOM 5904 C CA . ARG B 1 402 ? 21.488 25.412 40.622 1.00 16.89 402 ARG B CA 1
ATOM 5905 C C . ARG B 1 402 ? 22.078 24.953 39.262 1.00 15.64 402 ARG B C 1
ATOM 5906 O O . ARG B 1 402 ? 22.795 25.726 38.626 1.00 17.53 402 ARG B O 1
ATOM 5914 N N . LEU B 1 403 ? 21.763 23.728 38.825 1.00 15.98 403 LEU B N 1
ATOM 5915 C CA . LEU B 1 403 ? 22.182 23.278 37.483 1.00 16.00 403 LEU B CA 1
ATOM 5916 C C . LEU B 1 403 ? 20.877 23.299 36.681 1.00 17.29 403 LEU B C 1
ATOM 5917 O O . LEU B 1 403 ? 19.847 22.819 37.167 1.00 19.38 403 LEU B O 1
ATOM 5922 N N . SER B 1 404 ? 20.898 23.936 35.506 1.00 16.23 404 SER B N 1
ATOM 5923 C CA . SER B 1 404 ? 19.701 23.945 34.640 1.00 16.99 404 SER B CA 1
ATOM 5924 C C . SER B 1 404 ? 20.253 23.587 33.250 1.00 17.17 404 SER B C 1
ATOM 5925 O O . SER B 1 404 ? 21.076 24.302 32.658 1.00 17.05 404 SER B O 1
ATOM 5928 N N . VAL B 1 405 ? 19.744 22.480 32.709 1.00 17.44 405 VAL B N 1
ATOM 5929 C CA . VAL B 1 405 ? 20.224 21.975 31.414 1.00 18.14 405 VAL B CA 1
ATOM 5930 C C . VAL B 1 405 ? 19.402 22.503 30.244 1.00 17.40 405 VAL B C 1
ATOM 5931 O O . VAL B 1 405 ? 18.392 23.117 30.439 1.00 17.73 405 VAL B O 1
ATOM 5935 N N . GLY B 1 406 ? 19.901 22.244 29.053 1.00 18.29 406 GLY B N 1
ATOM 5936 C CA . GLY B 1 406 ? 19.220 22.801 27.884 1.00 18.70 406 GLY B CA 1
ATOM 5937 C C . GLY B 1 406 ? 18.976 21.848 26.746 1.00 22.01 406 GLY B C 1
ATOM 5938 O O . GLY B 1 406 ? 19.132 20.644 26.863 1.00 21.62 406 GLY B O 1
ATOM 5939 N N . ARG B 1 407 ? 18.622 22.426 25.591 1.00 19.46 407 ARG B N 1
ATOM 5940 C CA . ARG B 1 407 ? 18.315 21.620 24.424 1.00 19.39 407 ARG B CA 1
ATOM 5941 C C . ARG B 1 407 ? 19.492 20.842 23.873 1.00 19.94 407 ARG B C 1
ATOM 5942 O O . ARG B 1 407 ? 19.249 19.731 23.340 1.00 22.03 407 ARG B O 1
ATOM 5950 N N . SER B 1 408 ? 20.731 21.332 24.074 1.00 19.01 408 SER B N 1
ATOM 5951 C CA . SER B 1 408 ? 21.929 20.658 23.514 1.00 21.55 408 SER B CA 1
ATOM 5952 C C . SER B 1 408 ? 22.735 19.836 24.525 1.00 22.12 408 SER B C 1
ATOM 5953 O O . SER B 1 408 ? 23.690 19.109 24.173 1.00 24.74 408 SER B O 1
ATOM 5956 N N . THR B 1 409 ? 22.365 19.937 25.779 1.00 21.80 409 THR B N 1
ATOM 5957 C CA . THR B 1 409 ? 23.157 19.263 26.754 1.00 21.25 409 THR B CA 1
ATOM 5958 C C . THR B 1 409 ? 23.224 17.742 26.533 1.00 22.15 409 THR B C 1
ATOM 5959 O O . THR B 1 409 ? 22.211 17.103 26.356 1.00 22.80 409 THR B O 1
ATOM 5963 N N . THR B 1 410 ? 24.426 17.189 26.624 1.00 23.75 410 THR B N 1
ATOM 5964 C CA . THR B 1 410 ? 24.579 15.737 26.458 1.00 22.90 410 THR B CA 1
ATOM 5965 C C . THR B 1 410 ? 24.969 15.014 27.775 1.00 24.06 410 THR B C 1
ATOM 5966 O O . THR B 1 410 ? 25.372 15.657 28.750 1.00 21.53 410 THR B O 1
ATOM 5970 N N . ARG B 1 411 ? 24.825 13.680 27.758 1.00 23.23 411 ARG B N 1
ATOM 5971 C CA . ARG B 1 411 ? 25.220 12.846 28.921 1.00 24.62 411 ARG B CA 1
ATOM 5972 C C . ARG B 1 411 ? 26.731 12.930 29.060 1.00 23.87 411 ARG B C 1
ATOM 5973 O O . ARG B 1 411 ? 27.243 12.956 30.187 1.00 25.03 411 ARG B O 1
ATOM 5981 N N . ALA B 1 412 ? 27.498 13.054 27.969 1.00 24.85 412 ALA B N 1
ATOM 5982 C CA . ALA B 1 412 ? 28.948 13.171 28.128 1.00 26.42 412 ALA B CA 1
ATOM 5983 C C . ALA B 1 412 ? 29.251 14.458 28.873 1.00 26.79 412 ALA B C 1
ATOM 5984 O O . ALA B 1 412 ? 30.217 14.535 29.588 1.00 26.36 412 ALA B O 1
ATOM 5986 N N . GLU B 1 413 ? 28.440 15.503 28.689 1.00 24.84 413 GLU B N 1
ATOM 5987 C CA . GLU B 1 413 ? 28.708 16.764 29.381 1.00 24.44 413 GLU B CA 1
ATOM 5988 C C . GLU B 1 413 ? 28.377 16.650 30.866 1.00 22.55 413 GLU B C 1
ATOM 5989 O O . GLU B 1 413 ? 29.090 17.238 31.726 1.00 24.40 413 GLU B O 1
ATOM 5995 N N . VAL B 1 414 ? 27.300 15.941 31.167 1.00 22.56 414 VAL B N 1
ATOM 5996 C CA . VAL B 1 414 ? 26.928 15.681 32.574 1.00 23.02 414 VAL B CA 1
ATOM 5997 C C . VAL B 1 414 ? 28.106 14.992 33.266 1.00 24.50 414 VAL B C 1
ATOM 5998 O O . VAL B 1 414 ? 28.470 15.359 34.428 1.00 23.76 414 VAL B O 1
ATOM 6002 N N . ASP B 1 415 ? 28.669 13.978 32.609 1.00 23.82 415 ASP B N 1
ATOM 6003 C CA . ASP B 1 415 ? 29.825 13.247 33.187 1.00 25.12 415 ASP B CA 1
ATOM 6004 C C . ASP B 1 415 ? 31.018 14.187 33.425 1.00 24.61 415 ASP B C 1
ATOM 6005 O O . ASP B 1 415 ? 31.719 14.117 34.454 1.00 24.42 415 ASP B O 1
ATOM 6010 N N . LEU B 1 416 ? 31.282 15.098 32.496 1.00 22.31 416 LEU B N 1
ATOM 6011 C CA . LEU B 1 416 ? 32.372 15.966 32.690 1.00 23.54 416 LEU B CA 1
ATOM 6012 C C . LEU B 1 416 ? 32.175 16.884 33.914 1.00 22.98 416 LEU B C 1
ATOM 6013 O O . LEU B 1 416 ? 33.100 17.119 34.656 1.00 22.11 416 LEU B O 1
ATOM 6018 N N . ILE B 1 417 ? 30.985 17.446 34.088 1.00 21.22 417 ILE B N 1
ATOM 6019 C CA . ILE B 1 417 ? 30.823 18.329 35.228 1.00 21.90 417 ILE B CA 1
ATOM 6020 C C . ILE B 1 417 ? 30.661 17.627 36.566 1.00 21.06 417 ILE B C 1
ATOM 6021 O O . ILE B 1 417 ? 31.041 18.197 37.581 1.00 21.47 417 ILE B O 1
ATOM 6026 N N . VAL B 1 418 ? 30.263 16.355 36.526 1.00 21.85 418 VAL B N 1
ATOM 6027 C CA . VAL B 1 418 ? 30.201 15.605 37.776 1.00 22.59 418 VAL B CA 1
ATOM 6028 C C . VAL B 1 418 ? 31.656 15.396 38.216 1.00 22.28 418 VAL B C 1
ATOM 6029 O O . VAL B 1 418 ? 31.976 15.551 39.414 1.00 22.03 418 VAL B O 1
ATOM 6033 N N . GLN B 1 419 ? 32.563 15.094 37.282 1.00 23.66 419 GLN B N 1
ATOM 6034 C CA . GLN B 1 419 ? 33.948 14.943 37.593 1.00 25.46 419 GLN B CA 1
ATOM 6035 C C . GLN B 1 419 ? 34.524 16.243 38.091 1.00 25.05 419 GLN B C 1
ATOM 6036 O O . GLN B 1 419 ? 35.332 16.285 39.011 1.00 23.54 419 GLN B O 1
ATOM 6042 N N . ASP B 1 420 ? 34.115 17.356 37.479 1.00 21.66 420 ASP B N 1
ATOM 6043 C CA . ASP B 1 420 ? 34.595 18.635 37.901 1.00 21.46 420 ASP B CA 1
ATOM 6044 C C . ASP B 1 420 ? 34.158 18.909 39.343 1.00 20.76 420 ASP B C 1
ATOM 6045 O O . ASP B 1 420 ? 34.962 19.423 40.130 1.00 20.25 420 ASP B O 1
ATOM 6050 N N . LEU B 1 421 ? 32.882 18.628 39.655 1.00 19.56 421 LEU B N 1
ATOM 6051 C CA . LEU B 1 421 ? 32.355 18.806 40.992 1.00 19.49 421 LEU B CA 1
ATOM 6052 C C . LEU B 1 421 ? 33.145 17.917 41.997 1.00 20.30 421 L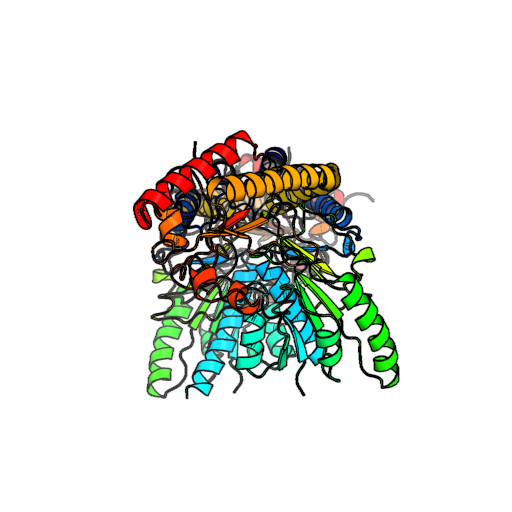EU B C 1
ATOM 6053 O O . LEU B 1 421 ? 33.476 18.365 43.084 1.00 19.32 421 LEU B O 1
ATOM 6058 N N . LYS B 1 422 ? 33.485 16.693 41.612 1.00 20.55 422 LYS B N 1
ATOM 6059 C CA . LYS B 1 422 ? 34.278 15.817 42.510 1.00 23.53 422 LYS B CA 1
ATOM 6060 C C . LYS B 1 422 ? 35.636 16.494 42.874 1.00 23.05 422 LYS B C 1
ATOM 6061 O O . LYS B 1 422 ? 36.052 16.523 44.032 1.00 22.20 422 LYS B O 1
ATOM 6067 N N . GLN B 1 423 ? 36.372 17.000 41.886 1.00 21.98 423 GLN B N 1
ATOM 6068 C CA . GLN B 1 423 ? 37.626 17.643 42.214 1.00 23.46 423 GLN B CA 1
ATOM 6069 C C . GLN B 1 423 ? 37.477 18.940 43.050 1.00 22.76 423 GLN B C 1
ATOM 6070 O O . GLN B 1 423 ? 38.298 19.254 43.964 1.00 21.99 423 GLN B O 1
ATOM 6076 N N . ALA B 1 424 ? 36.437 19.719 42.735 1.00 21.19 424 ALA B N 1
ATOM 6077 C CA . ALA B 1 424 ? 36.177 20.925 43.505 1.00 19.62 424 ALA B CA 1
ATOM 6078 C C . ALA B 1 424 ? 35.862 20.551 44.974 1.00 21.28 424 ALA B C 1
ATOM 6079 O O . ALA B 1 424 ? 36.309 21.225 45.877 1.00 20.49 424 ALA B O 1
ATOM 6081 N N . VAL B 1 425 ? 34.991 19.568 45.170 1.00 21.42 425 VAL B N 1
ATOM 6082 C CA . VAL B 1 425 ? 34.655 19.151 46.547 1.00 21.19 425 VAL B CA 1
ATOM 6083 C C . VAL B 1 425 ? 35.922 18.625 47.266 1.00 22.32 425 VAL B C 1
ATOM 6084 O O . VAL B 1 425 ? 36.150 18.947 48.436 1.00 22.00 425 VAL B O 1
ATOM 6088 N N . ASN B 1 426 ? 36.753 17.870 46.546 1.00 21.35 426 ASN B N 1
ATOM 6089 C CA . ASN B 1 426 ? 38.015 17.417 47.166 1.00 25.20 426 ASN B CA 1
ATOM 6090 C C . ASN B 1 426 ? 38.878 18.565 47.576 1.00 24.01 426 ASN B C 1
ATOM 6091 O O . ASN B 1 426 ? 39.527 18.515 48.676 1.00 24.70 426 ASN B O 1
ATOM 6096 N N . GLN B 1 427 ? 38.960 19.594 46.745 1.00 22.26 427 GLN B N 1
ATOM 6097 C CA . GLN B 1 427 ? 39.829 20.679 47.125 1.00 23.58 427 GLN B CA 1
ATOM 6098 C C . GLN B 1 427 ? 39.354 21.466 48.371 1.00 24.86 427 GLN B C 1
ATOM 6099 O O . GLN B 1 427 ? 40.169 21.799 49.294 1.00 26.82 427 GLN B O 1
ATOM 6105 N N . LEU B 1 428 ? 38.034 21.611 48.512 1.00 20.39 428 LEU B N 1
ATOM 6106 C CA . LEU B 1 428 ? 37.488 22.406 49.593 1.00 19.53 428 LEU B CA 1
ATOM 6107 C C . LEU B 1 428 ? 37.265 21.590 50.876 1.00 19.51 428 LEU B C 1
ATOM 6108 O O . LEU B 1 428 ? 37.844 21.894 51.918 1.00 19.29 428 LEU B O 1
ATOM 6113 N N . GLU B 1 429 ? 36.460 20.574 50.783 1.00 19.79 429 GLU B N 1
ATOM 6114 C CA . GLU B 1 429 ? 36.144 19.793 51.999 1.00 21.53 429 GLU B CA 1
ATOM 6115 C C . GLU B 1 429 ? 37.188 18.732 52.316 1.00 23.48 429 GLU B C 1
ATOM 6116 O O . GLU B 1 429 ? 37.345 18.345 53.491 1.00 23.53 429 GLU B O 1
ATOM 6122 N N . GLY B 1 430 ? 37.898 18.234 51.317 1.00 22.90 430 GLY B N 1
ATOM 6123 C CA . GLY B 1 430 ? 38.824 17.145 51.544 1.00 23.67 430 GLY B CA 1
ATOM 6124 C C . GLY B 1 430 ? 38.071 15.837 51.536 1.00 24.16 430 GLY B C 1
ATOM 6125 O O . GLY B 1 430 ? 36.848 15.806 51.439 1.00 25.92 430 GLY B O 1
ATOM 6126 N N . PRO B 1 431 ? 38.764 14.708 51.632 1.00 25.31 431 PRO B N 1
ATOM 6127 C CA . PRO B 1 431 ? 38.115 13.377 51.640 1.00 25.97 431 PRO B CA 1
ATOM 6128 C C . PRO B 1 431 ? 37.327 13.179 52.955 1.00 24.40 431 PRO B C 1
ATOM 6129 O O . PRO B 1 431 ? 37.630 13.803 53.987 1.00 24.34 431 PRO B O 1
ATOM 6133 N N . VAL B 1 432 ? 36.253 12.396 52.902 1.00 23.97 432 VAL B N 1
ATOM 6134 C CA . VAL B 1 432 ? 35.513 12.073 54.153 1.00 25.01 432 VAL B CA 1
ATOM 6135 C C . VAL B 1 432 ? 35.342 10.565 54.175 1.00 27.18 432 VAL B C 1
ATOM 6136 O O . VAL B 1 432 ? 34.878 10.113 55.276 1.00 29.43 432 VAL B O 1
#

Organism: Rattus norvegicus (NCBI:txid10116)